Protein AF-0000000079753209 (afdb_homodimer)

Radius of gyration: 41.3 Å; Cα contacts (8 Å, |Δi|>4): 1216; chains: 2; bounding box: 70×155×103 Å

Sequence (934 aa):
MNFDNYVENHHVKKYIKCCGSDFFFQILVVIILMLFAGLMNGLTLGYMSMNLVDLEVLVKSGASKSRLYARRILSLVKRRHLLLCTLLISKAFAVEALPIFLHHLIPETATILISSALILIFSEIIPHSVCSKHGLVAGAAMAPAVHLLVWICFPAAYPISKLLDFLLGRGRIALYRRAELKTLVDLHGNQAGKGGDLSHHEVSIIKGALELTEKTAKDAMTPASEIFSVDINAKLDRDLLNLILVKGHSRVPVYHDHPSHIIGLILVKNLLTMNPAEEVPVKNITIRSIPRVPETMLLVELLNQFQRGLSHMAVVTRPRTGKFEKPAFRPPDNEREIRLEVLGQSLLGGRSFKRSLRMLKTLPGNDNVSRRRNSRSRRWSGESHPEILNISDNPLLTVPEEEEVVGIITMEDVIEELLKEDIYDEMDHLGSSRSSFRGSSQRILNDQEARYGSTEFSDRSTIKLLPMNFDNYVENHHVKKYIKCCGSDFFFQILVVIILMLFAGLMNGLTLGYMSMNLVDLEVLVKSGASKSRLYARRILSLVKRRHLLLCTLLISKAFAVEALPIFLHHLIPETATILISSALILIFSEIIPHSVCSKHGLVAGAAMAPAVHLLVWICFPAAYPISKLLDFLLGRGRIALYRRAELKTLVDLHGNQAGKGGDLSHHEVSIIKGALELTEKTAKDAMTPASEIFSVDINAKLDRDLLNLILVKGHSRVPVYHDHPSHIIGLILVKNLLTMNPAEEVPVKNITIRSIPRVPETMLLVELLNQFQRGLSHMAVVTRPRTGKFEKPAFRPPDNEREIRLEVLGQSLLGGRSFKRSLRMLKTLPGNDNVSRRRNSRSRRWSGESHPEILNISDNPLLTVPEEEEVVGIITMEDVIEELLKEDIYDEMDHLGSSRSSFRGSSQRILNDQEARYGSTEFSDRSTIKLLP

Secondary structure (DSSP, 8-state):
-----------------TTSHHHHHHHHHHHHHHHHHHHHHHHHHHHHTS-HHHHHHHHHHS-HHHHHHHHHHHHHHTTHHHHHHHHHHHHHHHHHHHHHHHTTTS-HHHHHHHHHHHIIIIIIIHHHHHHHHSHHHHHHHTHHHHHHHHHHHHHHHHHHHHHHHHHH-S----PPPHHHHHHHHHHHBGGGTSS--B-HHHHHHHHHHHHTTT-BHHHHPEEGGG---EETT-B--HHHHHHHHHHT-SEEEEEESEEEEEEEEEEGGGGGG--GGG--BGGGS-EEP--EEETT-BHHHHHHHHHTTS-SEEEEEEE-SS----------S----------------------------------------------------TTEE-TTTS------TTEEEEEEEEHHHHHHHHHTS----TTTTTTT--STHHHHHHHHHHHHHTTS---------------/-----------------TTSHHHHHHHHHHHHHHHHHHHHHHHHHHHHTS-HHHHHHHHHHS-HHHHHHHHHHHHHHTTHHHHHHHHHHHHHHHHHHHHHHHTTTS-HHHHHHHHHHHIIIIIIIHHHHHHHHSHHHHHHHTHHHHHHHHHHHHHHHHHHHHHHHHHH-S----PPPHHHHHHHHHHHBGGGTSS--B-HHHHHHHHHHHHTTT-BHHHHPEEGGG---EETT-EE-HHHHHHHHHHT-SEEEEEESEEEEEEEEEEGGGGGG--GGG-EEGGGS-EEP--EEETT-BHHHHHHHHHTTS-SEEEEEEE-SS----------S----------------------------------------------------TTEE-TTTS------TTEEEEEEEEHHHHHHHHHTS----TTTTTTT--STHHHHHHHHHHHHHTTS---------------

pLDDT: mean 72.1, std 27.47, range [17.7, 98.06]

Solvent-accessible surface area (backbone atoms only — not comparable to full-atom values): 52942 Å² total; per-residue (Å²): 135,84,83,68,82,75,66,76,76,67,77,63,78,68,48,51,57,86,84,38,74,66,39,55,50,39,51,50,52,45,49,52,32,39,49,50,20,5,48,28,43,8,43,46,48,17,55,66,36,55,52,69,63,58,38,52,26,24,47,75,40,36,56,72,68,54,16,54,30,28,54,55,35,49,69,50,55,74,42,46,51,42,46,50,38,29,32,52,51,55,20,48,53,27,58,63,49,40,59,70,52,44,58,38,64,40,64,68,73,62,34,52,58,50,51,50,52,50,40,46,46,59,21,38,50,50,26,36,55,52,18,61,73,39,15,62,61,54,42,30,73,42,33,68,61,50,54,50,46,42,64,70,38,34,82,67,21,45,61,56,20,48,51,44,37,71,73,72,45,72,88,75,77,83,75,75,51,71,60,28,45,49,47,48,44,49,50,32,14,48,86,58,72,64,79,24,84,35,47,71,65,45,42,36,31,40,45,15,44,63,44,26,70,74,37,27,38,62,79,57,37,46,46,47,54,73,55,73,66,44,53,40,82,37,53,41,26,62,66,52,51,48,49,49,53,69,72,56,56,65,63,36,40,26,17,54,103,40,84,66,40,64,68,26,28,33,53,47,58,72,45,39,84,43,56,41,87,69,39,48,43,44,66,78,46,81,30,28,54,52,53,77,40,54,36,77,39,35,37,50,58,50,51,55,52,26,30,70,12,73,39,57,42,31,37,25,27,42,76,49,79,70,87,80,62,81,78,72,84,66,64,82,73,82,63,70,73,77,66,72,68,66,71,70,75,73,64,84,70,78,81,76,78,77,76,79,78,75,78,86,76,79,80,86,76,92,73,80,78,81,90,72,73,81,75,80,76,80,83,60,82,77,70,84,65,81,49,54,55,65,64,86,80,50,80,77,76,73,68,63,85,59,50,41,58,53,23,37,38,38,50,67,46,52,49,23,52,29,49,69,40,74,71,41,48,62,57,69,73,48,70,60,57,62,72,63,58,56,54,60,56,39,49,60,46,48,64,55,48,68,75,61,78,85,76,83,84,70,86,77,81,79,82,74,70,50,121,136,84,82,69,84,76,68,75,75,66,78,63,78,68,49,51,55,88,86,38,72,67,39,53,50,39,52,51,52,46,50,54,33,40,49,50,18,6,48,28,44,8,44,46,48,17,56,67,36,54,52,68,64,60,37,51,26,25,48,75,40,37,58,74,68,53,16,54,30,28,53,54,36,48,70,50,57,73,42,46,53,42,45,51,39,30,32,51,50,55,20,50,54,28,58,64,49,38,57,70,52,44,59,37,66,39,63,68,74,61,35,53,57,52,49,50,52,49,41,45,45,58,21,37,50,48,26,34,55,53,18,62,74,38,16,62,62,54,43,30,72,42,33,67,60,50,53,50,44,43,63,69,38,35,82,68,20,45,61,55,22,50,51,45,38,72,72,74,45,71,88,75,79,84,75,74,49,69,61,26,46,46,45,47,45,50,48,33,14,47,85,58,71,65,78,25,84,35,47,71,65,44,41,38,30,40,45,17,44,64,43,28,71,73,37,27,38,62,77,56,37,46,47,49,52,73,55,74,65,43,55,41,83,38,53,40,26,62,65,51,51,48,50,49,54,70,72,57,56,64,63,36,40,25,16,54,104,39,84,65,40,62,68,23,28,32,54,48,60,71,44,37,84,45,55,41,89,67,39,50,43,43,64,78,46,81,29,27,53,53,53,76,40,54,35,78,40,35,39,50,59,49,51,56,53,26,32,70,12,72,39,58,44,32,38,25,28,42,76,49,78,69,88,79,64,78,75,70,84,65,62,79,72,83,62,69,72,76,66,72,68,68,72,73,74,71,65,84,67,78,82,75,80,78,76,79,81,74,79,84,82,80,75,88,73,91,70,80,77,81,88,74,70,81,75,79,77,77,83,59,82,76,71,86,65,82,50,53,55,66,62,87,80,48,77,76,77,73,68,62,87,58,51,40,58,53,23,37,41,38,50,66,46,52,49,23,50,29,48,67,41,73,70,42,47,61,58,71,74,50,70,62,54,62,73,62,58,56,53,61,55,38,48,60,46,48,66,54,47,68,74,59,78,87,75,82,85,71,86,77,79,79,83,76,69,51,120

InterPro domains:
  IPR000644 CBS domain [PS51371] (221-282)
  IPR002550 CNNM, transmembrane domain [PF01595] (29-196)
  IPR002550 CNNM, transmembrane domain [PS51846] (19-202)
  IPR044751 Ion transporter-like, CBS domain [cd04590] (216-316)
  IPR045095 Ancient conserved domain protein family [PTHR12064] (14-434)
  IPR046342 CBS domain superfamily [G3DSA:3.10.580.10] (201-330)
  IPR046342 CBS domain superfamily [G3DSA:3.10.580.10] (381-426)
  IPR046342 CBS domain superfamily [SSF54631] (206-420)

Nearest PDB structures (foldseek):
  4iy2-assembly1_A  TM=8.884E-01  e=1.777E-11  Homo sapiens
  6wus-assembly1_A-2  TM=8.967E-01  e=9.571E-11  Mus musculus
  4iy4-assembly1_C  TM=8.753E-01  e=6.283E-11  Homo sapiens
  8f6d-assembly1_A  TM=8.210E-01  e=2.707E-11  Homo sapiens
  8ct8-assembly2_B  TM=8.515E-01  e=1.312E-10  Drosophila melanogaster

Structure (mmCIF, N/CA/C/O backbone):
data_AF-0000000079753209-model_v1
#
loop_
_entity.id
_entity.type
_entity.pdbx_description
1 polymer 'CNNM transmembrane domain-containing protein'
#
loop_
_atom_site.group_PDB
_atom_site.id
_atom_site.type_symbol
_atom_site.label_atom_id
_atom_site.label_alt_id
_atom_site.label_comp_id
_atom_site.label_asym_id
_atom_site.label_entity_id
_atom_site.label_seq_id
_atom_site.pdbx_PDB_ins_code
_atom_site.Cartn_x
_atom_site.Cartn_y
_atom_site.Cartn_z
_atom_site.occupancy
_atom_site.B_iso_or_equiv
_atom_site.auth_seq_id
_atom_site.auth_comp_id
_atom_site.auth_asym_id
_atom_site.auth_atom_id
_atom_site.pdbx_PDB_model_num
ATOM 1 N N . MET A 1 1 ? -7.535 88.625 35.812 1 24.77 1 MET A N 1
ATOM 2 C CA . MET A 1 1 ? -6.758 87.5 35.375 1 24.77 1 MET A CA 1
ATOM 3 C C . MET A 1 1 ? -7.66 86.25 35.125 1 24.77 1 MET A C 1
ATOM 5 O O . MET A 1 1 ? -8.32 85.812 36.062 1 24.77 1 MET A O 1
ATOM 9 N N . ASN A 1 2 ? -8.305 86.188 33.938 1 24.39 2 ASN A N 1
ATOM 10 C CA . ASN A 1 2 ? -9.312 85.312 33.375 1 24.39 2 ASN A CA 1
ATOM 11 C C . ASN A 1 2 ? -8.844 83.875 33.344 1 24.39 2 ASN A C 1
ATOM 13 O O . ASN A 1 2 ? -7.852 83.562 32.688 1 24.39 2 ASN A O 1
ATOM 17 N N . PHE A 1 3 ? -8.859 83.125 34.5 1 29 3 PHE A N 1
ATOM 18 C CA . PHE A 1 3 ? -8.664 81.75 34.812 1 29 3 PHE A CA 1
ATOM 19 C C . PHE A 1 3 ? -9.438 80.875 33.812 1 29 3 PHE A C 1
ATOM 21 O O . PHE A 1 3 ? -10.453 80.25 34.188 1 29 3 PHE A O 1
ATOM 28 N N . ASP A 1 4 ? -9.766 81.375 32.562 1 26.88 4 ASP A N 1
ATOM 29 C CA . ASP A 1 4 ? -10.617 80.625 31.656 1 26.88 4 ASP A CA 1
ATOM 30 C C . ASP A 1 4 ? -10.188 79.125 31.578 1 26.88 4 ASP A C 1
ATOM 32 O O . ASP A 1 4 ? -9.078 78.812 31.984 1 26.88 4 ASP A O 1
ATOM 36 N N . ASN A 1 5 ? -10.852 78.375 30.656 1 27.02 5 ASN A N 1
ATOM 37 C CA . ASN A 1 5 ? -11.375 77.062 30.312 1 27.02 5 ASN A CA 1
ATOM 38 C C . ASN A 1 5 ? -10.266 76.062 29.859 1 27.02 5 ASN A C 1
ATOM 40 O O . ASN A 1 5 ? -9.969 76 28.672 1 27.02 5 ASN A O 1
ATOM 44 N N . TYR A 1 6 ? -9.07 76.188 30.344 1 28.91 6 TYR A N 1
ATOM 45 C CA . TYR A 1 6 ? -8.141 75.125 29.938 1 28.91 6 TYR A CA 1
ATOM 46 C C . TYR A 1 6 ? -8.719 73.75 30.188 1 28.91 6 TYR A C 1
ATOM 48 O O . TYR A 1 6 ? -8.609 73.25 31.297 1 28.91 6 TYR A O 1
ATOM 56 N N . VAL A 1 7 ? -10.062 73.562 29.906 1 30.97 7 VAL A N 1
ATOM 57 C CA . VAL A 1 7 ? -10.648 72.25 29.891 1 30.97 7 VAL A CA 1
ATOM 58 C C . VAL A 1 7 ? -9.664 71.25 29.297 1 30.97 7 VAL A C 1
ATOM 60 O O . VAL A 1 7 ? -9.094 71.5 28.234 1 30.97 7 VAL A O 1
ATOM 63 N N . GLU A 1 8 ? -8.883 70.625 30.109 1 31.72 8 GLU A N 1
ATOM 64 C CA . GLU A 1 8 ? -8.109 69.438 29.875 1 31.72 8 GLU A CA 1
ATOM 65 C C . GLU A 1 8 ? -8.773 68.562 28.812 1 31.72 8 GLU A C 1
ATOM 67 O O . GLU A 1 8 ? -9.922 68.125 28.969 1 31.72 8 GLU A O 1
ATOM 72 N N . ASN A 1 9 ? -8.68 68.875 27.531 1 30.39 9 ASN A N 1
ATOM 73 C CA . ASN A 1 9 ? -9.016 68 26.391 1 30.39 9 ASN A CA 1
ATOM 74 C C . ASN A 1 9 ? -8.664 66.562 26.672 1 30.39 9 ASN A C 1
ATOM 76 O O . ASN A 1 9 ? -7.488 66.188 26.719 1 30.39 9 ASN A O 1
ATOM 80 N N . HIS A 1 10 ? -9.156 65.938 27.812 1 32.81 10 HIS A N 1
ATOM 81 C CA . HIS A 1 10 ? -9.234 64.5 27.906 1 32.81 10 HIS A CA 1
ATOM 82 C C . HIS A 1 10 ? -9.398 63.875 26.531 1 32.81 10 HIS A C 1
ATOM 84 O O . HIS A 1 10 ? -10.359 64.188 25.812 1 32.81 10 HIS A O 1
ATOM 90 N N . HIS A 1 11 ? -8.422 63.875 25.703 1 34.25 11 HIS A N 1
ATOM 91 C CA . HIS A 1 11 ? -8.5 63.031 24.516 1 34.25 11 HIS A CA 1
ATOM 92 C C . HIS A 1 11 ? -9.391 61.812 24.781 1 34.25 11 HIS A C 1
ATOM 94 O O . HIS A 1 11 ? -8.953 60.844 25.359 1 34.25 11 HIS A O 1
ATOM 100 N N . VAL A 1 12 ? -10.477 61.875 25.391 1 37.78 12 VAL A N 1
ATOM 101 C CA . VAL A 1 12 ? -11.562 60.906 25.359 1 37.78 12 VAL A CA 1
ATOM 102 C C . VAL A 1 12 ? -11.562 60.188 24.031 1 37.78 12 VAL A C 1
ATOM 104 O O . VAL A 1 12 ? -11.727 60.781 22.969 1 37.78 12 VAL A O 1
ATOM 107 N N . LYS A 1 13 ? -10.562 59.281 23.797 1 47.72 13 LYS A N 1
ATOM 108 C CA . LYS A 1 13 ? -10.688 58.375 22.641 1 47.72 13 LYS A CA 1
ATOM 109 C C . LYS A 1 13 ? -12.156 58.188 22.281 1 47.72 13 LYS A C 1
ATOM 111 O O . LYS A 1 13 ? -12.945 57.688 23.094 1 47.72 13 LYS A O 1
ATOM 116 N N . LYS A 1 14 ? -12.727 59.031 21.641 1 48.56 14 LYS A N 1
ATOM 117 C CA . LYS A 1 14 ? -14.086 59.062 21.125 1 48.56 14 LYS A CA 1
ATOM 118 C C . LYS A 1 14 ? -14.461 57.719 20.5 1 48.56 14 LYS A C 1
ATOM 120 O O . LYS A 1 14 ? -13.82 57.25 19.547 1 48.56 14 LYS A O 1
ATOM 125 N N . TYR A 1 15 ? -14.906 56.75 21.406 1 54.69 15 TYR A N 1
ATOM 126 C CA . TYR A 1 15 ? -15.562 55.562 20.859 1 54.69 15 TYR A CA 1
ATOM 127 C C . TYR A 1 15 ? -16.641 55.969 19.859 1 54.69 15 TYR A C 1
ATOM 129 O O . TYR A 1 15 ? -17.281 57 20 1 54.69 15 TYR A O 1
ATOM 137 N N . ILE A 1 16 ? -16.328 55.656 18.625 1 55.03 16 ILE A N 1
ATOM 138 C CA . ILE A 1 16 ? -17.328 55.906 17.609 1 55.03 16 ILE A CA 1
ATOM 139 C C . ILE A 1 16 ? -18.719 55.594 18.172 1 55.03 16 ILE A C 1
ATOM 141 O O . ILE A 1 16 ? -18.922 54.594 18.844 1 55.03 16 ILE A O 1
ATOM 145 N N . LYS A 1 17 ? -19.438 56.688 18.281 1 57.41 17 LYS A N 1
ATOM 146 C CA . LYS A 1 17 ? -20.828 56.562 18.719 1 57.41 17 LYS A CA 1
ATOM 147 C C . LYS A 1 17 ? -21.5 55.344 18.109 1 57.41 17 LYS A C 1
ATOM 149 O O . LYS A 1 17 ? -21.266 55 16.953 1 57.41 17 LYS A O 1
ATOM 154 N N . CYS A 1 18 ? -22.141 54.5 19.031 1 63.84 18 CYS A N 1
ATOM 155 C CA . CYS A 1 18 ? -22.969 53.375 18.656 1 63.84 18 CYS A CA 1
ATOM 156 C C . CYS A 1 18 ? -24.016 53.75 17.625 1 63.84 18 CYS A C 1
ATOM 158 O O . CYS A 1 18 ? -24.547 54.875 17.672 1 63.84 18 CYS A O 1
ATOM 160 N N . CYS A 1 19 ? -23.984 53.156 16.469 1 64.75 19 CYS A N 1
ATOM 161 C CA . CYS A 1 19 ? -25.109 53.125 15.539 1 64.75 19 CYS A CA 1
ATOM 162 C C . CYS A 1 19 ? -24.906 54.094 14.398 1 64.75 19 CYS A C 1
ATOM 164 O O . CYS A 1 19 ? -25.844 54.469 13.695 1 64.75 19 CYS A O 1
ATOM 166 N N . GLY A 1 20 ? -23.766 54.75 14.398 1 70.06 20 GLY A N 1
ATOM 167 C CA . GLY A 1 20 ? -23.516 55.562 13.211 1 70.06 20 GLY A CA 1
ATOM 168 C C . GLY A 1 20 ? -22.922 54.781 12.062 1 70.06 20 GLY A C 1
ATOM 169 O O . GLY A 1 20 ? -22.656 53.594 12.195 1 70.06 20 GLY A O 1
ATOM 170 N N . SER A 1 21 ? -22.938 55.375 10.891 1 78.81 21 SER A N 1
ATOM 171 C CA . SER A 1 21 ? -22.391 54.781 9.68 1 78.81 21 SER A CA 1
ATOM 172 C C . SER A 1 21 ? -20.938 54.344 9.883 1 78.81 21 SER A C 1
ATOM 174 O O . SER A 1 21 ? -20.531 53.281 9.406 1 78.81 21 SER A O 1
ATOM 176 N N . ASP A 1 22 ? -20.234 55.094 10.648 1 79.5 22 ASP A N 1
ATOM 177 C CA . ASP A 1 22 ? -18.828 54.781 10.875 1 79.5 22 ASP A CA 1
ATOM 178 C C . ASP A 1 22 ? -18.688 53.562 11.758 1 79.5 22 ASP A C 1
ATOM 180 O O . ASP A 1 22 ? -17.766 52.75 11.586 1 79.5 22 ASP A O 1
ATOM 184 N N . PHE A 1 23 ? -19.594 53.406 12.641 1 80.06 23 PHE A N 1
ATOM 185 C CA . PHE A 1 23 ? -19.609 52.25 13.531 1 80.06 23 PHE A CA 1
ATOM 186 C C . PHE A 1 23 ? -19.828 50.969 12.758 1 80.06 23 PHE A C 1
ATOM 188 O O . PHE A 1 23 ? -19.094 50 12.914 1 80.06 23 PHE A O 1
ATOM 195 N N . PHE A 1 24 ? -20.75 51.031 11.859 1 83.62 24 PHE A N 1
ATOM 196 C CA . PHE A 1 24 ? -21.078 49.844 11.078 1 83.62 24 PHE A CA 1
ATOM 197 C C . PHE A 1 24 ? -19.969 49.531 10.078 1 83.62 24 PHE A C 1
ATOM 199 O O . PHE A 1 24 ? -19.703 48.375 9.781 1 83.62 24 PHE A O 1
ATOM 206 N N . PHE A 1 25 ? -19.375 50.562 9.602 1 85.94 25 PHE A N 1
ATOM 207 C CA . PHE A 1 25 ? -18.25 50.344 8.703 1 85.94 25 PHE A CA 1
ATOM 208 C C . PHE A 1 25 ? -17.078 49.688 9.438 1 85.94 25 PHE A C 1
ATOM 210 O O . PHE A 1 25 ? -16.438 48.781 8.891 1 85.94 25 PHE A O 1
ATOM 217 N N . GLN A 1 26 ? -16.844 50.062 10.602 1 85.31 26 GLN A N 1
ATOM 218 C CA . GLN A 1 26 ? -15.758 49.469 11.375 1 85.31 26 GLN A CA 1
ATOM 219 C C . GLN A 1 26 ? -16.047 48 11.727 1 85.31 26 GLN A C 1
ATOM 221 O O . GLN A 1 26 ? -15.164 47.156 11.664 1 85.31 26 GLN A O 1
ATOM 226 N N . ILE A 1 27 ? -17.266 47.75 11.984 1 85.69 27 ILE A N 1
ATOM 227 C CA . ILE A 1 27 ? -17.672 46.375 12.312 1 85.69 27 ILE A CA 1
ATOM 228 C C . ILE A 1 27 ? -17.516 45.469 11.086 1 85.69 27 ILE A C 1
ATOM 230 O O . ILE A 1 27 ? -17.047 44.344 11.195 1 85.69 27 ILE A O 1
ATOM 234 N N . LEU A 1 28 ? -17.859 46.031 10 1 90.56 28 LEU A N 1
ATOM 235 C CA . LEU A 1 28 ? -17.75 45.281 8.758 1 90.56 28 LEU A CA 1
ATOM 236 C C . LEU A 1 28 ? -16.297 44.938 8.445 1 90.56 28 LEU A C 1
ATOM 238 O O . LEU A 1 28 ? -15.977 43.844 8.031 1 90.56 28 LEU A O 1
ATOM 242 N N . VAL A 1 29 ? -15.445 45.906 8.648 1 90.12 29 VAL A N 1
ATOM 243 C CA . VAL A 1 29 ? -14.023 45.688 8.375 1 90.12 29 VAL A CA 1
ATOM 244 C C . VAL A 1 29 ? -13.461 44.625 9.328 1 90.12 29 VAL A C 1
ATOM 246 O O . VAL A 1 29 ? -12.672 43.781 8.922 1 90.12 29 VAL A O 1
ATOM 249 N N . VAL A 1 30 ? -13.93 44.688 10.547 1 87.75 30 VAL A N 1
ATOM 250 C CA . VAL A 1 30 ? -13.469 43.719 11.547 1 87.75 30 VAL A CA 1
ATOM 251 C C . VAL A 1 30 ? -13.898 42.312 11.148 1 87.75 30 VAL A C 1
ATOM 253 O O . VAL A 1 30 ? -13.102 41.375 11.219 1 87.75 30 VAL A O 1
ATOM 256 N N . ILE A 1 31 ? -15.039 42.188 10.648 1 92.19 31 ILE A N 1
ATOM 257 C CA . ILE A 1 31 ? -15.57 40.906 10.266 1 92.19 31 ILE A CA 1
ATOM 258 C C . ILE A 1 31 ? -14.812 40.375 9.055 1 92.19 31 ILE A C 1
ATOM 260 O O . ILE A 1 31 ? -14.43 39.188 9.016 1 92.19 31 ILE A O 1
ATOM 264 N N . ILE A 1 32 ? -14.57 41.188 8.125 1 94.5 32 ILE A N 1
ATOM 265 C CA . ILE A 1 32 ? -13.875 40.781 6.91 1 94.5 32 ILE A CA 1
ATOM 266 C C . ILE A 1 32 ? -12.445 40.375 7.25 1 94.5 32 ILE A C 1
ATOM 268 O O . ILE A 1 32 ? -11.953 39.375 6.754 1 94.5 32 ILE A O 1
ATOM 272 N N . LEU A 1 33 ? -11.797 41.125 8.133 1 93.31 33 LEU A N 1
ATOM 273 C CA . LEU A 1 33 ? -10.43 40.812 8.523 1 93.31 33 LEU A CA 1
ATOM 274 C C . LEU A 1 33 ? -10.375 39.5 9.312 1 93.31 33 LEU A C 1
ATOM 276 O O . LEU A 1 33 ? -9.453 38.719 9.148 1 93.31 33 LEU A O 1
ATOM 280 N N . MET A 1 34 ? -11.375 39.281 10.102 1 93.56 34 MET A N 1
ATOM 281 C CA . MET A 1 34 ? -11.445 38.062 10.898 1 93.56 34 MET A CA 1
ATOM 282 C C . MET A 1 34 ? -11.648 36.844 10 1 93.56 34 MET A C 1
ATOM 284 O O . MET A 1 34 ? -10.992 35.812 10.188 1 93.56 34 MET A O 1
ATOM 288 N N . LEU A 1 35 ? -12.5 37 9.039 1 95.06 35 LEU A N 1
ATOM 289 C CA . LEU A 1 35 ? -12.75 35.906 8.109 1 95.06 35 LEU A CA 1
ATOM 290 C C . LEU A 1 35 ? -11.531 35.625 7.238 1 95.06 35 LEU A C 1
ATOM 292 O O . LEU A 1 35 ? -11.227 34.469 6.934 1 95.06 35 LEU A O 1
ATOM 296 N N . PHE A 1 36 ? -10.914 36.656 6.855 1 96.38 36 PHE A N 1
ATOM 297 C CA . PHE A 1 36 ? -9.703 36.531 6.059 1 96.38 36 PHE A CA 1
ATOM 298 C C . PHE A 1 36 ? -8.602 35.844 6.863 1 96.38 36 PHE A C 1
ATOM 300 O O . PHE A 1 36 ? -7.957 34.906 6.375 1 96.38 36 PHE A O 1
ATOM 307 N N . ALA A 1 37 ? -8.422 36.312 8.102 1 95.69 37 ALA A N 1
ATOM 308 C CA . ALA A 1 37 ? -7.43 35.688 8.977 1 95.69 37 ALA A CA 1
ATOM 309 C C . ALA A 1 37 ? -7.754 34.219 9.211 1 95.69 37 ALA A C 1
ATOM 311 O O . ALA A 1 37 ? -6.859 33.375 9.211 1 95.69 37 ALA A O 1
ATOM 312 N N . GLY A 1 38 ? -9.039 33.969 9.375 1 96.88 38 GLY A N 1
ATOM 313 C CA . GLY A 1 38 ? -9.477 32.594 9.562 1 96.88 38 GLY A CA 1
ATOM 314 C C . GLY A 1 38 ? -9.242 31.703 8.344 1 96.88 38 GLY A C 1
ATOM 315 O O . GLY A 1 38 ? -8.828 30.562 8.469 1 96.88 38 GLY A O 1
ATOM 316 N N . LEU A 1 39 ? -9.5 32.25 7.258 1 97.19 39 LEU A N 1
ATOM 317 C CA . LEU A 1 39 ? -9.289 31.5 6.02 1 97.19 39 LEU A CA 1
ATOM 318 C C . LEU A 1 39 ? -7.809 31.172 5.828 1 97.19 39 LEU A C 1
ATOM 320 O O . LEU A 1 39 ? -7.465 30.031 5.473 1 97.19 39 LEU A O 1
ATOM 324 N N . MET A 1 40 ? -6.941 32.125 6.059 1 97.25 40 MET A N 1
ATOM 325 C CA . MET A 1 40 ? -5.508 31.891 5.93 1 97.25 40 MET A CA 1
ATOM 326 C C . MET A 1 40 ? -5.035 30.844 6.938 1 97.25 40 MET A C 1
ATOM 328 O O . MET A 1 40 ? -4.234 29.969 6.605 1 97.25 40 MET A O 1
ATOM 332 N N . ASN A 1 41 ? -5.559 30.891 8.055 1 95.69 41 ASN A N 1
ATOM 333 C CA . ASN A 1 41 ? -5.184 29.953 9.102 1 95.69 41 ASN A CA 1
ATOM 334 C C . ASN A 1 41 ? -5.672 28.547 8.797 1 95.69 41 ASN A C 1
ATOM 336 O O . ASN A 1 41 ? -4.922 27.578 8.945 1 95.69 41 ASN A O 1
ATOM 340 N N . GLY A 1 42 ? -6.887 28.484 8.461 1 96.62 42 GLY A N 1
ATOM 341 C CA . GLY A 1 42 ? -7.434 27.188 8.078 1 96.62 42 GLY A CA 1
ATOM 342 C C . GLY A 1 42 ? -6.715 26.562 6.898 1 96.62 42 GLY A C 1
ATOM 343 O O . GLY A 1 42 ? -6.41 25.359 6.914 1 96.62 42 GLY A O 1
ATOM 344 N N . LEU A 1 43 ? -6.438 27.328 5.949 1 97.31 43 LEU A N 1
ATOM 345 C CA . LEU A 1 43 ? -5.762 26.828 4.758 1 97.31 43 LEU A CA 1
ATOM 346 C C . LEU A 1 43 ? -4.34 26.391 5.09 1 97.31 43 LEU A C 1
ATOM 348 O O . LEU A 1 43 ? -3.814 25.453 4.477 1 97.31 43 LEU A O 1
ATOM 352 N N . THR A 1 44 ? -3.723 27.016 6.012 1 96.25 44 THR A N 1
ATOM 353 C CA . THR A 1 44 ? -2.387 26.609 6.434 1 96.25 44 THR A CA 1
ATOM 354 C C . THR A 1 44 ? -2.389 25.156 6.906 1 96.25 44 THR A C 1
ATOM 356 O O . THR A 1 44 ? -1.598 24.344 6.43 1 96.25 44 THR A O 1
ATOM 359 N N . LEU A 1 45 ? -3.301 24.859 7.766 1 94.06 45 LEU A N 1
ATOM 360 C CA . LEU A 1 45 ? -3.393 23.484 8.242 1 94.06 45 LEU A CA 1
ATOM 361 C C . LEU A 1 45 ? -3.844 22.562 7.121 1 94.06 45 LEU A C 1
ATOM 363 O O . LEU A 1 45 ? -3.35 21.438 7.004 1 94.06 45 LEU A O 1
ATOM 367 N N . GLY A 1 46 ? -4.781 23.047 6.371 1 94 46 GLY A N 1
ATOM 368 C CA . GLY A 1 46 ? -5.293 22.234 5.277 1 94 46 GLY A CA 1
ATOM 369 C C . GLY A 1 46 ? -4.219 21.844 4.281 1 94 46 GLY A C 1
ATOM 370 O O . GLY A 1 46 ? -4.117 20.672 3.904 1 94 46 GLY A O 1
ATOM 371 N N . TYR A 1 47 ? -3.395 22.75 3.895 1 95.25 47 TYR A N 1
ATOM 372 C CA . TYR A 1 47 ? -2.355 22.484 2.904 1 95.25 47 TYR A CA 1
ATOM 373 C C . TYR A 1 47 ? -1.208 21.703 3.514 1 95.25 47 TYR A C 1
ATOM 375 O O . TYR A 1 47 ? -0.713 20.75 2.908 1 95.25 47 TYR A O 1
ATOM 383 N N . MET A 1 48 ? -0.84 22.016 4.676 1 92.81 48 MET A N 1
ATOM 384 C CA . MET A 1 48 ? 0.36 21.422 5.266 1 92.81 48 MET A CA 1
ATOM 385 C C . MET A 1 48 ? 0.081 20.016 5.781 1 92.81 48 MET A C 1
ATOM 387 O O . MET A 1 48 ? 1.01 19.25 6.023 1 92.81 48 MET A O 1
ATOM 391 N N . SER A 1 49 ? -1.179 19.703 5.965 1 90.25 49 SER A N 1
ATOM 392 C CA . SER A 1 49 ? -1.528 18.375 6.449 1 90.25 49 SER A CA 1
ATOM 393 C C . SER A 1 49 ? -1.533 17.359 5.316 1 90.25 49 SER A C 1
ATOM 395 O O . SER A 1 49 ? -1.604 16.156 5.559 1 90.25 49 SER A O 1
ATOM 397 N N . MET A 1 50 ? -1.397 17.859 4.133 1 89.81 50 MET A N 1
ATOM 398 C CA . MET A 1 50 ? -1.441 16.953 2.994 1 89.81 50 MET A CA 1
ATOM 399 C C . MET A 1 50 ? -0.038 16.5 2.602 1 89.81 50 MET A C 1
ATOM 401 O O . MET A 1 50 ? 0.88 17.312 2.518 1 89.81 50 MET A O 1
ATOM 405 N N . ASN A 1 51 ? 0.081 15.18 2.445 1 87.62 51 ASN A N 1
ATOM 406 C CA . ASN A 1 51 ? 1.349 14.609 1.997 1 87.62 51 ASN A CA 1
ATOM 407 C C . ASN A 1 51 ? 1.452 14.594 0.475 1 87.62 51 ASN A C 1
ATOM 409 O O . ASN A 1 51 ? 0.451 14.406 -0.218 1 87.62 51 ASN A O 1
ATOM 413 N N . LEU A 1 52 ? 2.656 14.773 0.002 1 89.88 52 LEU A N 1
ATOM 414 C CA . LEU A 1 52 ? 2.898 14.836 -1.436 1 89.88 52 LEU A CA 1
ATOM 415 C C . LEU A 1 52 ? 2.586 13.492 -2.098 1 89.88 52 LEU A C 1
ATOM 417 O O . LEU A 1 52 ? 2.062 13.461 -3.213 1 89.88 52 LEU A O 1
ATOM 421 N N . VAL A 1 53 ? 2.873 12.43 -1.438 1 89.94 53 VAL A N 1
ATOM 422 C CA . VAL A 1 53 ? 2.627 11.102 -1.991 1 89.94 53 VAL A CA 1
ATOM 423 C C . VAL A 1 53 ? 1.126 10.891 -2.17 1 89.94 53 VAL A C 1
ATOM 425 O O . VAL A 1 53 ? 0.679 10.43 -3.225 1 89.94 53 VAL A O 1
ATOM 428 N N . ASP A 1 54 ? 0.396 11.289 -1.216 1 90.62 54 ASP A N 1
ATOM 429 C CA . ASP A 1 54 ? -1.055 11.156 -1.286 1 90.62 54 ASP A CA 1
ATOM 430 C C . ASP A 1 54 ? -1.63 11.984 -2.43 1 90.62 54 ASP A C 1
ATOM 432 O O . ASP A 1 54 ? -2.537 11.539 -3.135 1 90.62 54 ASP A O 1
ATOM 436 N N . LEU A 1 55 ? -1.105 13.133 -2.529 1 92.62 55 LEU A N 1
ATOM 437 C CA . LEU A 1 55 ? -1.591 14.016 -3.584 1 92.62 55 LEU A CA 1
ATOM 438 C C . LEU A 1 55 ? -1.256 13.453 -4.961 1 92.62 55 LEU A C 1
ATOM 440 O O . LEU A 1 55 ? -2.086 13.492 -5.871 1 92.62 55 LEU A O 1
ATOM 444 N N . GLU A 1 56 ? -0.105 12.93 -5.117 1 92.25 56 GLU A N 1
ATOM 445 C CA . GLU A 1 56 ? 0.287 12.336 -6.391 1 92.25 56 GLU A CA 1
ATOM 446 C C . GLU A 1 56 ? -0.577 11.125 -6.723 1 92.25 56 GLU A C 1
ATOM 448 O O . GLU A 1 56 ? -0.942 10.914 -7.883 1 92.25 56 GLU A O 1
ATOM 453 N N . VAL A 1 57 ? -0.823 10.352 -5.711 1 93.06 57 VAL A N 1
ATOM 454 C CA . VAL A 1 57 ? -1.688 9.188 -5.891 1 93.06 57 VAL A CA 1
ATOM 455 C C . VAL A 1 57 ? -3.068 9.641 -6.359 1 93.06 57 VAL A C 1
ATOM 457 O O . VAL A 1 57 ? -3.639 9.055 -7.281 1 93.06 57 VAL A O 1
ATOM 460 N N . LEU A 1 58 ? -3.623 10.695 -5.789 1 94.12 58 LEU A N 1
ATOM 461 C CA . LEU A 1 58 ? -4.945 11.195 -6.148 1 94.12 58 LEU A CA 1
ATOM 462 C C . LEU A 1 58 ? -4.945 11.758 -7.562 1 94.12 58 LEU A C 1
ATOM 464 O O . LEU A 1 58 ? -5.918 11.594 -8.305 1 94.12 58 LEU A O 1
ATOM 468 N N . VAL A 1 59 ? -3.889 12.398 -7.957 1 95 59 VAL A N 1
ATOM 469 C CA . VAL A 1 59 ? -3.795 12.977 -9.289 1 95 59 VAL A CA 1
ATOM 470 C C . VAL A 1 59 ? -3.801 11.875 -10.344 1 95 59 VAL A C 1
ATOM 472 O O . VAL A 1 59 ? -4.418 12.016 -11.398 1 95 59 VAL A O 1
ATOM 475 N N . LYS A 1 60 ? -3.188 10.82 -10.031 1 92.06 60 LYS A N 1
ATOM 476 C CA . LYS A 1 60 ? -3.02 9.758 -11.016 1 92.06 60 LYS A CA 1
ATOM 477 C C . LYS A 1 60 ? -4.227 8.82 -11.023 1 92.06 60 LYS A C 1
ATOM 479 O O . LYS A 1 60 ? -4.645 8.352 -12.086 1 92.06 60 LYS A O 1
ATOM 484 N N . SER A 1 61 ? -4.797 8.562 -9.852 1 91.25 61 SER A N 1
ATOM 485 C CA . SER A 1 61 ? -5.805 7.504 -9.812 1 91.25 61 SER A CA 1
ATOM 486 C C . SER A 1 61 ? -6.992 7.906 -8.945 1 91.25 61 SER A C 1
ATOM 488 O O . SER A 1 61 ? -7.797 7.059 -8.555 1 91.25 61 SER A O 1
ATOM 490 N N . GLY A 1 62 ? -7.07 9.039 -8.617 1 87.5 62 GLY A N 1
ATOM 491 C CA . GLY A 1 62 ? -8.203 9.469 -7.816 1 87.5 62 GLY A CA 1
ATOM 492 C C . GLY A 1 62 ? -9.492 9.57 -8.617 1 87.5 62 GLY A C 1
ATOM 493 O O . GLY A 1 62 ? -9.477 9.469 -9.844 1 87.5 62 GLY A O 1
ATOM 494 N N . ALA A 1 63 ? -10.594 9.602 -7.859 1 88.38 63 ALA A N 1
ATOM 495 C CA . ALA A 1 63 ? -11.867 9.859 -8.523 1 88.38 63 ALA A CA 1
ATOM 496 C C . ALA A 1 63 ? -11.828 11.18 -9.281 1 88.38 63 ALA A C 1
ATOM 498 O O . ALA A 1 63 ? -10.969 12.023 -9.031 1 88.38 63 ALA A O 1
ATOM 499 N N . SER A 1 64 ? -12.703 11.43 -10.156 1 88.06 64 SER A N 1
ATOM 500 C CA . SER A 1 64 ? -12.648 12.555 -11.078 1 88.06 64 SER A CA 1
ATOM 501 C C . SER A 1 64 ? -12.578 13.883 -10.328 1 88.06 64 SER A C 1
ATOM 503 O O . SER A 1 64 ? -11.672 14.688 -10.555 1 88.06 64 SER A O 1
ATOM 505 N N . LYS A 1 65 ? -13.414 14.117 -9.383 1 92.19 65 LYS A N 1
ATOM 506 C CA . LYS A 1 65 ? -13.414 15.375 -8.648 1 92.19 65 LYS A CA 1
ATOM 507 C C . LYS A 1 65 ? -12.164 15.508 -7.785 1 92.19 65 LYS A C 1
ATOM 509 O O . LYS A 1 65 ? -11.523 16.562 -7.777 1 92.19 65 LYS A O 1
ATOM 514 N N . SER A 1 66 ? -11.844 14.453 -7.145 1 92.44 66 SER A N 1
ATOM 515 C CA . SER A 1 66 ? -10.672 14.469 -6.277 1 92.44 66 SER A CA 1
ATOM 516 C C . SER A 1 66 ? -9.391 14.664 -7.082 1 92.44 66 SER A C 1
ATOM 518 O O . SER A 1 66 ? -8.445 15.297 -6.609 1 92.44 66 SER A O 1
ATOM 520 N N . ARG A 1 67 ? -9.422 14.125 -8.234 1 94.12 67 ARG A N 1
ATOM 521 C CA . ARG A 1 67 ? -8.258 14.25 -9.102 1 94.12 67 ARG A CA 1
ATOM 522 C C . ARG A 1 67 ? -8.016 15.703 -9.492 1 94.12 67 ARG A C 1
ATOM 524 O O . ARG A 1 67 ? -6.879 16.188 -9.453 1 94.12 67 ARG A O 1
ATOM 531 N N . LEU A 1 68 ? -9.055 16.359 -9.805 1 94.81 68 LEU A N 1
ATOM 532 C CA . LEU A 1 68 ? -8.961 17.766 -10.195 1 94.81 68 LEU A CA 1
ATOM 533 C C . LEU A 1 68 ? -8.516 18.625 -9.023 1 94.81 68 LEU A C 1
ATOM 535 O O . LEU A 1 68 ? -7.668 19.5 -9.18 1 94.81 68 LEU A O 1
ATOM 539 N N . TYR A 1 69 ? -9.125 18.391 -7.898 1 95.94 69 TYR A N 1
ATOM 540 C CA . TYR A 1 69 ? -8.75 19.125 -6.699 1 95.94 69 TYR A CA 1
ATOM 541 C C . TYR A 1 69 ? -7.273 18.922 -6.371 1 95.94 69 TYR A C 1
ATOM 543 O O . TYR A 1 69 ? -6.562 19.891 -6.078 1 95.94 69 TYR A O 1
ATOM 551 N N . ALA A 1 70 ? -6.828 17.688 -6.465 1 96.25 70 ALA A N 1
ATOM 552 C CA . ALA A 1 70 ? -5.445 17.359 -6.129 1 96.25 70 ALA A CA 1
ATOM 553 C C . ALA A 1 70 ? -4.473 18.031 -7.09 1 96.25 70 ALA A C 1
ATOM 555 O O . ALA A 1 70 ? -3.41 18.5 -6.676 1 96.25 70 ALA A O 1
ATOM 556 N N . ARG A 1 71 ? -4.809 18.141 -8.312 1 95.31 71 ARG A N 1
ATOM 557 C CA . ARG A 1 71 ? -3.941 18.766 -9.312 1 95.31 71 ARG A CA 1
ATOM 558 C C . ARG A 1 71 ? -3.742 20.25 -9.016 1 95.31 71 ARG A C 1
ATOM 560 O O . ARG A 1 71 ? -2.633 20.766 -9.141 1 95.31 71 ARG A O 1
ATOM 567 N N . ARG A 1 72 ? -4.75 20.875 -8.586 1 95.5 72 ARG A N 1
ATOM 568 C CA . ARG A 1 72 ? -4.703 22.312 -8.281 1 95.5 72 ARG A CA 1
ATOM 569 C C . ARG A 1 72 ? -3.834 22.578 -7.059 1 95.5 72 ARG A C 1
ATOM 571 O O . ARG A 1 72 ? -3.135 23.578 -6.996 1 95.5 72 ARG A O 1
ATOM 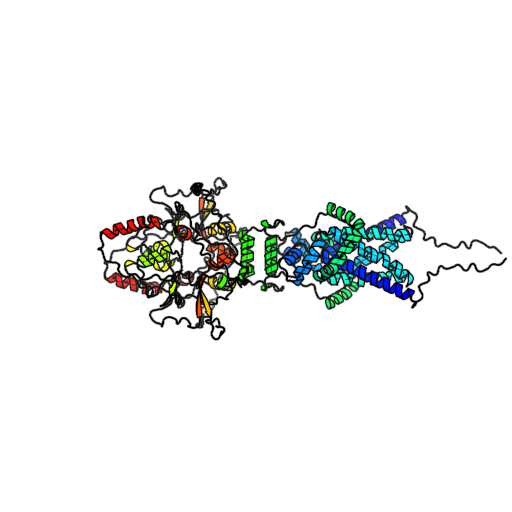578 N N . ILE A 1 73 ? -3.881 21.688 -6.172 1 96.31 73 ILE A N 1
ATOM 579 C CA . ILE A 1 73 ? -3.201 21.859 -4.895 1 96.31 73 ILE A CA 1
ATOM 580 C C . ILE A 1 73 ? -1.726 21.484 -5.039 1 96.31 73 ILE A C 1
ATOM 582 O O . ILE A 1 73 ? -0.864 22.078 -4.383 1 96.31 73 ILE A O 1
ATOM 586 N N . LEU A 1 74 ? -1.444 20.5 -5.926 1 94.88 74 LEU A N 1
ATOM 587 C CA . LEU A 1 74 ? -0.105 19.938 -6.055 1 94.88 74 LEU A CA 1
ATOM 588 C C . LEU A 1 74 ? 0.909 21.031 -6.398 1 94.88 74 LEU A C 1
ATOM 590 O O . LEU A 1 74 ? 2.012 21.047 -5.848 1 94.88 74 LEU A O 1
ATOM 594 N N . SER A 1 75 ? 0.551 21.984 -7.211 1 92 75 SER A N 1
ATOM 595 C CA . SER A 1 75 ? 1.469 23.047 -7.621 1 92 75 SER A CA 1
ATOM 596 C C . SER A 1 75 ? 1.815 23.953 -6.453 1 92 75 SER A C 1
ATOM 598 O O . SER A 1 75 ? 2.92 24.5 -6.387 1 92 75 SER A O 1
ATOM 600 N N . LEU A 1 76 ? 0.939 24.156 -5.52 1 95.19 76 LEU A N 1
ATOM 601 C CA . LEU A 1 76 ? 1.136 25.031 -4.359 1 95.19 76 LEU A CA 1
ATOM 602 C C . LEU A 1 76 ? 1.948 24.312 -3.285 1 95.19 76 LEU A C 1
ATOM 604 O O . LEU A 1 76 ? 2.873 24.891 -2.713 1 95.19 76 LEU A O 1
ATOM 608 N N . VAL A 1 77 ? 1.629 23.062 -3.111 1 93.38 77 VAL A N 1
ATOM 609 C CA . VAL A 1 77 ? 2.207 22.312 -1.999 1 93.38 77 VAL A CA 1
ATOM 610 C C . VAL A 1 77 ? 3.648 21.922 -2.326 1 93.38 77 VAL A C 1
ATOM 612 O O . VAL A 1 77 ? 4.453 21.688 -1.424 1 93.38 77 VAL A O 1
ATOM 615 N N . LYS A 1 78 ? 4.023 21.906 -3.611 1 91.62 78 LYS A N 1
ATOM 616 C CA . LYS A 1 78 ? 5.395 21.609 -4.012 1 91.62 78 LYS A CA 1
ATOM 617 C C . LYS A 1 78 ? 6.367 22.641 -3.447 1 91.62 78 LYS A C 1
ATOM 619 O O . LYS A 1 78 ? 7.52 22.312 -3.146 1 91.62 78 LYS A O 1
ATOM 624 N N . ARG A 1 79 ? 5.895 23.859 -3.348 1 92.75 79 ARG A N 1
ATOM 625 C CA . ARG A 1 79 ? 6.672 24.906 -2.691 1 92.75 79 ARG A CA 1
ATOM 626 C C . ARG A 1 79 ? 6.172 25.156 -1.272 1 92.75 79 ARG A C 1
ATOM 628 O O . ARG A 1 79 ? 5.695 26.25 -0.958 1 92.75 79 ARG A O 1
ATOM 635 N N . ARG A 1 80 ? 6.441 24.203 -0.468 1 93 80 ARG A N 1
ATOM 636 C CA . ARG A 1 80 ? 5.812 24.094 0.845 1 93 80 ARG A CA 1
ATOM 637 C C . ARG A 1 80 ? 6.176 25.281 1.726 1 93 80 ARG A C 1
ATOM 639 O O . ARG A 1 80 ? 5.305 25.875 2.369 1 93 80 ARG A O 1
ATOM 646 N N . HIS A 1 81 ? 7.531 25.688 1.786 1 95.31 81 HIS A N 1
ATOM 647 C CA . HIS A 1 81 ? 7.953 26.781 2.654 1 95.31 81 HIS A CA 1
ATOM 648 C C . HIS A 1 81 ? 7.414 28.125 2.16 1 95.31 81 HIS A C 1
ATOM 650 O O . HIS A 1 81 ? 7.023 28.969 2.963 1 95.31 81 HIS A O 1
ATOM 656 N N . LEU A 1 82 ? 7.406 28.312 0.875 1 96.69 82 LEU A N 1
ATOM 657 C CA . LEU A 1 82 ? 6.863 29.547 0.308 1 96.69 82 LEU A CA 1
ATOM 658 C C . LEU A 1 82 ? 5.375 29.672 0.609 1 96.69 82 LEU A C 1
ATOM 660 O O . LEU A 1 82 ? 4.898 30.75 0.96 1 96.69 82 LEU A O 1
ATOM 664 N N . LEU A 1 83 ? 4.691 28.578 0.419 1 96.69 83 LEU A N 1
ATOM 665 C CA . LEU A 1 83 ? 3.26 28.547 0.702 1 96.69 83 LEU A CA 1
ATOM 666 C C . LEU A 1 83 ? 2.992 28.844 2.176 1 96.69 83 LEU A C 1
ATOM 668 O O . LEU A 1 83 ? 2.129 29.656 2.506 1 96.69 83 LEU A O 1
ATOM 672 N N . LEU A 1 84 ? 3.723 28.156 3.053 1 96.19 84 LEU A N 1
ATOM 673 C CA . LEU A 1 84 ? 3.582 28.328 4.492 1 96.19 84 LEU A CA 1
ATOM 674 C C . LEU A 1 84 ? 3.811 29.797 4.883 1 96.19 84 LEU A C 1
ATOM 676 O O . LEU A 1 84 ? 2.98 30.391 5.57 1 96.19 84 LEU A O 1
ATOM 680 N N . CYS A 1 85 ? 4.887 30.375 4.418 1 97.12 85 CYS A N 1
ATOM 681 C CA . CYS A 1 85 ? 5.223 31.75 4.734 1 97.12 85 CYS A CA 1
ATOM 682 C C . CYS A 1 85 ? 4.152 32.719 4.211 1 97.12 85 CYS A C 1
ATOM 684 O O . CYS A 1 85 ? 3.777 33.656 4.895 1 97.12 85 CYS A O 1
ATOM 686 N N . THR A 1 86 ? 3.699 32.469 3.035 1 97.88 86 THR A N 1
ATOM 687 C CA . THR A 1 86 ? 2.688 33.312 2.424 1 97.88 86 THR A CA 1
ATOM 688 C C . THR A 1 86 ? 1.414 33.312 3.264 1 97.88 86 THR A C 1
ATOM 690 O O . THR A 1 86 ? 0.868 34.406 3.553 1 97.88 86 THR A O 1
ATOM 693 N N . LEU A 1 87 ? 0.978 32.188 3.645 1 97.75 87 LEU A N 1
ATOM 694 C CA . LEU A 1 87 ? -0.269 32.094 4.395 1 97.75 87 LEU A CA 1
ATOM 695 C C . LEU A 1 87 ? -0.112 32.688 5.793 1 97.75 87 LEU A C 1
ATOM 697 O O . LEU A 1 87 ? -1.001 33.375 6.273 1 97.75 87 LEU A O 1
ATOM 701 N N . LEU A 1 88 ? 1.018 32.469 6.414 1 96.31 88 LEU A N 1
ATOM 702 C CA . LEU A 1 88 ? 1.253 32.969 7.758 1 96.31 88 LEU A CA 1
ATOM 703 C C . LEU A 1 88 ? 1.41 34.5 7.746 1 96.31 88 LEU A C 1
ATOM 705 O O . LEU A 1 88 ? 0.917 35.188 8.641 1 96.31 88 LEU A O 1
ATOM 709 N N . ILE A 1 89 ? 2.104 35.031 6.746 1 96.38 89 ILE A N 1
ATOM 710 C CA . ILE A 1 89 ? 2.273 36.469 6.617 1 96.38 89 ILE A CA 1
ATOM 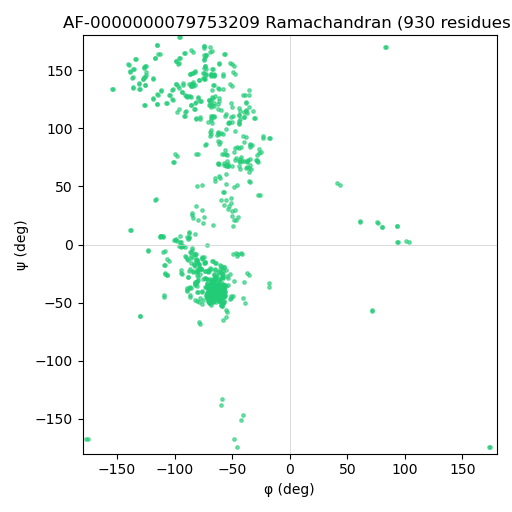711 C C . ILE A 1 89 ? 0.918 37.125 6.375 1 96.38 89 ILE A C 1
ATOM 713 O O . ILE A 1 89 ? 0.598 38.156 6.988 1 96.38 89 ILE A O 1
ATOM 717 N N . SER A 1 90 ? 0.162 36.562 5.477 1 96.38 90 SER A N 1
ATOM 718 C CA . SER A 1 90 ? -1.168 37.094 5.188 1 96.38 90 SER A CA 1
ATOM 719 C C . SER A 1 90 ? -2.057 37.062 6.426 1 96.38 90 SER A C 1
ATOM 721 O O . SER A 1 90 ? -2.791 38.031 6.688 1 96.38 90 SER A O 1
ATOM 723 N N . LYS A 1 91 ? -2.041 36.031 7.176 1 94.94 91 LYS A N 1
ATOM 724 C CA . LYS A 1 91 ? -2.801 35.938 8.422 1 94.94 91 LYS A CA 1
ATOM 725 C C . LYS A 1 91 ? -2.355 37 9.422 1 94.94 91 LYS A C 1
ATOM 727 O O . LYS A 1 91 ? -3.188 37.656 10.055 1 94.94 91 LYS A O 1
ATOM 732 N N . ALA A 1 92 ? -1.032 37.125 9.57 1 91.81 92 ALA A N 1
ATOM 733 C CA . ALA A 1 92 ? -0.477 38.094 10.508 1 91.81 92 ALA A CA 1
ATOM 734 C C . ALA A 1 92 ? -0.918 39.5 10.164 1 91.81 92 ALA A C 1
ATOM 736 O O . ALA A 1 92 ? -1.201 40.312 11.047 1 91.81 92 ALA A O 1
ATOM 737 N N . PHE A 1 93 ? -0.954 39.781 8.914 1 90.69 93 PHE A N 1
ATOM 738 C CA . PHE A 1 93 ? -1.388 41.094 8.469 1 90.69 93 PHE A CA 1
ATOM 739 C C . PHE A 1 93 ? -2.818 41.375 8.914 1 90.69 93 PHE A C 1
ATOM 741 O O . PHE A 1 93 ? -3.119 42.469 9.414 1 90.69 93 PHE A O 1
ATOM 748 N N . ALA A 1 94 ? -3.658 40.406 8.75 1 91.12 94 ALA A N 1
ATOM 749 C CA . ALA A 1 94 ? -5.062 40.594 9.109 1 91.12 94 ALA A CA 1
ATOM 750 C C . ALA A 1 94 ? -5.23 40.656 10.625 1 91.12 94 ALA A C 1
ATOM 752 O O . ALA A 1 94 ? -5.98 41.5 11.125 1 91.12 94 ALA A O 1
ATOM 753 N N . VAL A 1 95 ? -4.535 39.844 11.352 1 87.06 95 VAL A N 1
ATOM 754 C CA . VAL A 1 95 ? -4.672 39.75 12.797 1 87.06 95 VAL A CA 1
ATOM 755 C C . VAL A 1 95 ? -4.137 41.031 13.438 1 87.06 95 VAL A C 1
ATOM 757 O O . VAL A 1 95 ? -4.68 41.531 14.438 1 87.06 95 VAL A O 1
ATOM 760 N N . GLU A 1 96 ? -3.088 41.656 12.93 1 82.06 96 GLU A N 1
ATOM 761 C CA . GLU A 1 96 ? -2.518 42.906 13.453 1 82.06 96 GLU A CA 1
ATOM 762 C C . GLU A 1 96 ? -3.402 44.094 13.125 1 82.06 96 GLU A C 1
ATOM 764 O O . GLU A 1 96 ? -3.43 45.094 13.875 1 82.06 96 GLU A O 1
ATOM 769 N N . ALA A 1 97 ? -4.113 44 12.047 1 82.81 97 ALA A N 1
ATOM 770 C CA . ALA A 1 97 ? -4.977 45.094 11.633 1 82.81 97 ALA A CA 1
ATOM 771 C C . ALA A 1 97 ? -6.262 45.125 12.453 1 82.81 97 ALA A C 1
ATOM 773 O O . ALA A 1 97 ? -6.867 46.188 12.641 1 82.81 97 ALA A O 1
ATOM 774 N N . LEU A 1 98 ? -6.617 44.062 13.062 1 82.69 98 LEU A N 1
ATOM 775 C CA . LEU A 1 98 ? -7.914 43.906 13.711 1 82.69 98 LEU A CA 1
ATOM 776 C C . LEU A 1 98 ? -8.023 44.844 14.93 1 82.69 98 LEU A C 1
ATOM 778 O O . LEU A 1 98 ? -8.992 45.562 15.062 1 82.69 98 LEU A O 1
ATOM 782 N N . PRO A 1 99 ? -6.984 44.844 15.859 1 74.06 99 PRO A N 1
ATOM 783 C CA . PRO A 1 99 ? -7.105 45.688 17.031 1 74.06 99 PRO A CA 1
ATOM 784 C C . PRO A 1 99 ? -7.188 47.188 16.672 1 74.06 99 PRO A C 1
ATOM 786 O O . PRO A 1 99 ? -7.797 47.969 17.391 1 74.06 99 PRO A O 1
ATOM 789 N N . ILE A 1 100 ? -6.547 47.562 15.578 1 72.5 100 ILE A N 1
ATOM 790 C CA . ILE A 1 100 ? -6.555 48.969 15.133 1 72.5 100 ILE A CA 1
ATOM 791 C C . ILE A 1 100 ? -7.984 49.406 14.836 1 72.5 100 ILE A C 1
ATOM 793 O O . ILE A 1 100 ? -8.383 50.531 15.172 1 72.5 100 ILE A O 1
ATOM 797 N N . PHE A 1 101 ? -8.789 48.531 14.336 1 77.88 101 PHE A N 1
ATOM 798 C CA . PHE A 1 101 ? -10.164 48.875 13.969 1 77.88 101 PHE A CA 1
ATOM 799 C C . PHE A 1 101 ? -11.102 48.688 15.156 1 77.88 101 PHE A C 1
ATOM 801 O O . PHE A 1 101 ? -12.109 49.375 15.281 1 77.88 101 PHE A O 1
ATOM 808 N N . LEU A 1 102 ? -10.836 47.781 16.141 1 76.56 102 LEU A N 1
ATOM 809 C CA . LEU A 1 102 ? -11.695 47.469 17.281 1 76.56 102 LEU A CA 1
ATOM 810 C C . LEU A 1 102 ? -11.523 48.531 18.375 1 76.56 102 LEU A C 1
ATOM 812 O O . LEU A 1 102 ? -12.453 48.781 19.141 1 76.56 102 LEU A O 1
ATOM 816 N N . HIS A 1 103 ? -10.281 49.125 18.484 1 73.25 103 HIS A N 1
ATOM 817 C CA . HIS A 1 103 ? -9.992 50.156 19.484 1 73.25 103 HIS A CA 1
ATOM 818 C C . HIS A 1 103 ? -10.945 51.344 19.359 1 73.25 103 HIS A C 1
ATOM 820 O O . HIS A 1 103 ? -11.172 52.062 20.328 1 73.25 103 HIS A O 1
ATOM 826 N N . HIS A 1 104 ? -11.523 51.438 18.266 1 72.62 104 HIS A N 1
ATOM 827 C CA . HIS A 1 104 ? -12.453 52.531 18.047 1 72.62 104 HIS A CA 1
ATOM 828 C C . HIS A 1 104 ? -13.852 52.188 18.547 1 72.62 104 HIS A C 1
ATOM 830 O O . HIS A 1 104 ? -14.695 53.094 18.703 1 72.62 104 HIS A O 1
ATOM 836 N N . LEU A 1 105 ? -14.133 50.906 18.922 1 70.19 105 LEU A N 1
ATOM 837 C CA . LEU A 1 105 ? -15.492 50.469 19.219 1 70.19 105 LEU A CA 1
ATOM 838 C C . LEU A 1 105 ? -15.672 50.219 20.703 1 70.19 105 LEU A C 1
ATOM 840 O O . LEU A 1 105 ? -16.766 50.375 21.234 1 70.19 105 LEU A O 1
ATOM 844 N N . ILE A 1 106 ? -14.781 49.562 21.406 1 68.5 106 ILE A N 1
ATOM 845 C CA . ILE A 1 106 ? -14.914 49.094 22.781 1 68.5 106 ILE A CA 1
ATOM 846 C C . ILE A 1 106 ? -13.758 49.625 23.625 1 68.5 106 ILE A C 1
ATOM 848 O O . ILE A 1 106 ? -12.695 49.969 23.094 1 68.5 106 ILE A O 1
ATOM 852 N N . PRO A 1 107 ? -14.156 49.844 24.969 1 69.19 107 PRO A N 1
ATOM 853 C CA . PRO A 1 107 ? -13.055 50.281 25.844 1 69.19 107 PRO A CA 1
ATOM 854 C C . PRO A 1 107 ? -11.836 49.344 25.734 1 69.19 107 PRO A C 1
ATOM 856 O O . PRO A 1 107 ? -11.961 48.188 25.375 1 69.19 107 PRO A O 1
ATOM 859 N N . GLU A 1 108 ? -10.703 49.844 26.047 1 65.25 108 GLU A N 1
ATOM 860 C CA . GLU A 1 108 ? -9.398 49.281 25.734 1 65.25 108 GLU A CA 1
ATOM 861 C C . GLU A 1 108 ? -9.242 47.906 26.344 1 65.25 108 GLU A C 1
ATOM 863 O O . GLU A 1 108 ? -8.82 46.938 25.656 1 65.25 108 GLU A O 1
ATOM 868 N N . THR A 1 109 ? -9.508 47.781 27.688 1 68.25 109 THR A N 1
ATOM 869 C CA . THR A 1 109 ? -9.227 46.531 28.344 1 68.25 109 THR A CA 1
ATOM 870 C C . THR A 1 109 ? -10.195 45.438 27.875 1 68.25 109 THR A C 1
ATOM 872 O O . THR A 1 109 ? -9.789 44.281 27.672 1 68.25 109 THR A O 1
ATOM 875 N N . ALA A 1 110 ? -11.375 45.781 27.734 1 74.31 110 ALA A N 1
ATOM 876 C CA . ALA A 1 110 ? -12.375 44.812 27.281 1 74.31 110 ALA A CA 1
ATOM 877 C C . ALA A 1 110 ? -12.148 44.438 25.812 1 74.31 110 ALA A C 1
ATOM 879 O O . ALA A 1 110 ? -12.484 43.344 25.391 1 74.31 110 ALA A O 1
ATOM 880 N N . THR A 1 111 ? -11.508 45.312 25.172 1 72.38 111 THR A N 1
ATOM 881 C CA . THR A 1 111 ? -11.289 45.094 23.75 1 72.38 111 THR A CA 1
ATOM 882 C C . THR A 1 111 ? -10.289 43.969 23.516 1 72.38 111 THR A C 1
ATOM 884 O O . THR A 1 111 ? -10.492 43.094 22.672 1 72.38 111 THR A O 1
ATOM 887 N N . ILE A 1 112 ? -9.289 43.875 24.391 1 72.25 112 ILE A N 1
ATOM 888 C CA . ILE A 1 112 ? -8.227 42.906 24.203 1 72.25 112 ILE A CA 1
ATOM 889 C C . ILE A 1 112 ? -8.773 41.5 24.469 1 72.25 112 ILE A C 1
ATOM 891 O O . ILE A 1 112 ? -8.562 40.594 23.672 1 72.25 112 ILE A O 1
ATOM 895 N N . LEU A 1 113 ? -9.516 41.375 25.562 1 76.31 113 LEU A N 1
ATOM 896 C CA . LEU A 1 113 ? -10.008 40.062 25.953 1 76.31 113 LEU A CA 1
ATOM 897 C C . LEU A 1 113 ? -11.07 39.562 24.969 1 76.31 113 LEU A C 1
ATOM 899 O O . LEU A 1 113 ? -11.047 38.406 24.562 1 76.31 113 LEU A O 1
ATOM 903 N N . ILE A 1 114 ? -11.914 40.406 24.594 1 78.44 114 ILE A N 1
ATOM 904 C CA . ILE A 1 114 ? -13.016 40 23.719 1 78.44 114 ILE A CA 1
ATOM 905 C C . ILE A 1 114 ? -12.477 39.75 22.312 1 78.44 114 ILE A C 1
ATOM 907 O O . ILE A 1 114 ? -12.844 38.75 21.672 1 78.44 114 ILE A O 1
ATOM 911 N N . SER A 1 115 ? -11.602 40.656 21.859 1 79.88 115 SER A N 1
ATOM 912 C CA . SER A 1 115 ? -11.039 40.438 20.531 1 79.88 115 SER A CA 1
ATOM 913 C C . SER A 1 115 ? -10.219 39.156 20.453 1 79.88 115 SER A C 1
ATOM 915 O O . SER A 1 115 ? -10.289 38.438 19.469 1 79.88 115 SER A O 1
ATOM 917 N N . SER A 1 116 ? -9.492 38.875 21.547 1 84.06 116 SER A N 1
ATOM 918 C CA . SER A 1 116 ? -8.695 37.656 21.578 1 84.06 116 SER A CA 1
ATOM 919 C C . SER A 1 116 ? -9.57 36.406 21.547 1 84.06 116 SER A C 1
ATOM 921 O O . SER A 1 116 ? -9.25 35.406 20.875 1 84.06 116 SER A O 1
ATOM 923 N N . ALA A 1 117 ? -10.664 36.469 22.25 1 86.94 117 ALA A N 1
ATOM 924 C CA . ALA A 1 117 ? -11.586 35.344 22.281 1 86.94 117 ALA A CA 1
ATOM 925 C C . ALA A 1 117 ? -12.25 35.125 20.922 1 86.94 117 ALA A C 1
ATOM 927 O O . ALA A 1 117 ? -12.391 34 20.453 1 86.94 117 ALA A O 1
ATOM 928 N N . LEU A 1 118 ? -12.609 36.219 20.328 1 86.62 118 LEU A N 1
ATOM 929 C CA . LEU A 1 118 ? -13.242 36.156 19.016 1 86.62 118 LEU A CA 1
ATOM 930 C C . LEU A 1 118 ? -12.273 35.625 17.969 1 86.62 118 LEU A C 1
ATOM 932 O O . LEU A 1 118 ? -12.633 34.781 17.141 1 86.62 118 LEU A O 1
ATOM 936 N N . ILE A 1 119 ? -11.047 36.031 18.016 1 88.62 119 ILE A N 1
ATOM 937 C CA . ILE A 1 119 ? -10.031 35.594 17.062 1 88.62 119 ILE A CA 1
ATOM 938 C C . ILE A 1 119 ? -9.75 34.125 17.266 1 88.62 119 ILE A C 1
ATOM 940 O O . ILE A 1 119 ? -9.68 33.344 16.297 1 88.62 119 ILE A O 1
ATOM 944 N N . LEU A 1 120 ? -9.625 33.75 18.5 1 92.69 120 LEU A N 1
ATOM 945 C CA . LEU A 1 120 ? -9.32 32.375 18.828 1 92.69 120 LEU A CA 1
ATOM 946 C C . LEU A 1 120 ? -10.398 31.438 18.281 1 92.69 120 LEU A C 1
ATOM 948 O O . LEU A 1 120 ? -10.086 30.438 17.641 1 92.69 120 LEU A O 1
ATOM 952 N N . ILE A 1 121 ? -11.578 31.75 18.438 1 92.94 121 ILE A N 1
ATOM 953 C CA . ILE A 1 121 ? -12.672 30.859 18.062 1 92.94 121 ILE A CA 1
ATOM 954 C C . ILE A 1 121 ? -12.93 30.953 16.562 1 92.94 121 ILE A C 1
ATOM 956 O O . ILE A 1 121 ? -12.891 29.938 15.867 1 92.94 121 ILE A O 1
ATOM 960 N N . PHE A 1 122 ? -13.039 32.156 15.992 1 92.75 122 PHE A N 1
ATOM 961 C CA . PHE A 1 122 ? -13.547 32.344 14.641 1 92.75 122 PHE A CA 1
ATOM 962 C C . PHE A 1 122 ? -12.406 32.375 13.633 1 92.75 122 PHE A C 1
ATOM 964 O O . PHE A 1 122 ? -12.594 32.094 12.453 1 92.75 122 PHE A O 1
ATOM 971 N N . SER A 1 123 ? -11.219 32.75 14.109 1 93.62 123 SER A N 1
ATOM 972 C CA . SER A 1 123 ? -10.117 32.875 13.156 1 93.62 123 SER A CA 1
ATOM 973 C C . SER A 1 123 ? -9.094 31.75 13.344 1 93.62 123 SER A C 1
ATOM 975 O O . SER A 1 123 ? -8.141 31.641 12.57 1 93.62 123 SER A O 1
ATOM 977 N N . GLU A 1 124 ? -9.289 30.938 14.383 1 94.88 124 GLU A N 1
ATOM 978 C CA . GLU A 1 124 ? -8.281 29.906 14.602 1 94.88 124 GLU A CA 1
ATOM 979 C C . GLU A 1 124 ? -8.93 28.531 14.773 1 94.88 124 GLU A C 1
ATOM 981 O O . GLU A 1 124 ? -8.93 27.719 13.844 1 94.88 124 GLU A O 1
ATOM 986 N N . ILE A 1 125 ? -9.727 28.375 15.742 1 95.56 125 ILE A N 1
ATOM 987 C CA . ILE A 1 125 ? -10.211 27.047 16.109 1 95.56 125 ILE A CA 1
ATOM 988 C C . ILE A 1 125 ? -11.156 26.531 15.031 1 95.56 125 ILE A C 1
ATOM 990 O O . ILE A 1 125 ? -10.961 25.422 14.5 1 95.56 125 ILE A O 1
ATOM 994 N N . ILE A 1 126 ? -12.094 27.312 14.648 1 95.5 126 ILE A N 1
ATOM 995 C CA . ILE A 1 126 ? -13.117 26.859 13.711 1 95.5 126 ILE A CA 1
ATOM 996 C C . ILE A 1 126 ? -12.5 26.641 12.336 1 95.5 126 ILE A C 1
ATOM 998 O O . ILE A 1 126 ? -12.617 25.562 11.758 1 95.5 126 ILE A O 1
ATOM 1002 N N . PRO A 1 127 ? -11.781 27.609 11.852 1 96.12 127 PRO A N 1
ATOM 1003 C CA . PRO A 1 127 ? -11.195 27.391 10.523 1 96.12 127 PRO A CA 1
ATOM 1004 C C . PRO A 1 127 ? -10.211 26.219 10.5 1 96.12 127 PRO A C 1
ATOM 1006 O O . PRO A 1 127 ? -10.195 25.438 9.547 1 96.12 127 PRO A O 1
ATOM 1009 N N . HIS A 1 128 ? -9.422 26.031 11.516 1 95.06 128 HIS A N 1
ATOM 1010 C CA . HIS A 1 128 ? -8.492 24.906 11.602 1 95.06 128 HIS A CA 1
ATOM 1011 C C . HIS A 1 128 ? -9.234 23.578 11.57 1 95.06 128 HIS A C 1
ATOM 1013 O O . HIS A 1 128 ? -8.836 22.656 10.844 1 95.06 128 HIS A O 1
ATOM 1019 N N . SER A 1 129 ? -10.289 23.531 12.281 1 93.88 129 SER A N 1
ATOM 1020 C CA . SER A 1 129 ? -11.055 22.281 12.367 1 93.88 129 SER A CA 1
ATOM 1021 C C . SER A 1 129 ? -11.742 21.953 11.047 1 93.88 129 SER A C 1
ATOM 1023 O O . SER A 1 129 ? -11.711 20.812 10.594 1 93.88 129 SER A O 1
ATOM 1025 N N . VAL A 1 130 ? -12.242 22.938 10.414 1 93.38 130 VAL A N 1
ATOM 1026 C CA . VAL A 1 130 ? -12.984 22.734 9.172 1 93.38 130 VAL A CA 1
ATOM 1027 C C . VAL A 1 130 ? -12.016 22.344 8.055 1 93.38 130 VAL A C 1
ATOM 1029 O O . VAL A 1 130 ? -12.281 21.406 7.301 1 93.38 130 VAL A O 1
ATOM 1032 N N . CYS A 1 131 ? -10.906 22.984 7.996 1 92.56 131 CYS A N 1
ATOM 1033 C CA . CYS A 1 131 ? -9.977 22.734 6.902 1 92.56 131 CYS A CA 1
ATOM 1034 C C . CYS A 1 131 ? -9.172 21.469 7.156 1 92.56 131 CYS A C 1
ATOM 1036 O O . CYS A 1 131 ? -8.609 20.891 6.223 1 92.56 131 CYS A O 1
ATOM 1038 N N . SER A 1 132 ? -9.07 21.078 8.383 1 88.12 132 SER A N 1
ATOM 1039 C CA . SER A 1 132 ? -8.438 19.812 8.664 1 88.12 132 SER A CA 1
ATOM 1040 C C . SER A 1 132 ? -9.258 18.641 8.125 1 88.12 132 SER A C 1
ATOM 1042 O O . SER A 1 132 ? -8.703 17.641 7.668 1 88.12 132 SER A O 1
ATOM 1044 N N . LYS A 1 133 ? -10.516 18.828 8.094 1 88.19 133 LYS A N 1
ATOM 1045 C CA . LYS A 1 133 ? -11.422 17.781 7.617 1 88.19 133 LYS A CA 1
ATOM 1046 C C . LYS A 1 133 ? -11.633 17.891 6.109 1 88.19 133 LYS A C 1
ATOM 1048 O O . LYS A 1 133 ? -11.664 16.875 5.406 1 88.19 133 LYS A O 1
ATOM 1053 N N . HIS A 1 134 ? -11.742 19.078 5.645 1 91.81 134 HIS A N 1
ATOM 1054 C CA . HIS A 1 134 ? -12.055 19.312 4.238 1 91.81 134 HIS A CA 1
ATOM 1055 C C . HIS A 1 134 ? -10.914 20.031 3.535 1 91.81 134 HIS A C 1
ATOM 1057 O O . HIS A 1 134 ? -11.156 20.922 2.713 1 91.81 134 HIS A O 1
ATOM 1063 N N . GLY A 1 135 ? -9.789 19.625 3.898 1 92.31 135 GLY A N 1
ATOM 1064 C CA . GLY A 1 135 ? -8.617 20.312 3.383 1 92.31 135 GLY A CA 1
ATOM 1065 C C . GLY A 1 135 ? -8.508 20.266 1.87 1 92.31 135 GLY A C 1
ATOM 1066 O O . GLY A 1 135 ? -8.164 21.266 1.232 1 92.31 135 GLY A O 1
ATOM 1067 N N . LEU A 1 136 ? -8.828 19.125 1.284 1 93.19 136 LEU A N 1
ATOM 1068 C CA . LEU A 1 136 ? -8.703 18.953 -0.158 1 93.19 136 LEU A CA 1
ATOM 1069 C C . LEU A 1 136 ? -9.664 19.875 -0.903 1 93.19 136 LEU A C 1
ATOM 1071 O O . LEU A 1 136 ? -9.266 20.578 -1.833 1 93.19 136 LEU A O 1
ATOM 1075 N N . VAL A 1 137 ? -10.891 19.922 -0.466 1 94.69 137 VAL A N 1
ATOM 1076 C CA . VAL A 1 137 ? -11.922 20.703 -1.128 1 94.69 137 VAL A CA 1
ATOM 1077 C C . VAL A 1 137 ? -11.656 22.188 -0.912 1 94.69 137 VAL A C 1
ATOM 1079 O O . VAL A 1 137 ? -11.672 22.984 -1.863 1 94.69 137 VAL A O 1
ATOM 1082 N N . ALA A 1 138 ? -11.414 22.578 0.317 1 96 138 ALA A N 1
ATOM 1083 C CA . ALA A 1 138 ? -11.164 23.984 0.647 1 96 138 ALA A CA 1
ATOM 1084 C C . ALA A 1 138 ? -9.898 24.5 -0.04 1 96 138 ALA A C 1
ATOM 1086 O O . ALA A 1 138 ? -9.891 25.594 -0.586 1 96 138 ALA A O 1
ATOM 1087 N N . GLY A 1 139 ? -8.844 23.703 0.016 1 96.38 139 GLY A N 1
ATOM 1088 C CA . GLY A 1 139 ? -7.598 24.094 -0.625 1 96.38 139 GLY A CA 1
ATOM 1089 C C . GLY A 1 139 ? -7.73 24.281 -2.125 1 96.38 139 GLY A C 1
ATOM 1090 O O . GLY A 1 139 ? -7.18 25.219 -2.689 1 96.38 139 GLY A O 1
ATOM 1091 N N . ALA A 1 140 ? -8.453 23.344 -2.713 1 96.88 140 ALA A N 1
ATOM 1092 C CA . ALA A 1 140 ? -8.633 23.438 -4.16 1 96.88 140 ALA A CA 1
ATOM 1093 C C . ALA A 1 140 ? -9.477 24.641 -4.539 1 96.88 140 ALA A C 1
ATOM 1095 O O . ALA A 1 140 ? -9.18 25.344 -5.512 1 96.88 140 ALA A O 1
ATOM 1096 N N . ALA A 1 141 ? -10.516 24.891 -3.834 1 96.5 141 ALA A N 1
ATOM 1097 C CA . ALA A 1 141 ? -11.414 26 -4.105 1 96.5 141 ALA A CA 1
ATOM 1098 C C . ALA A 1 141 ? -10.68 27.344 -3.992 1 96.5 141 ALA A C 1
ATOM 1100 O O . ALA A 1 141 ? -10.945 28.266 -4.754 1 96.5 141 ALA A O 1
ATOM 1101 N N . MET A 1 142 ? -9.742 27.438 -3.088 1 97.31 142 MET A N 1
ATOM 1102 C CA . MET A 1 142 ? -9.078 28.719 -2.803 1 97.31 142 MET A CA 1
ATOM 1103 C C . MET A 1 142 ? -7.742 28.797 -3.533 1 97.31 142 MET A C 1
ATOM 1105 O O . MET A 1 142 ? -7.02 29.797 -3.393 1 97.31 142 MET A O 1
ATOM 1109 N N . ALA A 1 143 ? -7.402 27.812 -4.359 1 97.38 143 ALA A N 1
ATOM 1110 C CA . ALA A 1 143 ? -6.086 27.719 -4.988 1 97.38 143 ALA A CA 1
ATOM 1111 C C . ALA A 1 143 ? -5.781 28.969 -5.809 1 97.38 143 ALA A C 1
ATOM 1113 O O . ALA A 1 143 ? -4.703 29.547 -5.68 1 97.38 143 ALA A O 1
ATOM 1114 N N . PRO A 1 144 ? -6.73 29.484 -6.59 1 96.81 144 PRO A N 1
ATOM 1115 C CA . PRO A 1 144 ? -6.41 30.688 -7.375 1 96.81 144 PRO A CA 1
ATOM 1116 C C . PRO A 1 144 ? -6.141 31.906 -6.5 1 96.81 144 PRO A C 1
ATOM 1118 O O . PRO A 1 144 ? -5.25 32.719 -6.805 1 96.81 144 PRO A O 1
ATOM 1121 N N . ALA A 1 145 ? -6.895 32.031 -5.473 1 97.69 145 ALA A N 1
ATOM 1122 C CA . ALA A 1 145 ? -6.688 33.156 -4.551 1 97.69 145 ALA A CA 1
ATOM 1123 C C . ALA A 1 145 ? -5.324 33.062 -3.867 1 97.69 145 ALA A C 1
ATOM 1125 O O . ALA A 1 145 ? -4.645 34.062 -3.67 1 97.69 145 ALA A O 1
ATOM 1126 N N . VAL A 1 146 ? -4.969 31.812 -3.52 1 97.88 146 VAL A N 1
ATOM 1127 C CA . VAL A 1 146 ? -3.688 31.594 -2.852 1 97.88 146 VAL A CA 1
ATOM 1128 C C . VAL A 1 146 ? -2.545 31.891 -3.82 1 97.88 146 VAL A C 1
ATOM 1130 O O . VAL A 1 146 ? -1.523 32.469 -3.428 1 97.88 146 VAL A O 1
ATOM 1133 N N . HIS A 1 147 ? -2.701 31.594 -5.109 1 97.44 147 HIS A N 1
ATOM 1134 C CA . HIS A 1 147 ? -1.691 31.938 -6.102 1 97.44 147 HIS A CA 1
ATOM 1135 C C . HIS A 1 147 ? -1.491 33.438 -6.172 1 97.44 147 HIS A C 1
ATOM 1137 O O . HIS A 1 147 ? -0.36 33.938 -6.289 1 97.44 147 HIS A O 1
ATOM 1143 N N . LEU A 1 148 ? -2.549 34.094 -6.098 1 97.94 148 LEU A N 1
ATOM 1144 C CA . LEU A 1 148 ? -2.48 35.562 -6.105 1 97.94 148 LEU A CA 1
ATOM 1145 C C . LEU A 1 148 ? -1.751 36.062 -4.871 1 97.94 148 LEU A C 1
ATOM 1147 O O . LEU A 1 148 ? -0.939 37 -4.965 1 97.94 148 LEU A O 1
ATOM 1151 N N . LEU A 1 149 ? -2.074 35.531 -3.773 1 98 149 LEU A N 1
ATOM 1152 C CA . LEU A 1 149 ? -1.432 35.938 -2.527 1 98 149 LEU A CA 1
ATOM 1153 C C . LEU A 1 149 ? 0.068 35.688 -2.576 1 98 149 LEU A C 1
ATOM 1155 O O . LEU A 1 149 ? 0.862 36.438 -2.041 1 98 149 LEU A O 1
ATOM 1159 N N . VAL A 1 150 ? 0.435 34.5 -3.166 1 97.75 150 VAL A N 1
ATOM 1160 C CA . VAL A 1 150 ? 1.848 34.188 -3.311 1 97.75 150 VAL A CA 1
ATOM 1161 C C . VAL A 1 150 ? 2.551 35.25 -4.145 1 97.75 150 VAL A C 1
ATOM 1163 O O . VAL A 1 150 ? 3.664 35.656 -3.822 1 97.75 150 VAL A O 1
ATOM 1166 N N . TRP A 1 151 ? 1.878 35.688 -5.105 1 97.25 151 TRP A N 1
ATOM 1167 C CA . TRP A 1 151 ? 2.443 36.719 -5.961 1 97.25 151 TRP A CA 1
ATOM 1168 C C . TRP A 1 151 ? 2.596 38.031 -5.195 1 97.25 151 TRP A C 1
ATOM 1170 O O . TRP A 1 151 ? 3.613 38.719 -5.324 1 97.25 151 TRP A O 1
ATOM 1180 N N . ILE A 1 152 ? 1.671 38.375 -4.367 1 97.5 152 ILE A N 1
ATOM 1181 C CA . ILE A 1 152 ? 1.666 39.625 -3.621 1 97.5 152 ILE A CA 1
ATOM 1182 C C . ILE A 1 152 ? 2.73 39.594 -2.525 1 97.5 152 ILE A C 1
ATOM 1184 O O . ILE A 1 152 ? 3.475 40.562 -2.336 1 97.5 152 ILE A O 1
ATOM 1188 N N . CYS A 1 153 ? 2.809 38.531 -1.827 1 97.25 153 CYS A N 1
ATOM 1189 C CA . CYS A 1 153 ? 3.684 38.406 -0.668 1 97.25 153 CYS A CA 1
ATOM 1190 C C . CYS A 1 153 ? 5.074 37.906 -1.081 1 97.25 153 CYS A C 1
ATOM 1192 O O . CYS A 1 153 ? 5.949 37.75 -0.233 1 97.25 153 CYS A O 1
ATOM 1194 N N . PHE A 1 154 ? 5.371 37.781 -2.344 1 97 154 PHE A N 1
ATOM 1195 C CA . PHE A 1 154 ? 6.574 37.156 -2.861 1 97 154 PHE A CA 1
ATOM 1196 C C . PHE A 1 154 ? 7.828 37.844 -2.354 1 97 154 PHE A C 1
ATOM 1198 O O . PHE A 1 154 ? 8.766 37.188 -1.895 1 97 154 PHE A O 1
ATOM 1205 N N . PRO A 1 155 ? 7.852 39.156 -2.336 1 96.56 155 PRO A N 1
ATOM 1206 C CA . PRO A 1 155 ? 9.078 39.844 -1.898 1 96.56 155 PRO A CA 1
ATOM 1207 C C . PRO A 1 155 ? 9.422 39.531 -0.438 1 96.56 155 PRO A C 1
ATOM 1209 O O . PRO A 1 155 ? 10.594 39.438 -0.086 1 96.56 155 PRO A O 1
ATOM 1212 N N . ALA A 1 156 ? 8.453 39.406 0.419 1 95 156 ALA A N 1
ATOM 1213 C CA . ALA A 1 156 ? 8.703 39.156 1.836 1 95 156 ALA A CA 1
ATOM 1214 C C . ALA A 1 156 ? 8.828 37.656 2.109 1 95 156 ALA A C 1
ATOM 1216 O O . ALA A 1 156 ? 9.688 37.219 2.879 1 95 156 ALA A O 1
ATOM 1217 N N . ALA A 1 157 ? 8.062 36.875 1.456 1 96.88 157 ALA A N 1
ATOM 1218 C CA . ALA A 1 157 ? 7.961 35.469 1.75 1 96.88 157 ALA A CA 1
ATOM 1219 C C . ALA A 1 157 ? 9.102 34.688 1.096 1 96.88 157 ALA A C 1
ATOM 1221 O O . ALA A 1 157 ? 9.578 33.688 1.646 1 96.88 157 ALA A O 1
ATOM 1222 N N . TYR A 1 158 ? 9.617 35.031 -0.04 1 96.69 158 TYR A N 1
ATOM 1223 C CA . TYR A 1 158 ? 10.594 34.281 -0.808 1 96.69 158 TYR A CA 1
ATOM 1224 C C . TYR A 1 158 ? 11.922 34.156 -0.067 1 96.69 158 TYR A C 1
ATOM 1226 O O . TYR A 1 158 ? 12.469 33.094 0.091 1 96.69 158 TYR A O 1
ATOM 1234 N N . PRO A 1 159 ? 12.414 35.375 0.439 1 96.5 159 PRO A N 1
ATOM 1235 C CA . PRO A 1 159 ? 13.68 35.25 1.16 1 96.5 159 PRO A CA 1
ATOM 1236 C C . PRO A 1 159 ? 13.578 34.406 2.41 1 96.5 159 PRO A C 1
ATOM 1238 O O . PRO A 1 159 ? 14.5 33.625 2.705 1 96.5 159 PRO A O 1
ATOM 1241 N N . ILE A 1 160 ? 12.5 34.5 3.137 1 95.75 160 ILE A N 1
ATOM 1242 C CA . ILE A 1 160 ? 12.32 33.688 4.34 1 95.75 160 ILE A CA 1
ATOM 1243 C C . ILE A 1 160 ? 12.219 32.219 3.961 1 95.75 160 ILE A C 1
ATOM 1245 O O . ILE A 1 160 ? 12.836 31.359 4.602 1 95.75 160 ILE A O 1
ATOM 1249 N N . SER A 1 161 ? 11.469 31.938 2.91 1 95.62 161 SER A N 1
ATOM 1250 C CA . SER A 1 161 ? 11.273 30.562 2.461 1 95.62 161 SER A CA 1
ATOM 1251 C C . SER A 1 161 ? 12.586 29.938 1.984 1 95.62 161 SER A C 1
ATOM 1253 O O . SER A 1 161 ? 12.844 28.766 2.219 1 95.62 161 SER A O 1
ATOM 1255 N N . LYS A 1 162 ? 13.398 30.719 1.329 1 95.94 162 LYS A N 1
ATOM 1256 C CA . LYS A 1 162 ? 14.688 30.219 0.857 1 95.94 162 LYS A CA 1
ATOM 1257 C C . LYS A 1 162 ? 15.617 29.891 2.027 1 95.94 162 LYS A C 1
ATOM 1259 O O . LYS A 1 162 ? 16.375 28.938 1.975 1 95.94 162 LYS A O 1
ATOM 1264 N N . LEU A 1 163 ? 15.539 30.75 2.951 1 95.44 163 LEU A N 1
ATOM 1265 C CA . LEU A 1 163 ? 16.328 30.5 4.152 1 95.44 163 LEU A CA 1
ATOM 1266 C C . LEU A 1 163 ? 15.891 29.203 4.824 1 95.44 163 LEU A C 1
ATOM 1268 O O . LEU A 1 163 ? 16.734 28.406 5.266 1 95.44 163 LEU A O 1
ATOM 1272 N N . LEU A 1 164 ? 14.633 28.969 4.883 1 94.75 164 LEU A N 1
ATOM 1273 C CA . LEU A 1 164 ? 14.102 27.75 5.48 1 94.75 164 LEU A CA 1
ATOM 1274 C C . LEU A 1 164 ? 14.477 26.531 4.645 1 94.75 164 LEU A C 1
ATOM 1276 O O . LEU A 1 164 ? 14.812 25.484 5.191 1 94.75 164 LEU A O 1
ATOM 1280 N N . ASP A 1 165 ? 14.383 26.719 3.354 1 93.75 165 ASP A N 1
ATOM 1281 C CA . ASP A 1 165 ? 14.797 25.641 2.463 1 93.75 165 ASP A CA 1
ATOM 1282 C C . ASP A 1 165 ? 16.25 25.266 2.701 1 93.75 165 ASP A C 1
ATOM 1284 O O . ASP A 1 165 ? 16.609 24.094 2.627 1 93.75 165 ASP A O 1
ATOM 1288 N N . PHE A 1 166 ? 17.125 26.188 2.945 1 93.31 166 PHE A N 1
ATOM 1289 C CA . PHE A 1 166 ? 18.547 25.984 3.168 1 93.31 166 PHE A CA 1
ATOM 1290 C C . PHE A 1 166 ? 18.797 25.297 4.512 1 93.31 166 PHE A C 1
ATOM 1292 O O . PHE A 1 166 ? 19.625 24.406 4.617 1 93.31 166 PHE A O 1
ATOM 1299 N N . LEU A 1 167 ? 18 25.641 5.469 1 92.56 167 LEU A N 1
ATOM 1300 C CA . LEU A 1 167 ? 18.219 25.172 6.828 1 92.56 167 LEU A CA 1
ATOM 1301 C C . LEU A 1 167 ? 17.562 23.812 7.047 1 92.56 167 LEU A C 1
ATOM 1303 O O . LEU A 1 167 ? 18.125 22.938 7.711 1 92.56 167 LEU A O 1
ATOM 1307 N N . LEU A 1 168 ? 16.328 23.625 6.594 1 91.44 168 LEU A N 1
ATOM 1308 C CA . LEU A 1 168 ? 15.539 22.438 6.898 1 91.44 168 LEU A CA 1
ATOM 1309 C C . LEU A 1 168 ? 15.461 21.5 5.695 1 91.44 168 LEU A C 1
ATOM 1311 O O . LEU A 1 168 ? 15.109 20.328 5.832 1 91.44 168 LEU A O 1
ATOM 1315 N N . GLY A 1 169 ? 15.828 21.984 4.57 1 87.12 169 GLY A N 1
ATOM 1316 C CA . GLY A 1 169 ? 15.719 21.188 3.361 1 87.12 169 GLY A CA 1
ATOM 1317 C C . GLY A 1 169 ? 14.336 21.234 2.736 1 87.12 169 GLY A C 1
ATOM 1318 O O . GLY A 1 169 ? 13.383 21.703 3.357 1 87.12 169 GLY A O 1
ATOM 1319 N N . ARG A 1 170 ? 14.383 20.641 1.491 1 75.62 170 ARG A N 1
ATOM 1320 C CA . ARG A 1 170 ? 13.117 20.609 0.771 1 75.62 170 ARG A CA 1
ATOM 1321 C C . ARG A 1 170 ? 12.273 19.406 1.204 1 75.62 170 ARG A C 1
ATOM 1323 O O . ARG A 1 170 ? 12.805 18.438 1.764 1 75.62 170 ARG A O 1
ATOM 1330 N N . GLY A 1 171 ? 10.992 19.562 1.353 1 68.25 171 GLY A N 1
ATOM 1331 C CA . GLY A 1 171 ? 10.047 18.547 1.762 1 68.25 171 GLY A CA 1
ATOM 1332 C C . GLY A 1 171 ? 10.336 17.188 1.15 1 68.25 171 GLY A C 1
ATOM 1333 O O . GLY A 1 171 ? 10.758 17.094 -0.004 1 68.25 171 GLY A O 1
ATOM 1334 N N . ARG A 1 172 ? 10.727 16.141 2.066 1 65.12 172 ARG A N 1
ATOM 1335 C CA . ARG A 1 172 ? 11.023 14.805 1.553 1 65.12 172 ARG A CA 1
ATOM 1336 C C . ARG A 1 172 ? 9.75 13.969 1.403 1 65.12 172 ARG A C 1
ATOM 1338 O O . ARG A 1 172 ? 8.773 14.188 2.127 1 65.12 172 ARG A O 1
ATOM 1345 N N . ILE A 1 173 ? 9.758 13.305 0.295 1 70.44 173 ILE A N 1
ATOM 1346 C CA . ILE A 1 173 ? 8.75 12.281 0.065 1 70.44 173 ILE A CA 1
ATOM 1347 C C . ILE A 1 173 ? 8.969 11.109 1.019 1 70.44 173 ILE A C 1
ATOM 1349 O O . ILE A 1 173 ? 10.062 10.523 1.052 1 70.44 173 ILE A O 1
ATOM 1353 N N . ALA A 1 174 ? 8.031 10.945 1.982 1 77.81 174 ALA A N 1
ATOM 1354 C CA . ALA A 1 174 ? 8.148 9.812 2.902 1 77.81 174 ALA A CA 1
ATOM 1355 C C . ALA A 1 174 ? 7.398 8.594 2.373 1 77.81 174 ALA A C 1
ATOM 1357 O O . ALA A 1 174 ? 6.18 8.641 2.193 1 77.81 174 ALA A O 1
ATOM 1358 N N . LEU A 1 175 ? 8.227 7.625 1.995 1 86.69 175 LEU A N 1
ATOM 1359 C CA . LEU A 1 175 ? 7.652 6.371 1.525 1 86.69 175 LEU A CA 1
ATOM 1360 C C . LEU A 1 175 ? 7.66 5.324 2.633 1 86.69 175 LEU A C 1
ATOM 1362 O O . LEU A 1 175 ? 8.375 5.465 3.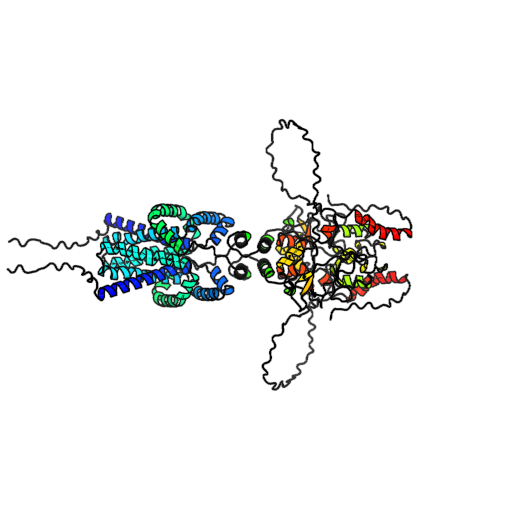627 1 86.69 175 LEU A O 1
ATOM 1366 N N . TYR A 1 176 ? 6.785 4.352 2.486 1 89.38 176 TYR A N 1
ATOM 1367 C CA . TYR A 1 176 ? 6.688 3.264 3.453 1 89.38 176 TYR A CA 1
ATOM 1368 C C . TYR A 1 176 ? 7.789 2.232 3.229 1 89.38 176 TYR A C 1
ATOM 1370 O O . TYR A 1 176 ? 8.148 1.94 2.086 1 89.38 176 TYR A O 1
ATOM 1378 N N . ARG A 1 177 ? 8.25 1.782 4.352 1 88.19 177 ARG A N 1
ATOM 1379 C CA . ARG A 1 177 ? 9.102 0.598 4.258 1 88.19 177 ARG A CA 1
ATOM 1380 C C . ARG A 1 177 ? 8.266 -0.65 3.98 1 88.19 177 ARG A C 1
ATOM 1382 O O . ARG A 1 177 ? 7.039 -0.622 4.094 1 88.19 177 ARG A O 1
ATOM 1389 N N . ARG A 1 178 ? 8.984 -1.726 3.693 1 88.62 178 ARG A N 1
ATOM 1390 C CA . ARG A 1 178 ? 8.32 -2.979 3.342 1 88.62 178 ARG A CA 1
ATOM 1391 C C . ARG A 1 178 ? 7.398 -3.443 4.461 1 88.62 178 ARG A C 1
ATOM 1393 O O . ARG A 1 178 ? 6.23 -3.762 4.219 1 88.62 178 ARG A O 1
ATOM 1400 N N . ALA A 1 179 ? 7.918 -3.525 5.617 1 89.5 179 ALA A N 1
ATOM 1401 C CA . ALA A 1 179 ? 7.125 -3.973 6.758 1 89.5 179 ALA A CA 1
ATOM 1402 C C . ALA A 1 179 ? 5.918 -3.062 6.98 1 89.5 179 ALA A C 1
ATOM 1404 O O . ALA A 1 179 ? 4.832 -3.533 7.32 1 89.5 179 ALA A O 1
ATOM 1405 N N . GLU A 1 180 ? 6.168 -1.796 6.773 1 92.12 180 GLU A N 1
ATOM 1406 C CA . GLU A 1 180 ? 5.094 -0.821 6.93 1 92.12 180 GLU A CA 1
ATOM 1407 C C . GLU A 1 180 ? 4.031 -0.995 5.852 1 92.12 180 GLU A C 1
ATOM 1409 O O . GLU A 1 180 ? 2.834 -0.873 6.125 1 92.12 180 GLU A O 1
ATOM 1414 N N . LEU A 1 181 ? 4.488 -1.257 4.652 1 92.62 181 LEU A N 1
ATOM 1415 C CA . LEU A 1 181 ? 3.551 -1.472 3.557 1 92.62 181 LEU A CA 1
ATOM 1416 C C . LEU A 1 181 ? 2.689 -2.703 3.812 1 92.62 181 LEU A C 1
ATOM 1418 O O . LEU A 1 181 ? 1.492 -2.701 3.514 1 92.62 181 LEU A O 1
ATOM 1422 N N . LYS A 1 182 ? 3.271 -3.736 4.312 1 92.56 182 LYS A N 1
ATOM 1423 C CA . LYS A 1 182 ? 2.539 -4.949 4.664 1 92.56 182 LYS A CA 1
ATOM 1424 C C . LYS A 1 182 ? 1.426 -4.648 5.664 1 92.56 182 LYS A C 1
ATOM 1426 O O . LYS A 1 182 ? 0.294 -5.105 5.496 1 92.56 182 LYS A O 1
ATOM 1431 N N . THR A 1 183 ? 1.742 -3.881 6.633 1 92.56 183 THR A N 1
ATOM 1432 C CA . THR A 1 183 ? 0.769 -3.496 7.648 1 92.56 183 THR A CA 1
ATOM 1433 C C . THR A 1 183 ? -0.32 -2.611 7.047 1 92.56 183 THR A C 1
ATOM 1435 O O . THR A 1 183 ? -1.495 -2.742 7.395 1 92.56 183 THR A O 1
ATOM 1438 N N . LEU A 1 184 ? 0.118 -1.691 6.211 1 93.31 184 LEU A N 1
ATOM 1439 C CA . LEU A 1 184 ? -0.841 -0.818 5.543 1 93.31 184 LEU A CA 1
ATOM 1440 C C . LEU A 1 184 ? -1.875 -1.635 4.777 1 93.31 184 LEU A C 1
ATOM 1442 O O . LEU A 1 184 ? -3.074 -1.355 4.852 1 93.31 184 LEU A O 1
ATOM 1446 N N . VAL A 1 185 ? -1.411 -2.623 4.086 1 93.12 185 VAL A N 1
ATOM 1447 C CA . VAL A 1 185 ? -2.297 -3.482 3.307 1 93.12 185 VAL A CA 1
ATOM 1448 C C . VAL A 1 185 ? -3.238 -4.238 4.242 1 93.12 185 VAL A C 1
ATOM 1450 O O . VAL A 1 185 ? -4.422 -4.398 3.943 1 93.12 185 VAL A O 1
ATOM 1453 N N . ASP A 1 186 ? -2.779 -4.695 5.328 1 92.44 186 ASP A N 1
ATOM 1454 C CA . ASP A 1 186 ? -3.604 -5.367 6.328 1 92.44 186 ASP A CA 1
ATOM 1455 C C . ASP A 1 186 ? -4.758 -4.473 6.777 1 92.44 186 ASP A C 1
ATOM 1457 O O . ASP A 1 186 ? -5.883 -4.945 6.957 1 92.44 186 ASP A O 1
ATOM 1461 N N . LEU A 1 187 ? -4.414 -3.287 6.918 1 92.12 187 LEU A N 1
ATOM 1462 C CA . LEU A 1 187 ? -5.41 -2.34 7.406 1 92.12 187 LEU A CA 1
ATOM 1463 C C . LEU A 1 187 ? -6.469 -2.072 6.34 1 92.12 187 LEU A C 1
ATOM 1465 O O . LEU A 1 187 ? -7.574 -1.629 6.66 1 92.12 187 LEU A O 1
ATOM 1469 N N . HIS A 1 188 ? -6.145 -2.311 5.094 1 92.88 188 HIS A N 1
ATOM 1470 C CA . HIS A 1 188 ? -7.07 -2.08 3.99 1 92.88 188 HIS A CA 1
ATOM 1471 C C . HIS A 1 188 ? -7.961 -3.295 3.76 1 92.88 188 HIS A C 1
ATOM 1473 O O . HIS A 1 188 ? -8.875 -3.248 2.936 1 92.88 188 HIS A O 1
ATOM 1479 N N . GLY A 1 189 ? -7.664 -4.359 4.473 1 92.06 189 GLY A N 1
ATOM 1480 C CA . GLY A 1 189 ? -8.5 -5.547 4.375 1 92.06 189 GLY A CA 1
ATOM 1481 C C . GLY A 1 189 ? -9.883 -5.355 4.965 1 92.06 189 GLY A C 1
ATOM 1482 O O . GLY A 1 189 ? -10.039 -4.676 5.98 1 92.06 189 GLY A O 1
ATOM 1483 N N . ASN A 1 190 ? -10.859 -5.984 4.398 1 88.62 190 ASN A N 1
ATOM 1484 C CA . ASN A 1 190 ? -12.234 -5.898 4.883 1 88.62 190 ASN A CA 1
ATOM 1485 C C . ASN A 1 190 ? -12.359 -6.469 6.293 1 88.62 190 ASN A C 1
ATOM 1487 O O . ASN A 1 190 ? -13.211 -6.027 7.07 1 88.62 190 ASN A O 1
ATOM 1491 N N . GLN A 1 191 ? -11.539 -7.348 6.645 1 85.38 191 GLN A N 1
ATOM 1492 C CA . GLN A 1 191 ? -11.602 -7.996 7.949 1 85.38 191 GLN A CA 1
ATOM 1493 C C . GLN A 1 191 ? -10.984 -7.113 9.031 1 85.38 191 GLN A C 1
ATOM 1495 O O . GLN A 1 191 ? -11.18 -7.367 10.227 1 85.38 191 GLN A O 1
ATOM 1500 N N . ALA A 1 192 ? -10.266 -6.125 8.68 1 85.56 192 ALA A N 1
ATOM 1501 C CA . ALA A 1 192 ? -9.617 -5.258 9.656 1 85.56 192 ALA A CA 1
ATOM 1502 C C . ALA A 1 192 ? -10.625 -4.324 10.32 1 85.56 192 ALA A C 1
ATOM 1504 O O . ALA A 1 192 ? -10.344 -3.734 11.359 1 85.56 192 ALA A O 1
ATOM 1505 N N . GLY A 1 193 ? -11.789 -4.148 9.797 1 79.06 193 GLY A N 1
ATOM 1506 C CA . GLY A 1 193 ? -12.836 -3.344 10.406 1 79.06 193 GLY A CA 1
ATOM 1507 C C . GLY A 1 193 ? -12.609 -1.853 10.258 1 79.06 193 GLY A C 1
ATOM 1508 O O . GLY A 1 193 ? -13.133 -1.058 11.047 1 79.06 193 GLY A O 1
ATOM 1509 N N . LYS A 1 194 ? -11.812 -1.377 9.383 1 84 194 LYS A N 1
ATOM 1510 C CA . LYS A 1 194 ? -11.5 0.041 9.234 1 84 194 LYS A CA 1
ATOM 1511 C C . LYS A 1 194 ? -12.062 0.603 7.938 1 84 194 LYS A C 1
ATOM 1513 O O . LYS A 1 194 ? -11.664 1.684 7.496 1 84 194 LYS A O 1
ATOM 1518 N N . GLY A 1 195 ? -12.867 -0.25 7.258 1 81.94 195 GLY A N 1
ATOM 1519 C CA . GLY A 1 195 ? -13.539 0.229 6.059 1 81.94 195 GLY A CA 1
ATOM 1520 C C . GLY A 1 195 ? -12.766 -0.062 4.789 1 81.94 195 GLY A C 1
ATOM 1521 O O . GLY A 1 195 ? -13.023 0.548 3.748 1 81.94 195 GLY A O 1
ATOM 1522 N N . GLY A 1 196 ? -11.844 -0.919 4.902 1 85.38 196 GLY A N 1
ATOM 1523 C CA . GLY A 1 196 ? -11.094 -1.303 3.717 1 85.38 196 GLY A CA 1
ATOM 1524 C C . GLY A 1 196 ? -11.883 -2.188 2.771 1 85.38 196 GLY A C 1
ATOM 1525 O O . GLY A 1 196 ? -12.812 -2.883 3.191 1 85.38 196 GLY A O 1
ATOM 1526 N N . ASP A 1 197 ? -11.539 -2.15 1.488 1 85.56 197 ASP A N 1
ATOM 1527 C CA . ASP A 1 197 ? -12.32 -2.852 0.473 1 85.56 197 ASP A CA 1
ATOM 1528 C C . ASP A 1 197 ? -11.547 -4.043 -0.089 1 85.56 197 ASP A C 1
ATOM 1530 O O . ASP A 1 197 ? -12.031 -4.734 -0.986 1 85.56 197 ASP A O 1
ATOM 1534 N N . LEU A 1 198 ? -10.414 -4.383 0.464 1 89.81 198 LEU A N 1
ATOM 1535 C CA . LEU A 1 198 ? -9.648 -5.504 -0.064 1 89.81 198 LEU A CA 1
ATOM 1536 C C . LEU A 1 198 ? -10.125 -6.82 0.542 1 89.81 198 LEU A C 1
ATOM 1538 O O . LEU A 1 198 ? -10.406 -6.891 1.74 1 89.81 198 LEU A O 1
ATOM 1542 N N . SER A 1 199 ? -10.266 -7.82 -0.273 1 88.06 199 SER A N 1
ATOM 1543 C CA . SER A 1 199 ? -10.641 -9.148 0.208 1 88.06 199 SER A CA 1
ATOM 1544 C C . SER A 1 199 ? -9.477 -9.812 0.937 1 88.06 199 SER A C 1
ATOM 1546 O O . SER A 1 199 ? -8.32 -9.398 0.792 1 88.06 199 SER A O 1
ATOM 1548 N N . HIS A 1 200 ? -9.867 -10.805 1.65 1 88.12 200 HIS A N 1
ATOM 1549 C CA . HIS A 1 200 ? -8.852 -11.562 2.377 1 88.12 200 HIS A CA 1
ATOM 1550 C C . HIS A 1 200 ? -7.816 -12.156 1.425 1 88.12 200 HIS A C 1
ATOM 1552 O O . HIS A 1 200 ? -6.621 -12.164 1.727 1 88.12 200 HIS A O 1
ATOM 1558 N N . HIS A 1 201 ? -8.211 -12.617 0.317 1 83.94 201 HIS A N 1
ATOM 1559 C CA . HIS A 1 201 ? -7.309 -13.25 -0.643 1 83.94 201 HIS A CA 1
ATOM 1560 C C . HIS A 1 201 ? -6.355 -12.227 -1.251 1 83.94 201 HIS A C 1
ATOM 1562 O O . HIS A 1 201 ? -5.164 -12.5 -1.416 1 83.94 201 HIS A O 1
ATOM 1568 N N . GLU A 1 202 ? -6.91 -11.094 -1.509 1 87.75 202 GLU A N 1
ATOM 1569 C CA . GLU A 1 202 ? -6.059 -10.031 -2.043 1 87.75 202 GLU A CA 1
ATOM 1570 C C . GLU A 1 202 ? -4.973 -9.641 -1.047 1 87.75 202 GLU A C 1
ATOM 1572 O O . GLU A 1 202 ? -3.799 -9.539 -1.411 1 87.75 202 GLU A O 1
ATOM 1577 N N . VAL A 1 203 ? -5.43 -9.477 0.137 1 92.25 203 VAL A N 1
ATOM 1578 C CA . VAL A 1 203 ? -4.496 -9.086 1.188 1 92.25 203 VAL A CA 1
ATOM 1579 C C . VAL A 1 203 ? -3.424 -10.156 1.36 1 92.25 203 VAL A C 1
ATOM 1581 O O . VAL A 1 203 ? -2.236 -9.844 1.47 1 92.25 203 VAL A O 1
ATOM 1584 N N . SER A 1 204 ? -3.799 -11.383 1.302 1 91.56 204 SER A N 1
ATOM 1585 C CA . SER A 1 204 ? -2.883 -12.5 1.49 1 91.56 204 SER A CA 1
ATOM 1586 C C . SER A 1 204 ? -1.85 -12.562 0.371 1 91.56 204 SER A C 1
ATOM 1588 O O . SER A 1 204 ? -0.66 -12.766 0.626 1 91.56 204 SER A O 1
ATOM 1590 N N . ILE A 1 205 ? -2.254 -12.438 -0.809 1 91.5 205 ILE A N 1
ATOM 1591 C CA . ILE A 1 205 ? -1.364 -12.508 -1.962 1 91.5 205 ILE A CA 1
ATOM 1592 C C . ILE A 1 205 ? -0.351 -11.367 -1.904 1 91.5 205 ILE A C 1
ATOM 1594 O O . ILE A 1 205 ? 0.84 -11.578 -2.146 1 91.5 205 ILE A O 1
ATOM 1598 N N . ILE A 1 206 ? -0.874 -10.188 -1.61 1 93.12 206 ILE A N 1
ATOM 1599 C CA . ILE A 1 206 ? 0.011 -9.031 -1.549 1 93.12 206 ILE A CA 1
ATOM 1600 C C . ILE A 1 206 ? 1.06 -9.242 -0.458 1 93.12 206 ILE A C 1
ATOM 1602 O O . ILE A 1 206 ? 2.25 -9.008 -0.68 1 93.12 206 ILE A O 1
ATOM 1606 N N . LYS A 1 207 ? 0.553 -9.648 0.686 1 93.5 207 LYS A N 1
ATOM 1607 C CA . LYS A 1 207 ? 1.485 -9.945 1.771 1 93.5 207 LYS A CA 1
ATOM 1608 C C . LYS A 1 207 ? 2.488 -11.016 1.357 1 93.5 207 LYS A C 1
ATOM 1610 O O . LYS A 1 207 ? 3.676 -10.922 1.677 1 93.5 207 LYS A O 1
ATOM 1615 N N . GLY A 1 208 ? 2.033 -12.031 0.671 1 93.38 208 GLY A N 1
ATOM 1616 C CA . GLY A 1 208 ? 2.91 -13.078 0.169 1 93.38 208 GLY A CA 1
ATOM 1617 C C . GLY A 1 208 ? 3.984 -12.555 -0.767 1 93.38 208 GLY A C 1
ATOM 1618 O O . GLY A 1 208 ? 5.145 -12.969 -0.678 1 93.38 208 GLY A O 1
ATOM 1619 N N . ALA A 1 209 ? 3.6 -11.703 -1.623 1 91.75 209 ALA A N 1
ATOM 1620 C CA . ALA A 1 209 ? 4.547 -11.109 -2.562 1 91.75 209 ALA A CA 1
ATOM 1621 C C . ALA A 1 209 ? 5.652 -10.352 -1.827 1 91.75 209 ALA A C 1
ATOM 1623 O O . ALA A 1 209 ? 6.824 -10.438 -2.197 1 91.75 209 ALA A O 1
ATOM 1624 N N . LEU A 1 210 ? 5.254 -9.664 -0.824 1 92.25 210 LEU A N 1
ATOM 1625 C CA . LEU A 1 210 ? 6.219 -8.875 -0.057 1 92.25 210 LEU A CA 1
ATOM 1626 C C . LEU A 1 210 ? 7.117 -9.789 0.777 1 92.25 210 LEU A C 1
ATOM 1628 O O . LEU A 1 210 ? 8.281 -9.469 1.012 1 92.25 210 LEU A O 1
ATOM 1632 N N . GLU A 1 211 ? 6.629 -10.883 1.167 1 92.62 211 GLU A N 1
ATOM 1633 C CA . GLU A 1 211 ? 7.387 -11.82 1.989 1 92.62 211 GLU A CA 1
ATOM 1634 C C . GLU A 1 211 ? 8.336 -12.664 1.139 1 92.62 211 GLU A C 1
ATOM 1636 O O . GLU A 1 211 ? 9.312 -13.219 1.649 1 92.62 211 GLU A O 1
ATOM 1641 N N . LEU A 1 212 ? 8.031 -12.805 -0.142 1 91.75 212 LEU A N 1
ATOM 1642 C CA . LEU A 1 212 ? 8.852 -13.609 -1.037 1 91.75 212 LEU A CA 1
ATOM 1643 C C . LEU A 1 212 ? 10.281 -13.078 -1.096 1 91.75 212 LEU A C 1
ATOM 1645 O O . LEU A 1 212 ? 11.219 -13.82 -1.39 1 91.75 212 LEU A O 1
ATOM 1649 N N . THR A 1 213 ? 10.461 -11.82 -0.814 1 88 213 THR A N 1
ATOM 1650 C CA . THR A 1 213 ? 11.781 -11.203 -0.874 1 88 213 THR A CA 1
ATOM 1651 C C . THR A 1 213 ? 12.578 -11.508 0.392 1 88 213 THR A C 1
ATOM 1653 O O . THR A 1 213 ? 13.789 -11.289 0.436 1 88 213 THR A O 1
ATOM 1656 N N . GLU A 1 214 ? 11.938 -11.984 1.346 1 89.81 214 GLU A N 1
ATOM 1657 C CA . GLU A 1 214 ? 12.609 -12.281 2.607 1 89.81 214 GLU A CA 1
ATOM 1658 C C . GLU A 1 214 ? 12.781 -13.789 2.799 1 89.81 214 GLU A C 1
ATOM 1660 O O . GLU A 1 214 ? 13.734 -14.234 3.439 1 89.81 214 GLU A O 1
ATOM 1665 N N . LYS A 1 215 ? 11.93 -14.539 2.207 1 94.31 215 LYS A N 1
ATOM 1666 C CA . LYS A 1 215 ? 11.984 -15.992 2.336 1 94.31 215 LYS A CA 1
ATOM 1667 C C . LYS A 1 215 ? 13.008 -16.594 1.379 1 94.31 215 LYS A C 1
ATOM 1669 O O . LYS A 1 215 ? 13.219 -16.078 0.281 1 94.31 215 LYS A O 1
ATOM 1674 N N . THR A 1 216 ? 13.609 -17.688 1.778 1 96.62 216 THR A N 1
ATOM 1675 C CA . THR A 1 216 ? 14.633 -18.344 0.984 1 96.62 216 THR A CA 1
ATOM 1676 C C . THR A 1 216 ? 14.156 -19.734 0.536 1 96.62 216 THR A C 1
ATOM 1678 O O . THR A 1 216 ? 13.094 -20.188 0.955 1 96.62 216 THR A O 1
ATOM 1681 N N . ALA A 1 217 ? 14.945 -20.359 -0.35 1 96.44 217 ALA A N 1
ATOM 1682 C CA . ALA A 1 217 ? 14.648 -21.703 -0.83 1 96.44 217 ALA A CA 1
ATOM 1683 C C . ALA A 1 217 ? 14.531 -22.688 0.331 1 96.44 217 ALA A C 1
ATOM 1685 O O . ALA A 1 217 ? 13.68 -23.578 0.315 1 96.44 217 ALA A O 1
ATOM 1686 N N . LYS A 1 218 ? 15.305 -22.484 1.307 1 95.81 218 LYS A N 1
ATOM 1687 C CA . LYS A 1 218 ? 15.297 -23.359 2.479 1 95.81 218 LYS A CA 1
ATOM 1688 C C . LYS A 1 218 ? 13.945 -23.312 3.188 1 95.81 218 LYS A C 1
ATOM 1690 O O . LYS A 1 218 ? 13.477 -24.328 3.705 1 95.81 218 LYS A O 1
ATOM 1695 N N . ASP A 1 219 ? 13.289 -22.172 3.184 1 95.06 219 ASP A N 1
ATOM 1696 C CA . ASP A 1 219 ? 12.039 -21.969 3.908 1 95.06 219 ASP A CA 1
ATOM 1697 C C . ASP A 1 219 ? 10.883 -22.688 3.219 1 95.06 219 ASP A C 1
ATOM 1699 O O . ASP A 1 219 ? 9.875 -23.016 3.855 1 95.06 219 ASP A O 1
ATOM 1703 N N . ALA A 1 220 ? 11.055 -22.953 1.904 1 95.31 220 ALA A N 1
ATOM 1704 C CA . ALA A 1 220 ? 9.898 -23.438 1.157 1 95.31 220 ALA A CA 1
ATOM 1705 C C . ALA A 1 220 ? 10.195 -24.781 0.503 1 95.31 220 ALA A C 1
ATOM 1707 O O . ALA A 1 220 ? 9.297 -25.422 -0.048 1 95.31 220 ALA A O 1
ATOM 1708 N N . MET A 1 221 ? 11.367 -25.266 0.58 1 95.5 221 MET A N 1
ATOM 1709 C CA . MET A 1 221 ? 11.797 -26.453 -0.144 1 95.5 221 MET A CA 1
ATOM 1710 C C . MET A 1 221 ? 11.211 -27.719 0.491 1 95.5 221 MET A C 1
ATOM 1712 O O . MET A 1 221 ? 10.727 -27.672 1.622 1 95.5 221 MET A O 1
ATOM 1716 N N . THR A 1 222 ? 11.156 -28.781 -0.268 1 94.25 222 THR A N 1
ATOM 1717 C CA . THR A 1 222 ? 10.953 -30.125 0.25 1 94.25 222 THR A CA 1
ATOM 1718 C C . THR A 1 222 ? 12.273 -30.766 0.666 1 94.25 222 THR A C 1
ATOM 1720 O O . THR A 1 222 ? 13.18 -30.906 -0.156 1 94.25 222 THR A O 1
ATOM 1723 N N . PRO A 1 223 ? 12.375 -31.109 1.859 1 94.25 223 PRO A N 1
ATOM 1724 C CA . PRO A 1 223 ? 13.641 -31.656 2.34 1 94.25 223 PRO A CA 1
ATOM 1725 C C . PRO A 1 223 ? 14.031 -32.938 1.621 1 94.25 223 PRO A C 1
ATOM 1727 O O . PRO A 1 223 ? 13.164 -33.688 1.147 1 94.25 223 PRO A O 1
ATOM 1730 N N . ALA A 1 224 ? 15.297 -33.219 1.606 1 91.12 224 ALA A N 1
ATOM 1731 C CA . ALA A 1 224 ? 15.859 -34.375 0.889 1 91.12 224 ALA A CA 1
ATOM 1732 C C . ALA A 1 224 ? 15.242 -35.688 1.37 1 91.12 224 ALA A C 1
ATOM 1734 O O . ALA A 1 224 ? 15.039 -36.594 0.581 1 91.12 224 ALA A O 1
ATOM 1735 N N . SER A 1 225 ? 14.828 -35.719 2.578 1 89.19 225 SER A N 1
ATOM 1736 C CA . SER A 1 225 ? 14.297 -36.938 3.172 1 89.19 225 SER A CA 1
ATOM 1737 C C . SER A 1 225 ? 12.906 -37.25 2.633 1 89.19 225 SER A C 1
ATOM 1739 O O . SER A 1 225 ? 12.453 -38.406 2.703 1 89.19 225 SER A O 1
ATOM 1741 N N . GLU A 1 226 ? 12.266 -36.344 2.01 1 90.88 226 GLU A N 1
ATOM 1742 C CA . GLU A 1 226 ? 10.883 -36.531 1.581 1 90.88 226 GLU A CA 1
ATOM 1743 C C . GLU A 1 226 ? 10.781 -36.594 0.059 1 90.88 226 GLU A C 1
ATOM 1745 O O . GLU A 1 226 ? 9.68 -36.688 -0.49 1 90.88 226 GLU A O 1
ATOM 1750 N N . ILE A 1 227 ? 11.875 -36.625 -0.599 1 91.81 227 ILE A N 1
ATOM 1751 C CA . ILE A 1 227 ? 11.859 -36.562 -2.057 1 91.81 227 ILE A CA 1
ATOM 1752 C C . ILE A 1 227 ? 11.695 -37.969 -2.635 1 91.81 227 ILE A C 1
ATOM 1754 O O . ILE A 1 227 ? 12.383 -38.906 -2.215 1 91.81 227 ILE A O 1
ATOM 1758 N N . PHE A 1 228 ? 10.75 -38.156 -3.502 1 91.12 228 PHE A N 1
ATOM 1759 C CA . PHE A 1 228 ? 10.672 -39.344 -4.332 1 91.12 228 PHE A CA 1
ATOM 1760 C C . PHE A 1 228 ? 11.57 -39.219 -5.559 1 91.12 228 PHE A C 1
ATOM 1762 O O . PHE A 1 228 ? 11.414 -38.281 -6.344 1 91.12 228 PHE A O 1
ATOM 1769 N N . SER A 1 229 ? 12.562 -40.062 -5.664 1 93.94 229 SER A N 1
ATOM 1770 C CA . SER A 1 229 ? 13.5 -40.062 -6.785 1 93.94 229 SER A CA 1
ATOM 1771 C C . SER A 1 229 ? 13.734 -41.469 -7.32 1 93.94 229 SER A C 1
ATOM 1773 O O . SER A 1 229 ? 13.422 -42.469 -6.656 1 93.94 229 SER A O 1
ATOM 1775 N N . VAL A 1 230 ? 14.195 -41.562 -8.531 1 93.56 230 VAL A N 1
ATOM 1776 C CA . VAL A 1 230 ? 14.414 -42.844 -9.172 1 93.56 230 VAL A CA 1
ATOM 1777 C C . VAL A 1 230 ? 15.891 -43.031 -9.531 1 93.56 230 VAL A C 1
ATOM 1779 O O . VAL A 1 230 ? 16.547 -42.062 -9.945 1 93.56 230 VAL A O 1
ATOM 1782 N N . ASP A 1 231 ? 16.375 -44.188 -9.414 1 93 231 ASP A N 1
ATOM 1783 C CA . ASP A 1 231 ? 17.766 -44.531 -9.75 1 93 231 ASP A CA 1
ATOM 1784 C C . ASP A 1 231 ? 17.969 -44.562 -11.258 1 93 231 ASP A C 1
ATOM 1786 O O . ASP A 1 231 ? 17.125 -45.125 -11.984 1 93 231 ASP A O 1
ATOM 1790 N N . ILE A 1 232 ? 19.062 -44.125 -11.688 1 90.31 232 ILE A N 1
ATOM 1791 C CA . ILE A 1 232 ? 19.375 -44.094 -13.109 1 90.31 232 ILE A CA 1
ATOM 1792 C C . ILE A 1 232 ? 19.469 -45.5 -13.664 1 90.31 232 ILE A C 1
ATOM 1794 O O . ILE A 1 232 ? 19.219 -45.719 -14.852 1 90.31 232 ILE A O 1
ATOM 1798 N N . ASN A 1 233 ? 19.781 -46.438 -12.836 1 89.56 233 ASN A N 1
ATOM 1799 C CA . ASN A 1 233 ? 19.969 -47.812 -13.273 1 89.56 233 ASN A CA 1
ATOM 1800 C C . ASN A 1 233 ? 18.703 -48.656 -13.117 1 89.56 233 ASN A C 1
ATOM 1802 O O . ASN A 1 233 ? 18.672 -49.812 -13.484 1 89.56 233 ASN A O 1
ATOM 1806 N N . ALA A 1 234 ? 17.719 -48 -12.68 1 90.69 234 ALA A N 1
ATOM 1807 C CA . ALA A 1 234 ? 16.453 -48.719 -12.539 1 90.69 234 ALA A CA 1
ATOM 1808 C C . ALA A 1 234 ? 15.812 -49 -13.898 1 90.69 234 ALA A C 1
ATOM 1810 O O . ALA A 1 234 ? 16.109 -48.312 -14.875 1 90.69 234 ALA A O 1
ATOM 1811 N N . LYS A 1 235 ? 15.07 -50.031 -14 1 90.06 235 LYS A N 1
ATOM 1812 C CA . LYS A 1 235 ? 14.32 -50.375 -15.211 1 90.06 235 LYS A CA 1
ATOM 1813 C C . LYS A 1 235 ? 12.875 -49.875 -15.109 1 90.06 235 LYS A C 1
ATOM 1815 O O . LYS A 1 235 ? 12.242 -50.031 -14.055 1 90.06 235 LYS A O 1
ATOM 1820 N N . LEU A 1 236 ? 12.43 -49.281 -16.188 1 87.62 236 LEU A N 1
ATOM 1821 C CA . LEU A 1 236 ? 11.055 -48.812 -16.234 1 87.62 236 LEU A CA 1
ATOM 1822 C C . LEU A 1 236 ? 10.086 -49.938 -16.531 1 87.62 236 LEU A C 1
ATOM 1824 O O . LEU A 1 236 ? 9.578 -50.062 -17.656 1 87.62 236 LEU A O 1
ATOM 1828 N N . ASP A 1 237 ? 9.836 -50.688 -15.531 1 86.81 237 ASP A N 1
ATOM 1829 C CA . ASP A 1 237 ? 8.852 -51.75 -15.664 1 86.81 237 ASP A CA 1
ATOM 1830 C C . ASP A 1 237 ? 7.48 -51.281 -15.172 1 86.81 237 ASP A C 1
ATOM 1832 O O . ASP A 1 237 ? 7.293 -50.094 -14.844 1 86.81 237 ASP A O 1
ATOM 1836 N N . ARG A 1 238 ? 6.555 -52.125 -15.266 1 82.5 238 ARG A N 1
ATOM 1837 C CA . ARG A 1 238 ? 5.188 -51.812 -14.891 1 82.5 238 ARG A CA 1
ATOM 1838 C C . ARG A 1 238 ? 5.109 -51.375 -13.43 1 82.5 238 ARG A C 1
ATOM 1840 O O . ARG A 1 238 ? 4.355 -50.469 -13.078 1 82.5 238 ARG A O 1
ATOM 1847 N N . ASP A 1 239 ? 5.926 -51.969 -12.602 1 85.44 239 ASP A N 1
ATOM 1848 C CA . ASP A 1 239 ? 5.91 -51.656 -11.18 1 85.44 239 ASP A CA 1
ATOM 1849 C C . ASP A 1 239 ? 6.43 -50.219 -10.922 1 85.44 239 ASP A C 1
ATOM 1851 O O . ASP A 1 239 ? 5.816 -49.469 -10.172 1 85.44 239 ASP A O 1
ATOM 1855 N N . LEU A 1 240 ? 7.527 -49.938 -11.539 1 88.44 240 LEU A N 1
ATOM 1856 C CA . LEU A 1 240 ? 8.094 -48.594 -11.359 1 88.44 240 LEU A CA 1
ATOM 1857 C C . LEU A 1 240 ? 7.172 -47.531 -11.945 1 88.44 240 LEU A C 1
ATOM 1859 O O . LEU A 1 240 ? 7 -46.469 -11.359 1 88.44 240 LEU A O 1
ATOM 1863 N N . LEU A 1 241 ? 6.652 -47.812 -13.055 1 86.06 241 LEU A N 1
ATOM 1864 C CA . LEU A 1 241 ? 5.73 -46.875 -13.672 1 86.06 241 LEU A CA 1
ATOM 1865 C C . LEU A 1 241 ? 4.504 -46.656 -12.797 1 86.06 241 LEU A C 1
ATOM 1867 O O . LEU A 1 241 ? 4.023 -45.531 -12.664 1 86.06 241 LEU A O 1
ATOM 1871 N N . ASN A 1 242 ? 4.004 -47.719 -12.211 1 83.94 242 ASN A N 1
ATOM 1872 C CA . ASN A 1 242 ? 2.877 -47.594 -11.297 1 83.94 242 ASN A CA 1
ATOM 1873 C C . ASN A 1 242 ? 3.244 -46.781 -10.062 1 83.94 242 ASN A C 1
ATOM 1875 O O . ASN A 1 242 ? 2.432 -45.969 -9.57 1 83.94 242 ASN A O 1
ATOM 1879 N N . LEU A 1 243 ? 4.387 -47 -9.609 1 86.44 243 LEU A N 1
ATOM 1880 C CA . LEU A 1 243 ? 4.848 -46.219 -8.461 1 86.44 243 LEU A CA 1
ATOM 1881 C C . LEU A 1 243 ? 4.91 -44.75 -8.789 1 86.44 243 LEU A C 1
ATOM 1883 O O . LEU A 1 243 ? 4.492 -43.906 -7.984 1 86.44 243 LEU A O 1
ATOM 1887 N N . ILE A 1 244 ? 5.449 -44.438 -9.938 1 87.19 244 ILE A N 1
ATOM 1888 C CA . ILE A 1 244 ? 5.531 -43.062 -10.398 1 87.19 244 ILE A CA 1
ATOM 1889 C C . ILE A 1 244 ? 4.129 -42.469 -10.492 1 87.19 244 ILE A C 1
ATOM 1891 O O . ILE A 1 244 ? 3.906 -41.312 -10.086 1 87.19 244 ILE A O 1
ATOM 1895 N N . LEU A 1 245 ? 3.207 -43.219 -10.953 1 82.94 245 LEU A N 1
ATOM 1896 C CA . LEU A 1 245 ? 1.827 -42.781 -11.102 1 82.94 245 LEU A CA 1
ATOM 1897 C C . LEU A 1 245 ? 1.179 -42.531 -9.742 1 82.94 245 LEU A C 1
ATOM 1899 O O . LEU A 1 245 ? 0.479 -41.531 -9.555 1 82.94 245 LEU A O 1
ATOM 1903 N N . VAL A 1 246 ? 1.437 -43.406 -8.805 1 83.06 246 VAL A N 1
ATOM 1904 C CA . VAL A 1 246 ? 0.842 -43.312 -7.473 1 83.06 246 VAL A CA 1
ATOM 1905 C C . VAL A 1 246 ? 1.383 -42.094 -6.742 1 83.06 246 VAL A C 1
ATOM 1907 O O . VAL A 1 246 ? 0.638 -41.406 -6.043 1 83.06 246 VAL A O 1
ATOM 1910 N N . LYS A 1 247 ? 2.625 -41.812 -6.891 1 85.56 247 LYS A N 1
ATOM 1911 C CA . LYS A 1 247 ? 3.213 -40.656 -6.25 1 85.56 247 LYS A CA 1
ATOM 1912 C C . LYS A 1 247 ? 2.666 -39.344 -6.855 1 85.56 247 LYS A C 1
ATOM 1914 O O . LYS A 1 247 ? 2.627 -38.312 -6.188 1 85.56 247 LYS A O 1
ATOM 1919 N N . GLY A 1 248 ? 2.326 -39.406 -8.125 1 83.44 248 GLY A N 1
ATOM 1920 C CA . GLY A 1 248 ? 1.522 -38.344 -8.742 1 83.44 248 GLY A CA 1
ATOM 1921 C C . GLY A 1 248 ? 2.332 -37.125 -9.133 1 83.44 248 GLY A C 1
ATOM 1922 O O . GLY A 1 248 ? 1.771 -36.062 -9.359 1 83.44 248 GLY A O 1
ATOM 1923 N N . HIS A 1 249 ? 3.631 -37.188 -9.188 1 87.25 249 HIS A N 1
ATOM 1924 C CA . HIS A 1 249 ? 4.461 -36.031 -9.547 1 87.25 249 HIS A CA 1
ATOM 1925 C C . HIS A 1 249 ? 4.59 -35.906 -11.062 1 87.25 249 HIS A C 1
ATOM 1927 O O . HIS A 1 249 ? 4.559 -36.906 -11.781 1 87.25 249 HIS A O 1
ATOM 1933 N N . SER A 1 250 ? 4.691 -34.656 -11.477 1 87.5 250 SER A N 1
ATOM 1934 C CA . SER A 1 250 ? 4.91 -34.406 -12.898 1 87.5 250 SER A CA 1
ATOM 1935 C C . SER A 1 250 ? 6.391 -34.5 -13.25 1 87.5 250 SER A C 1
ATOM 1937 O O . SER A 1 250 ? 6.746 -34.75 -14.406 1 87.5 250 SER A O 1
ATOM 1939 N N . ARG A 1 251 ? 7.152 -34.312 -12.266 1 90.25 251 ARG A N 1
ATOM 1940 C CA . ARG A 1 251 ? 8.602 -34.344 -12.422 1 90.25 251 ARG A CA 1
ATOM 1941 C C . ARG A 1 251 ? 9.234 -35.25 -11.359 1 90.25 251 ARG A C 1
ATOM 1943 O O . ARG A 1 251 ? 8.891 -35.156 -10.18 1 90.25 251 ARG A O 1
ATOM 1950 N N . VAL A 1 252 ? 10.133 -36.094 -11.812 1 93.19 252 VAL A N 1
ATOM 1951 C CA . VAL A 1 252 ? 10.781 -37.031 -10.891 1 93.19 252 VAL A CA 1
ATOM 1952 C C . VAL A 1 252 ? 12.297 -36.906 -11.008 1 93.19 252 VAL A C 1
ATOM 1954 O O . VAL A 1 252 ? 12.867 -37.125 -12.078 1 93.19 252 VAL A O 1
ATOM 1957 N N . PRO A 1 253 ? 12.922 -36.562 -9.93 1 94.31 253 PRO A N 1
ATOM 1958 C CA . PRO A 1 253 ? 14.383 -36.5 -9.945 1 94.31 253 PRO A CA 1
ATOM 1959 C C . PRO A 1 253 ? 15.039 -37.875 -10.141 1 94.31 253 PRO A C 1
ATOM 1961 O O . PRO A 1 253 ? 14.484 -38.875 -9.711 1 94.31 253 PRO A O 1
ATOM 1964 N N . VAL A 1 254 ? 16.172 -37.812 -10.828 1 94.06 254 VAL A N 1
ATOM 1965 C CA . VAL A 1 254 ? 16.953 -39.031 -11.07 1 94.06 254 VAL A CA 1
ATOM 1966 C C . VAL A 1 254 ? 18.297 -38.906 -10.352 1 94.06 254 VAL A C 1
ATOM 1968 O O . VAL A 1 254 ? 18.969 -37.875 -10.43 1 94.06 254 VAL A O 1
ATOM 1971 N N . TYR A 1 255 ? 18.609 -39.938 -9.594 1 91.38 255 TYR A N 1
ATOM 1972 C CA . TYR A 1 255 ? 19.875 -39.906 -8.859 1 91.38 255 TYR A CA 1
ATOM 1973 C C . TYR A 1 255 ? 20.797 -41.031 -9.32 1 91.38 255 TYR A C 1
ATOM 1975 O O . TYR A 1 255 ? 20.359 -41.969 -9.992 1 91.38 255 TYR A O 1
ATOM 1983 N N . HIS A 1 256 ? 22.094 -40.875 -9.039 1 89.5 256 HIS A N 1
ATOM 1984 C CA . HIS A 1 256 ? 23.094 -41.906 -9.32 1 89.5 256 HIS A CA 1
ATOM 1985 C C . HIS A 1 256 ? 23.766 -42.375 -8.039 1 89.5 256 HIS A C 1
ATOM 1987 O O . HIS A 1 256 ? 24.266 -41.562 -7.25 1 89.5 256 HIS A O 1
ATOM 1993 N N . ASP A 1 257 ? 23.781 -43.656 -7.758 1 85.5 257 ASP A N 1
ATOM 1994 C CA . ASP A 1 257 ? 24.469 -44.344 -6.66 1 85.5 257 ASP A CA 1
ATOM 1995 C C . ASP A 1 257 ? 23.797 -44.031 -5.32 1 85.5 257 ASP A C 1
ATOM 1997 O O . ASP A 1 257 ? 23.344 -44.938 -4.617 1 85.5 257 ASP A O 1
ATOM 2001 N N . HIS A 1 258 ? 23.75 -42.656 -5.098 1 86.56 258 HIS A N 1
ATOM 2002 C CA . HIS A 1 258 ? 23.141 -42.219 -3.852 1 86.56 258 HIS A CA 1
ATOM 2003 C C . HIS A 1 258 ? 22.031 -41.188 -4.109 1 86.56 258 HIS A C 1
ATOM 2005 O O . HIS A 1 258 ? 22.172 -40.344 -4.984 1 86.56 258 HIS A O 1
ATOM 2011 N N . PRO A 1 259 ? 21.016 -41.281 -3.309 1 86.19 259 PRO A N 1
ATOM 2012 C CA . PRO A 1 259 ? 19.891 -40.375 -3.512 1 86.19 259 PRO A CA 1
ATOM 2013 C C . PRO A 1 259 ? 20.266 -38.906 -3.377 1 86.19 259 PRO A C 1
ATOM 2015 O O . PRO A 1 259 ? 19.531 -38 -3.844 1 86.19 259 PRO A O 1
ATOM 2018 N N . SER A 1 260 ? 21.344 -38.656 -2.791 1 82.38 260 SER A N 1
ATOM 2019 C CA . SER A 1 260 ? 21.781 -37.281 -2.646 1 82.38 260 SER A CA 1
ATOM 2020 C C . SER A 1 260 ? 22.453 -36.781 -3.92 1 82.38 260 SER A C 1
ATOM 2022 O O . SER A 1 260 ? 22.672 -35.562 -4.086 1 82.38 260 SER A O 1
ATOM 2024 N N . HIS A 1 261 ? 22.75 -37.688 -4.75 1 87.12 261 HIS A N 1
ATOM 2025 C CA . HIS A 1 261 ? 23.406 -37.312 -6.004 1 87.12 261 HIS A CA 1
ATOM 2026 C C . HIS A 1 261 ? 22.406 -37.25 -7.148 1 87.12 261 HIS A C 1
ATOM 2028 O O . HIS A 1 261 ? 22.422 -38.094 -8.055 1 87.12 261 HIS A O 1
ATOM 2034 N N . ILE A 1 262 ? 21.688 -36.156 -7.133 1 91 262 ILE A N 1
ATOM 2035 C CA . ILE A 1 262 ? 20.672 -35.938 -8.164 1 91 262 ILE A CA 1
ATOM 2036 C C . ILE A 1 262 ? 21.328 -35.438 -9.445 1 91 262 ILE A C 1
ATOM 2038 O O . ILE A 1 262 ? 22.031 -34.438 -9.438 1 91 262 ILE A O 1
ATOM 2042 N N . ILE A 1 263 ? 21.109 -36.062 -10.555 1 87.06 263 ILE A N 1
ATOM 2043 C CA . ILE A 1 263 ? 21.812 -35.75 -11.797 1 87.06 263 ILE A CA 1
ATOM 2044 C C . ILE A 1 263 ? 20.844 -35.062 -12.766 1 87.06 263 ILE A C 1
ATOM 2046 O O . ILE A 1 263 ? 21.266 -34.344 -13.672 1 87.06 263 ILE A O 1
ATOM 2050 N N . GLY A 1 264 ? 19.578 -35.344 -12.586 1 91.38 264 GLY A N 1
ATOM 2051 C CA . GLY A 1 264 ? 18.609 -34.781 -13.492 1 91.38 264 GLY A CA 1
ATOM 2052 C C . GLY A 1 264 ? 17.172 -35.094 -13.102 1 91.38 264 GLY A C 1
ATOM 2053 O O . GLY A 1 264 ? 16.891 -35.375 -11.938 1 91.38 264 GLY A O 1
ATOM 2054 N N . LEU A 1 265 ? 16.312 -34.812 -14.07 1 92.06 265 LEU A N 1
ATOM 2055 C CA . LEU A 1 265 ? 14.914 -35.125 -13.805 1 92.06 265 LEU A CA 1
ATOM 2056 C C . LEU A 1 265 ? 14.25 -35.688 -15.047 1 92.06 265 LEU A C 1
ATOM 2058 O O . LEU A 1 265 ? 14.727 -35.5 -16.172 1 92.06 265 LEU A O 1
ATOM 2062 N N . ILE A 1 266 ? 13.195 -36.469 -14.828 1 90.62 266 ILE A N 1
ATOM 2063 C CA . ILE A 1 266 ? 12.367 -37.031 -15.898 1 90.62 266 ILE A CA 1
ATOM 2064 C C . ILE A 1 266 ? 10.984 -36.406 -15.867 1 90.62 266 ILE A C 1
ATOM 2066 O O . ILE A 1 266 ? 10.398 -36.188 -14.797 1 90.62 266 ILE A O 1
ATOM 2070 N N . LEU A 1 267 ? 10.57 -36 -17.047 1 88.69 267 LEU A N 1
ATOM 2071 C CA . LEU A 1 267 ? 9.172 -35.594 -17.172 1 88.69 267 LEU A CA 1
ATOM 2072 C C . LEU A 1 267 ? 8.273 -36.812 -17.344 1 88.69 267 LEU A C 1
ATOM 2074 O O . LEU A 1 267 ? 8.414 -37.562 -18.297 1 88.69 267 LEU A O 1
ATOM 2078 N N . VAL A 1 268 ? 7.363 -36.938 -16.484 1 88.69 268 VAL A N 1
ATOM 2079 C CA . VAL A 1 268 ? 6.523 -38.156 -16.469 1 88.69 268 VAL A CA 1
ATOM 2080 C C . VAL A 1 268 ? 5.75 -38.25 -17.781 1 88.69 268 VAL A C 1
ATOM 2082 O O . VAL A 1 268 ? 5.555 -39.344 -18.297 1 88.69 268 VAL A O 1
ATOM 2085 N N . LYS A 1 269 ? 5.336 -37.156 -18.281 1 84.25 269 LYS A N 1
ATOM 2086 C CA . LYS A 1 269 ? 4.562 -37.188 -19.531 1 84.25 269 LYS A CA 1
ATOM 2087 C C . LYS A 1 269 ? 5.383 -37.75 -20.672 1 84.25 269 LYS A C 1
ATOM 2089 O O . LYS A 1 269 ? 4.828 -38.344 -21.625 1 84.25 269 LYS A O 1
ATOM 2094 N N . ASN A 1 270 ? 6.703 -37.688 -20.609 1 82.31 270 ASN A N 1
ATOM 2095 C CA . ASN A 1 270 ? 7.566 -38.25 -21.672 1 82.31 270 ASN A CA 1
ATOM 2096 C C . ASN A 1 270 ? 7.625 -39.75 -21.625 1 82.31 270 ASN A C 1
ATOM 2098 O O . ASN A 1 270 ? 8.086 -40.406 -22.578 1 82.31 270 ASN A O 1
ATOM 2102 N N . LEU A 1 271 ? 7.125 -40.312 -20.594 1 83.5 271 LEU A N 1
ATOM 2103 C CA . LEU A 1 271 ? 7.148 -41.781 -20.453 1 83.5 271 LEU A CA 1
ATOM 2104 C C . LEU A 1 271 ? 5.957 -42.406 -21.156 1 83.5 271 LEU A C 1
ATOM 2106 O O . LEU A 1 271 ? 5.855 -43.625 -21.219 1 83.5 271 LEU A O 1
ATOM 2110 N N . LEU A 1 272 ? 5.105 -41.594 -21.703 1 78.75 272 LEU A N 1
ATOM 2111 C CA . LEU A 1 272 ? 3.854 -42.062 -22.281 1 78.75 272 LEU A CA 1
ATOM 2112 C C . LEU A 1 272 ? 4.117 -43 -23.453 1 78.75 272 LEU A C 1
ATOM 2114 O O . LEU A 1 272 ? 3.355 -43.938 -23.688 1 78.75 272 LEU A O 1
ATOM 2118 N N . THR A 1 273 ? 5.137 -42.75 -24.219 1 73.31 273 THR A N 1
ATOM 2119 C CA . THR A 1 273 ? 5.355 -43.531 -25.438 1 73.31 273 THR A CA 1
ATOM 2120 C C . THR A 1 273 ? 6.164 -44.781 -25.156 1 73.31 273 THR A C 1
ATOM 2122 O O . THR A 1 273 ? 6.418 -45.594 -26.062 1 73.31 273 THR A O 1
ATOM 2125 N N . MET A 1 274 ? 6.402 -45 -23.906 1 75.25 274 MET A N 1
ATOM 2126 C CA . MET A 1 274 ? 7.234 -46.156 -23.562 1 75.25 274 MET A CA 1
ATOM 2127 C C . MET A 1 274 ? 6.379 -47.375 -23.281 1 75.25 274 MET A C 1
ATOM 2129 O O . MET A 1 274 ? 5.281 -47.25 -22.734 1 75.25 274 MET A O 1
ATOM 2133 N N . ASN A 1 275 ? 6.848 -48.438 -23.812 1 73 275 ASN A N 1
ATOM 2134 C CA . ASN A 1 275 ? 6.211 -49.719 -23.5 1 73 275 ASN A CA 1
ATOM 2135 C C . ASN A 1 275 ? 6.848 -50.375 -22.281 1 73 275 ASN A C 1
ATOM 2137 O O . ASN A 1 275 ? 8.008 -50.781 -22.328 1 73 275 ASN A O 1
ATOM 2141 N N . PRO A 1 276 ? 6.109 -50.5 -21.25 1 77.44 276 PRO A N 1
ATOM 2142 C CA . PRO A 1 276 ? 6.668 -51.094 -20.016 1 77.44 276 PRO A CA 1
ATOM 2143 C C . PRO A 1 276 ? 7.219 -52.5 -20.234 1 77.44 276 PRO A C 1
ATOM 2145 O O . PRO A 1 276 ? 8.094 -52.938 -19.484 1 77.44 276 PRO A O 1
ATOM 2148 N N . ALA A 1 277 ? 6.684 -53.156 -21.156 1 75.69 277 ALA A N 1
ATOM 2149 C CA . ALA A 1 277 ? 7.117 -54.531 -21.422 1 75.69 277 ALA A CA 1
ATOM 2150 C C . ALA A 1 277 ? 8.57 -54.562 -21.891 1 75.69 277 ALA A C 1
ATOM 2152 O O . ALA A 1 277 ? 9.25 -55.562 -21.734 1 75.69 277 ALA A O 1
ATOM 2153 N N . GLU A 1 278 ? 9.008 -53.438 -22.391 1 79.31 278 GLU A N 1
ATOM 2154 C CA . GLU A 1 278 ? 10.375 -53.406 -22.891 1 79.31 278 GLU A CA 1
ATOM 2155 C C . GLU A 1 278 ? 11.375 -53.156 -21.766 1 79.31 278 GLU A C 1
ATOM 2157 O O . GLU A 1 278 ? 12.57 -53.406 -21.922 1 79.31 278 GLU A O 1
ATOM 2162 N N . GLU A 1 279 ? 10.906 -52.844 -20.562 1 81.75 279 GLU A N 1
ATOM 2163 C CA . GLU A 1 279 ? 11.734 -52.594 -19.375 1 81.75 279 GLU A CA 1
ATOM 2164 C C . GLU A 1 279 ? 12.961 -51.781 -19.719 1 81.75 279 GLU A C 1
ATOM 2166 O O . GLU A 1 279 ? 14.086 -52.156 -19.375 1 81.75 279 GLU A O 1
ATOM 2171 N N . VAL A 1 280 ? 12.773 -50.688 -20.344 1 83.94 280 VAL A N 1
ATOM 2172 C CA . VAL A 1 280 ? 13.859 -49.781 -20.75 1 83.94 280 VAL A CA 1
ATOM 2173 C C . VAL A 1 280 ? 14.508 -49.188 -19.5 1 83.94 280 VAL A C 1
ATOM 2175 O O . VAL A 1 280 ? 13.812 -48.719 -18.594 1 83.94 280 VAL A O 1
ATOM 2178 N N . PRO A 1 281 ? 15.82 -49.344 -19.422 1 87.19 281 PRO A N 1
ATOM 2179 C CA . PRO A 1 281 ? 16.5 -48.688 -18.297 1 87.19 281 PRO A CA 1
ATOM 2180 C C . PRO A 1 281 ? 16.266 -47.156 -18.297 1 87.19 281 PRO A C 1
ATOM 2182 O O . PRO A 1 281 ? 16.188 -46.562 -19.359 1 87.19 281 PRO A O 1
ATOM 2185 N N . VAL A 1 282 ? 16.203 -46.594 -17.188 1 88.12 282 VAL A N 1
ATOM 2186 C CA . VAL A 1 282 ? 15.969 -45.156 -17.016 1 88.12 282 VAL A CA 1
ATOM 2187 C C . VAL A 1 282 ? 17.078 -44.375 -17.719 1 88.12 282 VAL A C 1
ATOM 2189 O O . VAL A 1 282 ? 16.828 -43.281 -18.25 1 88.12 282 VAL A O 1
ATOM 2192 N N . LYS A 1 283 ? 18.25 -44.844 -17.781 1 85.44 283 LYS A N 1
ATOM 2193 C CA . LYS A 1 283 ? 19.391 -44.188 -18.406 1 85.44 283 LYS A CA 1
ATOM 2194 C C . LYS A 1 283 ? 19.141 -43.938 -19.891 1 85.44 283 LYS A C 1
ATOM 2196 O O . LYS A 1 283 ? 19.781 -43.062 -20.5 1 85.44 283 LYS A O 1
ATOM 2201 N N . ASN A 1 284 ? 18.172 -44.719 -20.453 1 83.06 284 ASN A N 1
ATOM 2202 C CA . ASN A 1 284 ? 17.906 -44.625 -21.875 1 83.06 284 ASN A CA 1
ATOM 2203 C C . ASN A 1 284 ? 16.781 -43.656 -22.172 1 83.06 284 ASN A C 1
ATOM 2205 O O . ASN A 1 284 ? 16.438 -43.406 -23.344 1 83.06 284 ASN A O 1
ATOM 2209 N N . ILE A 1 285 ? 16.25 -43.125 -21.156 1 83.06 285 ILE A N 1
ATOM 2210 C CA . ILE A 1 285 ? 15.18 -42.156 -21.328 1 83.06 285 ILE A CA 1
ATOM 2211 C C . ILE A 1 285 ? 15.758 -40.75 -21.312 1 83.06 285 ILE A C 1
ATOM 2213 O O . ILE A 1 285 ? 16.891 -40.531 -20.875 1 83.06 285 ILE A O 1
ATOM 2217 N N . THR A 1 286 ? 14.969 -39.812 -21.859 1 83.25 286 THR A N 1
ATOM 2218 C CA . THR A 1 286 ? 15.391 -38.438 -21.875 1 83.25 286 THR A CA 1
ATOM 2219 C C . THR A 1 286 ? 15.469 -37.875 -20.453 1 83.25 286 THR A C 1
ATOM 2221 O O . THR A 1 286 ? 14.445 -37.75 -19.781 1 83.25 286 THR A O 1
ATOM 2224 N N . ILE A 1 287 ? 16.625 -37.625 -20 1 87.12 287 ILE A N 1
ATOM 2225 C CA . ILE A 1 287 ? 16.859 -37 -18.719 1 87.12 287 ILE A CA 1
ATOM 2226 C C . ILE A 1 287 ? 17.219 -35.531 -18.906 1 87.12 287 ILE A C 1
ATOM 2228 O O . ILE A 1 287 ? 18.125 -35.219 -19.688 1 87.12 287 ILE A O 1
ATOM 2232 N N . ARG A 1 288 ? 16.484 -34.688 -18.25 1 87.19 288 ARG A N 1
ATOM 2233 C CA . ARG A 1 288 ? 16.703 -33.25 -18.359 1 87.19 288 ARG A CA 1
ATOM 2234 C C . ARG A 1 288 ? 17.578 -32.75 -17.219 1 87.19 288 ARG A C 1
ATOM 2236 O O . ARG A 1 288 ? 17.594 -33.312 -16.141 1 87.19 288 ARG A O 1
ATOM 2243 N N . SER A 1 289 ? 18.203 -31.641 -17.531 1 87.5 289 SER A N 1
ATOM 2244 C CA . SER A 1 289 ? 19.047 -31.031 -16.5 1 87.5 289 SER A CA 1
ATOM 2245 C C . SER A 1 289 ? 18.203 -30.328 -15.445 1 87.5 289 SER A C 1
ATOM 2247 O O . SER A 1 289 ? 17.141 -29.781 -15.758 1 87.5 289 SER A O 1
ATOM 2249 N N . ILE A 1 290 ? 18.641 -30.422 -14.281 1 90 290 ILE A N 1
ATOM 2250 C CA . ILE A 1 290 ? 17.984 -29.781 -13.156 1 90 290 ILE A CA 1
ATOM 2251 C C . ILE A 1 290 ? 18.891 -28.703 -12.562 1 90 290 ILE A C 1
ATOM 2253 O O . ILE A 1 290 ? 20.031 -29 -12.18 1 90 290 ILE A O 1
ATOM 2257 N N . PRO A 1 291 ? 18.438 -27.469 -12.531 1 91.5 291 PRO A N 1
ATOM 2258 C CA . PRO A 1 291 ? 19.281 -26.406 -11.977 1 91.5 291 PRO A CA 1
ATOM 2259 C C . PRO A 1 291 ? 19.531 -26.578 -10.477 1 91.5 291 PRO A C 1
ATOM 2261 O O . PRO A 1 291 ? 18.672 -27.109 -9.766 1 91.5 291 PRO A O 1
ATOM 2264 N N . ARG A 1 292 ? 20.719 -26.188 -10.07 1 93 292 ARG A N 1
ATOM 2265 C CA . ARG A 1 292 ? 21.094 -26.188 -8.664 1 93 292 ARG A CA 1
ATOM 2266 C C . ARG A 1 292 ? 21.094 -24.781 -8.094 1 93 292 ARG A C 1
ATOM 2268 O O . ARG A 1 292 ? 21.641 -23.859 -8.695 1 93 292 ARG A O 1
ATOM 2275 N N . VAL A 1 293 ? 20.391 -24.641 -6.977 1 94.56 293 VAL A N 1
ATOM 2276 C CA . VAL A 1 293 ? 20.297 -23.312 -6.363 1 94.56 293 VAL A CA 1
ATOM 2277 C C . VAL A 1 293 ? 20.703 -23.391 -4.895 1 94.56 293 VAL A C 1
ATOM 2279 O O . VAL A 1 293 ? 20.422 -24.391 -4.215 1 94.56 293 VAL A O 1
ATOM 2282 N N . PRO A 1 294 ? 21.391 -22.375 -4.395 1 95.12 294 PRO A N 1
ATOM 2283 C CA . PRO A 1 294 ? 21.75 -22.375 -2.973 1 95.12 294 PRO A CA 1
ATOM 2284 C C . PRO A 1 294 ? 20.531 -22.234 -2.062 1 95.12 294 PRO A C 1
ATOM 2286 O O . PRO A 1 294 ? 19.516 -21.641 -2.453 1 95.12 294 PRO A O 1
ATOM 2289 N N . GLU A 1 295 ? 20.609 -22.766 -0.908 1 95.38 295 GLU A N 1
ATOM 2290 C CA . GLU A 1 295 ? 19.5 -22.75 0.036 1 95.38 295 GLU A CA 1
ATOM 2291 C C . GLU A 1 295 ? 19.172 -21.312 0.465 1 95.38 295 GLU A C 1
ATOM 2293 O O . GLU A 1 295 ? 18.062 -21.031 0.904 1 95.38 295 GLU A O 1
ATOM 2298 N N . THR A 1 296 ? 20.062 -20.344 0.231 1 94.69 296 THR A N 1
ATOM 2299 C CA . THR A 1 296 ? 19.906 -18.969 0.676 1 94.69 296 THR A CA 1
ATOM 2300 C C . THR A 1 296 ? 19.281 -18.109 -0.422 1 94.69 296 THR A C 1
ATOM 2302 O O . THR A 1 296 ? 18.969 -16.938 -0.206 1 94.69 296 THR A O 1
ATOM 2305 N N . MET A 1 297 ? 19.047 -18.766 -1.557 1 94.25 297 MET A N 1
ATOM 2306 C CA . MET A 1 297 ? 18.469 -17.984 -2.645 1 94.25 297 MET A CA 1
ATOM 2307 C C . MET A 1 297 ? 17.047 -17.531 -2.287 1 94.25 297 MET A C 1
ATOM 2309 O O . MET A 1 297 ? 16.266 -18.312 -1.741 1 94.25 297 MET A O 1
ATOM 2313 N N . LEU A 1 298 ? 16.766 -16.266 -2.615 1 93.56 298 LEU A N 1
ATOM 2314 C CA . LEU A 1 298 ? 15.445 -15.711 -2.316 1 93.56 298 LEU A CA 1
ATOM 2315 C C . LEU A 1 298 ? 14.383 -16.281 -3.258 1 93.56 298 LEU A C 1
ATOM 2317 O O . LEU A 1 298 ? 14.656 -16.5 -4.441 1 93.56 298 LEU A O 1
ATOM 2321 N N . LEU A 1 299 ? 13.172 -16.438 -2.75 1 94.81 299 LEU A N 1
ATOM 2322 C CA . LEU A 1 299 ? 12.086 -17.047 -3.518 1 94.81 299 LEU A CA 1
ATOM 2323 C C . LEU A 1 299 ? 11.711 -16.172 -4.711 1 94.81 299 LEU A C 1
ATOM 2325 O O . LEU A 1 299 ? 11.32 -16.688 -5.762 1 94.81 299 LEU A O 1
ATOM 2329 N N . VAL A 1 300 ? 11.859 -14.906 -4.539 1 89.88 300 VAL A N 1
ATOM 2330 C CA . VAL A 1 300 ? 11.539 -14 -5.641 1 89.88 300 VAL A CA 1
ATOM 2331 C C . VAL A 1 300 ? 12.469 -14.273 -6.82 1 89.88 300 VAL A C 1
ATOM 2333 O O . VAL A 1 300 ? 12.047 -14.234 -7.977 1 89.88 300 VAL A O 1
ATOM 2336 N N . GLU A 1 301 ? 13.68 -14.539 -6.559 1 89.81 301 GLU A N 1
ATOM 2337 C CA . GLU A 1 301 ? 14.656 -14.875 -7.598 1 89.81 301 GLU A CA 1
ATOM 2338 C C . GLU A 1 301 ? 14.344 -16.234 -8.227 1 89.81 301 GLU A C 1
ATOM 2340 O O . GLU A 1 301 ? 14.469 -16.391 -9.445 1 89.81 301 GLU A O 1
ATOM 2345 N N . LEU A 1 302 ? 13.977 -17.141 -7.375 1 92.62 302 LEU A N 1
ATOM 2346 C CA . LEU A 1 302 ? 13.602 -18.469 -7.855 1 92.62 302 LEU A CA 1
ATOM 2347 C C . LEU A 1 302 ? 12.406 -18.391 -8.789 1 92.62 302 LEU A C 1
ATOM 2349 O O . LEU A 1 302 ? 12.367 -19.062 -9.82 1 92.62 302 LEU A O 1
ATOM 2353 N N . LEU A 1 303 ? 11.469 -17.578 -8.375 1 90.94 303 LEU A N 1
ATOM 2354 C CA . LEU A 1 303 ? 10.273 -17.406 -9.195 1 90.94 303 LEU A CA 1
ATOM 2355 C C . LEU A 1 303 ? 10.641 -16.875 -10.578 1 90.94 303 LEU A C 1
ATOM 2357 O O . LEU A 1 303 ? 10.133 -17.359 -11.586 1 90.94 303 LEU A O 1
ATOM 2361 N N . ASN A 1 304 ? 11.508 -15.969 -10.609 1 87.06 304 ASN A N 1
ATOM 2362 C CA . ASN A 1 304 ? 11.969 -15.414 -11.875 1 87.06 304 ASN A CA 1
ATOM 2363 C C . ASN A 1 304 ? 12.664 -16.469 -12.727 1 87.06 304 ASN A C 1
ATOM 2365 O O . ASN A 1 304 ? 12.5 -16.5 -13.945 1 87.06 304 ASN A O 1
ATOM 2369 N N . GLN A 1 305 ? 13.406 -17.281 -12.117 1 87.88 305 GLN A N 1
ATOM 2370 C CA . GLN A 1 305 ? 14.109 -18.344 -12.82 1 87.88 305 GLN A CA 1
ATOM 2371 C C . GLN A 1 305 ? 13.133 -19.375 -13.375 1 87.88 305 GLN A C 1
ATOM 2373 O O . GLN A 1 305 ? 13.289 -19.844 -14.508 1 87.88 305 GLN A O 1
ATOM 2378 N N . PHE A 1 306 ? 12.18 -19.688 -12.578 1 89.19 306 PHE A N 1
ATOM 2379 C CA . PHE A 1 306 ? 11.211 -20.688 -13 1 89.19 306 PHE A CA 1
ATOM 2380 C C . PHE A 1 306 ? 10.383 -20.172 -14.172 1 89.19 306 PHE A C 1
ATOM 2382 O O . PHE A 1 306 ? 9.977 -20.953 -15.039 1 89.19 306 PHE A O 1
ATOM 2389 N N . GLN A 1 307 ? 10.141 -18.938 -14.164 1 85.69 307 GLN A N 1
ATOM 2390 C CA . GLN A 1 307 ? 9.305 -18.344 -15.211 1 85.69 307 GLN A CA 1
ATOM 2391 C C . GLN A 1 307 ? 10.016 -18.375 -16.562 1 85.69 307 GLN A C 1
ATOM 2393 O O . GLN A 1 307 ? 9.367 -18.344 -17.609 1 85.69 307 GLN A O 1
ATOM 2398 N N . ARG A 1 308 ? 11.234 -18.484 -16.594 1 81.06 308 ARG A N 1
ATOM 2399 C CA . ARG A 1 308 ? 12 -18.484 -17.828 1 81.06 308 ARG A CA 1
ATOM 2400 C C . ARG A 1 308 ? 11.875 -19.828 -18.562 1 81.06 308 ARG A C 1
ATOM 2402 O O . ARG A 1 308 ? 12.195 -19.922 -19.734 1 81.06 308 ARG A O 1
ATOM 2409 N N . GLY A 1 309 ? 11.352 -20.875 -17.938 1 73.62 309 GLY A N 1
ATOM 2410 C CA . GLY A 1 309 ? 10.898 -22.062 -18.625 1 73.62 309 GLY A CA 1
ATOM 2411 C C . GLY A 1 309 ? 11.953 -23.156 -18.688 1 73.62 309 GLY A C 1
ATOM 2412 O O . GLY A 1 309 ? 11.734 -24.203 -19.312 1 73.62 309 GLY A O 1
ATOM 2413 N N . LEU A 1 310 ? 13.109 -23.016 -18.141 1 72.38 310 LEU A N 1
ATOM 2414 C CA . LEU A 1 310 ? 14.117 -24.078 -18.203 1 72.38 310 LEU A CA 1
ATOM 2415 C C . LEU A 1 310 ? 13.695 -25.281 -17.375 1 72.38 310 LEU A C 1
ATOM 2417 O O . LEU A 1 310 ? 13.727 -26.422 -17.859 1 72.38 310 LEU A O 1
ATOM 2421 N N . SER A 1 311 ? 13.367 -25.031 -16.172 1 85.12 311 SER A N 1
ATOM 2422 C CA . SER A 1 311 ? 12.883 -26.078 -15.273 1 85.12 311 SER A CA 1
ATOM 2423 C C . SER A 1 311 ? 11.984 -25.5 -14.188 1 85.12 311 SER A C 1
ATOM 2425 O O . SER A 1 311 ? 12.312 -24.469 -13.594 1 85.12 311 SER A O 1
ATOM 2427 N N . HIS A 1 312 ? 10.875 -26.172 -13.992 1 89.5 312 HIS A N 1
ATOM 2428 C CA . HIS A 1 312 ? 9.984 -25.75 -12.922 1 89.5 312 HIS A CA 1
ATOM 2429 C C . HIS A 1 312 ? 10.359 -26.406 -11.594 1 89.5 312 HIS A C 1
ATOM 2431 O O . HIS A 1 312 ? 9.57 -26.391 -10.648 1 89.5 312 HIS A O 1
ATOM 2437 N N . MET A 1 313 ? 11.531 -27.047 -11.594 1 93.19 313 MET A N 1
ATOM 2438 C CA . MET A 1 313 ? 12.078 -27.688 -10.398 1 93.19 313 MET A CA 1
ATOM 2439 C C . MET A 1 313 ? 13.57 -27.391 -10.273 1 93.19 313 MET A C 1
ATOM 2441 O O . MET A 1 313 ? 14.273 -27.281 -11.273 1 93.19 313 MET A O 1
ATOM 2445 N N . ALA A 1 314 ? 14.07 -27.203 -9.055 1 94.75 314 ALA A N 1
ATOM 2446 C CA . ALA A 1 314 ? 15.492 -26.984 -8.789 1 94.75 314 ALA A CA 1
ATOM 2447 C C . ALA A 1 314 ? 15.945 -27.75 -7.555 1 94.75 314 ALA A C 1
ATOM 2449 O O . ALA A 1 314 ? 15.148 -28.031 -6.656 1 94.75 314 ALA A O 1
ATOM 2450 N N . VAL A 1 315 ? 17.203 -28.141 -7.621 1 95.25 315 VAL A N 1
ATOM 2451 C CA . VAL A 1 315 ? 17.812 -28.797 -6.473 1 95.25 315 VAL A CA 1
ATOM 2452 C C . VAL A 1 315 ? 18.422 -27.75 -5.547 1 95.25 315 VAL A C 1
ATOM 2454 O O . VAL A 1 315 ? 19.125 -26.844 -6 1 95.25 315 VAL A O 1
ATOM 2457 N N . VAL A 1 316 ? 18.047 -27.844 -4.273 1 96.31 316 VAL A N 1
ATOM 2458 C CA . VAL A 1 316 ? 18.578 -26.906 -3.279 1 96.31 316 VAL A CA 1
ATOM 2459 C C . VAL A 1 316 ? 19.844 -27.484 -2.648 1 96.31 316 VAL A C 1
ATOM 2461 O O . VAL A 1 316 ? 19.828 -28.625 -2.17 1 96.31 316 VAL A O 1
ATOM 2464 N N . THR A 1 317 ? 20.938 -26.719 -2.617 1 94.94 317 THR A N 1
ATOM 2465 C CA . THR A 1 317 ? 22.219 -27.219 -2.135 1 94.94 317 THR A CA 1
ATOM 2466 C C . THR A 1 317 ? 22.766 -26.312 -1.026 1 94.94 317 THR A C 1
ATOM 2468 O O . THR A 1 317 ? 22.297 -25.188 -0.856 1 94.94 317 THR A O 1
ATOM 2471 N N . ARG A 1 318 ? 23.562 -26.844 -0.163 1 92.25 318 ARG A N 1
ATOM 2472 C CA . ARG A 1 318 ? 24.328 -26.141 0.865 1 92.25 318 ARG A CA 1
ATOM 2473 C C . ARG A 1 318 ? 25.797 -26.484 0.781 1 92.25 318 ARG A C 1
ATOM 2475 O O . ARG A 1 318 ? 26.172 -27.625 0.495 1 92.25 318 ARG A O 1
ATOM 2482 N N . PRO A 1 319 ? 26.625 -25.406 0.927 1 85.44 319 PRO A N 1
ATOM 2483 C CA . PRO A 1 319 ? 28.062 -25.719 0.914 1 85.44 319 PRO A CA 1
ATOM 2484 C C . PRO A 1 319 ? 28.484 -26.625 2.062 1 8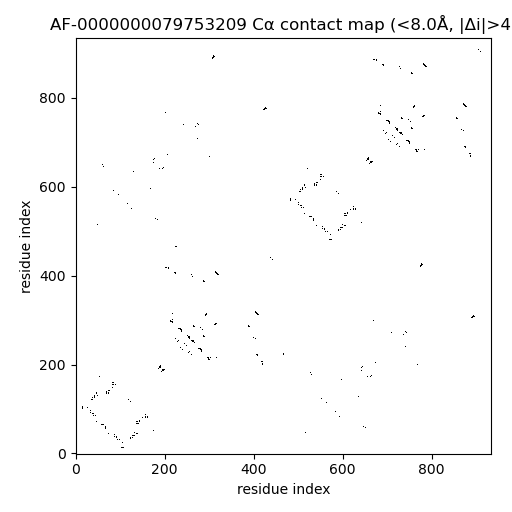5.44 319 PRO A C 1
ATOM 2486 O O . PRO A 1 319 ? 27.953 -26.516 3.172 1 85.44 319 PRO A O 1
ATOM 2489 N N . ARG A 1 320 ? 29.266 -27.594 1.701 1 76.19 320 ARG A N 1
ATOM 2490 C CA . ARG A 1 320 ? 29.812 -28.438 2.756 1 76.19 320 ARG A CA 1
ATOM 2491 C C . ARG A 1 320 ? 30.828 -27.672 3.598 1 76.19 320 ARG A C 1
ATOM 2493 O O . ARG A 1 320 ? 31.484 -26.734 3.107 1 76.19 320 ARG A O 1
ATOM 2500 N N . THR A 1 321 ? 30.828 -27.438 4.727 1 61.81 321 THR A N 1
ATOM 2501 C CA . THR A 1 321 ? 31.688 -26.703 5.668 1 61.81 321 THR A CA 1
ATOM 2502 C C . THR A 1 321 ? 33.062 -26.484 5.074 1 61.81 321 THR A C 1
ATOM 2504 O O . THR A 1 321 ? 33.938 -25.891 5.711 1 61.81 321 THR A O 1
ATOM 2507 N N . GLY A 1 322 ? 33.875 -27.078 4.293 1 46.75 322 GLY A N 1
ATOM 2508 C CA . GLY A 1 322 ? 35.125 -26.344 4.312 1 46.75 322 GLY A CA 1
ATOM 2509 C C . GLY A 1 322 ? 34.969 -24.906 3.869 1 46.75 322 GLY A C 1
ATOM 2510 O O . GLY A 1 322 ? 33.844 -24.391 3.764 1 46.75 322 GLY A O 1
ATOM 2511 N N . LYS A 1 323 ? 35.969 -24.266 2.816 1 42.16 323 LYS A N 1
ATOM 2512 C CA . LYS A 1 323 ? 36.125 -22.859 2.447 1 42.16 323 LYS A CA 1
ATOM 2513 C C . LYS A 1 323 ? 34.938 -22.375 1.642 1 42.16 323 LYS A C 1
ATOM 2515 O O . LYS A 1 323 ? 34.562 -22.984 0.63 1 42.16 323 LYS A O 1
ATOM 2520 N N . PHE A 1 324 ? 34.094 -21.609 2.232 1 38.56 324 PHE A N 1
ATOM 2521 C CA . PHE A 1 324 ? 32.906 -20.906 1.708 1 38.56 324 PHE A CA 1
ATOM 2522 C C . PHE A 1 324 ? 33.25 -20.172 0.424 1 38.56 324 PHE A C 1
ATOM 2524 O O . PHE A 1 324 ? 33.844 -19.078 0.467 1 38.56 324 PHE A O 1
ATOM 2531 N N . GLU A 1 325 ? 33.844 -20.688 -0.53 1 35.59 325 GLU A N 1
ATOM 2532 C CA . GLU A 1 325 ? 33.969 -19.703 -1.601 1 35.59 325 GLU A CA 1
ATOM 2533 C C . GLU A 1 325 ? 32.625 -19.406 -2.25 1 35.59 325 GLU A C 1
ATOM 2535 O O . GLU A 1 325 ? 31.797 -20.297 -2.381 1 35.59 325 GLU A O 1
ATOM 2540 N N . LYS A 1 326 ? 32.281 -18.266 -2.27 1 39.38 326 LYS A N 1
ATOM 2541 C CA . LYS A 1 326 ? 31.109 -17.688 -2.916 1 39.38 326 LYS A CA 1
ATOM 2542 C C . LYS A 1 326 ? 30.844 -18.328 -4.277 1 39.38 326 LYS A C 1
ATOM 2544 O O . LYS A 1 326 ? 31.703 -18.266 -5.164 1 39.38 326 LYS A O 1
ATOM 2549 N N . PRO A 1 327 ? 30.141 -19.344 -4.352 1 35.53 327 PRO A N 1
ATOM 2550 C CA . PRO A 1 327 ? 29.969 -19.922 -5.688 1 35.53 327 PRO A CA 1
ATOM 2551 C C . PRO A 1 327 ? 29.391 -18.906 -6.684 1 35.53 327 PRO A C 1
ATOM 2553 O O . PRO A 1 327 ? 28.438 -18.188 -6.363 1 35.53 327 PRO A O 1
ATOM 2556 N N . ALA A 1 328 ? 30.047 -18.406 -7.656 1 30.55 328 ALA A N 1
ATOM 2557 C CA . ALA A 1 328 ? 29.656 -17.562 -8.789 1 30.55 328 ALA A CA 1
ATOM 2558 C C . ALA A 1 328 ? 28.531 -18.219 -9.586 1 30.55 328 ALA A C 1
ATOM 2560 O O . ALA A 1 328 ? 28.594 -19.406 -9.906 1 30.55 328 ALA A O 1
ATOM 2561 N N . PHE A 1 329 ? 27.375 -17.875 -9.43 1 32.91 329 PHE A N 1
ATOM 2562 C CA . PHE A 1 329 ? 26.375 -18.203 -10.438 1 32.91 329 PHE A CA 1
ATOM 2563 C C . PHE A 1 329 ? 26.984 -18.125 -11.836 1 32.91 329 PHE A C 1
ATOM 2565 O O . PHE A 1 329 ? 27.359 -17.047 -12.305 1 32.91 329 PHE A O 1
ATOM 2572 N N . ARG A 1 330 ? 27.812 -18.984 -12.297 1 30.52 330 ARG A N 1
ATOM 2573 C CA . ARG A 1 330 ? 28.234 -18.938 -13.695 1 30.52 330 ARG A CA 1
ATOM 2574 C C . ARG A 1 330 ? 27.078 -19.312 -14.625 1 30.52 330 ARG A C 1
ATOM 2576 O O . ARG A 1 330 ? 26.516 -20.391 -14.523 1 30.52 330 ARG A O 1
ATOM 2583 N N . PRO A 1 331 ? 26.422 -18.406 -15.133 1 32.28 331 PRO A N 1
ATOM 2584 C CA . PRO A 1 331 ? 25.578 -18.797 -16.266 1 32.28 331 PRO A CA 1
ATOM 2585 C C . PRO A 1 331 ? 26.234 -19.828 -17.172 1 32.28 331 PRO A C 1
ATOM 2587 O O . PRO A 1 331 ? 27.469 -19.906 -17.219 1 32.28 331 PRO A O 1
ATOM 2590 N N . PRO A 1 332 ? 25.75 -20.953 -17.438 1 32.09 332 PRO A N 1
ATOM 2591 C CA . PRO A 1 332 ? 26.531 -21.75 -18.391 1 32.09 332 PRO A CA 1
ATOM 2592 C C . PRO A 1 332 ? 27.281 -20.891 -19.406 1 32.09 332 PRO A C 1
ATOM 2594 O O . PRO A 1 332 ? 26.781 -19.828 -19.812 1 32.09 332 PRO A O 1
ATOM 2597 N N . ASP A 1 333 ? 28.578 -20.766 -19.375 1 30.52 333 ASP A N 1
ATOM 2598 C CA . ASP A 1 333 ? 29.5 -20.031 -20.234 1 30.52 333 ASP A CA 1
ATOM 2599 C C . ASP A 1 333 ? 29.094 -20.156 -21.703 1 30.52 333 ASP A C 1
ATOM 2601 O O . ASP A 1 333 ? 29.547 -19.391 -22.547 1 30.52 333 ASP A O 1
ATOM 2605 N N . ASN A 1 334 ? 28.766 -21.406 -22.141 1 28.17 334 ASN A N 1
ATOM 2606 C CA . ASN A 1 334 ? 28.75 -21.438 -23.594 1 28.17 334 ASN A CA 1
ATOM 2607 C C . ASN A 1 334 ? 27.641 -20.547 -24.172 1 28.17 334 ASN A C 1
ATOM 2609 O O . ASN A 1 334 ? 26.5 -20.969 -24.281 1 28.17 334 ASN A O 1
ATOM 2613 N N . GLU A 1 335 ? 27.656 -19.344 -23.844 1 27 335 GLU A N 1
ATOM 2614 C CA . GLU A 1 335 ? 26.969 -18.344 -24.641 1 27 335 GLU A CA 1
ATOM 2615 C C . GLU A 1 335 ? 27.484 -18.328 -26.078 1 27 335 GLU A C 1
ATOM 2617 O O . GLU A 1 335 ? 28.438 -17.625 -26.406 1 27 335 GLU A O 1
ATOM 2622 N N . ARG A 1 336 ? 27.656 -19.562 -26.719 1 26.66 336 ARG A N 1
ATOM 2623 C CA . ARG A 1 336 ? 27.922 -19.266 -28.125 1 26.66 336 ARG A CA 1
ATOM 2624 C C . ARG A 1 336 ? 26.969 -18.188 -28.641 1 26.66 336 ARG A C 1
ATOM 2626 O O . ARG A 1 336 ? 25.781 -18.188 -28.297 1 26.66 336 ARG A O 1
ATOM 2633 N N . GLU A 1 337 ? 27.547 -17.062 -28.906 1 25.55 337 GLU A N 1
ATOM 2634 C CA . GLU A 1 337 ? 27.047 -15.961 -29.719 1 25.55 337 GLU A CA 1
ATOM 2635 C C . GLU A 1 337 ? 26.234 -16.469 -30.906 1 25.55 337 GLU A C 1
ATOM 2637 O O . GLU A 1 337 ? 26.781 -17.094 -31.812 1 25.55 337 GLU A O 1
ATOM 2642 N N . ILE A 1 338 ? 25.094 -17.094 -30.641 1 23.88 338 ILE A N 1
ATOM 2643 C CA . ILE A 1 338 ? 24.312 -17.25 -31.859 1 23.88 338 ILE A CA 1
ATOM 2644 C C . ILE A 1 338 ? 24.328 -15.961 -32.656 1 23.88 338 ILE A C 1
ATOM 2646 O O . ILE A 1 338 ? 23.766 -14.945 -32.219 1 23.88 338 ILE A O 1
ATOM 2650 N N . ARG A 1 339 ? 25.547 -15.656 -33.156 1 22.45 339 ARG A N 1
ATOM 2651 C CA . ARG A 1 339 ? 25.641 -14.703 -34.25 1 22.45 339 ARG A CA 1
ATOM 2652 C C . ARG A 1 339 ? 24.578 -14.977 -35.312 1 22.45 339 ARG A C 1
ATOM 2654 O O . ARG A 1 339 ? 24.594 -16.016 -35.969 1 22.45 339 ARG A O 1
ATOM 2661 N N . LEU A 1 340 ? 23.297 -14.664 -34.938 1 22.12 340 LEU A N 1
ATOM 2662 C CA . LEU A 1 340 ? 22.391 -14.477 -36.094 1 22.12 340 LEU A CA 1
ATOM 2663 C C . LEU A 1 340 ? 23.109 -13.773 -37.219 1 22.12 340 LEU A C 1
ATOM 2665 O O . LEU A 1 340 ? 23.5 -12.609 -37.094 1 22.12 340 LEU A O 1
ATOM 2669 N N . GLU A 1 341 ? 24.062 -14.5 -37.719 1 22.34 341 GLU A N 1
ATOM 2670 C CA . GLU A 1 341 ? 24.484 -13.992 -39.031 1 22.34 341 GLU A CA 1
ATOM 2671 C C . GLU A 1 341 ? 23.266 -13.609 -39.875 1 22.34 341 GLU A C 1
ATOM 2673 O O . GLU A 1 341 ? 22.469 -14.461 -40.25 1 22.34 341 GLU A O 1
ATOM 2678 N N . VAL A 1 342 ? 22.672 -12.453 -39.438 1 22.67 342 VAL A N 1
ATOM 2679 C CA . VAL A 1 342 ? 21.859 -11.711 -40.406 1 22.67 342 VAL A CA 1
ATOM 2680 C C . VAL A 1 342 ? 22.5 -11.789 -41.781 1 22.67 342 VAL A C 1
ATOM 2682 O O . VAL A 1 342 ? 23.609 -11.312 -41.969 1 22.67 342 VAL A O 1
ATOM 2685 N N . LEU A 1 343 ? 22.375 -13.008 -42.312 1 21.66 343 LEU A N 1
ATOM 2686 C CA . LEU A 1 343 ? 22.641 -12.984 -43.75 1 21.66 343 LEU A CA 1
ATOM 2687 C C . LEU A 1 343 ? 22.156 -11.68 -44.375 1 21.66 343 LEU A C 1
ATOM 2689 O O . LEU A 1 343 ? 20.969 -11.352 -44.281 1 21.66 343 LEU A O 1
ATOM 2693 N N . GLY A 1 344 ? 23.016 -10.656 -44.281 1 23.03 344 GLY A N 1
ATOM 2694 C CA . GLY A 1 344 ? 22.969 -9.438 -45.062 1 23.03 344 GLY A CA 1
ATOM 2695 C C . GLY A 1 344 ? 22.469 -9.672 -46.5 1 23.03 344 GLY A C 1
ATOM 2696 O O . GLY A 1 344 ? 23.125 -10.367 -47.281 1 23.03 344 GLY A O 1
ATOM 2697 N N . GLN A 1 345 ? 21.047 -10.039 -46.562 1 22 345 GLN A N 1
ATOM 2698 C CA . GLN A 1 345 ? 20.531 -9.828 -47.906 1 22 345 GLN A CA 1
ATOM 2699 C C . GLN A 1 345 ? 21.094 -8.547 -48.531 1 22 345 GLN A C 1
ATOM 2701 O O . GLN A 1 345 ? 20.844 -7.453 -48 1 22 345 GLN A O 1
ATOM 2706 N N . SER A 1 346 ? 22.344 -8.492 -48.906 1 23.41 346 SER A N 1
ATOM 2707 C CA . SER A 1 346 ? 22.812 -7.512 -49.906 1 23.41 346 SER A CA 1
ATOM 2708 C C . SER A 1 346 ? 21.766 -7.262 -50.969 1 23.41 346 SER A C 1
ATOM 2710 O O . SER A 1 346 ? 21.922 -6.359 -51.812 1 23.41 346 SER A O 1
ATOM 2712 N N . LEU A 1 347 ? 20.859 -8.211 -51.25 1 20.09 347 LEU A N 1
ATOM 2713 C CA . LEU A 1 347 ? 20.5 -8.055 -52.656 1 20.09 347 LEU A CA 1
ATOM 2714 C C . LEU A 1 347 ? 19.625 -6.824 -52.844 1 20.09 347 LEU A C 1
ATOM 2716 O O . LEU A 1 347 ? 19.266 -6.484 -53.969 1 20.09 347 LEU A O 1
ATOM 2720 N N . LEU A 1 348 ? 18.672 -6.516 -51.812 1 20.73 348 LEU A N 1
ATOM 2721 C CA . LEU A 1 348 ? 17.656 -5.723 -52.469 1 20.73 348 LEU A CA 1
ATOM 2722 C C . LEU A 1 348 ? 18.25 -4.418 -53 1 20.73 348 LEU A C 1
ATOM 2724 O O . LEU A 1 348 ? 18.859 -3.656 -52.25 1 20.73 348 LEU A O 1
ATOM 2728 N N . GLY A 1 349 ? 18.641 -4.34 -54.25 1 20.45 349 GLY A N 1
ATOM 2729 C CA . GLY A 1 349 ? 18.75 -3.27 -55.219 1 20.45 349 GLY A CA 1
ATOM 2730 C C . GLY A 1 349 ? 17.641 -2.232 -55.094 1 20.45 349 GLY A C 1
ATOM 2731 O O . GLY A 1 349 ? 16.594 -2.508 -54.531 1 20.45 349 GLY A O 1
ATOM 2732 N N . GLY A 1 350 ? 17.938 -0.899 -55.094 1 20.89 350 GLY A N 1
ATOM 2733 C CA . GLY A 1 350 ? 17.328 0.416 -54.969 1 20.89 350 GLY A CA 1
ATOM 2734 C C . GLY A 1 350 ? 16.109 0.579 -55.875 1 20.89 350 GLY A C 1
ATOM 2735 O O . GLY A 1 350 ? 15.672 1.701 -56.125 1 20.89 350 GLY A O 1
ATOM 2736 N N . ARG A 1 351 ? 15.453 -0.457 -56.469 1 20.39 351 ARG A N 1
ATOM 2737 C CA . ARG A 1 351 ? 14.594 0.117 -57.5 1 20.39 351 ARG A CA 1
ATOM 2738 C C . ARG A 1 351 ? 13.516 0.993 -56.875 1 20.39 351 ARG A C 1
ATOM 2740 O O . ARG A 1 351 ? 13 0.689 -55.781 1 20.39 351 ARG A O 1
ATOM 2747 N N . SER A 1 352 ? 13.359 2.316 -57.344 1 20.86 352 SER A N 1
ATOM 2748 C CA . SER A 1 352 ? 12.656 3.59 -57.219 1 20.86 352 SER A CA 1
ATOM 2749 C C . SER A 1 352 ? 11.148 3.395 -57.281 1 20.86 352 SER A C 1
ATOM 2751 O O . SER A 1 352 ? 10.555 3.436 -58.375 1 20.86 352 SER A O 1
ATOM 2753 N N . PHE A 1 353 ? 10.453 2.273 -56.844 1 17.7 353 PHE A N 1
ATOM 2754 C CA . PHE A 1 353 ? 9.109 2.396 -57.375 1 17.7 353 PHE A CA 1
ATOM 2755 C C . PHE A 1 353 ? 8.359 3.553 -56.719 1 17.7 353 PHE A C 1
ATOM 2757 O O . PHE A 1 353 ? 8.195 3.582 -55.5 1 17.7 353 PHE A O 1
ATOM 2764 N N . LYS A 1 354 ? 8.344 4.773 -57.344 1 22.23 354 LYS A N 1
ATOM 2765 C CA . LYS A 1 354 ? 7.531 5.977 -57.219 1 22.23 354 LYS A CA 1
ATOM 2766 C C . LYS A 1 354 ? 6.043 5.641 -57.188 1 22.23 354 LYS A C 1
ATOM 2768 O O . LYS A 1 354 ? 5.348 5.801 -58.188 1 22.23 354 LYS A O 1
ATOM 2773 N N . ARG A 1 355 ? 5.488 4.457 -56.688 1 17.98 355 ARG A N 1
ATOM 2774 C CA . ARG A 1 355 ? 4.086 4.375 -57.062 1 17.98 355 ARG A CA 1
ATOM 2775 C C . ARG A 1 355 ? 3.285 5.527 -56.469 1 17.98 355 ARG A C 1
ATOM 2777 O O . ARG A 1 355 ? 3.479 5.895 -55.312 1 17.98 355 ARG A O 1
ATOM 2784 N N . SER A 1 356 ? 2.605 6.301 -57.344 1 19.97 356 SER A N 1
ATOM 2785 C CA . SER A 1 356 ? 1.676 7.422 -57.406 1 19.97 356 SER A CA 1
ATOM 2786 C C . SER A 1 356 ? 0.424 7.164 -56.594 1 19.97 356 SER A C 1
ATOM 2788 O O . SER A 1 356 ? -0.438 6.375 -56.969 1 19.97 356 SER A O 1
ATOM 2790 N N . LEU A 1 357 ? 0.568 6.77 -55.281 1 19.09 357 LEU A N 1
ATOM 2791 C CA . LEU A 1 357 ? -0.7 6.633 -54.562 1 19.09 357 LEU A CA 1
ATOM 2792 C C . LEU A 1 357 ? -1.497 7.93 -54.625 1 19.09 357 LEU A C 1
ATOM 2794 O O . LEU A 1 357 ? -1.07 8.945 -54.062 1 19.09 357 LEU A O 1
ATOM 2798 N N . ARG A 1 358 ? -2.184 8.148 -55.719 1 19.72 358 ARG A N 1
ATOM 2799 C CA . ARG A 1 358 ? -3.223 9.148 -55.938 1 19.72 358 ARG A CA 1
ATOM 2800 C C . ARG A 1 358 ? -4.164 9.234 -54.719 1 19.72 358 ARG A C 1
ATOM 2802 O O . ARG A 1 358 ? -4.18 8.336 -53.875 1 19.72 358 ARG A O 1
ATOM 2809 N N . MET A 1 359 ? -5.531 9.633 -54.969 1 20.22 359 MET A N 1
ATOM 2810 C CA . MET A 1 359 ? -6.562 10.586 -54.594 1 20.22 359 MET A CA 1
ATOM 2811 C C . MET A 1 359 ? -7.492 9.977 -53.531 1 20.22 359 MET A C 1
ATOM 2813 O O . MET A 1 359 ? -8.539 10.547 -53.219 1 20.22 359 MET A O 1
ATOM 2817 N N . LEU A 1 360 ? -7.336 8.641 -53.031 1 18.36 360 LEU A N 1
ATOM 2818 C CA . LEU A 1 360 ? -8.656 8.234 -52.562 1 18.36 360 LEU A CA 1
ATOM 2819 C C . LEU A 1 360 ? -9.094 9.078 -51.375 1 18.36 360 LEU A C 1
ATOM 2821 O O . LEU A 1 360 ? -8.32 9.297 -50.438 1 18.36 360 LEU A O 1
ATOM 2825 N N . LYS A 1 361 ? -10.234 9.758 -51.5 1 23.09 361 LYS A N 1
ATOM 2826 C CA . LYS A 1 361 ? -11.18 10.578 -50.75 1 23.09 361 LYS A CA 1
ATOM 2827 C C . LYS A 1 361 ? -11.555 9.922 -49.438 1 23.09 361 LYS A C 1
ATOM 2829 O O . LYS A 1 361 ? -11.547 8.695 -49.312 1 23.09 361 LYS A O 1
ATOM 2834 N N . THR A 1 362 ? -11.969 10.625 -48.344 1 20.81 362 THR A N 1
ATOM 2835 C CA . THR A 1 362 ? -12.078 10.898 -46.906 1 20.81 362 THR A CA 1
ATOM 2836 C C . THR A 1 362 ? -13.148 10.016 -46.25 1 20.81 362 THR A C 1
ATOM 2838 O O . THR A 1 362 ? -13.555 10.258 -45.125 1 20.81 362 THR A O 1
ATOM 2841 N N . LEU A 1 363 ? -13.578 8.82 -46.844 1 20.48 363 LEU A N 1
ATOM 2842 C CA . LEU A 1 363 ? -14.867 8.57 -46.219 1 20.48 363 LEU A CA 1
ATOM 2843 C C . LEU A 1 363 ? -14.703 8.227 -44.75 1 20.48 363 LEU A C 1
ATOM 2845 O O . LEU A 1 363 ? -13.68 7.668 -44.344 1 20.48 363 LEU A O 1
ATOM 2849 N N . PRO A 1 364 ? -15.617 8.594 -43.719 1 24.56 364 PRO A N 1
ATOM 2850 C CA . PRO A 1 364 ? -15.797 8.805 -42.281 1 24.56 364 PRO A CA 1
ATOM 2851 C C . PRO A 1 364 ? -15.805 7.5 -41.5 1 24.56 364 PRO A C 1
ATOM 2853 O O . PRO A 1 364 ? -15.977 7.52 -40.281 1 24.56 364 PRO A O 1
ATOM 2856 N N . GLY A 1 365 ? -15.656 6.223 -42.094 1 20.95 365 GLY A N 1
ATOM 2857 C CA . GLY A 1 365 ? -16.391 5.148 -41.438 1 20.95 365 GLY A CA 1
ATOM 2858 C C . GLY A 1 365 ? -15.75 4.707 -40.125 1 20.95 365 GLY A C 1
ATOM 2859 O O . GLY A 1 365 ? -14.586 5.023 -39.875 1 20.95 365 GLY A O 1
ATOM 2860 N N . ASN A 1 366 ? -16.5 3.777 -39.188 1 23.28 366 ASN A N 1
ATOM 2861 C CA . ASN A 1 366 ? -16.719 3.285 -37.844 1 23.28 366 ASN A CA 1
ATOM 2862 C C . ASN A 1 366 ? -15.68 2.25 -37.438 1 23.28 366 ASN A C 1
ATOM 2864 O O . ASN A 1 366 ? -15.859 1.054 -37.656 1 23.28 366 ASN A O 1
ATOM 2868 N N . ASP A 1 367 ? -14.297 2.363 -37.531 1 20.95 367 ASP A N 1
ATOM 2869 C CA . ASP A 1 367 ? -13.266 1.339 -37.656 1 20.95 367 ASP A CA 1
ATOM 2870 C C . ASP A 1 367 ? -12.852 0.776 -36.312 1 20.95 367 ASP A C 1
ATOM 2872 O O . ASP A 1 367 ? -11.766 0.211 -36.188 1 20.95 367 ASP A O 1
ATOM 2876 N N . ASN A 1 368 ? -13.648 0.782 -35.25 1 22.52 368 ASN A N 1
ATOM 2877 C CA . ASN A 1 368 ? -12.977 0.589 -33.969 1 22.52 368 ASN A CA 1
ATOM 2878 C C . ASN A 1 368 ? -12.562 -0.865 -33.75 1 22.52 368 ASN A C 1
ATOM 2880 O O . ASN A 1 368 ? -12.344 -1.302 -32.625 1 22.52 368 ASN A O 1
ATOM 2884 N N . VAL A 1 369 ? -12.438 -1.799 -34.719 1 23.62 369 VAL A N 1
ATOM 2885 C CA . VAL A 1 369 ? -12.398 -3.193 -34.312 1 23.62 369 VAL A CA 1
ATOM 2886 C C . VAL A 1 369 ? -11.094 -3.469 -33.562 1 23.62 369 VAL A C 1
ATOM 2888 O O . VAL A 1 369 ? -10.062 -2.869 -33.844 1 23.62 369 VAL A O 1
ATOM 2891 N N . SER A 1 370 ? -11.156 -4.414 -32.5 1 23.72 370 SER A N 1
ATOM 2892 C CA . SER A 1 370 ? -10.453 -4.996 -31.344 1 23.72 370 SER A CA 1
ATOM 2893 C C . SER A 1 370 ? -9.25 -5.816 -31.797 1 23.72 370 SER A C 1
ATOM 2895 O O . SER A 1 370 ? -9.383 -6.715 -32.625 1 23.72 370 SER A O 1
ATOM 2897 N N . ARG A 1 371 ? -7.988 -5.324 -31.781 1 23.69 371 ARG A N 1
ATOM 2898 C CA . ARG A 1 371 ? -6.656 -5.809 -32.125 1 23.69 371 ARG A CA 1
ATOM 2899 C C . ARG A 1 371 ? -6.285 -7.035 -31.312 1 23.69 371 ARG A C 1
ATOM 2901 O O . ARG A 1 371 ? -5.664 -6.918 -30.25 1 23.69 371 ARG A O 1
ATOM 2908 N N . ARG A 1 372 ? -7.242 -8.07 -30.984 1 23.03 372 ARG A N 1
ATOM 2909 C CA . ARG A 1 372 ? -7.008 -9.133 -30.016 1 23.03 372 ARG A CA 1
ATOM 2910 C C . ARG A 1 372 ? -5.84 -10.016 -30.453 1 23.03 372 ARG A C 1
ATOM 2912 O O . ARG A 1 372 ? -5.18 -10.641 -29.625 1 23.03 372 ARG A O 1
ATOM 2919 N N . ARG A 1 373 ? -5.641 -10.516 -31.75 1 22.52 373 ARG A N 1
ATOM 2920 C CA . ARG A 1 373 ? -5.496 -11.938 -32.031 1 22.52 373 ARG A CA 1
ATOM 2921 C C . ARG A 1 373 ? -4.027 -12.344 -32.094 1 22.52 373 ARG A C 1
ATOM 2923 O O . ARG A 1 373 ? -3.67 -13.328 -32.75 1 22.52 373 ARG A O 1
ATOM 2930 N N . ASN A 1 374 ? -2.984 -11.539 -31.781 1 25.59 374 ASN A N 1
ATOM 2931 C CA . ASN A 1 374 ? -1.74 -12.086 -32.312 1 25.59 374 ASN A CA 1
ATOM 2932 C C . ASN A 1 374 ? -1.419 -13.445 -31.703 1 25.59 374 ASN A C 1
ATOM 2934 O O . ASN A 1 374 ? -1.408 -13.586 -30.469 1 25.59 374 ASN A O 1
ATOM 2938 N N . SER A 1 375 ? -1.736 -14.508 -32.312 1 26.83 375 SER A N 1
ATOM 2939 C CA . SER A 1 375 ? -1.282 -15.883 -32.125 1 26.83 375 SER A CA 1
ATOM 2940 C C . SER A 1 375 ? 0.237 -15.945 -32 1 26.83 375 SER A C 1
ATOM 2942 O O . SER A 1 375 ? 0.95 -15.68 -32.969 1 26.83 375 SER A O 1
ATOM 2944 N N . ARG A 1 376 ? 0.949 -15.594 -31 1 31.41 376 ARG A N 1
ATOM 2945 C CA . ARG A 1 376 ? 2.395 -15.523 -30.812 1 31.41 376 ARG A CA 1
ATOM 2946 C C . ARG A 1 376 ? 3.055 -16.859 -31.156 1 31.41 376 ARG A C 1
ATOM 2948 O O . ARG A 1 376 ? 2.971 -17.812 -30.375 1 31.41 376 ARG A O 1
ATOM 2955 N N . SER A 1 377 ? 3.039 -17.25 -32.469 1 25.61 377 SER A N 1
ATOM 2956 C CA . SER A 1 377 ? 3.979 -18.266 -32.938 1 25.61 377 SER A CA 1
ATOM 2957 C C . SER A 1 377 ? 5.418 -17.875 -32.594 1 25.61 377 SER A C 1
ATOM 2959 O O . SER A 1 377 ? 5.977 -16.969 -33.219 1 25.61 377 SER A O 1
ATOM 2961 N N . ARG A 1 378 ? 5.867 -17.859 -31.422 1 32.06 378 ARG A N 1
ATOM 2962 C CA . ARG A 1 378 ? 7.254 -17.562 -31.078 1 32.06 378 ARG A CA 1
ATOM 2963 C C . ARG A 1 378 ? 8.203 -18.562 -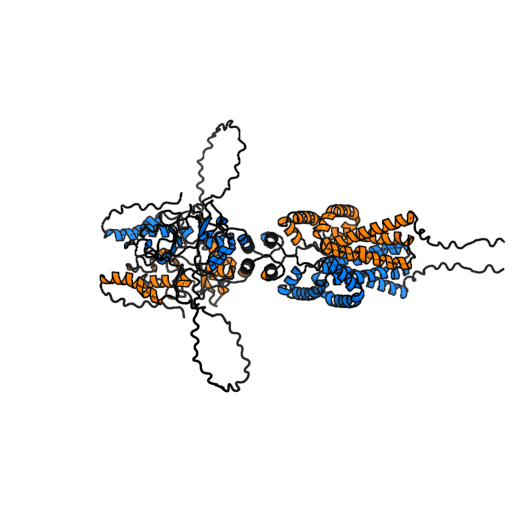31.75 1 32.06 378 ARG A C 1
ATOM 2965 O O . ARG A 1 378 ? 8.133 -19.75 -31.484 1 32.06 378 ARG A O 1
ATOM 2972 N N . ARG A 1 379 ? 8.773 -18.156 -32.969 1 28.11 379 ARG A N 1
ATOM 2973 C CA . ARG A 1 379 ? 9.797 -18.766 -33.812 1 28.11 379 ARG A CA 1
ATOM 2974 C C . ARG A 1 379 ? 11.086 -19.016 -33.031 1 28.11 379 ARG A C 1
ATOM 2976 O O . ARG A 1 379 ? 11.875 -18.094 -32.812 1 28.11 379 ARG A O 1
ATOM 2983 N N . TRP A 1 380 ? 11.188 -19.828 -32.125 1 32.38 380 TRP A N 1
ATOM 2984 C CA . TRP A 1 380 ? 12.43 -20.125 -31.406 1 32.38 380 TRP A CA 1
ATOM 2985 C C . TRP A 1 380 ? 13.406 -20.859 -32.312 1 32.38 380 TRP A C 1
ATOM 2987 O O . TRP A 1 380 ? 13.008 -21.734 -33.094 1 32.38 380 TRP A O 1
ATOM 2997 N N . SER A 1 381 ? 14.625 -20.328 -32.594 1 28.17 381 SER A N 1
ATOM 2998 C CA . SER A 1 381 ? 15.781 -20.75 -33.375 1 28.17 381 SER A CA 1
ATOM 2999 C C . SER A 1 381 ? 16.219 -22.156 -32.969 1 28.17 381 SER A C 1
ATOM 3001 O O . SER A 1 381 ? 16 -22.594 -31.844 1 28.17 381 SER A O 1
ATOM 3003 N N . GLY A 1 382 ? 16.625 -23.203 -33.781 1 30.45 382 GLY A N 1
ATOM 3004 C CA . GLY A 1 382 ? 17.031 -24.594 -33.969 1 30.45 382 GLY A CA 1
ATOM 3005 C C . GLY A 1 382 ? 18.109 -25.031 -33 1 30.45 382 GLY A C 1
ATOM 3006 O O . GLY A 1 382 ? 18.766 -26.047 -33.188 1 30.45 382 GLY A O 1
ATOM 3007 N N . GLU A 1 383 ? 18.781 -24.281 -32.156 1 35.22 383 GLU A N 1
ATOM 3008 C CA . GLU A 1 383 ? 20.047 -24.75 -31.578 1 35.22 383 GLU A CA 1
ATOM 3009 C C . GLU A 1 383 ? 19.828 -25.906 -30.609 1 35.22 383 GLU A C 1
ATOM 3011 O O . GLU A 1 383 ? 18.703 -26.141 -30.172 1 35.22 383 GLU A O 1
ATOM 3016 N N . SER A 1 384 ? 20.922 -26.719 -30.156 1 36.53 384 SER A N 1
ATOM 3017 C CA . SER A 1 384 ? 21.219 -27.812 -29.25 1 36.53 384 SER A CA 1
ATOM 3018 C C . SER A 1 384 ? 20.531 -27.625 -27.891 1 36.53 384 SER A C 1
ATOM 3020 O O . SER A 1 384 ? 20.516 -26.516 -27.359 1 36.53 384 SER A O 1
ATOM 3022 N N . HIS A 1 385 ? 19.578 -28.266 -27.609 1 44.09 385 HIS A N 1
ATOM 3023 C CA . HIS A 1 385 ? 18.781 -28.203 -26.391 1 44.09 385 HIS A CA 1
ATOM 3024 C C . HIS A 1 385 ? 19.609 -28.547 -25.156 1 44.09 385 HIS A C 1
ATOM 3026 O O . HIS A 1 385 ? 19.75 -29.734 -24.828 1 44.09 385 HIS A O 1
ATOM 3032 N N . PRO A 1 386 ? 20.469 -27.812 -24.766 1 44.97 386 PRO A N 1
ATOM 3033 C CA . PRO A 1 386 ? 21.359 -28.047 -23.625 1 44.97 386 PRO A CA 1
ATOM 3034 C C . PRO A 1 386 ? 20.641 -28.641 -22.422 1 44.97 386 PRO A C 1
ATOM 3036 O O . PRO A 1 386 ? 21.281 -29.141 -21.5 1 44.97 386 PRO A O 1
ATOM 3039 N N . GLU A 1 387 ? 19.344 -28.719 -22.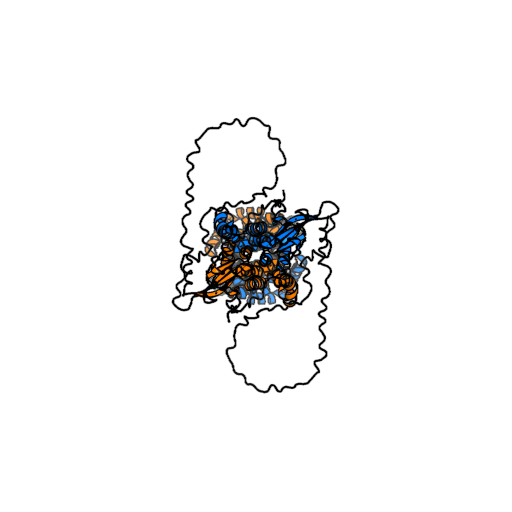484 1 59.09 387 GLU A N 1
ATOM 3040 C CA . GLU A 1 387 ? 18.656 -29.109 -21.25 1 59.09 387 GLU A CA 1
ATOM 3041 C C . GLU A 1 387 ? 18.484 -30.625 -21.172 1 59.09 387 GLU A C 1
ATOM 3043 O O . GLU A 1 387 ? 18.172 -31.156 -20.109 1 59.09 387 GLU A O 1
ATOM 3048 N N . ILE A 1 388 ? 18.766 -31.391 -22.25 1 56.53 388 ILE A N 1
ATOM 3049 C CA . ILE A 1 388 ? 18.656 -32.844 -22.234 1 56.53 388 ILE A CA 1
ATOM 3050 C C . ILE A 1 388 ? 20.031 -33.469 -21.984 1 56.53 388 ILE A C 1
ATOM 3052 O O . ILE A 1 388 ? 21 -33.156 -22.688 1 56.53 388 ILE A O 1
ATOM 3056 N N . LEU A 1 389 ? 20.203 -34.125 -20.875 1 57.97 389 LEU A N 1
ATOM 3057 C CA . LEU A 1 389 ? 21.469 -34.75 -20.484 1 57.97 389 LEU A CA 1
ATOM 3058 C C . LEU A 1 389 ? 21.797 -35.938 -21.406 1 57.97 389 LEU A C 1
ATOM 3060 O O . LEU A 1 389 ? 20.953 -36.781 -21.672 1 57.97 389 LEU A O 1
ATOM 3064 N N . ASN A 1 390 ? 22.828 -35.781 -22.297 1 50.81 390 ASN A N 1
ATOM 3065 C CA . ASN A 1 390 ? 23.312 -36.906 -23.062 1 50.81 390 ASN A CA 1
ATOM 3066 C C . ASN A 1 390 ? 24.125 -37.875 -22.188 1 50.81 390 ASN A C 1
ATOM 3068 O O . ASN A 1 390 ? 25.281 -37.594 -21.859 1 50.81 390 ASN A O 1
ATOM 3072 N N . ILE A 1 391 ? 23.547 -38.812 -21.5 1 51.53 391 ILE A N 1
ATOM 3073 C CA . ILE A 1 391 ? 24.203 -39.719 -20.562 1 51.53 391 ILE A CA 1
ATOM 3074 C C . ILE A 1 391 ? 25.156 -40.625 -21.328 1 51.53 391 ILE A C 1
ATOM 3076 O O . ILE A 1 391 ? 26.141 -41.125 -20.766 1 51.53 391 ILE A O 1
ATOM 3080 N N . SER A 1 392 ? 24.844 -41.188 -22.594 1 46.22 392 SER A N 1
ATOM 3081 C CA . SER A 1 392 ? 25.719 -42.188 -23.219 1 46.22 392 SER A CA 1
ATOM 3082 C C . SER A 1 392 ? 27.141 -41.656 -23.328 1 46.22 392 SER A C 1
ATOM 3084 O O . SER A 1 392 ? 28.094 -42.438 -23.359 1 46.22 392 SER A O 1
ATOM 3086 N N . ASP A 1 393 ? 27.375 -40.562 -23.969 1 40.62 393 ASP A N 1
ATOM 3087 C CA . ASP A 1 393 ? 28.75 -40.25 -24.328 1 40.62 393 ASP A CA 1
ATOM 3088 C C . ASP A 1 393 ? 29.531 -39.719 -23.125 1 40.62 393 ASP A C 1
ATOM 3090 O O . ASP A 1 393 ? 30.766 -39.781 -23.109 1 40.62 393 ASP A O 1
ATOM 3094 N N . ASN A 1 394 ? 29.25 -38.5 -22.562 1 41.69 394 ASN A N 1
ATOM 3095 C CA . ASN A 1 394 ? 30.125 -37.781 -21.641 1 41.69 394 ASN A CA 1
ATOM 3096 C C . ASN A 1 394 ? 29.922 -38.25 -20.203 1 41.69 394 ASN A C 1
ATOM 3098 O O . ASN A 1 394 ? 28.828 -38.688 -19.844 1 41.69 394 ASN A O 1
ATOM 3102 N N . PRO A 1 395 ? 31.078 -38.438 -19.391 1 41.47 395 PRO A N 1
ATOM 3103 C CA . PRO A 1 395 ? 31.156 -38.719 -17.953 1 41.47 395 PRO A CA 1
ATOM 3104 C C . PRO A 1 395 ? 30.016 -38.094 -17.156 1 41.47 395 PRO A C 1
ATOM 3106 O O . PRO A 1 395 ? 29.531 -37 -17.516 1 41.47 395 PRO A O 1
ATOM 3109 N N . LEU A 1 396 ? 29.094 -38.844 -16.516 1 45.91 396 LEU A N 1
ATOM 3110 C CA . LEU A 1 396 ? 28.094 -38.5 -15.508 1 45.91 396 LEU A CA 1
ATOM 3111 C C . LEU A 1 396 ? 28.422 -37.156 -14.875 1 45.91 396 LEU A C 1
ATOM 3113 O O . LEU A 1 396 ? 29.562 -36.906 -14.484 1 45.91 396 LEU A O 1
ATOM 3117 N N . LEU A 1 397 ? 28 -36.062 -15.281 1 48.16 397 LEU A N 1
ATOM 3118 C CA . LEU A 1 397 ? 28.156 -34.719 -14.719 1 48.16 397 LEU A CA 1
ATOM 3119 C C . LEU A 1 397 ? 28.453 -34.781 -13.227 1 48.16 397 LEU A C 1
ATOM 3121 O O . LEU A 1 397 ? 27.719 -35.438 -12.477 1 48.16 397 LEU A O 1
ATOM 3125 N N . THR A 1 398 ? 29.719 -34.812 -12.844 1 47.34 398 THR A N 1
ATOM 3126 C CA . THR A 1 398 ? 30.344 -34.688 -11.523 1 47.34 398 THR A CA 1
ATOM 3127 C C . THR A 1 398 ? 29.547 -33.75 -10.625 1 47.34 398 THR A C 1
ATOM 3129 O O . THR A 1 398 ? 29.344 -32.594 -10.977 1 47.34 398 THR A O 1
ATOM 3132 N N . VAL A 1 399 ? 28.578 -34.281 -9.977 1 55.47 399 VAL A N 1
ATOM 3133 C CA . VAL A 1 399 ? 28.062 -33.5 -8.859 1 55.47 399 VAL A CA 1
ATOM 3134 C C . VAL A 1 399 ? 29.219 -32.844 -8.109 1 55.47 399 VAL A C 1
ATOM 3136 O O . VAL A 1 399 ? 30.188 -33.531 -7.738 1 55.47 399 VAL A O 1
ATOM 3139 N N . PRO A 1 400 ? 29.312 -31.531 -8.242 1 58.41 400 PRO A N 1
ATOM 3140 C CA . PRO A 1 400 ? 30.406 -30.922 -7.469 1 58.41 400 PRO A CA 1
ATOM 3141 C C . PRO A 1 400 ? 30.5 -31.484 -6.051 1 58.41 400 PRO A C 1
ATOM 3143 O O . PRO A 1 400 ? 29.5 -31.531 -5.332 1 58.41 400 PRO A O 1
ATOM 3146 N N . GLU A 1 401 ? 31.484 -32.281 -5.719 1 61.75 401 GLU A N 1
ATOM 3147 C CA . GLU A 1 401 ? 31.766 -32.875 -4.414 1 61.75 401 GLU A CA 1
ATOM 3148 C C . GLU A 1 401 ? 31.672 -31.828 -3.303 1 61.75 401 GLU A C 1
ATOM 3150 O O . GLU A 1 401 ? 31.453 -32.156 -2.139 1 61.75 401 GLU A O 1
ATOM 3155 N N . GLU A 1 402 ? 31.516 -30.547 -3.67 1 72 402 GLU A N 1
ATOM 3156 C CA . GLU A 1 402 ? 31.594 -29.531 -2.635 1 72 402 GLU A CA 1
ATOM 3157 C C . GLU A 1 402 ? 30.219 -29.078 -2.186 1 72 402 GLU A C 1
ATOM 3159 O O . GLU A 1 402 ? 30.078 -28.297 -1.247 1 72 402 GLU A O 1
ATOM 3164 N N . GLU A 1 403 ? 29.203 -29.703 -2.719 1 84.5 403 GLU A N 1
ATOM 3165 C CA . GLU A 1 403 ? 27.875 -29.266 -2.312 1 84.5 403 GLU A CA 1
ATOM 3166 C C . GLU A 1 403 ? 27 -30.453 -1.9 1 84.5 403 GLU A C 1
ATOM 3168 O O . GLU A 1 403 ? 27.125 -31.547 -2.471 1 84.5 403 GLU A O 1
ATOM 3173 N N . GLU A 1 404 ? 26.297 -30.234 -0.84 1 88.12 404 GLU A N 1
ATOM 3174 C CA . GLU A 1 404 ? 25.344 -31.234 -0.38 1 88.12 404 GLU A CA 1
ATOM 3175 C C . GLU A 1 404 ? 23.906 -30.859 -0.766 1 88.12 404 GLU A C 1
ATOM 3177 O O . GLU A 1 404 ? 23.516 -29.688 -0.664 1 88.12 404 GLU A O 1
ATOM 3182 N N . VAL A 1 405 ? 23.219 -31.859 -1.293 1 91.81 405 VAL A N 1
ATOM 3183 C CA . VAL A 1 405 ? 21.812 -31.641 -1.649 1 91.81 405 VAL A CA 1
ATOM 3184 C C . VAL A 1 405 ? 20.953 -31.672 -0.392 1 91.81 405 VAL A C 1
ATOM 3186 O O . VAL A 1 405 ? 20.953 -32.656 0.344 1 91.81 405 VAL A O 1
ATOM 3189 N N . VAL A 1 406 ? 20.188 -30.578 -0.15 1 93.44 406 VAL A N 1
ATOM 3190 C CA . VAL A 1 406 ? 19.406 -30.5 1.074 1 93.44 406 VAL A CA 1
ATOM 3191 C C . VAL A 1 406 ? 17.922 -30.641 0.742 1 93.44 406 VAL A C 1
ATOM 3193 O O . VAL A 1 406 ? 17.094 -30.922 1.624 1 93.44 406 VAL A O 1
ATOM 3196 N N . GLY A 1 407 ? 17.547 -30.453 -0.488 1 95.06 407 GLY A N 1
ATOM 3197 C CA . GLY A 1 407 ? 16.141 -30.578 -0.87 1 95.06 407 GLY A CA 1
ATOM 3198 C C . GLY A 1 407 ? 15.883 -30.188 -2.316 1 95.06 407 GLY A C 1
ATOM 3199 O O . GLY A 1 407 ? 16.828 -30.062 -3.105 1 95.06 407 GLY A O 1
ATOM 3200 N N . ILE A 1 408 ? 14.57 -30.172 -2.705 1 95.88 408 ILE A N 1
ATOM 3201 C CA . ILE A 1 408 ? 14.141 -29.719 -4.02 1 95.88 408 ILE A CA 1
ATOM 3202 C C . ILE A 1 408 ? 13.055 -28.641 -3.859 1 95.88 408 ILE A C 1
ATOM 3204 O O . ILE A 1 408 ? 12.367 -28.609 -2.84 1 95.88 408 ILE A O 1
ATOM 3208 N N . ILE A 1 409 ? 12.961 -27.781 -4.793 1 95.75 409 ILE A N 1
ATOM 3209 C CA . ILE A 1 409 ? 11.938 -26.75 -4.785 1 95.75 409 ILE A CA 1
ATOM 3210 C C . ILE A 1 409 ? 11.312 -26.625 -6.172 1 95.75 409 ILE A C 1
ATOM 3212 O O . ILE A 1 409 ? 12.023 -26.672 -7.184 1 95.75 409 ILE A O 1
ATOM 3216 N N . THR A 1 410 ? 9.984 -26.547 -6.18 1 93.5 410 THR A N 1
ATOM 3217 C CA . THR A 1 410 ? 9.266 -26.422 -7.441 1 93.5 410 THR A CA 1
ATOM 3218 C C . THR A 1 410 ? 8.594 -25.062 -7.562 1 93.5 410 THR A C 1
ATOM 3220 O O . THR A 1 410 ? 8.516 -24.312 -6.586 1 93.5 410 THR A O 1
ATOM 3223 N N . MET A 1 411 ? 8.211 -24.734 -8.727 1 91.31 411 MET A N 1
ATOM 3224 C CA . MET A 1 411 ? 7.457 -23.5 -8.953 1 91.31 411 MET A CA 1
ATOM 3225 C C . MET A 1 411 ? 6.184 -23.484 -8.117 1 91.31 411 MET A C 1
ATOM 3227 O O . MET A 1 411 ? 5.805 -22.438 -7.586 1 91.31 411 MET A O 1
ATOM 3231 N N . GLU A 1 412 ? 5.504 -24.625 -7.945 1 89.56 412 GLU A N 1
ATOM 3232 C CA . GLU A 1 412 ? 4.297 -24.734 -7.137 1 89.56 412 GLU A CA 1
ATOM 3233 C C . GLU A 1 412 ? 4.566 -24.344 -5.684 1 89.56 412 GLU A C 1
ATOM 3235 O O . GLU A 1 412 ? 3.74 -23.688 -5.051 1 89.56 412 GLU A O 1
ATOM 3240 N N . ASP A 1 413 ? 5.707 -24.781 -5.18 1 93.12 413 ASP A N 1
ATOM 3241 C CA . ASP A 1 413 ? 6.09 -24.422 -3.818 1 93.12 413 ASP A CA 1
ATOM 3242 C C . ASP A 1 413 ? 6.168 -22.906 -3.656 1 93.12 413 ASP A C 1
ATOM 3244 O O . ASP A 1 413 ? 5.695 -22.344 -2.658 1 93.12 413 ASP A O 1
ATOM 3248 N N . VAL A 1 414 ? 6.781 -22.312 -4.621 1 93.75 414 VAL A N 1
ATOM 3249 C CA . VAL A 1 414 ? 6.984 -20.875 -4.57 1 93.75 414 VAL A CA 1
ATOM 3250 C C . VAL A 1 414 ? 5.637 -20.156 -4.695 1 93.75 414 VAL A C 1
ATOM 3252 O O . VAL A 1 414 ? 5.383 -19.172 -3.986 1 93.75 414 VAL A O 1
ATOM 3255 N N . ILE A 1 415 ? 4.766 -20.641 -5.559 1 91.31 415 ILE A N 1
ATOM 3256 C CA . ILE A 1 415 ? 3.451 -20.031 -5.758 1 91.31 415 ILE A CA 1
ATOM 3257 C C . ILE A 1 415 ? 2.609 -20.203 -4.496 1 91.31 415 ILE A C 1
ATOM 3259 O O . ILE A 1 415 ? 1.832 -19.312 -4.137 1 91.31 415 ILE A O 1
ATOM 3263 N N . GLU A 1 416 ? 2.762 -21.297 -3.828 1 93.19 416 GLU A N 1
ATOM 3264 C CA . GLU A 1 416 ? 2.066 -21.516 -2.561 1 93.19 416 GLU A CA 1
ATOM 3265 C C . GLU A 1 416 ? 2.463 -20.453 -1.532 1 93.19 416 GLU A C 1
ATOM 3267 O O . GLU A 1 416 ? 1.613 -19.953 -0.792 1 93.19 416 GLU A O 1
ATOM 3272 N N . GLU A 1 417 ? 3.734 -20.219 -1.501 1 93.25 417 GLU A N 1
ATOM 3273 C CA . GLU A 1 417 ? 4.203 -19.172 -0.601 1 93.25 417 GLU A CA 1
ATOM 3274 C C . GLU A 1 417 ? 3.643 -17.797 -1.002 1 93.25 417 GLU A C 1
ATOM 3276 O O . GLU A 1 417 ? 3.309 -16.984 -0.142 1 93.25 417 GLU A O 1
ATOM 3281 N N . LEU A 1 418 ? 3.586 -17.578 -2.271 1 91.75 418 LEU A N 1
ATOM 3282 C CA . LEU A 1 418 ? 3.047 -16.328 -2.801 1 91.75 418 LEU A CA 1
ATOM 3283 C C . LEU A 1 418 ? 1.578 -16.172 -2.424 1 91.75 418 LEU A C 1
ATOM 3285 O O . LEU A 1 418 ? 1.154 -15.086 -2.006 1 91.75 418 LEU A O 1
ATOM 3289 N N . LEU A 1 419 ? 0.803 -17.25 -2.557 1 90.25 419 LEU A N 1
ATOM 3290 C CA . LEU A 1 419 ? -0.632 -17.203 -2.301 1 90.25 419 LEU A CA 1
ATOM 3291 C C . LEU A 1 419 ? -0.924 -17.359 -0.812 1 90.25 419 LEU A C 1
ATOM 3293 O O . LEU A 1 419 ? -2.031 -17.047 -0.36 1 90.25 419 LEU A O 1
ATOM 3297 N N . LYS A 1 420 ? 0.052 -17.844 -0.072 1 88.38 420 LYS A N 1
ATOM 3298 C CA . LYS A 1 420 ? -0.062 -18.125 1.355 1 88.38 420 LYS A CA 1
ATOM 3299 C C . LYS A 1 420 ? -1.138 -19.172 1.621 1 88.38 420 LYS A C 1
ATOM 3301 O O . LYS A 1 420 ? -1.825 -19.125 2.643 1 88.38 420 LYS A O 1
ATOM 3306 N N . GLU A 1 421 ? -1.39 -19.844 0.607 1 83.06 421 GLU A N 1
ATOM 3307 C CA . GLU A 1 421 ? -2.328 -20.953 0.661 1 83.06 421 GLU A CA 1
ATOM 3308 C C . GLU A 1 421 ? -1.791 -22.172 -0.099 1 83.06 421 GLU A C 1
ATOM 3310 O O . GLU A 1 421 ? -1.024 -22.016 -1.053 1 83.06 421 GLU A O 1
ATOM 3315 N N . ASP A 1 422 ? -2.225 -23.281 0.365 1 79.94 422 ASP A N 1
ATOM 3316 C CA . ASP A 1 422 ? -1.797 -24.5 -0.304 1 79.94 422 ASP A CA 1
ATOM 3317 C C . ASP A 1 422 ? -2.525 -24.688 -1.633 1 79.94 422 ASP A C 1
ATOM 3319 O O . ASP A 1 422 ? -3.639 -24.188 -1.811 1 79.94 422 ASP A O 1
ATOM 3323 N N . ILE A 1 423 ? -1.783 -25.312 -2.574 1 78 423 ILE A N 1
ATOM 3324 C CA . ILE A 1 423 ? -2.385 -25.719 -3.838 1 78 423 ILE A CA 1
ATOM 3325 C C . ILE A 1 423 ? -2.541 -27.234 -3.869 1 78 423 ILE A C 1
ATOM 3327 O O . ILE A 1 423 ? -1.554 -27.969 -3.795 1 78 423 ILE A O 1
ATOM 3331 N N . TYR A 1 424 ? -3.713 -27.672 -4.027 1 76.06 424 TYR A N 1
ATOM 3332 C CA . TYR A 1 424 ? -3.977 -29.109 -4.074 1 76.06 424 TYR A CA 1
ATOM 3333 C C . TYR A 1 424 ? -4.094 -29.594 -5.516 1 76.06 424 TYR A C 1
ATOM 3335 O O . TYR A 1 424 ? -4.574 -28.859 -6.387 1 76.06 424 TYR A O 1
ATOM 3343 N N . ASP A 1 425 ? -3.471 -30.75 -5.672 1 75.31 425 ASP A N 1
ATOM 3344 C CA . ASP A 1 425 ? -3.535 -31.359 -6.996 1 75.31 425 ASP A CA 1
ATOM 3345 C C . ASP A 1 425 ? -4.73 -32.312 -7.109 1 75.31 425 ASP A C 1
ATOM 3347 O O . ASP A 1 425 ? -5.277 -32.75 -6.098 1 75.31 425 ASP A O 1
ATOM 3351 N N . GLU A 1 426 ? -5.012 -32.625 -8.32 1 73.25 426 GLU A N 1
ATOM 3352 C CA . GLU A 1 426 ? -6.137 -33.5 -8.617 1 73.25 426 GLU A CA 1
ATOM 3353 C C . GLU A 1 426 ? -5.891 -34.906 -8.062 1 73.25 426 GLU A C 1
ATOM 3355 O O . GLU A 1 426 ? -6.84 -35.625 -7.762 1 73.25 426 GLU A O 1
ATOM 3360 N N . MET A 1 427 ? -4.594 -35.281 -7.969 1 66.69 427 MET A N 1
ATOM 3361 C CA . MET A 1 427 ? -4.258 -36.625 -7.512 1 66.69 427 MET A CA 1
ATOM 3362 C C . MET A 1 427 ? -4.172 -36.656 -5.992 1 66.69 427 MET A C 1
ATOM 3364 O O . MET A 1 427 ? -4.125 -37.75 -5.406 1 66.69 427 MET A O 1
ATOM 3368 N N . ASP A 1 428 ? -3.975 -35.562 -5.406 1 62.22 428 ASP A N 1
ATOM 3369 C CA . ASP A 1 428 ? -3.867 -35.531 -3.953 1 62.22 428 ASP A CA 1
ATOM 3370 C C . ASP A 1 428 ? -5.125 -36.094 -3.295 1 62.22 428 ASP A C 1
ATOM 3372 O O . ASP A 1 428 ? -5.07 -36.594 -2.178 1 62.22 428 ASP A O 1
ATOM 3376 N N . HIS A 1 429 ? -6.105 -36 -4.004 1 53.22 429 HIS A N 1
ATOM 3377 C CA . HIS A 1 429 ? -7.359 -36.5 -3.445 1 53.22 429 HIS A CA 1
ATOM 3378 C C . HIS A 1 429 ? -7.48 -38 -3.623 1 53.22 429 HIS A C 1
ATOM 3380 O O . HIS A 1 429 ? -8.297 -38.656 -2.961 1 53.22 429 HIS A O 1
ATOM 3386 N N . LEU A 1 430 ? -6.656 -38.656 -4.582 1 47.75 430 LEU A N 1
ATOM 3387 C CA . LEU A 1 430 ? -6.75 -40.094 -4.887 1 47.75 430 LEU A CA 1
ATOM 3388 C C . LEU A 1 430 ? -6.008 -40.906 -3.848 1 47.75 430 LEU A C 1
ATOM 3390 O O . LEU A 1 430 ? -6.27 -42.125 -3.697 1 47.75 430 LEU A O 1
ATOM 3394 N N . GLY A 1 431 ? -4.918 -40.656 -3.195 1 39.69 431 GLY A N 1
ATOM 3395 C CA . GLY A 1 431 ? -4.121 -41.531 -2.367 1 39.69 431 GLY A CA 1
ATOM 3396 C C . GLY A 1 431 ? -4.934 -42.25 -1.291 1 39.69 431 GLY A C 1
ATOM 3397 O O . GLY A 1 431 ? -4.453 -43.188 -0.659 1 39.69 431 GLY A O 1
ATOM 3398 N N . SER A 1 432 ? -5.977 -41.844 -0.827 1 34.53 432 SER A N 1
ATOM 3399 C CA . SER A 1 432 ? -6.609 -42.688 0.188 1 34.53 432 SER A CA 1
ATOM 3400 C C . SER A 1 432 ? -7.301 -43.875 -0.442 1 34.53 432 SER A C 1
ATOM 3402 O O . SER A 1 432 ? -7.871 -44.719 0.264 1 34.53 432 SER A O 1
ATOM 3404 N N . SER A 1 433 ? -7.676 -43.906 -1.731 1 32.94 433 SER A N 1
ATOM 3405 C CA . SER A 1 433 ? -8.352 -45.062 -2.301 1 32.94 433 SER A CA 1
ATOM 3406 C C . SER A 1 433 ? -7.355 -46.125 -2.77 1 32.94 433 SER A C 1
ATOM 3408 O O . SER A 1 433 ? -7.152 -46.312 -3.973 1 32.94 433 SER A O 1
ATOM 3410 N N . ARG A 1 434 ? -6.219 -46.344 -2.338 1 34.59 434 ARG A N 1
ATOM 3411 C CA . ARG A 1 434 ? -5.312 -47.469 -2.617 1 34.59 434 ARG A CA 1
ATOM 3412 C C . ARG A 1 434 ? -6.031 -48.812 -2.482 1 34.59 434 ARG A C 1
ATOM 3414 O O . ARG A 1 434 ? -5.492 -49.844 -2.859 1 34.59 434 ARG A O 1
ATOM 3421 N N . SER A 1 435 ? -7 -48.969 -1.635 1 29.8 435 SER A N 1
ATOM 3422 C CA . SER A 1 435 ? -7.379 -50.375 -1.546 1 29.8 435 SER A CA 1
ATOM 3423 C C . SER A 1 435 ? -8.016 -50.844 -2.844 1 29.8 435 SER A C 1
ATOM 3425 O O . SER A 1 435 ? -7.82 -52 -3.248 1 29.8 435 SER A O 1
ATOM 3427 N N . SER A 1 436 ? -8.93 -50.094 -3.457 1 29.45 436 SER A N 1
ATOM 3428 C CA . SER A 1 436 ? -9.75 -50.75 -4.477 1 29.45 436 SER A CA 1
ATOM 3429 C C . SER A 1 436 ? -9.086 -50.656 -5.848 1 29.45 436 SER A C 1
ATOM 3431 O O . SER A 1 436 ? -9.633 -51.156 -6.836 1 29.45 436 SER A O 1
ATOM 3433 N N . PHE A 1 437 ? -8.078 -49.875 -6.09 1 29.86 437 PHE A N 1
ATOM 3434 C CA . PHE A 1 437 ? -7.441 -49.969 -7.398 1 29.86 437 PHE A CA 1
ATOM 3435 C C . PHE A 1 437 ? -6.746 -51.312 -7.586 1 29.86 437 PHE A C 1
ATOM 3437 O O . PHE A 1 437 ? -6.152 -51.562 -8.641 1 29.86 437 PHE A O 1
ATOM 3444 N N . ARG A 1 438 ? -6.555 -52.031 -6.543 1 28.5 438 ARG A N 1
ATOM 3445 C CA . ARG A 1 438 ? -6.152 -53.438 -6.723 1 28.5 438 ARG A CA 1
ATOM 3446 C C . ARG A 1 438 ? -7.09 -54.156 -7.691 1 28.5 438 ARG A C 1
ATOM 3448 O O . ARG A 1 438 ? -6.656 -55.031 -8.445 1 28.5 438 ARG A O 1
ATOM 3455 N N . GLY A 1 439 ? -8.461 -53.938 -7.543 1 27.34 439 GLY A N 1
ATOM 3456 C CA . GLY A 1 439 ? -9.375 -54.844 -8.227 1 27.34 439 GLY A CA 1
ATOM 3457 C C . GLY A 1 439 ? -9.516 -54.531 -9.703 1 27.34 439 GLY A C 1
ATOM 3458 O O . GLY A 1 439 ? -9.586 -55.469 -10.523 1 27.34 439 GLY A O 1
ATOM 3459 N N . SER A 1 440 ? -9.766 -53.219 -10.062 1 28.33 440 SER A N 1
ATOM 3460 C CA . SER A 1 440 ? -10.117 -53.094 -11.469 1 28.33 440 SER A CA 1
ATOM 3461 C C . SER A 1 440 ? -8.875 -53.094 -12.352 1 28.33 440 SER A C 1
ATOM 3463 O O . SER A 1 440 ? -8.938 -53.438 -13.531 1 28.33 440 SER A O 1
ATOM 3465 N N . SER A 1 441 ? -7.773 -52.594 -11.945 1 28.95 441 SER A N 1
ATOM 3466 C CA . SER A 1 441 ? -6.57 -52.812 -12.742 1 28.95 441 SER A CA 1
ATOM 3467 C C . SER A 1 441 ? -6.137 -54.281 -12.703 1 28.95 441 SER A C 1
ATOM 3469 O O . SER A 1 441 ? -5.402 -54.719 -13.578 1 28.95 441 SER A O 1
ATOM 3471 N N . GLN A 1 442 ? -6.355 -54.938 -11.562 1 28.06 442 GLN A N 1
ATOM 3472 C CA . GLN A 1 442 ? -6.203 -56.406 -11.602 1 28.06 442 GLN A CA 1
ATOM 3473 C C . GLN A 1 442 ? -7.168 -57.031 -12.602 1 28.06 442 GLN A C 1
ATOM 3475 O O . GLN A 1 442 ? -6.906 -58.094 -13.125 1 28.06 442 GLN A O 1
ATOM 3480 N N . ARG A 1 443 ? -8.391 -56.438 -12.719 1 30.22 443 ARG A N 1
ATOM 3481 C CA . ARG A 1 443 ? -9.258 -57.094 -13.695 1 30.22 443 ARG A CA 1
ATOM 3482 C C . ARG A 1 443 ? -8.742 -56.875 -15.117 1 30.22 443 ARG A C 1
ATOM 3484 O O . ARG A 1 443 ? -8.875 -57.75 -15.969 1 30.22 443 ARG A O 1
ATOM 3491 N N . ILE A 1 444 ? -8.195 -55.719 -15.391 1 30.77 444 ILE A N 1
ATOM 3492 C CA . ILE A 1 444 ? -7.629 -55.625 -16.734 1 30.77 444 ILE A CA 1
ATOM 3493 C C . ILE A 1 444 ? -6.352 -56.438 -16.812 1 30.77 444 ILE A C 1
ATOM 3495 O O . ILE A 1 444 ? -6.109 -57.125 -17.812 1 30.77 444 ILE A O 1
ATOM 3499 N N . LEU A 1 445 ? -5.547 -56.438 -15.703 1 28.56 445 LEU A N 1
ATOM 3500 C CA . LEU A 1 445 ? -4.379 -57.312 -15.75 1 28.56 445 LEU A CA 1
ATOM 3501 C C . LEU A 1 445 ? -4.793 -58.781 -15.672 1 28.56 445 LEU A C 1
ATOM 3503 O O . LEU A 1 445 ? -4.176 -59.625 -16.312 1 28.56 445 LEU A O 1
ATOM 3507 N N . ASN A 1 446 ? -5.766 -59.125 -14.797 1 28.8 446 ASN A N 1
ATOM 3508 C CA . ASN A 1 446 ? -6.086 -60.531 -14.719 1 28.8 446 ASN A CA 1
ATOM 3509 C C . ASN A 1 446 ? -6.562 -61.094 -16.062 1 28.8 446 ASN A C 1
ATOM 3511 O O . ASN A 1 446 ? -6.367 -62.25 -16.375 1 28.8 446 ASN A O 1
ATOM 3515 N N . ASP A 1 447 ? -7.363 -60.281 -16.766 1 29.53 447 ASP A N 1
ATOM 3516 C CA . ASP A 1 447 ? -7.785 -61 -17.969 1 29.53 447 ASP A CA 1
ATOM 3517 C C . ASP A 1 447 ? -6.598 -61.281 -18.891 1 29.53 447 ASP A C 1
ATOM 3519 O O . ASP A 1 447 ? -6.664 -62.156 -19.734 1 29.53 447 ASP A O 1
ATOM 3523 N N . GLN A 1 448 ? -5.602 -60.344 -18.828 1 27.69 448 GLN A N 1
ATOM 3524 C CA . GLN A 1 448 ? -4.527 -60.719 -19.75 1 27.69 448 GLN A CA 1
ATOM 3525 C C . GLN A 1 448 ? -3.625 -61.781 -19.125 1 27.69 448 GLN A C 1
ATOM 3527 O O . GLN A 1 448 ? -2.713 -62.281 -19.781 1 27.69 448 GLN A O 1
ATOM 3532 N N . GLU A 1 449 ? -3.531 -61.844 -17.797 1 29.47 449 GLU A N 1
ATOM 3533 C CA . GLU A 1 449 ? -2.699 -62.906 -17.297 1 29.47 449 GLU A CA 1
ATOM 3534 C C . GLU A 1 449 ? -3.146 -64.25 -17.844 1 29.47 449 GLU A C 1
ATOM 3536 O O . GLU A 1 449 ? -2.48 -65.25 -17.641 1 29.47 449 GLU A O 1
ATOM 3541 N N . ALA A 1 450 ? -4.445 -64.375 -18.188 1 29.94 450 ALA A N 1
ATOM 3542 C CA . ALA A 1 450 ? -4.668 -65.75 -18.516 1 29.94 450 ALA A CA 1
ATOM 3543 C C . ALA A 1 450 ? -3.639 -66.25 -19.531 1 29.94 450 ALA A C 1
ATOM 3545 O O . ALA A 1 450 ? -3.346 -67.438 -19.609 1 29.94 450 ALA A O 1
ATOM 3546 N N . ARG A 1 451 ? -3.396 -65.438 -20.609 1 27.64 451 ARG A N 1
ATOM 3547 C CA . ARG A 1 451 ? -2.602 -66.25 -21.562 1 27.64 451 ARG A CA 1
ATOM 3548 C C . ARG A 1 451 ? -1.146 -66.312 -21.109 1 27.64 451 ARG A C 1
ATOM 3550 O O . ARG A 1 451 ? -0.435 -67.25 -21.469 1 27.64 451 ARG A O 1
ATOM 3557 N N . TYR A 1 452 ? -0.5 -65.125 -20.703 1 25.36 452 TYR A N 1
ATOM 3558 C CA . TYR A 1 452 ? 0.949 -65.312 -20.703 1 25.36 452 TYR A CA 1
ATOM 3559 C C . TYR A 1 452 ? 1.429 -66 -19.422 1 25.36 452 TYR A C 1
ATOM 3561 O O . TYR A 1 452 ? 0.761 -65.938 -18.391 1 25.36 452 TYR A O 1
ATOM 3569 N N . GLY A 1 453 ? 2.375 -67 -19.453 1 22.47 453 GLY A N 1
ATOM 3570 C CA . GLY A 1 453 ? 3.037 -67.875 -18.547 1 22.47 453 GLY A CA 1
ATOM 3571 C C . GLY A 1 453 ? 3.605 -67.25 -17.312 1 22.47 453 GLY A C 1
ATOM 3572 O O . GLY A 1 453 ? 3.748 -66 -17.281 1 22.47 453 GLY A O 1
ATOM 3573 N N . SER A 1 454 ? 3.713 -67.812 -16.062 1 24.14 454 SER A N 1
ATOM 3574 C CA . SER A 1 454 ? 4.082 -67.625 -14.656 1 24.14 454 SER A CA 1
ATOM 3575 C C . SER A 1 454 ? 5.473 -67.062 -14.508 1 24.14 454 SER A C 1
ATOM 3577 O O . SER A 1 454 ? 6.434 -67.75 -14.211 1 24.14 454 SER A O 1
ATOM 3579 N N . THR A 1 455 ? 6.098 -66.188 -15.359 1 24.69 455 THR A N 1
ATOM 3580 C CA . THR A 1 455 ? 7.508 -66 -15.023 1 24.69 455 THR A CA 1
ATOM 3581 C C . THR A 1 455 ? 7.664 -65.312 -13.688 1 24.69 455 THR A C 1
ATOM 3583 O O . THR A 1 455 ? 6.926 -64.375 -13.383 1 24.69 455 THR A O 1
ATOM 3586 N N . GLU A 1 456 ? 8.305 -65.875 -12.609 1 24.12 456 GLU A N 1
ATOM 3587 C CA . GLU A 1 456 ? 8.734 -65.625 -11.242 1 24.12 456 GLU A CA 1
ATOM 3588 C C . GLU A 1 456 ? 9.469 -64.25 -11.156 1 24.12 456 GLU A C 1
ATOM 3590 O O . GLU A 1 456 ? 10.477 -64.062 -11.836 1 24.12 456 GLU A O 1
ATOM 3595 N N . PHE A 1 457 ? 8.82 -63.156 -11.102 1 24.36 457 PHE A N 1
ATOM 3596 C CA . PHE A 1 457 ? 9.328 -61.812 -10.93 1 24.36 457 PHE A CA 1
ATOM 3597 C C . PHE A 1 457 ? 10.148 -61.688 -9.656 1 24.36 457 PHE A C 1
ATOM 3599 O O . PHE A 1 457 ? 9.602 -61.75 -8.555 1 24.36 457 PHE A O 1
ATOM 3606 N N . SER A 1 458 ? 11.391 -62.312 -9.57 1 21.73 458 SER A N 1
ATOM 3607 C CA . SER A 1 458 ? 12.273 -62.281 -8.406 1 21.73 458 SER A CA 1
ATOM 3608 C C . SER A 1 458 ? 12.602 -60.875 -7.973 1 21.73 458 SER A C 1
ATOM 3610 O O . SER A 1 458 ? 12.672 -60.562 -6.777 1 21.73 458 SER A O 1
ATOM 3612 N N . ASP A 1 459 ? 13.305 -60.031 -8.852 1 24 459 ASP A N 1
ATOM 3613 C CA . ASP A 1 459 ? 14.359 -59.188 -8.305 1 24 459 ASP A CA 1
ATOM 3614 C C . ASP A 1 459 ? 13.789 -57.906 -7.664 1 24 459 ASP A C 1
ATOM 3616 O O . ASP A 1 459 ? 12.992 -57.219 -8.281 1 24 459 ASP A O 1
ATOM 3620 N N . ARG A 1 460 ? 13.75 -57.688 -6.332 1 26.33 460 ARG A N 1
ATOM 3621 C CA . ARG A 1 460 ? 13.32 -56.719 -5.336 1 26.33 460 ARG A CA 1
ATOM 3622 C C . ARG A 1 460 ? 14.039 -55.375 -5.523 1 26.33 460 ARG A C 1
ATOM 3624 O O . ARG A 1 460 ? 15.211 -55.25 -5.148 1 26.33 460 ARG A O 1
ATOM 3631 N N . SER A 1 461 ? 14 -54.688 -6.621 1 27.14 461 SER A N 1
ATOM 3632 C CA . SER A 1 461 ? 14.625 -53.375 -6.695 1 27.14 461 SER A CA 1
ATOM 3633 C C . SER A 1 461 ? 14.125 -52.469 -5.582 1 27.14 461 SER A C 1
ATOM 3635 O O . SER A 1 461 ? 12.922 -52.312 -5.379 1 27.14 461 SER A O 1
ATOM 3637 N N . THR A 1 462 ? 14.883 -52.188 -4.508 1 25.08 462 THR A N 1
ATOM 3638 C CA . THR A 1 462 ? 14.766 -51.5 -3.24 1 25.08 462 THR A CA 1
ATOM 3639 C C . THR A 1 462 ? 14.469 -50 -3.477 1 25.08 462 THR A C 1
ATOM 3641 O O . THR A 1 462 ? 15.219 -49.312 -4.188 1 25.08 462 THR A O 1
ATOM 3644 N N . ILE A 1 463 ? 13.352 -49.531 -3.59 1 30.45 463 ILE A N 1
ATOM 3645 C CA . ILE A 1 463 ? 12.883 -48.125 -3.494 1 30.45 463 ILE A CA 1
ATOM 3646 C C . ILE A 1 463 ? 13.336 -47.531 -2.166 1 30.45 463 ILE A C 1
ATOM 3648 O O . ILE A 1 463 ? 12.93 -48 -1.098 1 30.45 463 ILE A O 1
ATOM 3652 N N . LYS A 1 464 ? 14.617 -47.125 -1.986 1 29.31 464 LYS A N 1
ATOM 3653 C CA . LYS A 1 464 ? 15.039 -46.625 -0.675 1 29.31 464 LYS A CA 1
ATOM 3654 C C . LYS A 1 464 ? 14.578 -45.188 -0.453 1 29.31 464 LYS A C 1
ATOM 3656 O O . LYS A 1 464 ? 14.742 -44.344 -1.326 1 29.31 464 LYS A O 1
ATOM 3661 N N . LEU A 1 465 ? 13.68 -45 0.391 1 28.38 465 LEU A N 1
ATOM 3662 C CA . LEU A 1 465 ? 13.32 -43.688 0.922 1 28.38 465 LEU A CA 1
ATOM 3663 C C . LEU A 1 465 ? 14.492 -43.062 1.661 1 28.38 465 LEU A C 1
ATOM 3665 O O . LEU A 1 465 ? 15.297 -43.75 2.275 1 28.38 465 LEU A O 1
ATOM 3669 N N . LEU A 1 466 ? 15.016 -42.031 1.299 1 24.75 466 LEU A N 1
ATOM 3670 C CA . LEU A 1 466 ? 16.094 -41.344 2.021 1 24.75 466 LEU A CA 1
ATOM 3671 C C . LEU A 1 466 ? 15.805 -41.312 3.52 1 24.75 466 LEU A C 1
ATOM 3673 O O . LEU A 1 466 ? 14.664 -41.062 3.93 1 24.75 466 LEU A O 1
ATOM 3677 N N . PRO A 1 467 ? 16.734 -42.062 4.43 1 26.52 467 PRO A N 1
ATOM 3678 C CA . PRO A 1 467 ? 16.516 -41.938 5.871 1 26.52 467 PRO A CA 1
ATOM 3679 C C . PRO A 1 467 ? 16.422 -40.469 6.32 1 26.52 467 PRO A C 1
ATOM 3681 O O . PRO A 1 467 ? 16.984 -39.594 5.68 1 26.52 467 PRO A O 1
ATOM 3684 N N . MET B 1 1 ? -2.373 84.188 45.75 1 25.06 1 MET B N 1
ATOM 3685 C CA . MET B 1 1 ? -3.031 83.062 45.062 1 25.06 1 MET B CA 1
ATOM 3686 C C . MET B 1 1 ? -2.023 82.25 44.281 1 25.06 1 MET B C 1
ATOM 3688 O O . MET B 1 1 ? -1.417 82.75 43.312 1 25.06 1 MET B O 1
ATOM 3692 N N . ASN B 1 2 ? -1.274 81.375 44.938 1 24.77 2 ASN B N 1
ATOM 3693 C CA . ASN B 1 2 ? -0.134 80.5 44.625 1 24.77 2 ASN B CA 1
ATOM 3694 C C . ASN B 1 2 ? -0.456 79.562 43.5 1 24.77 2 ASN B C 1
ATOM 3696 O O . ASN B 1 2 ? -1.354 78.75 43.625 1 24.77 2 ASN B O 1
ATOM 3700 N N . PHE B 1 3 ? -0.441 80 42.219 1 29.22 3 PHE B N 1
ATOM 3701 C CA . PHE B 1 3 ? -0.54 79.312 40.906 1 29.22 3 PHE B CA 1
ATOM 3702 C C . PHE B 1 3 ? 0.34 78.125 40.844 1 29.22 3 PHE B C 1
ATOM 3704 O O . PHE B 1 3 ? 1.347 78.062 40.125 1 29.22 3 PHE B O 1
ATOM 3711 N N . ASP B 1 4 ? 0.786 77.5 42 1 27.11 4 ASP B N 1
ATOM 3712 C CA . ASP B 1 4 ? 1.789 76.438 41.969 1 27.11 4 ASP B CA 1
ATOM 3713 C C . ASP B 1 4 ? 1.435 75.375 40.906 1 27.11 4 ASP B C 1
ATOM 3715 O O . ASP B 1 4 ? 0.296 75.312 40.438 1 27.11 4 ASP B O 1
ATOM 3719 N N . ASN B 1 5 ? 2.146 74.188 40.969 1 27.16 5 ASN B N 1
ATOM 3720 C CA . ASN B 1 5 ? 2.785 73.125 40.188 1 27.16 5 ASN B CA 1
ATOM 3721 C C . ASN B 1 5 ? 1.769 72.125 39.719 1 27.16 5 ASN B C 1
ATOM 3723 O O . ASN B 1 5 ? 1.534 71.062 40.375 1 27.16 5 ASN B O 1
ATOM 3727 N N . TYR B 1 6 ? 0.561 72.375 39.406 1 28.91 6 TYR B N 1
ATOM 3728 C CA . TYR B 1 6 ? -0.299 71.375 38.875 1 28.91 6 TYR B CA 1
ATOM 3729 C C . TYR B 1 6 ? 0.341 70.75 37.625 1 28.91 6 TYR B C 1
ATOM 3731 O O . TYR B 1 6 ? 0.177 71.188 36.5 1 28.91 6 TYR B O 1
ATOM 3739 N N . VAL B 1 7 ? 1.715 70.562 37.688 1 31.66 7 VAL B N 1
ATOM 3740 C CA . VAL B 1 7 ? 2.373 69.75 36.625 1 31.66 7 VAL B CA 1
ATOM 3741 C C . VAL B 1 7 ? 1.52 68.562 36.281 1 31.66 7 VAL B C 1
ATOM 3743 O O . VAL B 1 7 ? 1.064 67.812 37.156 1 31.66 7 VAL B O 1
ATOM 3746 N N . GLU B 1 8 ? 0.704 68.688 35.312 1 32.12 8 GLU B N 1
ATOM 3747 C CA . GLU B 1 8 ? 0.029 67.625 34.531 1 32.12 8 GLU B CA 1
ATOM 3748 C C . GLU B 1 8 ? 0.837 66.375 34.531 1 32.12 8 GLU B C 1
ATOM 3750 O O . GLU B 1 8 ? 1.997 66.312 34.125 1 32.12 8 GLU B O 1
ATOM 3755 N N . ASN B 1 9 ? 0.825 65.562 35.594 1 30.44 9 ASN B N 1
ATOM 3756 C CA . ASN B 1 9 ? 1.309 64.188 35.656 1 30.44 9 ASN B CA 1
ATOM 3757 C C . ASN B 1 9 ? 1.075 63.438 34.344 1 30.44 9 ASN B C 1
ATOM 3759 O O . ASN B 1 9 ? -0.06 63.094 34.031 1 30.44 9 ASN B O 1
ATOM 3763 N N . HIS B 1 10 ? 1.542 64 33.188 1 32.88 10 HIS B N 1
ATOM 3764 C CA . HIS B 1 10 ? 1.725 63.156 32.031 1 32.88 10 HIS B CA 1
ATOM 3765 C C . HIS B 1 10 ? 2.049 61.719 32.438 1 32.88 10 HIS B C 1
ATOM 3767 O O . HIS B 1 10 ? 3.027 61.469 33.156 1 32.88 10 HIS B O 1
ATOM 3773 N N . HIS B 1 11 ? 1.129 60.969 32.938 1 34.47 11 HIS B N 1
ATOM 3774 C CA . HIS B 1 11 ? 1.375 59.531 33.031 1 34.47 11 HIS B CA 1
ATOM 3775 C C . HIS B 1 11 ? 2.375 59.062 31.984 1 34.47 11 HIS B C 1
ATOM 3777 O O . HIS B 1 11 ? 2.008 58.844 30.828 1 34.47 11 HIS B O 1
ATOM 3783 N N . VAL B 1 12 ? 3.41 59.688 31.703 1 38.06 12 VAL B N 1
ATOM 3784 C CA . VAL B 1 12 ? 4.594 59.156 31.031 1 38.06 12 VAL B CA 1
ATOM 3785 C C . VAL B 1 12 ? 4.738 57.688 31.312 1 38.06 12 VAL B C 1
ATOM 3787 O O . VAL B 1 12 ? 4.895 57.281 32.469 1 38.06 12 VAL B O 1
ATOM 3790 N N . LYS B 1 13 ? 3.857 56.812 30.688 1 48.53 13 LYS B N 1
ATOM 3791 C CA . LYS B 1 13 ? 4.125 55.375 30.75 1 48.53 13 LYS B CA 1
ATOM 3792 C C . LYS B 1 13 ? 5.617 55.125 30.906 1 48.53 13 LYS B C 1
ATOM 3794 O O . LYS B 1 13 ? 6.418 55.5 30.062 1 48.53 13 LYS B O 1
ATOM 3799 N N . LYS B 1 14 ? 6.121 55.188 32 1 48.41 14 LYS B N 1
ATOM 3800 C CA . LYS B 1 14 ? 7.488 54.938 32.438 1 48.41 14 LYS B CA 1
ATOM 3801 C C . LYS B 1 14 ? 8.031 53.656 31.828 1 48.41 14 LYS B C 1
ATOM 3803 O O . LYS B 1 14 ? 7.484 52.562 32.031 1 48.41 14 LYS B O 1
ATOM 3808 N N . TYR B 1 15 ? 8.547 53.812 30.547 1 54.72 15 TYR B N 1
ATOM 3809 C CA . TYR B 1 15 ? 9.344 52.719 30 1 54.72 15 TYR B CA 1
ATOM 3810 C C . TYR B 1 15 ? 10.445 52.312 30.984 1 54.72 15 TYR B C 1
ATOM 3812 O O . TYR B 1 15 ? 10.977 53.156 31.719 1 54.72 15 TYR B O 1
ATOM 3820 N N . ILE B 1 16 ? 10.219 51.125 31.531 1 55.09 16 ILE B N 1
ATOM 3821 C CA . ILE B 1 16 ? 11.258 50.625 32.438 1 55.09 16 ILE B CA 1
ATOM 3822 C C . ILE B 1 16 ? 12.633 51 31.891 1 55.09 16 ILE B C 1
ATOM 3824 O O . ILE B 1 16 ? 12.891 50.875 30.688 1 55.09 16 ILE B O 1
ATOM 3828 N N . LYS B 1 17 ? 13.258 51.812 32.656 1 57.47 17 LYS B N 1
ATOM 3829 C CA . LYS B 1 17 ? 14.625 52.219 32.344 1 57.47 17 LYS B CA 1
ATOM 3830 C C . LYS B 1 17 ? 15.43 51.031 31.828 1 57.47 17 LYS B C 1
ATOM 3832 O O . LYS B 1 17 ? 15.281 49.906 32.312 1 57.47 17 LYS B O 1
ATOM 3837 N N . CYS B 1 18 ? 16.094 51.281 30.625 1 63.94 18 CYS B N 1
ATOM 3838 C CA . CYS B 1 18 ? 17.047 50.344 30.016 1 63.94 18 CYS B CA 1
ATOM 3839 C C . CYS B 1 18 ? 18.094 49.906 31.031 1 63.94 18 CYS B C 1
ATOM 3841 O O . CYS B 1 18 ? 18.516 50.688 31.875 1 63.94 18 CYS B O 1
ATOM 3843 N N . CYS B 1 19 ? 18.203 48.594 31.281 1 64.94 19 CYS B N 1
ATOM 3844 C CA . CYS B 1 19 ? 19.359 48 31.906 1 64.94 19 CYS B CA 1
ATOM 3845 C C . CYS B 1 19 ? 19.125 47.719 33.375 1 64.94 19 CYS B C 1
ATOM 3847 O O . CYS B 1 19 ? 20.062 47.5 34.156 1 64.94 19 CYS B O 1
ATOM 3849 N N . GLY B 1 20 ? 17.906 48 33.844 1 69.38 20 GLY B N 1
ATOM 3850 C CA . GLY B 1 20 ? 17.656 47.594 35.219 1 69.38 20 GLY B CA 1
ATOM 3851 C C . GLY B 1 20 ? 17.188 46.156 35.312 1 69.38 20 GLY B C 1
ATOM 3852 O O . GLY B 1 20 ? 17.031 45.469 34.312 1 69.38 20 GLY B O 1
ATOM 3853 N N . SER B 1 21 ? 17.188 45.625 36.531 1 78.75 21 SER B N 1
ATOM 3854 C CA . SER B 1 21 ? 16.766 44.25 36.812 1 78.75 21 SER B CA 1
ATOM 3855 C C . SER B 1 21 ? 15.359 44 36.281 1 78.75 21 SER B C 1
ATOM 3857 O O . SER B 1 21 ? 15.07 42.938 35.75 1 78.75 21 SER B O 1
ATOM 3859 N N . ASP B 1 22 ? 14.555 45 36.375 1 79.5 22 ASP B N 1
ATOM 3860 C CA . ASP B 1 22 ? 13.18 44.844 35.906 1 79.5 22 ASP B CA 1
ATOM 3861 C C . ASP B 1 22 ? 13.109 44.719 34.375 1 79.5 22 ASP B C 1
ATOM 3863 O O . ASP B 1 22 ? 12.266 44 33.844 1 79.5 22 ASP B O 1
ATOM 3867 N N . PHE B 1 23 ? 13.992 45.406 33.781 1 80 23 PHE B N 1
ATOM 3868 C CA . PHE B 1 23 ? 14.07 45.375 32.312 1 80 23 PHE B CA 1
ATOM 3869 C C . PHE B 1 23 ? 14.453 43.969 31.828 1 80 23 PHE B C 1
ATOM 3871 O O . PHE B 1 23 ? 13.797 43.406 30.953 1 80 23 PHE B O 1
ATOM 3878 N N . PHE B 1 24 ? 15.398 43.406 32.469 1 83.69 24 PHE B N 1
ATOM 3879 C CA . PHE B 1 24 ? 15.867 42.094 32.094 1 83.69 24 PHE B CA 1
ATOM 3880 C C . PHE B 1 24 ? 14.844 41.031 32.438 1 83.69 24 PHE B C 1
ATOM 3882 O O . PHE B 1 24 ? 14.695 40.031 31.719 1 83.69 24 PHE B O 1
ATOM 3889 N N . PHE B 1 25 ? 14.172 41.25 33.5 1 86.06 25 PHE B N 1
ATOM 3890 C CA . PHE B 1 25 ? 13.109 40.312 33.875 1 86.06 25 PHE B CA 1
ATOM 3891 C C . PHE B 1 25 ? 11.984 40.344 32.812 1 86.06 25 PHE B C 1
ATOM 3893 O O . PHE B 1 25 ? 11.461 39.312 32.438 1 86.06 25 PHE B O 1
ATOM 3900 N N . GLN B 1 26 ? 11.664 41.438 32.344 1 85.19 26 GLN B N 1
ATOM 3901 C CA . GLN B 1 26 ? 10.602 41.562 31.359 1 85.19 26 GLN B CA 1
ATOM 3902 C C . GLN B 1 26 ? 11.023 40.938 30.031 1 85.19 26 GLN B C 1
ATOM 3904 O O . GLN B 1 26 ? 10.227 40.281 29.375 1 85.19 26 GLN B O 1
ATOM 3909 N N . ILE B 1 27 ? 12.25 41.094 29.719 1 85.88 27 ILE B N 1
ATOM 3910 C CA . ILE B 1 27 ? 12.758 40.5 28.469 1 85.88 27 ILE B CA 1
ATOM 3911 C C . ILE B 1 27 ? 12.742 39 28.562 1 85.88 27 ILE B C 1
ATOM 3913 O O . ILE B 1 27 ? 12.383 38.312 27.594 1 85.88 27 ILE B O 1
ATOM 3917 N N . LEU B 1 28 ? 13.086 38.531 29.703 1 90.75 28 LEU B N 1
ATOM 3918 C CA . LEU B 1 28 ? 13.102 37.094 29.906 1 90.75 28 LEU B CA 1
ATOM 3919 C C . LEU B 1 28 ? 11.695 36.5 29.797 1 90.75 28 LEU B C 1
ATOM 3921 O O . LEU B 1 28 ? 11.5 35.438 29.188 1 90.75 28 LEU B O 1
ATOM 3925 N N . VAL B 1 29 ? 10.758 37.156 30.344 1 90.19 29 VAL B N 1
ATOM 3926 C CA . VAL B 1 29 ? 9.375 36.719 30.297 1 90.19 29 VAL B CA 1
ATOM 3927 C C . VAL B 1 29 ? 8.875 36.719 28.859 1 90.19 29 VAL B C 1
ATOM 3929 O O . VAL B 1 29 ? 8.188 35.781 28.422 1 90.19 29 VAL B O 1
ATOM 3932 N N . VAL B 1 30 ? 9.273 37.75 28.141 1 87.88 30 VAL B N 1
ATOM 3933 C CA . VAL B 1 30 ? 8.859 37.844 26.734 1 87.88 30 VAL B CA 1
ATOM 3934 C C . VAL B 1 30 ? 9.438 36.688 25.922 1 87.88 30 VAL B C 1
ATOM 3936 O O . VAL B 1 30 ? 8.734 36.094 25.125 1 87.88 30 VAL B O 1
ATOM 3939 N N . ILE B 1 31 ? 10.609 36.344 26.203 1 92.12 31 ILE B N 1
ATOM 3940 C CA . ILE B 1 31 ? 11.273 35.281 25.469 1 92.12 31 ILE B CA 1
ATOM 3941 C C . ILE B 1 31 ? 10.625 33.938 25.797 1 92.12 31 ILE B C 1
ATOM 3943 O O . ILE B 1 31 ? 10.359 33.125 24.906 1 92.12 31 ILE B O 1
ATOM 3947 N N . ILE B 1 32 ? 10.344 33.719 27.016 1 94.5 32 ILE B N 1
ATOM 3948 C CA . ILE B 1 32 ? 9.742 32.469 27.453 1 94.5 32 ILE B CA 1
ATOM 3949 C C . ILE B 1 32 ? 8.344 32.312 26.859 1 94.5 32 ILE B C 1
ATOM 3951 O O . ILE B 1 32 ? 7.977 31.266 26.359 1 94.5 32 ILE B O 1
ATOM 3955 N N . LEU B 1 33 ? 7.602 33.406 26.828 1 93.31 33 LEU B N 1
ATOM 3956 C CA . LEU B 1 33 ? 6.25 33.375 26.281 1 93.31 33 LEU B CA 1
ATOM 3957 C C . LEU B 1 33 ? 6.289 33.188 24.766 1 93.31 33 LEU B C 1
ATOM 3959 O O . LEU B 1 33 ? 5.449 32.469 24.219 1 93.31 33 LEU B O 1
ATOM 3963 N N . MET B 1 34 ? 7.262 33.75 24.141 1 93.56 34 MET B N 1
ATOM 3964 C CA . MET B 1 34 ? 7.41 33.594 22.688 1 93.56 34 MET B CA 1
ATOM 3965 C C . MET B 1 34 ? 7.766 32.156 22.328 1 93.56 34 MET B C 1
ATOM 3967 O O . MET B 1 34 ? 7.207 31.578 21.391 1 93.56 34 MET B O 1
ATOM 3971 N N . LEU B 1 35 ? 8.641 31.578 23.094 1 95 35 LEU B N 1
ATOM 3972 C CA . LEU B 1 35 ? 9.039 30.188 22.844 1 95 35 LEU B CA 1
ATOM 3973 C C . LEU B 1 35 ? 7.891 29.234 23.141 1 95 35 LEU B C 1
ATOM 3975 O O . LEU B 1 35 ? 7.707 28.25 22.438 1 95 35 LEU B O 1
ATOM 3979 N N . PHE B 1 36 ? 7.191 29.547 24.172 1 96.38 36 PHE B N 1
ATOM 3980 C CA . PHE B 1 36 ? 6.035 28.719 24.5 1 96.38 36 PHE B CA 1
ATOM 3981 C C . PHE B 1 36 ? 4.973 28.797 23.422 1 96.38 36 PHE B C 1
ATOM 3983 O O . PHE B 1 36 ? 4.438 27.781 22.984 1 96.38 36 PHE B O 1
ATOM 3990 N N . ALA B 1 37 ? 4.688 30.031 22.984 1 95.69 37 ALA B N 1
ATOM 3991 C CA . ALA B 1 37 ? 3.727 30.219 21.891 1 95.69 37 ALA B CA 1
ATOM 3992 C C . ALA B 1 37 ? 4.18 29.5 20.625 1 95.69 37 ALA B C 1
ATOM 3994 O O . ALA B 1 37 ? 3.367 28.875 19.938 1 95.69 37 ALA B O 1
ATOM 3995 N N . GLY B 1 38 ? 5.48 29.594 20.391 1 96.88 38 GLY B N 1
ATOM 3996 C CA . GLY B 1 38 ? 6.035 28.906 19.234 1 96.88 38 GLY B CA 1
ATOM 3997 C C . GLY B 1 38 ? 5.938 27.406 19.328 1 96.88 38 GLY B C 1
ATOM 3998 O O . GLY B 1 38 ? 5.629 26.734 18.328 1 96.88 38 GLY B O 1
ATOM 3999 N N . LEU B 1 39 ? 6.184 26.922 20.438 1 97.19 39 LEU B N 1
ATOM 4000 C CA . LEU B 1 39 ? 6.098 25.484 20.641 1 97.19 39 LEU B CA 1
ATOM 4001 C C . LEU B 1 39 ? 4.668 24.984 20.438 1 97.19 39 LEU B C 1
ATOM 4003 O O . LEU B 1 39 ? 4.445 23.969 19.781 1 97.19 39 LEU B O 1
ATOM 4007 N N . MET B 1 40 ? 3.709 25.688 20.984 1 97.25 40 MET B N 1
ATOM 4008 C CA . MET B 1 40 ? 2.309 25.297 20.828 1 97.25 40 MET B CA 1
ATOM 4009 C C . MET B 1 40 ? 1.891 25.375 19.359 1 97.25 40 MET B C 1
ATOM 4011 O O . MET B 1 40 ? 1.19 24.5 18.859 1 97.25 40 MET B O 1
ATOM 4015 N N . ASN B 1 41 ? 2.357 26.312 18.703 1 95.69 41 ASN B N 1
ATOM 4016 C CA . ASN B 1 41 ? 2.029 26.5 17.297 1 95.69 41 ASN B CA 1
ATOM 4017 C C . ASN B 1 41 ? 2.662 25.406 16.422 1 95.69 41 ASN B C 1
ATOM 4019 O O . ASN B 1 41 ? 2 24.844 15.562 1 95.69 41 ASN B O 1
ATOM 4023 N N . GLY B 1 42 ? 3.891 25.234 16.656 1 96.62 42 GLY B N 1
ATOM 4024 C CA . GLY B 1 42 ? 4.574 24.172 15.922 1 96.62 42 GLY B CA 1
ATOM 4025 C C . GLY B 1 42 ? 3.971 22.797 16.156 1 96.62 42 GLY B C 1
ATOM 4026 O O . GLY B 1 42 ? 3.785 22.031 15.219 1 96.62 42 GLY B O 1
ATOM 4027 N N . LEU B 1 43 ? 3.664 22.531 17.344 1 97.31 43 LEU B N 1
ATOM 4028 C CA . LEU B 1 43 ? 3.092 21.234 17.688 1 97.31 43 LEU B CA 1
ATOM 4029 C C . LEU B 1 43 ? 1.703 21.078 17.078 1 97.31 43 LEU B C 1
ATOM 4031 O O . LEU B 1 43 ? 1.298 19.969 16.734 1 97.31 43 LEU B O 1
ATOM 4035 N N . THR B 1 44 ? 0.996 22.125 16.938 1 96.31 44 THR B N 1
ATOM 4036 C CA . THR B 1 44 ? -0.313 22.062 16.297 1 96.31 44 THR B CA 1
ATOM 4037 C C . THR B 1 44 ? -0.194 21.516 14.875 1 96.31 44 THR B C 1
ATOM 4039 O O . THR B 1 44 ? -0.877 20.547 14.523 1 96.31 44 THR B O 1
ATOM 4042 N N . LEU B 1 45 ? 0.697 22.078 14.148 1 94.06 45 LEU B N 1
ATOM 4043 C CA . LEU B 1 45 ? 0.896 21.594 12.789 1 94.06 45 LEU B CA 1
ATOM 4044 C C . LEU B 1 45 ? 1.488 20.188 12.805 1 94.06 45 LEU B C 1
ATOM 4046 O O . LEU B 1 45 ? 1.112 19.344 11.992 1 94.06 45 LEU B O 1
ATOM 4050 N N . GLY B 1 46 ? 2.414 20.016 13.703 1 94 46 GLY B N 1
ATOM 4051 C CA . GLY B 1 46 ? 3.049 18.703 13.797 1 94 46 GLY B CA 1
ATOM 4052 C C . GLY B 1 46 ? 2.066 17.578 14.078 1 94 46 GLY B C 1
ATOM 4053 O O . GLY B 1 46 ? 2.098 16.547 13.414 1 94 46 GLY B O 1
ATOM 4054 N N . TYR B 1 47 ? 1.179 17.781 14.977 1 95.31 47 TYR B N 1
ATOM 4055 C CA . TYR B 1 47 ? 0.216 16.75 15.352 1 95.31 47 TYR B CA 1
ATOM 4056 C C . TYR B 1 47 ? -0.877 16.609 14.305 1 95.31 47 TYR B C 1
ATOM 4058 O O . TYR B 1 47 ? -1.247 15.492 13.93 1 95.31 47 TYR B O 1
ATOM 4066 N N . MET B 1 48 ? -1.33 17.672 13.797 1 92.94 48 MET B N 1
ATOM 4067 C CA . MET B 1 48 ? -2.494 17.641 12.914 1 92.94 48 MET B CA 1
ATOM 4068 C C . MET B 1 48 ? -2.104 17.188 11.516 1 92.94 48 MET B C 1
ATOM 4070 O O . MET B 1 48 ? -2.965 16.797 10.727 1 92.94 48 MET B O 1
ATOM 4074 N N . SER B 1 49 ? -0.832 17.234 11.227 1 90.31 49 SER B N 1
ATOM 4075 C CA . SER B 1 49 ? -0.375 16.812 9.906 1 90.31 49 SER B CA 1
ATOM 4076 C C . SER B 1 49 ? -0.222 15.297 9.844 1 90.31 49 SER B C 1
ATOM 4078 O O . SER B 1 49 ? -0.048 14.727 8.766 1 90.31 49 SER B O 1
ATOM 4080 N N . MET B 1 50 ? -0.351 14.688 10.977 1 89.75 50 MET B N 1
ATOM 4081 C CA . MET B 1 50 ? -0.17 13.234 11 1 89.75 50 MET B CA 1
ATOM 4082 C C . MET B 1 50 ? -1.505 12.516 10.836 1 89.75 50 MET B C 1
ATOM 4084 O O . MET B 1 50 ? -2.492 12.883 11.477 1 89.75 50 MET B O 1
ATOM 4088 N N . ASN B 1 51 ? -1.489 11.547 9.914 1 87.69 51 ASN B N 1
ATOM 4089 C CA . ASN B 1 51 ? -2.674 10.727 9.695 1 87.69 51 ASN B CA 1
ATOM 4090 C C . ASN B 1 51 ? -2.711 9.539 10.656 1 87.69 51 ASN B C 1
ATOM 4092 O O . ASN B 1 51 ? -1.668 8.977 11 1 87.69 51 ASN B O 1
ATOM 4096 N N . LEU B 1 52 ? -3.9 9.172 11.039 1 90 52 LEU B N 1
ATOM 4097 C CA . LEU B 1 52 ? -4.082 8.078 11.992 1 90 52 LEU B CA 1
ATOM 4098 C C . LEU B 1 52 ? -3.613 6.754 11.398 1 90 52 LEU B C 1
ATOM 4100 O O . LEU B 1 52 ? -3.039 5.922 12.102 1 90 52 LEU B O 1
ATOM 4104 N N . VAL B 1 53 ? -3.832 6.57 10.148 1 90 53 VAL B N 1
ATOM 4105 C CA . VAL B 1 53 ? -3.436 5.332 9.484 1 90 53 VAL B CA 1
ATOM 4106 C C . VAL B 1 53 ? -1.913 5.203 9.5 1 90 53 VAL B C 1
ATOM 4108 O O . VAL B 1 53 ? -1.377 4.145 9.844 1 90 53 VAL B O 1
ATOM 4111 N N . ASP B 1 54 ? -1.269 6.258 9.234 1 90.69 54 ASP B N 1
ATOM 4112 C CA . ASP B 1 54 ? 0.191 6.258 9.242 1 90.69 54 ASP B CA 1
ATOM 4113 C C . ASP B 1 54 ? 0.734 5.953 10.633 1 90.69 54 ASP B C 1
ATOM 4115 O O . ASP B 1 54 ? 1.712 5.215 10.781 1 90.69 54 ASP B O 1
ATOM 4119 N N . LEU B 1 55 ? 0.099 6.539 11.562 1 92.62 55 LEU B N 1
ATOM 4120 C CA . LEU B 1 55 ? 0.544 6.324 12.93 1 92.62 55 LEU B CA 1
ATOM 4121 C C . LEU B 1 55 ? 0.326 4.879 13.352 1 92.62 55 LEU B C 1
ATOM 4123 O O . LEU B 1 55 ? 1.188 4.277 14 1 92.62 55 LEU B O 1
ATOM 4127 N N . GLU B 1 56 ? -0.752 4.328 12.992 1 92.31 56 GLU B N 1
ATOM 4128 C CA . GLU B 1 56 ? -1.027 2.934 13.328 1 92.31 56 GLU B CA 1
ATOM 4129 C C . GLU B 1 56 ? -0.037 1.996 12.648 1 92.31 56 GLU B C 1
ATOM 4131 O O . GLU B 1 56 ? 0.396 1.004 13.234 1 92.31 56 GLU B O 1
ATOM 4136 N N . VAL B 1 57 ? 0.232 2.305 11.414 1 93.12 57 VAL B N 1
ATOM 4137 C CA . VAL B 1 57 ? 1.212 1.518 10.672 1 93.12 57 VAL B CA 1
ATOM 4138 C C . VAL B 1 57 ? 2.562 1.571 11.383 1 93.12 57 VAL B C 1
ATOM 4140 O O . VAL B 1 57 ? 3.227 0.545 11.547 1 93.12 57 VAL B O 1
ATOM 4143 N N . LEU B 1 58 ? 2.992 2.74 11.852 1 94.12 58 LEU B N 1
ATOM 4144 C CA . LEU B 1 58 ? 4.273 2.904 12.531 1 94.12 58 LEU B CA 1
ATOM 4145 C C . LEU B 1 58 ? 4.285 2.17 13.867 1 94.12 58 LEU B C 1
ATOM 4147 O O . LEU B 1 58 ? 5.301 1.588 14.25 1 94.12 58 LEU B O 1
ATOM 4151 N N . VAL B 1 59 ? 3.188 2.162 14.555 1 95.12 59 VAL B N 1
ATOM 4152 C CA . VAL B 1 59 ? 3.098 1.495 15.852 1 95.12 59 VAL B CA 1
ATOM 4153 C C . VAL B 1 59 ? 3.258 -0.012 15.664 1 95.12 59 VAL B C 1
ATOM 4155 O O . VAL B 1 59 ? 3.902 -0.678 16.484 1 95.12 59 VAL B O 1
ATOM 4158 N N . LYS B 1 60 ? 2.734 -0.496 14.625 1 92.12 60 LYS B N 1
ATOM 4159 C CA . LYS B 1 60 ? 2.715 -1.941 14.422 1 92.12 60 LYS B CA 1
ATOM 4160 C C . LYS B 1 60 ? 4.008 -2.422 13.766 1 92.12 60 LYS B C 1
ATOM 4162 O O . LYS B 1 60 ? 4.516 -3.496 14.094 1 92.12 60 LYS B O 1
ATOM 4167 N N . SER B 1 61 ? 4.543 -1.623 12.844 1 91.5 61 SER B N 1
ATOM 4168 C CA . SER B 1 61 ? 5.645 -2.16 12.055 1 91.5 61 SER B CA 1
ATOM 4169 C C . SER B 1 61 ? 6.75 -1.127 11.867 1 91.5 61 SER B C 1
ATOM 4171 O O . SER B 1 61 ? 7.617 -1.282 11.008 1 91.5 61 SER B O 1
ATOM 4173 N N . GLY B 1 62 ? 6.695 -0.149 12.539 1 87.69 62 GLY B N 1
ATOM 4174 C CA . GLY B 1 62 ? 7.75 0.846 12.422 1 87.69 62 GLY B CA 1
ATOM 4175 C C . GLY B 1 62 ? 9.055 0.415 13.07 1 87.69 62 GLY B C 1
ATOM 4176 O O . GLY B 1 62 ? 9.102 -0.596 13.773 1 87.69 62 GLY B O 1
ATOM 4177 N N . ALA B 1 63 ? 10.117 1.119 12.648 1 88.5 63 ALA B N 1
ATOM 4178 C CA . ALA B 1 63 ? 11.391 0.894 13.328 1 88.5 63 ALA B CA 1
ATOM 4179 C C . ALA B 1 63 ? 11.266 1.143 14.828 1 88.5 63 ALA B C 1
ATOM 4181 O O . ALA B 1 63 ? 10.312 1.783 15.281 1 88.5 63 ALA B O 1
ATOM 4182 N N . SER B 1 64 ? 12.148 0.711 15.609 1 88.12 64 SER B N 1
ATOM 4183 C CA . SER B 1 64 ? 12.031 0.711 17.062 1 88.12 64 SER B CA 1
ATOM 4184 C C . SER B 1 64 ? 11.797 2.119 17.609 1 88.12 64 SER B C 1
ATOM 4186 O O . SER B 1 64 ? 10.82 2.359 18.328 1 88.12 64 SER B O 1
ATOM 4188 N N . LYS B 1 65 ? 12.562 3.072 17.234 1 92.38 65 LYS B N 1
ATOM 4189 C CA . LYS B 1 65 ? 12.406 4.438 17.734 1 92.38 65 LYS B CA 1
ATOM 4190 C C . LYS B 1 65 ? 11.109 5.062 17.219 1 92.38 65 LYS B C 1
ATOM 4192 O O . LYS B 1 65 ? 10.367 5.672 18 1 92.38 65 LYS B O 1
ATOM 4197 N N . SER B 1 66 ? 10.867 4.852 15.984 1 92.56 66 SER B N 1
ATOM 4198 C CA . SER B 1 66 ? 9.656 5.418 15.391 1 92.56 66 SER B CA 1
ATOM 4199 C C . SER B 1 66 ? 8.406 4.797 16 1 92.56 66 SER B C 1
ATOM 4201 O O . SER B 1 66 ? 7.379 5.473 16.141 1 92.56 66 SER B O 1
ATOM 4203 N N . ARG B 1 67 ? 8.539 3.588 16.312 1 94.25 67 ARG B N 1
ATOM 4204 C CA . ARG B 1 67 ? 7.406 2.885 16.906 1 94.25 67 ARG B CA 1
ATOM 4205 C C . ARG B 1 67 ? 7.047 3.475 18.266 1 94.25 67 ARG B C 1
ATOM 4207 O O . ARG B 1 67 ? 5.871 3.699 18.562 1 94.25 67 ARG B O 1
ATOM 4214 N N . LEU B 1 68 ? 8.031 3.738 19.016 1 94.88 68 LEU B N 1
ATOM 4215 C CA . LEU B 1 68 ? 7.82 4.309 20.344 1 94.88 68 LEU B CA 1
ATOM 4216 C C . LEU B 1 68 ? 7.242 5.715 20.25 1 94.88 68 LEU B C 1
ATOM 4218 O O . LEU B 1 68 ? 6.324 6.066 20.984 1 94.88 68 LEU B O 1
ATOM 4222 N N . TYR B 1 69 ? 7.812 6.484 19.375 1 95.94 69 TYR B N 1
ATOM 4223 C CA . TYR B 1 69 ? 7.316 7.84 19.172 1 95.94 69 TYR B CA 1
ATOM 4224 C C . TYR B 1 69 ? 5.855 7.824 18.734 1 95.94 69 TYR B C 1
ATOM 4226 O O . TYR B 1 69 ? 5.039 8.586 19.266 1 95.94 69 TYR B O 1
ATOM 4234 N N . ALA B 1 70 ? 5.539 6.934 17.812 1 96.31 70 ALA B N 1
ATOM 4235 C CA . ALA B 1 70 ? 4.18 6.848 17.297 1 96.31 70 ALA B CA 1
ATOM 4236 C C . ALA B 1 70 ? 3.189 6.441 18.375 1 96.31 70 ALA B C 1
ATOM 4238 O O . ALA B 1 70 ? 2.072 6.957 18.438 1 96.31 70 ALA B O 1
ATOM 4239 N N . ARG B 1 71 ? 3.578 5.598 19.266 1 95.38 71 ARG B N 1
ATOM 4240 C CA . ARG B 1 71 ? 2.701 5.137 20.328 1 95.38 71 ARG B CA 1
ATOM 4241 C C . ARG B 1 71 ? 2.35 6.277 21.281 1 95.38 71 ARG B C 1
ATOM 4243 O O . ARG B 1 71 ? 1.202 6.406 21.719 1 95.38 71 ARG B O 1
ATOM 4250 N N . ARG B 1 72 ? 3.268 7.105 21.547 1 95.56 72 ARG B N 1
ATOM 4251 C CA . ARG B 1 72 ? 3.07 8.234 22.438 1 95.56 72 ARG B CA 1
ATOM 4252 C C . ARG B 1 72 ? 2.123 9.266 21.828 1 95.56 72 ARG B C 1
ATOM 4254 O O . ARG B 1 72 ? 1.332 9.883 22.547 1 95.56 72 ARG B O 1
ATOM 4261 N N . ILE B 1 73 ? 2.203 9.391 20.594 1 96.31 73 ILE B N 1
ATOM 4262 C CA . ILE B 1 73 ? 1.452 10.422 19.875 1 96.31 73 ILE B CA 1
ATOM 4263 C C . ILE B 1 73 ? 0.027 9.938 19.625 1 96.31 73 ILE B C 1
ATOM 4265 O O . ILE B 1 73 ? -0.916 10.734 19.609 1 96.31 73 ILE B O 1
ATOM 4269 N N . LEU B 1 74 ? -0.107 8.609 19.406 1 94.81 74 LEU B N 1
ATOM 4270 C CA . LEU B 1 74 ? -1.38 8.031 19 1 94.81 74 LEU B CA 1
ATOM 4271 C C . LEU B 1 74 ? -2.479 8.359 20 1 94.81 74 LEU B C 1
ATOM 4273 O O . LEU B 1 74 ? -3.6 8.695 19.625 1 94.81 74 LEU B O 1
ATOM 4277 N N . SER B 1 75 ? -2.184 8.367 21.281 1 92 75 SER B N 1
ATOM 4278 C CA . SER B 1 75 ? -3.182 8.625 22.312 1 92 75 SER B CA 1
ATOM 4279 C C . SER B 1 75 ? -3.664 10.07 22.25 1 92 75 SER B C 1
ATOM 4281 O O . SER B 1 75 ? -4.816 10.359 22.578 1 92 75 SER B O 1
ATOM 4283 N N . LEU B 1 76 ? -2.855 11 21.859 1 95.19 76 LEU B N 1
ATOM 4284 C CA . LEU B 1 76 ? -3.184 12.422 21.781 1 95.19 76 LEU B CA 1
ATOM 4285 C C . LEU B 1 76 ? -3.973 12.727 20.516 1 95.19 76 LEU B C 1
ATOM 4287 O O . LEU B 1 76 ? -4.977 13.445 20.562 1 95.19 76 LEU B O 1
ATOM 4291 N N . VAL B 1 77 ? -3.541 12.102 19.453 1 93.38 77 VAL B N 1
ATOM 4292 C CA . VAL B 1 77 ? -4.098 12.43 18.141 1 93.38 77 VAL B CA 1
ATOM 4293 C C . VAL B 1 77 ? -5.48 11.797 17.984 1 93.38 77 VAL B C 1
ATOM 4295 O O . VAL B 1 77 ? -6.301 12.266 17.203 1 93.38 77 VAL B O 1
ATOM 4298 N N . LYS B 1 78 ? -5.789 10.758 18.766 1 91.69 78 LYS B N 1
ATOM 4299 C CA . LYS B 1 78 ? -7.102 10.125 18.734 1 91.69 78 LYS B CA 1
ATOM 4300 C C . LYS B 1 78 ? -8.195 11.117 19.125 1 91.69 78 LYS B C 1
ATOM 4302 O O . LYS B 1 78 ? -9.328 11.031 18.641 1 91.69 78 LYS B O 1
ATOM 4307 N N . ARG B 1 79 ? -7.84 12 20.031 1 92.88 79 ARG B N 1
ATOM 4308 C CA . ARG B 1 79 ? -8.742 13.094 20.391 1 92.88 79 ARG B CA 1
ATOM 4309 C C . ARG B 1 79 ? -8.328 14.391 19.703 1 92.88 79 ARG B C 1
ATOM 4311 O O . ARG B 1 79 ? -7.973 15.367 20.359 1 92.88 79 ARG B O 1
ATOM 4318 N N . ARG B 1 80 ? -8.547 14.391 18.438 1 93 80 ARG B N 1
ATOM 4319 C CA . ARG B 1 80 ? -7.977 15.398 17.547 1 93 80 ARG B CA 1
ATOM 4320 C C . ARG B 1 80 ? -8.484 16.797 17.891 1 93 80 ARG B C 1
A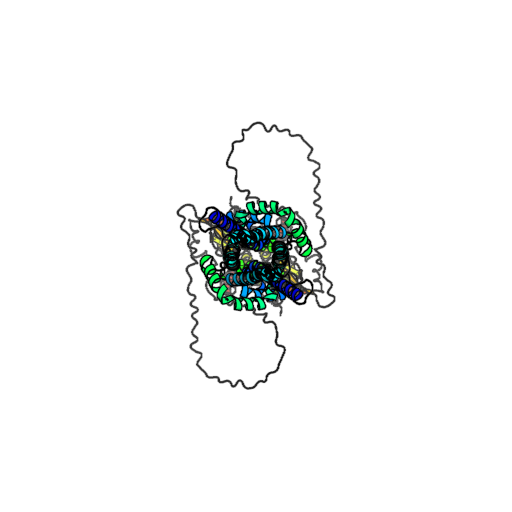TOM 4322 O O . ARG B 1 80 ? -7.707 17.734 17.969 1 93 80 ARG B O 1
ATOM 4329 N N . HIS B 1 81 ? -9.875 16.969 18.094 1 95.38 81 HIS B N 1
ATOM 4330 C CA . HIS B 1 81 ? -10.445 18.281 18.375 1 95.38 81 HIS B CA 1
ATOM 4331 C C . HIS B 1 81 ? -10.008 18.797 19.734 1 95.38 81 HIS B C 1
ATOM 4333 O O . HIS B 1 81 ? -9.742 19.984 19.906 1 95.38 81 HIS B O 1
ATOM 4339 N N . LEU B 1 82 ? -9.961 17.922 20.703 1 96.75 82 LEU B N 1
ATOM 4340 C CA . LEU B 1 82 ? -9.516 18.312 22.047 1 96.75 82 LEU B CA 1
ATOM 4341 C C . LEU B 1 82 ? -8.062 18.766 22.016 1 96.75 82 LEU B C 1
ATOM 4343 O O . LEU B 1 82 ? -7.707 19.766 22.641 1 96.75 82 LEU B O 1
ATOM 4347 N N . LEU B 1 83 ? -7.273 18 21.328 1 96.75 83 LEU B N 1
ATOM 4348 C CA . LEU B 1 83 ? -5.859 18.328 21.188 1 96.75 83 LEU B CA 1
ATOM 4349 C C . LEU B 1 83 ? -5.684 19.672 20.484 1 96.75 83 LEU B C 1
ATOM 4351 O O . LEU B 1 83 ? -4.918 20.531 20.938 1 96.75 83 LEU B O 1
ATOM 4355 N N . LEU B 1 84 ? -6.383 19.859 19.359 1 96.25 84 LEU B N 1
ATOM 4356 C CA . LEU B 1 84 ? -6.324 21.094 18.594 1 96.25 84 LEU B CA 1
ATOM 4357 C C . LEU B 1 84 ? -6.707 22.297 19.453 1 96.25 84 LEU B C 1
ATOM 4359 O O . LEU B 1 84 ? -5.969 23.281 19.516 1 96.25 84 LEU B O 1
ATOM 4363 N N . CYS B 1 85 ? -7.812 22.188 20.156 1 97.19 85 CYS B N 1
ATOM 4364 C CA . CYS B 1 85 ? -8.289 23.281 21 1 97.19 85 CYS B CA 1
ATOM 4365 C C . CYS B 1 85 ? -7.293 23.578 22.109 1 97.19 85 CYS B C 1
ATOM 4367 O O . CYS B 1 85 ? -7.039 24.734 22.438 1 97.19 85 CYS B O 1
ATOM 4369 N N . THR B 1 86 ? -6.77 22.562 22.688 1 97.94 86 THR B N 1
ATOM 4370 C CA . THR B 1 86 ? -5.816 22.719 23.781 1 97.94 86 THR B CA 1
ATOM 4371 C C . THR B 1 86 ? -4.586 23.5 23.312 1 97.94 86 THR B C 1
ATOM 4373 O O . THR B 1 86 ? -4.156 24.453 23.984 1 97.94 86 THR B O 1
ATOM 4376 N N . LEU B 1 87 ? -4.066 23.125 22.219 1 97.75 87 LEU B N 1
ATOM 4377 C CA . LEU B 1 87 ? -2.85 23.75 21.719 1 97.75 87 LEU B CA 1
ATOM 4378 C C . LEU B 1 87 ? -3.125 25.188 21.281 1 97.75 87 LEU B C 1
ATOM 4380 O O . LEU B 1 87 ? -2.328 26.094 21.562 1 97.75 87 LEU B O 1
ATOM 4384 N N . LEU B 1 88 ? -4.25 25.422 20.672 1 96.31 88 LEU B N 1
ATOM 4385 C CA . LEU B 1 88 ? -4.594 26.766 20.203 1 96.31 88 LEU B CA 1
ATOM 4386 C C . LEU B 1 88 ? -4.891 27.703 21.375 1 96.31 88 LEU B C 1
ATOM 4388 O O . LEU B 1 88 ? -4.508 28.875 21.359 1 96.31 88 LEU B O 1
ATOM 4392 N N . ILE B 1 89 ? -5.59 27.188 22.391 1 96.31 89 ILE B N 1
ATOM 4393 C CA . ILE B 1 89 ? -5.891 27.984 23.578 1 96.31 89 ILE B CA 1
ATOM 4394 C C . ILE B 1 89 ? -4.594 28.344 24.312 1 96.31 89 ILE B C 1
ATOM 4396 O O . ILE B 1 89 ? -4.398 29.484 24.719 1 96.31 89 ILE B O 1
ATOM 4400 N N . SER B 1 90 ? -3.75 27.359 24.469 1 96.44 90 SER B N 1
ATOM 4401 C CA . SER B 1 90 ? -2.465 27.594 25.125 1 96.44 90 SER B CA 1
ATOM 4402 C C . SER B 1 90 ? -1.634 28.625 24.359 1 96.44 90 SER B C 1
ATOM 4404 O O . SER B 1 90 ? -1.002 29.5 24.953 1 96.44 90 SER B O 1
ATOM 4406 N N . LYS B 1 91 ? -1.584 28.547 23.062 1 94.81 91 LYS B N 1
ATOM 4407 C CA . LYS B 1 91 ? -0.876 29.516 22.234 1 94.81 91 LYS B CA 1
ATOM 4408 C C . LYS B 1 91 ? -1.466 30.922 22.406 1 94.81 91 LYS B C 1
ATOM 4410 O O . LYS B 1 91 ? -0.729 31.891 22.547 1 94.81 91 LYS B O 1
ATOM 4415 N N . ALA B 1 92 ? -2.801 30.969 22.328 1 91.75 92 ALA B N 1
ATOM 4416 C CA . ALA B 1 92 ? -3.488 32.25 22.453 1 91.75 92 ALA B CA 1
ATOM 4417 C C . ALA B 1 92 ? -3.168 32.938 23.781 1 91.75 92 ALA B C 1
ATOM 4419 O O . ALA B 1 92 ? -3.002 34.156 23.859 1 91.75 92 ALA B O 1
ATOM 4420 N N . PHE B 1 93 ? -3.111 32.156 24.797 1 90.75 93 PHE B N 1
ATOM 4421 C CA . PHE B 1 93 ? -2.785 32.688 26.125 1 90.75 93 PHE B CA 1
ATOM 4422 C C . PHE B 1 93 ? -1.405 33.312 26.125 1 90.75 93 PHE B C 1
ATOM 4424 O O . PHE B 1 93 ? -1.23 34.438 26.656 1 90.75 93 PHE B O 1
ATOM 4431 N N . ALA B 1 94 ? -0.467 32.688 25.531 1 91.06 94 ALA B N 1
ATOM 4432 C CA . ALA B 1 94 ? 0.9 33.188 25.5 1 91.06 94 ALA B CA 1
ATOM 4433 C C . ALA B 1 94 ? 0.997 34.438 24.594 1 91.06 94 ALA B C 1
ATOM 4435 O O . ALA B 1 94 ? 1.636 35.438 24.969 1 91.06 94 ALA B O 1
ATOM 4436 N N . VAL B 1 95 ? 0.352 34.406 23.453 1 86.94 95 VAL B N 1
ATOM 4437 C CA . VAL B 1 95 ? 0.433 35.469 22.484 1 86.94 95 VAL B CA 1
ATOM 4438 C C . VAL B 1 95 ? -0.252 36.719 23.031 1 86.94 95 VAL B C 1
ATOM 4440 O O . VAL B 1 95 ? 0.198 37.844 22.797 1 86.94 95 VAL B O 1
ATOM 4443 N N . GLU B 1 96 ? -1.328 36.625 23.797 1 81.88 96 GLU B N 1
ATOM 4444 C CA . GLU B 1 96 ? -2.039 37.75 24.391 1 81.88 96 GLU B CA 1
ATOM 4445 C C . GLU B 1 96 ? -1.256 38.344 25.562 1 81.88 96 GLU B C 1
ATOM 4447 O O . GLU B 1 96 ? -1.356 39.562 25.844 1 81.88 96 GLU B O 1
ATOM 4452 N N . ALA B 1 97 ? -0.494 37.531 26.203 1 82.88 97 ALA B N 1
ATOM 4453 C CA . ALA B 1 97 ? 0.28 38 27.359 1 82.88 97 ALA B CA 1
ATOM 4454 C C . ALA B 1 97 ? 1.52 38.75 26.906 1 82.88 97 ALA B C 1
ATOM 4456 O O . ALA B 1 97 ? 2.014 39.625 27.641 1 82.88 97 ALA B O 1
ATOM 4457 N N . LEU B 1 98 ? 1.95 38.562 25.719 1 82.75 98 LEU B N 1
ATOM 4458 C CA . LEU B 1 98 ? 3.227 39.094 25.25 1 82.75 98 LEU B CA 1
ATOM 4459 C C . LEU B 1 98 ? 3.195 40.625 25.188 1 82.75 98 LEU B C 1
ATOM 4461 O O . LEU B 1 98 ? 4.082 41.281 25.719 1 82.75 98 LEU B O 1
ATOM 4465 N N . PRO B 1 99 ? 2.117 41.25 24.531 1 74.12 99 PRO B N 1
ATOM 4466 C CA . PRO B 1 99 ? 2.104 42.719 24.453 1 74.12 99 PRO B CA 1
ATOM 4467 C C . PRO B 1 99 ? 2.064 43.375 25.828 1 74.12 99 PRO B C 1
ATOM 4469 O O . PRO B 1 99 ? 2.566 44.5 26 1 74.12 99 PRO B O 1
ATOM 4472 N N . ILE B 1 100 ? 1.446 42.719 26.797 1 72.56 100 ILE B N 1
ATOM 4473 C CA . ILE B 1 100 ? 1.343 43.25 28.156 1 72.56 100 ILE B CA 1
ATOM 4474 C C . ILE B 1 100 ? 2.74 43.438 28.75 1 72.56 100 ILE B C 1
ATOM 4476 O O . ILE B 1 100 ? 3.016 44.438 29.406 1 72.56 100 ILE B O 1
ATOM 4480 N N . PHE B 1 101 ? 3.635 42.594 28.438 1 77.94 101 PHE B N 1
ATOM 4481 C CA . PHE B 1 101 ? 4.984 42.656 28.984 1 77.94 101 PHE B CA 1
ATOM 4482 C C . PHE B 1 101 ? 5.883 43.531 28.125 1 77.94 101 PHE B C 1
ATOM 4484 O O . PHE B 1 101 ? 6.82 44.156 28.609 1 77.94 101 PHE B O 1
ATOM 4491 N N . LEU B 1 102 ? 5.66 43.688 26.797 1 76.69 102 LEU B N 1
ATOM 4492 C CA . LEU B 1 102 ? 6.492 44.469 25.875 1 76.69 102 LEU B CA 1
ATOM 4493 C C . LEU B 1 102 ? 6.176 45.938 25.984 1 76.69 102 LEU B C 1
ATOM 4495 O O . LEU B 1 102 ? 7.043 46.781 25.719 1 76.69 102 LEU B O 1
ATOM 4499 N N . HIS B 1 103 ? 4.879 46.312 26.328 1 73.19 103 HIS B N 1
ATOM 4500 C CA . HIS B 1 103 ? 4.453 47.688 26.469 1 73.19 103 HIS B CA 1
ATOM 4501 C C . HIS B 1 103 ? 5.289 48.438 27.5 1 73.19 103 HIS B C 1
ATOM 4503 O O . HIS B 1 103 ? 5.402 49.656 27.469 1 73.19 103 HIS B O 1
ATOM 4509 N N . HIS B 1 104 ? 5.906 47.719 28.297 1 72.75 104 HIS B N 1
ATOM 4510 C CA . HIS B 1 104 ? 6.73 48.312 29.344 1 72.75 104 HIS B CA 1
ATOM 4511 C C . HIS B 1 104 ? 8.133 48.625 28.812 1 72.75 104 HIS B C 1
ATOM 4513 O O . HIS B 1 104 ? 8.883 49.375 29.438 1 72.75 104 HIS B O 1
ATOM 4519 N N . LEU B 1 105 ? 8.523 48.125 27.594 1 69.88 105 LEU B N 1
ATOM 4520 C CA . LEU B 1 105 ? 9.906 48.219 27.125 1 69.88 105 LEU B CA 1
ATOM 4521 C C . LEU B 1 105 ? 10.047 49.219 25.984 1 69.88 105 LEU B C 1
ATOM 4523 O O . LEU B 1 105 ? 11.094 49.844 25.828 1 69.88 105 LEU B O 1
ATOM 4527 N N . ILE B 1 106 ? 9.18 49.25 25.016 1 68.31 106 ILE B N 1
ATOM 4528 C CA . ILE B 1 106 ? 9.297 50 23.781 1 68.31 106 ILE B CA 1
ATOM 4529 C C . ILE B 1 106 ? 8.062 50.906 23.594 1 68.31 106 ILE B C 1
ATOM 4531 O O . ILE B 1 106 ? 6.996 50.594 24.141 1 68.31 106 ILE B O 1
ATOM 4535 N N . PRO B 1 107 ? 8.359 52.125 22.953 1 68.62 107 PRO B N 1
ATOM 4536 C CA . PRO B 1 107 ? 7.191 52.938 22.672 1 68.62 107 PRO B CA 1
ATOM 4537 C C . PRO B 1 107 ? 6.07 52.188 21.969 1 68.62 107 PRO B C 1
ATOM 4539 O O . PRO B 1 107 ? 6.324 51.188 21.297 1 68.62 107 PRO B O 1
ATOM 4542 N N . GLU B 1 108 ? 4.879 52.625 22.109 1 65.06 108 GLU B N 1
ATOM 4543 C CA . GLU B 1 108 ? 3.65 51.906 21.812 1 65.06 108 GLU B CA 1
ATOM 4544 C C . GLU B 1 108 ? 3.604 51.5 20.344 1 65.06 108 GLU B C 1
ATOM 4546 O O . GLU B 1 108 ? 3.303 50.344 20.031 1 65.06 108 GLU B O 1
ATOM 4551 N N . THR B 1 109 ? 3.82 52.469 19.422 1 68.12 109 THR B N 1
ATOM 4552 C CA . THR B 1 109 ? 3.631 52.188 18 1 68.12 109 THR B CA 1
ATOM 4553 C C . THR B 1 109 ? 4.707 51.219 17.516 1 68.12 109 THR B C 1
ATOM 4555 O O . THR B 1 109 ? 4.426 50.312 16.734 1 68.12 109 THR B O 1
ATOM 4558 N N . ALA B 1 110 ? 5.863 51.406 17.922 1 74.19 110 ALA B N 1
ATOM 4559 C CA . ALA B 1 110 ? 6.965 50.562 17.516 1 74.19 110 ALA B CA 1
ATOM 4560 C C . ALA B 1 110 ? 6.84 49.156 18.156 1 74.19 110 ALA B C 1
ATOM 4562 O O . ALA B 1 110 ? 7.297 48.188 17.594 1 74.19 110 ALA B O 1
ATOM 4563 N N . THR B 1 111 ? 6.145 49.156 19.203 1 72.62 111 THR B N 1
ATOM 4564 C CA . THR B 1 111 ? 6.008 47.875 19.922 1 72.62 111 THR B CA 1
ATOM 4565 C C . THR B 1 111 ? 5.129 46.906 19.156 1 72.62 111 THR B C 1
ATOM 4567 O O . THR B 1 111 ? 5.457 45.719 19.047 1 72.62 111 THR B O 1
ATOM 4570 N N . ILE B 1 112 ? 4.113 47.438 18.5 1 72.25 112 ILE B N 1
ATOM 4571 C CA . ILE B 1 112 ? 3.16 46.594 17.812 1 72.25 112 ILE B CA 1
ATOM 4572 C C . ILE B 1 112 ? 3.822 45.969 16.594 1 72.25 112 ILE B C 1
ATOM 4574 O O . ILE B 1 112 ? 3.74 44.75 16.391 1 72.25 112 ILE B O 1
ATOM 4578 N N . LEU B 1 113 ? 4.523 46.781 15.836 1 76.31 113 LEU B N 1
ATOM 4579 C CA . LEU B 1 113 ? 5.121 46.312 14.594 1 76.31 113 LEU B CA 1
ATOM 4580 C C . LEU B 1 113 ? 6.27 45.344 14.883 1 76.31 113 LEU B C 1
ATOM 4582 O O . LEU B 1 113 ? 6.375 44.281 14.258 1 76.31 113 LEU B O 1
ATOM 4586 N N . ILE B 1 114 ? 7.043 45.656 15.812 1 78.5 114 ILE B N 1
ATOM 4587 C CA . ILE B 1 114 ? 8.211 44.844 16.125 1 78.5 114 ILE B CA 1
ATOM 4588 C C . ILE B 1 114 ? 7.766 43.531 16.781 1 78.5 114 ILE B C 1
ATOM 4590 O O . ILE B 1 114 ? 8.258 42.469 16.438 1 78.5 114 ILE B O 1
ATOM 4594 N N . SER B 1 115 ? 6.828 43.688 17.734 1 79.88 115 SER B N 1
ATOM 4595 C CA . SER B 1 115 ? 6.348 42.469 18.391 1 79.88 115 SER B CA 1
ATOM 4596 C C . SER B 1 115 ? 5.664 41.531 17.406 1 79.88 115 SER B C 1
ATOM 4598 O O . SER B 1 115 ? 5.848 40.312 17.469 1 79.88 115 SER B O 1
ATOM 4600 N N . SER B 1 116 ? 4.918 42.125 16.453 1 84.06 116 SER B N 1
ATOM 4601 C CA . SER B 1 116 ? 4.234 41.281 15.461 1 84.06 116 SER B CA 1
ATOM 4602 C C . SER B 1 116 ? 5.23 40.562 14.562 1 84.06 116 SER B C 1
ATOM 4604 O O . SER B 1 116 ? 5.035 39.406 14.219 1 84.06 116 SER B O 1
ATOM 4606 N N . ALA B 1 117 ? 6.281 41.25 14.203 1 87.06 117 ALA B N 1
ATOM 4607 C CA . ALA B 1 117 ? 7.309 40.656 13.359 1 87.06 117 ALA B CA 1
ATOM 4608 C C . ALA B 1 117 ? 8.047 39.531 14.102 1 87.06 117 ALA B C 1
ATOM 4610 O O . ALA B 1 117 ? 8.32 38.469 13.531 1 87.06 117 ALA B O 1
ATOM 4611 N N . LEU B 1 118 ? 8.32 39.781 15.336 1 86.75 118 LEU B N 1
ATOM 4612 C CA . LEU B 1 118 ? 9.016 38.812 16.141 1 86.75 118 LEU B CA 1
ATOM 4613 C C . LEU B 1 118 ? 8.148 37.562 16.375 1 86.75 118 LEU B C 1
ATOM 4615 O O . LEU B 1 118 ? 8.625 36.438 16.25 1 86.75 118 LEU B O 1
ATOM 4619 N N . ILE B 1 119 ? 6.891 37.75 16.609 1 88.62 119 ILE B N 1
ATOM 4620 C CA . ILE B 1 119 ? 5.961 36.656 16.812 1 88.62 119 ILE B CA 1
ATOM 4621 C C . ILE B 1 119 ? 5.812 35.844 15.531 1 88.62 119 ILE B C 1
ATOM 4623 O O . ILE B 1 119 ? 5.855 34.625 15.555 1 88.62 119 ILE B O 1
ATOM 4627 N N . LEU B 1 120 ? 5.664 36.562 14.477 1 92.75 120 LEU B N 1
ATOM 4628 C CA . LEU B 1 120 ? 5.477 35.906 13.188 1 92.75 120 LEU B CA 1
ATOM 4629 C C . LEU B 1 120 ? 6.66 35 12.852 1 92.75 120 LEU B C 1
ATOM 4631 O O . LEU B 1 120 ? 6.469 33.844 12.477 1 92.75 120 LEU B O 1
ATOM 4635 N N . ILE B 1 121 ? 7.805 35.438 13.062 1 92.94 121 ILE B N 1
ATOM 4636 C CA . ILE B 1 121 ? 8.992 34.688 12.648 1 92.94 121 ILE B CA 1
ATOM 4637 C C . ILE B 1 121 ? 9.312 33.625 13.68 1 92.94 121 ILE B C 1
ATOM 4639 O O . ILE B 1 121 ? 9.391 32.438 13.344 1 92.94 121 ILE B O 1
ATOM 4643 N N . PHE B 1 122 ? 9.336 33.969 14.984 1 92.81 122 PHE B N 1
ATOM 4644 C CA . PHE B 1 122 ? 9.883 33.062 16 1 92.81 122 PHE B CA 1
ATOM 4645 C C . PHE B 1 122 ? 8.781 32.219 16.625 1 92.81 122 PHE B C 1
ATOM 4647 O O . PHE B 1 122 ? 9.055 31.141 17.141 1 92.81 122 PHE B O 1
ATOM 4654 N N . SER B 1 123 ? 7.547 32.688 16.547 1 93.62 123 SER B N 1
ATOM 4655 C CA . SER B 1 123 ? 6.48 31.938 17.203 1 93.62 123 SER B CA 1
ATOM 4656 C C . SER B 1 123 ? 5.562 31.281 16.172 1 93.62 123 SER B C 1
ATOM 4658 O O . SER B 1 123 ? 4.66 30.531 16.531 1 93.62 123 SER B O 1
ATOM 4660 N N . GLU B 1 124 ? 5.785 31.594 14.898 1 94.94 124 GLU B N 1
ATOM 4661 C CA . GLU B 1 124 ? 4.875 31.016 13.914 1 94.94 124 GLU B CA 1
ATOM 4662 C C . GLU B 1 124 ? 5.637 30.344 12.773 1 94.94 124 GLU B C 1
ATOM 4664 O O . GLU B 1 124 ? 5.762 29.109 12.742 1 94.94 124 GLU B O 1
ATOM 4669 N N . ILE B 1 125 ? 6.402 31.062 12.062 1 95.62 125 ILE B N 1
ATOM 4670 C CA . ILE B 1 125 ? 7 30.547 10.828 1 95.62 125 ILE B CA 1
ATOM 4671 C C . ILE B 1 125 ? 8.039 29.484 11.164 1 95.62 125 ILE B C 1
ATOM 4673 O O . ILE B 1 125 ? 7.969 28.359 10.648 1 95.62 125 ILE B O 1
ATOM 4677 N N . ILE B 1 126 ? 8.906 29.766 12.047 1 95.56 126 ILE B N 1
ATOM 4678 C CA . ILE B 1 126 ? 10.008 28.859 12.344 1 95.56 126 ILE B CA 1
ATOM 4679 C C . ILE B 1 126 ? 9.477 27.609 13.023 1 95.56 126 ILE B C 1
ATOM 4681 O O . ILE B 1 126 ? 9.719 26.484 12.555 1 95.56 126 ILE B O 1
ATOM 4685 N N . PRO B 1 127 ? 8.688 27.766 14.039 1 96.19 127 PRO B N 1
ATOM 4686 C CA . PRO B 1 127 ? 8.188 26.547 14.688 1 96.19 127 PRO B CA 1
ATOM 4687 C C . PRO B 1 127 ? 7.324 25.703 13.758 1 96.19 127 PRO B C 1
ATOM 4689 O O . PRO B 1 127 ? 7.43 24.469 13.758 1 96.19 127 PRO B O 1
ATOM 4692 N N . HIS B 1 128 ? 6.5 26.297 12.938 1 95.12 128 HIS B N 1
ATOM 4693 C CA . HIS B 1 128 ? 5.68 25.578 11.977 1 95.12 128 HIS B CA 1
ATOM 4694 C C . HIS B 1 128 ? 6.543 24.781 11 1 95.12 128 HIS B C 1
ATOM 4696 O O . HIS B 1 128 ? 6.262 23.609 10.734 1 95.12 128 HIS B O 1
ATOM 4702 N N . SER B 1 129 ? 7.578 25.391 10.555 1 93.88 129 SER B N 1
ATOM 4703 C CA . SER B 1 129 ? 8.453 24.75 9.57 1 93.88 129 SER B CA 1
ATOM 4704 C C . SER B 1 129 ? 9.227 23.594 10.188 1 93.88 129 SER B C 1
ATOM 4706 O O . SER B 1 129 ? 9.32 22.516 9.594 1 93.88 129 SER B O 1
ATOM 4708 N N . VAL B 1 130 ? 9.664 23.766 11.375 1 93.38 130 VAL B N 1
ATOM 4709 C CA . VAL B 1 130 ? 10.469 22.766 12.039 1 93.38 130 VAL B CA 1
ATOM 4710 C C . VAL B 1 130 ? 9.594 21.562 12.414 1 93.38 130 VAL B C 1
ATOM 4712 O O . VAL B 1 130 ? 9.977 20.406 12.18 1 93.38 130 VAL B O 1
ATOM 4715 N N . CYS B 1 131 ? 8.43 21.812 12.891 1 92.56 131 CYS B N 1
ATOM 4716 C CA . CYS B 1 131 ? 7.578 20.719 13.359 1 92.56 131 CYS B CA 1
ATOM 4717 C C . CYS B 1 131 ? 6.883 20.047 12.188 1 92.56 131 CYS B C 1
ATOM 4719 O O . CYS B 1 131 ? 6.418 18.906 12.312 1 92.56 131 CYS B O 1
ATOM 4721 N N . SER B 1 132 ? 6.77 20.734 11.102 1 88.06 132 SER B N 1
ATOM 4722 C CA . SER B 1 132 ? 6.246 20.094 9.906 1 88.06 132 SER B CA 1
ATOM 4723 C C . SER B 1 132 ? 7.199 19.016 9.391 1 88.06 132 SER B C 1
ATOM 4725 O O . SER B 1 132 ? 6.766 17.984 8.883 1 88.06 132 SER B O 1
ATOM 4727 N N . LYS B 1 133 ? 8.445 19.219 9.602 1 88.19 133 LYS B N 1
ATOM 4728 C CA . LYS B 1 133 ? 9.461 18.281 9.141 1 88.19 133 LYS B CA 1
ATOM 4729 C C . LYS B 1 133 ? 9.734 17.203 10.195 1 88.19 133 LYS B C 1
ATOM 4731 O O . LYS B 1 133 ? 9.898 16.031 9.867 1 88.19 133 LYS B O 1
ATOM 4736 N N . HIS B 1 134 ? 9.742 17.609 11.414 1 91.75 134 HIS B N 1
ATOM 4737 C CA . HIS B 1 134 ? 10.094 16.703 12.5 1 91.75 134 HIS B CA 1
ATOM 4738 C C . HIS B 1 134 ? 8.922 16.5 13.461 1 91.75 134 HIS B C 1
ATOM 4740 O O . HIS B 1 134 ? 9.117 16.453 14.68 1 91.75 134 HIS B O 1
ATOM 4746 N N . GLY B 1 135 ? 7.828 16.438 12.867 1 92.31 135 GLY B N 1
ATOM 4747 C CA . GLY B 1 135 ? 6.617 16.359 13.664 1 92.31 135 GLY B CA 1
ATOM 4748 C C . GLY B 1 135 ? 6.586 15.141 14.578 1 92.31 135 GLY B C 1
ATOM 4749 O O . GLY B 1 135 ? 6.172 15.25 15.742 1 92.31 135 GLY B O 1
ATOM 4750 N N . LEU B 1 136 ? 7.035 14.008 14.094 1 93.19 136 LEU B N 1
ATOM 4751 C CA . LEU B 1 136 ? 6.992 12.773 14.867 1 93.19 136 LEU B CA 1
ATOM 4752 C C . LEU B 1 136 ? 7.898 12.867 16.094 1 93.19 136 LEU B C 1
ATOM 4754 O O . LEU B 1 136 ? 7.473 12.555 17.203 1 93.19 136 LEU B O 1
ATOM 4758 N N . VAL B 1 137 ? 9.086 13.352 15.906 1 94.75 137 VAL B N 1
ATOM 4759 C CA . VAL B 1 137 ? 10.07 13.438 16.984 1 94.75 137 VAL B CA 1
ATOM 4760 C C . VAL B 1 137 ? 9.656 14.516 17.984 1 94.75 137 VAL B C 1
ATOM 4762 O O . VAL B 1 137 ? 9.641 14.273 19.188 1 94.75 137 VAL B O 1
ATOM 4765 N N . ALA B 1 138 ? 9.32 15.68 17.484 1 96 138 ALA B N 1
ATOM 4766 C CA . ALA B 1 138 ? 8.93 16.797 18.344 1 96 138 ALA B CA 1
ATOM 4767 C C . ALA B 1 138 ? 7.652 16.469 19.109 1 96 138 ALA B C 1
ATOM 4769 O O . ALA B 1 138 ? 7.559 16.75 20.312 1 96 138 ALA B O 1
ATOM 4770 N N . GLY B 1 139 ? 6.676 15.914 18.438 1 96.44 139 GLY B N 1
ATOM 4771 C CA . GLY B 1 139 ? 5.43 15.539 19.078 1 96.44 139 GLY B CA 1
ATOM 4772 C C . GLY B 1 139 ? 5.609 14.516 20.188 1 96.44 139 GLY B C 1
ATOM 4773 O O . GLY B 1 139 ? 4.996 14.625 21.25 1 96.44 139 GLY B O 1
ATOM 4774 N N . ALA B 1 140 ? 6.441 13.539 19.875 1 96.88 140 ALA B N 1
ATOM 4775 C CA . ALA B 1 140 ? 6.672 12.5 20.859 1 96.88 140 ALA B CA 1
ATOM 4776 C C . ALA B 1 140 ? 7.414 13.055 22.078 1 96.88 140 ALA B C 1
ATOM 4778 O O . ALA B 1 140 ? 7.094 12.711 23.219 1 96.88 140 ALA B O 1
ATOM 4779 N N . ALA B 1 141 ? 8.391 13.852 21.859 1 96.5 141 ALA B N 1
ATOM 4780 C CA . ALA B 1 141 ? 9.188 14.43 22.953 1 96.5 141 ALA B CA 1
ATOM 4781 C C . ALA B 1 141 ? 8.32 15.289 23.859 1 96.5 141 ALA B C 1
ATOM 4783 O O . ALA B 1 141 ? 8.531 15.312 25.078 1 96.5 141 ALA B O 1
ATOM 4784 N N . MET B 1 142 ? 7.348 15.961 23.328 1 97.31 142 MET B N 1
ATOM 4785 C CA . MET B 1 142 ? 6.551 16.922 24.094 1 97.31 142 MET B CA 1
ATOM 4786 C C . MET B 1 142 ? 5.25 16.281 24.562 1 97.31 142 MET B C 1
ATOM 4788 O O . MET B 1 142 ? 4.434 16.938 25.219 1 97.31 142 MET B O 1
ATOM 4792 N N . ALA B 1 143 ? 5.043 14.984 24.297 1 97.38 143 ALA B N 1
ATOM 4793 C CA . ALA B 1 143 ? 3.775 14.312 24.562 1 97.38 143 ALA B CA 1
ATOM 4794 C C . ALA B 1 143 ? 3.389 14.438 26.031 1 97.38 143 ALA B C 1
ATOM 4796 O O . ALA B 1 143 ? 2.254 14.805 26.359 1 97.38 143 ALA B O 1
ATOM 4797 N N . PRO B 1 144 ? 4.316 14.258 26.984 1 96.81 144 PRO B N 1
ATOM 4798 C CA . PRO B 1 144 ? 3.918 14.375 28.391 1 96.81 144 PRO B CA 1
ATOM 4799 C C . PRO B 1 144 ? 3.494 15.797 28.766 1 96.81 144 PRO B C 1
ATOM 4801 O O . PRO B 1 144 ? 2.547 15.977 29.531 1 96.81 144 PRO B O 1
ATOM 4804 N N . ALA B 1 145 ? 4.184 16.734 28.25 1 97.69 145 ALA B N 1
ATOM 4805 C CA . ALA B 1 145 ? 3.828 18.141 28.516 1 97.69 145 ALA B CA 1
ATOM 4806 C C . ALA B 1 145 ? 2.453 18.469 27.938 1 97.69 145 ALA B C 1
ATOM 4808 O O . ALA B 1 145 ? 1.672 19.188 28.562 1 97.69 145 ALA B O 1
ATOM 4809 N N . VAL B 1 146 ? 2.199 17.922 26.75 1 97.88 146 VAL B N 1
ATOM 4810 C CA . VAL B 1 146 ? 0.917 18.172 26.094 1 97.88 146 VAL B CA 1
ATOM 4811 C C . VAL B 1 146 ? -0.206 17.516 26.891 1 97.88 146 VAL B C 1
ATOM 4813 O O . VAL B 1 146 ? -1.294 18.078 27.031 1 97.88 146 VAL B O 1
ATOM 4816 N N . HIS B 1 147 ? 0.037 16.344 27.484 1 97.5 147 HIS B N 1
ATOM 4817 C CA . HIS B 1 147 ? -0.958 15.711 28.344 1 97.5 147 HIS B CA 1
ATOM 4818 C C . HIS B 1 147 ? -1.294 16.594 29.547 1 97.5 147 HIS B C 1
ATOM 4820 O O . HIS B 1 147 ? -2.459 16.688 29.938 1 97.5 147 HIS B O 1
ATOM 4826 N N . LEU B 1 148 ? -0.303 17.156 30.047 1 97.94 148 LEU B N 1
ATOM 4827 C CA . LEU B 1 148 ? -0.507 18.062 31.172 1 97.94 148 LEU B CA 1
ATOM 4828 C C . LEU B 1 148 ? -1.336 19.281 30.75 1 97.94 148 LEU B C 1
ATOM 4830 O O . LEU B 1 148 ? -2.227 19.703 31.484 1 97.94 148 LEU B O 1
ATOM 4834 N N . LEU B 1 149 ? -1.015 19.797 29.656 1 98.06 149 LEU B N 1
ATOM 4835 C CA . LEU B 1 149 ? -1.748 20.953 29.156 1 98.06 149 LEU B CA 1
ATOM 4836 C C . LEU B 1 149 ? -3.213 20.609 28.906 1 98.06 149 LEU B C 1
ATOM 4838 O O . LEU B 1 149 ? -4.098 21.438 29.125 1 98.06 149 LEU B O 1
ATOM 4842 N N . VAL B 1 150 ? -3.445 19.391 28.375 1 97.81 150 VAL B N 1
ATOM 4843 C CA . VAL B 1 150 ? -4.812 18.938 28.141 1 97.81 150 VAL B CA 1
ATOM 4844 C C . VAL B 1 150 ? -5.574 18.906 29.469 1 97.81 150 VAL B C 1
ATOM 4846 O O . VAL B 1 150 ? -6.734 19.312 29.531 1 97.81 150 VAL B O 1
ATOM 4849 N N . TRP B 1 151 ? -4.898 18.5 30.438 1 97.31 151 TRP B N 1
ATOM 4850 C CA . TRP B 1 151 ? -5.52 18.453 31.766 1 97.31 151 TRP B CA 1
ATOM 4851 C C . TRP B 1 151 ? -5.828 19.844 32.281 1 97.31 151 TRP B C 1
ATOM 4853 O O . TRP B 1 151 ? -6.898 20.094 32.844 1 97.31 151 TRP B O 1
ATOM 4863 N N . ILE B 1 152 ? -4.984 20.797 32.062 1 97.5 152 ILE B N 1
ATOM 4864 C CA . ILE B 1 152 ? -5.129 22.156 32.562 1 97.5 152 ILE B CA 1
ATOM 4865 C C . ILE B 1 152 ? -6.23 22.875 31.781 1 97.5 152 ILE B C 1
ATOM 4867 O O . ILE B 1 152 ? -7.066 23.562 32.375 1 97.5 152 ILE B O 1
ATOM 4871 N N . CYS B 1 153 ? -6.238 22.734 30.5 1 97.25 153 CYS B N 1
ATOM 4872 C CA . CYS B 1 153 ? -7.148 23.469 29.625 1 97.25 153 CYS B CA 1
ATOM 4873 C C . CYS B 1 153 ? -8.469 22.719 29.469 1 97.25 153 CYS B C 1
ATOM 4875 O O . CYS B 1 153 ? -9.359 23.172 28.75 1 97.25 153 CYS B O 1
ATOM 4877 N N . PHE B 1 154 ? -8.695 21.641 30.156 1 97.06 154 PHE B N 1
ATOM 4878 C CA . PHE B 1 154 ? -9.805 20.719 29.938 1 97.06 154 PHE B CA 1
ATOM 4879 C C . PHE B 1 154 ? -11.141 21.438 30.094 1 97.06 154 PHE B C 1
ATOM 4881 O O . PHE B 1 154 ? -12.031 21.281 29.266 1 97.06 154 PHE B O 1
ATOM 4888 N N . PRO B 1 155 ? -11.281 22.281 31.094 1 96.62 155 PRO B N 1
ATOM 4889 C CA . PRO B 1 155 ? -12.594 22.906 31.281 1 96.62 155 PRO B CA 1
ATOM 4890 C C . PRO B 1 155 ? -12.969 23.812 30.109 1 96.62 155 PRO B C 1
ATOM 4892 O O . PRO B 1 155 ? -14.148 23.906 29.75 1 96.62 155 PRO B O 1
ATOM 4895 N N . ALA B 1 156 ? -12.047 24.469 29.484 1 95.06 156 ALA B N 1
ATOM 4896 C CA . ALA B 1 156 ? -12.336 25.375 28.375 1 95.06 156 ALA B CA 1
ATOM 4897 C C . ALA B 1 156 ? -12.32 24.625 27.047 1 95.06 156 ALA B C 1
ATOM 4899 O O . ALA B 1 156 ? -13.18 24.859 26.188 1 95.06 156 ALA B O 1
ATOM 4900 N N . ALA B 1 157 ? -11.461 23.719 26.906 1 96.94 157 ALA B N 1
ATOM 4901 C CA . ALA B 1 157 ? -11.234 23.047 25.625 1 96.94 157 ALA B CA 1
ATOM 4902 C C . ALA B 1 157 ? -12.266 21.953 25.391 1 96.94 157 ALA B C 1
ATOM 4904 O O . ALA B 1 157 ? -12.664 21.703 24.25 1 96.94 157 ALA B O 1
ATOM 4905 N N . TYR B 1 158 ? -12.766 21.25 26.359 1 96.81 158 TYR B N 1
ATOM 4906 C CA . TYR B 1 158 ? -13.625 20.078 26.219 1 96.81 158 TYR B CA 1
ATOM 4907 C C . TYR B 1 158 ? -14.969 20.469 25.609 1 96.81 158 TYR B C 1
ATOM 4909 O O . TYR B 1 158 ? -15.414 19.844 24.641 1 96.81 158 TYR B O 1
ATOM 4917 N N . PRO B 1 159 ? -15.586 21.562 26.188 1 96.56 159 PRO B N 1
ATOM 4918 C CA . PRO B 1 159 ? -16.875 21.938 25.594 1 96.56 159 PRO B CA 1
ATOM 4919 C C . PRO B 1 159 ? -16.75 22.359 24.141 1 96.56 159 PRO B C 1
ATOM 4921 O O . PRO B 1 159 ? -17.609 22.016 23.312 1 96.56 159 PRO B O 1
ATOM 4924 N N . ILE B 1 160 ? -15.719 23.094 23.812 1 95.81 160 ILE B N 1
ATOM 4925 C CA . ILE B 1 160 ? -15.516 23.531 22.438 1 95.81 160 ILE B CA 1
ATOM 4926 C C . ILE B 1 160 ? -15.258 22.312 21.531 1 95.81 160 ILE B C 1
ATOM 4928 O O . ILE B 1 160 ? -15.82 22.219 20.438 1 95.81 160 ILE B O 1
ATOM 4932 N N . SER B 1 161 ? -14.445 21.406 22.031 1 95.69 161 SER B N 1
ATOM 4933 C CA . SER B 1 161 ? -14.094 20.203 21.266 1 95.69 161 SER B CA 1
ATOM 4934 C C . SER B 1 161 ? -15.32 19.328 21.031 1 95.69 161 SER B C 1
ATOM 4936 O O . SER B 1 161 ? -15.469 18.734 19.953 1 95.69 161 SER B O 1
ATOM 4938 N N . LYS B 1 162 ? -16.172 19.219 22 1 96 162 LYS B N 1
ATOM 4939 C CA . LYS B 1 162 ? -17.391 18.422 21.844 1 96 162 LYS B CA 1
ATOM 4940 C C . LYS B 1 162 ? -18.328 19.031 20.828 1 96 162 LYS B C 1
ATOM 4942 O O . LYS B 1 162 ? -19 18.312 20.078 1 96 162 LYS B O 1
ATOM 4947 N N . LEU B 1 163 ? -18.375 20.297 20.891 1 95.56 163 LEU B N 1
ATOM 4948 C CA . LEU B 1 163 ? -19.188 21 19.906 1 95.56 163 LEU B CA 1
ATOM 4949 C C . LEU B 1 163 ? -18.656 20.734 18.5 1 95.56 163 LEU B C 1
ATOM 4951 O O . LEU B 1 163 ? -19.438 20.5 17.562 1 95.56 163 LEU B O 1
ATOM 4955 N N . LEU B 1 164 ? -17.391 20.734 18.344 1 94.75 164 LEU B N 1
ATOM 4956 C CA . LEU B 1 164 ? -16.781 20.484 17.047 1 94.75 164 LEU B CA 1
ATOM 4957 C C . LEU B 1 164 ? -17 19.031 16.625 1 94.75 164 LEU B C 1
ATOM 4959 O O . LEU B 1 164 ? -17.25 18.766 15.453 1 94.75 164 LEU B O 1
ATOM 4963 N N . ASP B 1 165 ? -16.859 18.172 17.594 1 93.94 165 ASP B N 1
ATOM 4964 C CA . ASP B 1 165 ? -17.125 16.766 17.312 1 93.94 165 ASP B CA 1
ATOM 4965 C C . ASP B 1 165 ? -18.562 16.562 16.812 1 93.94 165 ASP B C 1
ATOM 4967 O O . ASP B 1 165 ? -18.797 15.727 15.93 1 93.94 165 ASP B O 1
ATOM 4971 N N . PHE B 1 166 ? -19.516 17.266 17.312 1 93.44 166 PHE B N 1
ATOM 4972 C CA . PHE B 1 166 ? -20.922 17.172 16.953 1 93.44 166 PHE B CA 1
ATOM 4973 C C . PHE B 1 166 ? -21.156 17.75 15.562 1 93.44 166 PHE B C 1
ATOM 4975 O O . PHE B 1 166 ? -21.922 17.188 14.766 1 93.44 166 PHE B O 1
ATOM 4982 N N . LEU B 1 167 ? -20.453 18.781 15.258 1 92.75 167 LEU B N 1
ATOM 4983 C CA . LEU B 1 167 ? -20.688 19.5 14.016 1 92.75 167 LEU B CA 1
ATOM 4984 C C . LEU B 1 167 ? -19.906 18.875 12.867 1 92.75 167 LEU B C 1
ATOM 4986 O O . LEU B 1 167 ? -20.406 18.781 11.742 1 92.75 167 LEU B O 1
ATOM 4990 N N . LEU B 1 168 ? -18.641 18.516 13.062 1 91.44 168 LEU B N 1
ATOM 4991 C CA . LEU B 1 168 ? -17.75 18.094 11.984 1 91.44 168 LEU B CA 1
ATOM 4992 C C . LEU B 1 168 ? -17.516 16.578 12.039 1 91.44 168 LEU B C 1
ATOM 4994 O O . LEU B 1 168 ? -17.062 15.984 11.062 1 91.44 168 LEU B O 1
ATOM 4998 N N . GLY B 1 169 ? -17.906 15.977 13.102 1 87.69 169 GLY B N 1
ATOM 4999 C CA . GLY B 1 169 ? -17.672 14.555 13.258 1 87.69 169 GLY B CA 1
ATOM 5000 C C . GLY B 1 169 ? -16.266 14.227 13.758 1 87.69 169 GLY B C 1
ATOM 5001 O O . GLY B 1 169 ? -15.398 15.094 13.781 1 87.69 169 GLY B O 1
ATOM 5002 N N . ARG B 1 170 ? -16.188 12.922 14.094 1 76.25 170 ARG B N 1
ATOM 5003 C CA . ARG B 1 170 ? -14.891 12.453 14.586 1 76.25 170 ARG B CA 1
ATOM 5004 C C . ARG B 1 170 ? -13.969 12.102 13.43 1 76.25 170 ARG B C 1
ATOM 5006 O O . ARG B 1 170 ? -14.43 11.82 12.32 1 76.25 170 ARG B O 1
ATOM 5013 N N . GLY B 1 171 ? -12.711 12.477 13.531 1 68 171 GLY B N 1
ATOM 5014 C CA . GLY B 1 171 ? -11.695 12.234 12.523 1 68 171 GLY B CA 1
ATOM 5015 C C . GLY B 1 171 ? -11.828 10.875 11.859 1 68 171 GLY B C 1
ATOM 5016 O O . GLY B 1 171 ? -12.172 9.891 12.508 1 68 171 GLY B O 1
ATOM 5017 N N . ARG B 1 172 ? -12.141 10.844 10.43 1 65.19 172 ARG B N 1
ATOM 5018 C CA . ARG B 1 172 ? -12.289 9.578 9.719 1 65.19 172 ARG B CA 1
ATOM 5019 C C . ARG B 1 172 ? -10.938 9.062 9.227 1 65.19 172 ARG B C 1
ATOM 5021 O O . ARG B 1 172 ? -10.016 9.844 8.992 1 65.19 172 ARG B O 1
ATOM 5028 N N . ILE B 1 173 ? -10.836 7.789 9.406 1 70.44 173 ILE B N 1
ATOM 5029 C CA . ILE B 1 173 ? -9.727 7.062 8.805 1 70.44 173 ILE B CA 1
ATOM 5030 C C . ILE B 1 173 ? -9.883 7.035 7.285 1 70.44 173 ILE B C 1
ATOM 5032 O O . ILE B 1 173 ? -10.914 6.59 6.773 1 70.44 173 ILE B O 1
ATOM 5036 N N . ALA B 1 174 ? -8.984 7.77 6.582 1 77.88 174 ALA B N 1
ATOM 5037 C CA . ALA B 1 174 ? -9.039 7.754 5.125 1 77.88 174 ALA B CA 1
ATOM 5038 C C . ALA B 1 174 ? -8.141 6.66 4.555 1 77.88 174 ALA B C 1
ATOM 5040 O O . ALA B 1 174 ? -6.926 6.68 4.754 1 77.88 174 ALA B O 1
ATOM 5041 N N . LEU B 1 175 ? -8.852 5.664 4.004 1 86.88 175 LEU B N 1
ATOM 5042 C CA . LEU B 1 175 ? -8.133 4.57 3.363 1 86.88 175 LEU B CA 1
ATOM 5043 C C . LEU B 1 175 ? -8.094 4.762 1.851 1 86.88 175 LEU B C 1
ATOM 5045 O O . LEU B 1 175 ? -8.867 5.543 1.297 1 86.88 175 LEU B O 1
ATOM 5049 N N . TYR B 1 176 ? -7.125 4.121 1.235 1 89.38 176 TYR B N 1
ATOM 5050 C CA . TYR B 1 176 ? -6.965 4.191 -0.213 1 89.38 176 TYR B CA 1
ATOM 5051 C C . TYR B 1 176 ? -7.949 3.262 -0.915 1 89.38 176 TYR B C 1
ATOM 5053 O O . TYR B 1 176 ? -8.227 2.162 -0.43 1 89.38 176 TYR B O 1
ATOM 5061 N N . ARG B 1 177 ? -8.414 3.803 -1.997 1 88.25 177 ARG B N 1
ATOM 5062 C CA . ARG B 1 177 ? -9.133 2.9 -2.887 1 88.25 177 ARG B CA 1
ATOM 5063 C C . ARG B 1 177 ? -8.172 1.986 -3.639 1 88.25 177 ARG B C 1
ATOM 5065 O O . ARG B 1 177 ? -6.961 2.215 -3.635 1 88.25 177 ARG B O 1
ATOM 5072 N N . ARG B 1 178 ? -8.773 1.021 -4.32 1 88.75 178 ARG B N 1
ATOM 5073 C CA . ARG B 1 178 ? -7.977 0.025 -5.031 1 88.75 178 ARG B CA 1
ATOM 5074 C C . ARG B 1 178 ? -7.062 0.685 -6.059 1 88.75 178 ARG B C 1
ATOM 5076 O O . ARG B 1 178 ? -5.859 0.412 -6.094 1 88.75 178 ARG B O 1
ATOM 5083 N N . ALA B 1 179 ? -7.625 1.469 -6.883 1 89.44 179 ALA B N 1
ATOM 5084 C CA . ALA B 1 179 ? -6.844 2.146 -7.918 1 89.44 179 ALA B CA 1
ATOM 5085 C C . ALA B 1 179 ? -5.746 3.008 -7.301 1 89.44 179 ALA B C 1
ATOM 5087 O O . ALA B 1 179 ? -4.633 3.078 -7.828 1 89.44 179 ALA B O 1
ATOM 5088 N N . GLU B 1 180 ? -6.109 3.621 -6.203 1 92.12 180 GLU B N 1
ATOM 5089 C CA . GLU B 1 180 ? -5.145 4.461 -5.5 1 92.12 180 GLU B CA 1
ATOM 5090 C C . GLU B 1 180 ? -4.02 3.621 -4.898 1 92.12 180 GLU B C 1
ATOM 5092 O O . GLU B 1 180 ? -2.855 4.027 -4.926 1 92.12 180 GLU B O 1
ATOM 5097 N N . LEU B 1 181 ? -4.398 2.484 -4.359 1 92.69 181 LEU B N 1
ATOM 5098 C CA . LEU B 1 181 ? -3.396 1.593 -3.785 1 92.69 181 LEU B CA 1
ATOM 5099 C C . LEU B 1 181 ? -2.43 1.099 -4.855 1 92.69 181 LEU B C 1
ATOM 5101 O O . LEU B 1 181 ? -1.227 0.985 -4.609 1 92.69 181 LEU B O 1
ATOM 5105 N N . LYS B 1 182 ? -2.92 0.776 -5.996 1 92.56 182 LYS B N 1
ATOM 5106 C CA . LYS B 1 182 ? -2.09 0.356 -7.121 1 92.56 182 LYS B CA 1
ATOM 5107 C C . LYS B 1 182 ? -1.059 1.425 -7.473 1 92.56 182 LYS B C 1
ATOM 5109 O O . LYS B 1 182 ? 0.12 1.118 -7.668 1 92.56 182 LYS B O 1
ATOM 5114 N N . THR B 1 183 ? -1.498 2.625 -7.516 1 92.56 183 THR B N 1
ATOM 5115 C CA . THR B 1 183 ? -0.613 3.746 -7.816 1 92.56 183 THR B CA 1
ATOM 5116 C C . THR B 1 183 ? 0.41 3.941 -6.699 1 92.56 183 THR B C 1
ATOM 5118 O O . THR B 1 183 ? 1.577 4.238 -6.965 1 92.56 183 THR B O 1
ATOM 5121 N N . LEU B 1 184 ? -0.079 3.826 -5.48 1 93.31 184 LEU B N 1
ATOM 5122 C CA . LEU B 1 184 ? 0.82 3.951 -4.34 1 93.31 184 LEU B CA 1
ATOM 5123 C C . LEU B 1 184 ? 1.964 2.947 -4.434 1 93.31 184 LEU B C 1
ATOM 5125 O O . LEU B 1 184 ? 3.125 3.299 -4.211 1 93.31 184 LEU B O 1
ATOM 5129 N N . VAL B 1 185 ? 1.63 1.751 -4.785 1 93.19 185 VAL B N 1
ATOM 5130 C CA . VAL B 1 185 ? 2.629 0.696 -4.914 1 93.19 185 VAL B CA 1
ATOM 5131 C C . VAL B 1 185 ? 3.596 1.034 -6.043 1 93.19 185 VAL B C 1
ATOM 5133 O O . VAL B 1 185 ? 4.805 0.82 -5.922 1 93.19 185 VAL B O 1
ATOM 5136 N N . ASP B 1 186 ? 3.131 1.541 -7.117 1 92.44 186 ASP B N 1
ATOM 5137 C CA . ASP B 1 186 ? 3.973 1.969 -8.227 1 92.44 186 ASP B CA 1
ATOM 5138 C C . ASP B 1 186 ? 5.012 2.99 -7.773 1 92.44 186 ASP B C 1
ATOM 5140 O O . ASP B 1 186 ? 6.168 2.939 -8.195 1 92.44 186 ASP B O 1
ATOM 5144 N N . LEU B 1 187 ? 4.543 3.811 -6.957 1 92.19 187 LEU B N 1
ATOM 5145 C CA . LEU B 1 187 ? 5.422 4.879 -6.488 1 92.19 187 LEU B CA 1
ATOM 5146 C C . LEU B 1 187 ? 6.496 4.332 -5.559 1 92.19 187 LEU B C 1
ATOM 5148 O O . LEU B 1 187 ? 7.535 4.961 -5.363 1 92.19 187 LEU B O 1
ATOM 5152 N N . HIS B 1 188 ? 6.246 3.191 -4.961 1 93 188 HIS B N 1
ATOM 5153 C CA . HIS B 1 188 ? 7.195 2.576 -4.039 1 93 188 HIS B CA 1
ATOM 5154 C C . HIS B 1 188 ? 8.211 1.719 -4.785 1 93 188 HIS B C 1
ATOM 5156 O O . HIS B 1 188 ? 9.156 1.198 -4.18 1 93 188 HIS B O 1
ATOM 5162 N N . GLY B 1 189 ? 7.992 1.566 -6.066 1 92.12 189 GLY B N 1
ATOM 5163 C CA . GLY B 1 189 ? 8.938 0.821 -6.883 1 92.12 189 GLY B CA 1
ATOM 5164 C C . GLY B 1 189 ? 10.273 1.527 -7.047 1 92.12 189 GLY B C 1
ATOM 5165 O O . GLY B 1 189 ? 10.32 2.754 -7.156 1 92.12 189 GLY B O 1
ATOM 5166 N N . ASN B 1 190 ? 11.328 0.781 -7.137 1 88.62 190 ASN B N 1
ATOM 5167 C CA . ASN B 1 190 ? 12.664 1.339 -7.312 1 88.62 190 ASN B CA 1
ATOM 5168 C C . ASN B 1 190 ? 12.789 2.082 -8.641 1 88.62 190 ASN B C 1
ATOM 5170 O O . ASN B 1 190 ? 13.562 3.039 -8.75 1 88.62 190 ASN B O 1
ATOM 5174 N N . GLN B 1 191 ? 12.047 1.717 -9.578 1 85.38 191 GLN B N 1
ATOM 5175 C CA . GLN B 1 191 ? 12.117 2.32 -10.906 1 85.38 191 GLN B CA 1
ATOM 5176 C C . GLN B 1 191 ? 11.375 3.65 -10.945 1 85.38 191 GLN B C 1
ATOM 5178 O O . GLN B 1 191 ? 11.531 4.43 -11.883 1 85.38 191 GLN B O 1
ATOM 5183 N N . ALA B 1 192 ? 10.562 3.932 -10 1 85.69 192 ALA B N 1
ATOM 5184 C CA . ALA B 1 192 ? 9.789 5.168 -9.977 1 85.69 192 ALA B CA 1
ATOM 5185 C C . ALA B 1 192 ? 10.664 6.367 -9.633 1 85.69 192 ALA B C 1
ATOM 5187 O O . ALA B 1 192 ? 10.281 7.516 -9.859 1 85.69 192 ALA B O 1
ATOM 5188 N N . GLY B 1 193 ? 11.844 6.188 -9.109 1 78.81 193 GLY B N 1
ATOM 5189 C CA . GLY B 1 193 ? 12.781 7.266 -8.828 1 78.81 193 GLY B CA 1
ATOM 5190 C C . GLY B 1 193 ? 12.414 8.07 -7.598 1 78.81 193 GLY B C 1
ATOM 5191 O O . GLY B 1 193 ? 12.82 9.227 -7.465 1 78.81 193 GLY B O 1
ATOM 5192 N N . LYS B 1 194 ? 11.617 7.613 -6.707 1 84.12 194 LYS B N 1
ATOM 5193 C CA . LYS B 1 194 ? 11.172 8.367 -5.539 1 84.12 194 LYS B CA 1
ATOM 5194 C C . LYS B 1 194 ? 11.742 7.773 -4.254 1 84.12 194 LYS B C 1
ATOM 5196 O O . LYS B 1 194 ? 11.258 8.07 -3.158 1 84.12 194 LYS B O 1
ATOM 5201 N N . GLY B 1 195 ? 12.648 6.801 -4.441 1 82.06 195 GLY B N 1
ATOM 5202 C CA . GLY B 1 195 ? 13.32 6.242 -3.281 1 82.06 195 GLY B CA 1
ATOM 5203 C C . GLY B 1 195 ? 12.641 5.004 -2.73 1 82.06 195 GLY B C 1
ATOM 5204 O O . GLY B 1 195 ? 12.883 4.613 -1.587 1 82.06 195 GLY B O 1
ATOM 5205 N N . GLY B 1 196 ? 11.812 4.457 -3.504 1 85.38 196 GLY B N 1
ATOM 5206 C CA . GLY B 1 196 ? 11.156 3.23 -3.08 1 85.38 196 GLY B CA 1
ATOM 5207 C C . GLY B 1 196 ? 12.07 2.02 -3.125 1 85.38 196 GLY B C 1
ATOM 5208 O O . GLY B 1 196 ? 13.039 1.997 -3.885 1 85.38 196 GLY B O 1
ATOM 5209 N N . ASP B 1 197 ? 11.773 1.019 -2.291 1 85.69 197 ASP B N 1
ATOM 5210 C CA . ASP B 1 197 ? 12.664 -0.13 -2.152 1 85.69 197 ASP B CA 1
ATOM 5211 C C . ASP B 1 197 ? 12.039 -1.387 -2.752 1 85.69 197 ASP B C 1
ATOM 5213 O O . ASP B 1 197 ? 12.625 -2.469 -2.695 1 85.69 197 ASP B O 1
ATOM 5217 N N . LEU B 1 198 ? 10.914 -1.28 -3.41 1 89.88 198 LEU B N 1
ATOM 5218 C CA . LEU B 1 198 ? 10.289 -2.469 -3.977 1 89.88 198 LEU B CA 1
ATOM 5219 C C . LEU B 1 198 ? 10.859 -2.781 -5.355 1 89.88 198 LEU B C 1
ATOM 5221 O O . LEU B 1 198 ? 11.094 -1.872 -6.156 1 89.88 198 LEU B O 1
ATOM 5225 N N . SER B 1 199 ? 11.141 -4.023 -5.602 1 88.19 199 SER B N 1
ATOM 5226 C CA . SER B 1 199 ? 11.617 -4.453 -6.914 1 88.19 199 SER B CA 1
ATOM 5227 C C . SER B 1 199 ? 10.492 -4.426 -7.945 1 88.19 199 SER B C 1
ATOM 5229 O O . SER B 1 199 ? 9.32 -4.383 -7.586 1 88.19 199 SER B O 1
ATOM 5231 N N . HIS B 1 200 ? 10.945 -4.461 -9.148 1 88.12 200 HIS B N 1
ATOM 5232 C CA . HIS B 1 200 ? 9.977 -4.473 -10.234 1 88.12 200 HIS B CA 1
ATOM 5233 C C . HIS B 1 200 ? 9.047 -5.68 -10.141 1 88.12 200 HIS B C 1
ATOM 5235 O O . HIS B 1 200 ? 7.848 -5.57 -10.398 1 88.12 200 HIS B O 1
ATOM 5241 N N . HIS B 1 201 ? 9.539 -6.785 -9.773 1 83.94 201 HIS B N 1
ATOM 5242 C CA . HIS B 1 201 ? 8.742 -8.008 -9.688 1 83.94 201 HIS B CA 1
ATOM 5243 C C . HIS B 1 201 ? 7.723 -7.926 -8.562 1 83.94 201 HIS B C 1
ATOM 5245 O O . HIS B 1 201 ? 6.574 -8.344 -8.727 1 83.94 201 HIS B O 1
ATOM 5251 N N . GLU B 1 202 ? 8.18 -7.363 -7.504 1 87.88 202 GLU B N 1
ATOM 5252 C CA . GLU B 1 202 ? 7.25 -7.191 -6.387 1 87.88 202 GLU B CA 1
ATOM 5253 C C . GLU B 1 202 ? 6.086 -6.285 -6.77 1 87.88 202 GLU B C 1
ATOM 5255 O O . GLU B 1 202 ? 4.926 -6.617 -6.516 1 87.88 202 GLU B O 1
ATOM 5260 N N . VAL B 1 203 ? 6.473 -5.223 -7.375 1 92.31 203 VAL B N 1
ATOM 5261 C CA . VAL B 1 203 ? 5.457 -4.254 -7.781 1 92.31 203 VAL B CA 1
ATOM 5262 C C . VAL B 1 203 ? 4.492 -4.906 -8.766 1 92.31 203 VAL B C 1
ATOM 5264 O O . VAL B 1 203 ? 3.273 -4.742 -8.656 1 92.31 203 VAL B O 1
ATOM 5267 N N . SER B 1 204 ? 4.984 -5.684 -9.656 1 91.62 204 SER B N 1
ATOM 5268 C CA . SER B 1 204 ? 4.176 -6.332 -10.688 1 91.62 204 SER B CA 1
ATOM 5269 C C . SER B 1 204 ? 3.205 -7.336 -10.07 1 91.62 204 SER B C 1
ATOM 5271 O O . SER B 1 204 ? 2.031 -7.383 -10.438 1 91.62 204 SER B O 1
ATOM 5273 N N . ILE B 1 205 ? 3.654 -8.125 -9.203 1 91.56 205 ILE B N 1
ATOM 5274 C CA . ILE B 1 205 ? 2.828 -9.148 -8.562 1 91.56 205 ILE B CA 1
ATOM 5275 C C . ILE B 1 205 ? 1.708 -8.477 -7.766 1 91.56 205 ILE B C 1
ATOM 5277 O O . ILE B 1 205 ? 0.555 -8.914 -7.828 1 91.56 205 ILE B O 1
ATOM 5281 N N . ILE B 1 206 ? 2.09 -7.461 -7.023 1 93.12 206 ILE B N 1
ATOM 5282 C CA . ILE B 1 206 ? 1.095 -6.77 -6.215 1 93.12 206 ILE B CA 1
ATOM 5283 C C . ILE B 1 206 ? 0.023 -6.164 -7.117 1 93.12 206 ILE B C 1
ATOM 5285 O O . ILE B 1 206 ? -1.173 -6.301 -6.848 1 93.12 206 ILE B O 1
ATOM 5289 N N . LYS B 1 207 ? 0.518 -5.492 -8.141 1 93.5 207 LYS B N 1
ATOM 5290 C CA . LYS B 1 207 ? -0.431 -4.934 -9.094 1 93.5 207 LYS B CA 1
ATOM 5291 C C . LYS B 1 207 ? -1.305 -6.023 -9.703 1 93.5 207 LYS B C 1
ATOM 5293 O O . LYS B 1 207 ? -2.508 -5.832 -9.891 1 93.5 207 LYS B O 1
ATOM 5298 N N . GLY B 1 208 ? -0.721 -7.137 -10.039 1 93.44 208 GLY B N 1
ATOM 5299 C CA . GLY B 1 208 ? -1.469 -8.266 -10.562 1 93.44 208 GLY B CA 1
ATOM 5300 C C . GLY B 1 208 ? -2.545 -8.766 -9.609 1 93.44 208 GLY B C 1
ATOM 5301 O O . GLY B 1 208 ? -3.662 -9.062 -10.039 1 93.44 208 GLY B O 1
ATOM 5302 N N . ALA B 1 209 ? -2.213 -8.859 -8.391 1 91.88 209 ALA B N 1
ATOM 5303 C CA . ALA B 1 209 ? -3.168 -9.297 -7.375 1 91.88 209 ALA B CA 1
ATOM 5304 C C . ALA B 1 209 ? -4.375 -8.359 -7.312 1 91.88 209 ALA B C 1
ATOM 5306 O O . ALA B 1 209 ? -5.516 -8.812 -7.199 1 91.88 209 ALA B O 1
ATOM 5307 N N . LEU B 1 210 ? -4.098 -7.117 -7.402 1 92.19 210 LEU B N 1
ATOM 5308 C CA . LEU B 1 210 ? -5.164 -6.125 -7.328 1 92.19 210 LEU B CA 1
ATOM 5309 C C . LEU B 1 210 ? -6.008 -6.141 -8.602 1 92.19 210 LEU B C 1
ATOM 5311 O O . LEU B 1 210 ? -7.211 -5.871 -8.555 1 92.19 210 LEU B O 1
ATOM 5315 N N . GLU B 1 211 ? -5.438 -6.477 -9.672 1 92.56 211 GLU B N 1
ATOM 5316 C CA . GLU B 1 211 ? -6.141 -6.512 -10.953 1 92.56 211 GLU B CA 1
ATOM 5317 C C . GLU B 1 211 ? -6.961 -7.785 -11.102 1 92.56 211 GLU B C 1
ATOM 5319 O O . GLU B 1 211 ? -7.902 -7.84 -11.898 1 92.56 211 GLU B O 1
ATOM 5324 N N . LEU B 1 212 ? -6.582 -8.836 -10.383 1 91.81 212 LEU B N 1
ATOM 5325 C CA . LEU B 1 212 ? -7.281 -10.117 -10.469 1 91.81 212 LEU B CA 1
ATOM 5326 C C . LEU B 1 212 ? -8.75 -9.961 -10.086 1 91.81 212 LEU B C 1
ATOM 5328 O O . LEU B 1 212 ? -9.594 -10.75 -10.516 1 91.81 212 LEU B O 1
ATOM 5332 N N . THR B 1 213 ? -9.07 -8.977 -9.305 1 88.06 213 THR B N 1
ATOM 5333 C CA . THR B 1 213 ? -10.438 -8.766 -8.852 1 88.06 213 THR B CA 1
ATOM 5334 C C . THR B 1 213 ? -11.266 -8.055 -9.922 1 88.06 213 THR B C 1
ATOM 5336 O O . THR B 1 213 ? -12.492 -7.996 -9.828 1 88.06 213 THR B O 1
ATOM 5339 N N . GLU B 1 214 ? -10.617 -7.555 -10.859 1 89.81 214 GLU B N 1
ATOM 5340 C CA . GLU B 1 214 ? -11.312 -6.836 -11.922 1 89.81 214 GLU B CA 1
ATOM 5341 C C . GLU B 1 214 ? -11.352 -7.648 -13.211 1 89.81 214 GLU B C 1
ATOM 5343 O O . GLU B 1 214 ? -12.281 -7.523 -14.008 1 89.81 214 GLU B O 1
ATOM 5348 N N . LYS B 1 215 ? -10.406 -8.508 -13.383 1 94.38 215 LYS B N 1
ATOM 5349 C CA . LYS B 1 215 ? -10.328 -9.328 -14.586 1 94.38 215 LYS B CA 1
ATOM 5350 C C . LYS B 1 215 ? -11.25 -10.539 -14.484 1 94.38 215 LYS B C 1
ATOM 5352 O O . LYS B 1 215 ? -11.453 -11.078 -13.391 1 94.38 215 LYS B O 1
ATOM 5357 N N . THR B 1 216 ? -11.75 -10.977 -15.602 1 96.69 216 THR B N 1
ATOM 5358 C CA . THR B 1 216 ? -12.664 -12.117 -15.656 1 96.69 216 THR B CA 1
ATOM 5359 C C . THR B 1 216 ? -12.039 -13.281 -16.422 1 96.69 216 THR B C 1
ATOM 5361 O O . THR B 1 216 ? -10.961 -13.141 -17 1 96.69 216 THR B O 1
ATOM 5364 N N . ALA B 1 217 ? -12.727 -14.43 -16.375 1 96.5 217 ALA B N 1
ATOM 5365 C CA . ALA B 1 217 ? -12.273 -15.617 -17.094 1 96.5 217 ALA B CA 1
ATOM 5366 C C . ALA B 1 217 ? -12.117 -15.328 -18.594 1 96.5 217 ALA B C 1
ATOM 5368 O O . ALA B 1 217 ? -11.188 -15.82 -19.234 1 96.5 217 ALA B O 1
ATOM 5369 N N . LYS B 1 218 ? -12.953 -14.523 -19.094 1 95.81 218 LYS B N 1
ATOM 5370 C CA . LYS B 1 218 ? -12.922 -14.164 -20.5 1 95.81 218 LYS B CA 1
ATOM 5371 C C . LYS B 1 218 ? -11.617 -13.461 -20.859 1 95.81 218 LYS B C 1
ATOM 5373 O O . LYS B 1 218 ? -11.07 -13.656 -21.953 1 95.81 218 LYS B O 1
ATOM 5378 N N . ASP B 1 219 ? -11.07 -12.68 -19.953 1 95.12 219 ASP B N 1
ATOM 5379 C CA . ASP B 1 219 ? -9.883 -11.867 -20.203 1 95.12 219 ASP B CA 1
ATOM 5380 C C . ASP B 1 219 ? -8.625 -12.734 -20.266 1 95.12 219 ASP B C 1
ATOM 5382 O O . ASP B 1 219 ? -7.629 -12.352 -20.875 1 95.12 219 ASP B O 1
ATOM 5386 N N . ALA B 1 220 ? -8.719 -13.93 -19.641 1 95.31 220 ALA B N 1
ATOM 5387 C CA . ALA B 1 220 ? -7.484 -14.695 -19.484 1 95.31 220 ALA B CA 1
ATOM 5388 C C . ALA B 1 220 ? -7.617 -16.078 -20.125 1 95.31 220 ALA B C 1
ATOM 5390 O O . ALA B 1 220 ? -6.633 -16.812 -20.234 1 95.31 220 ALA B O 1
ATOM 5391 N N . MET B 1 221 ? -8.734 -16.438 -20.594 1 95.56 221 MET B N 1
ATOM 5392 C CA . MET B 1 221 ? -9.008 -17.797 -21.078 1 95.56 221 MET B CA 1
ATOM 5393 C C . MET B 1 221 ? -8.336 -18.031 -22.438 1 95.56 221 MET B C 1
ATOM 5395 O O . MET B 1 221 ? -7.902 -17.094 -23.094 1 95.56 221 MET B O 1
ATOM 5399 N N . THR B 1 222 ? -8.148 -19.281 -22.766 1 94.38 222 THR B N 1
ATOM 5400 C CA . THR B 1 222 ? -7.828 -19.719 -24.125 1 94.38 222 THR B CA 1
ATOM 5401 C C . THR B 1 222 ? -9.102 -19.922 -24.938 1 94.38 222 THR B C 1
ATOM 5403 O O . THR B 1 222 ? -9.953 -20.75 -24.578 1 94.38 222 THR B O 1
ATOM 5406 N N . PRO B 1 223 ? -9.227 -19.219 -25.969 1 94.31 223 PRO B N 1
ATOM 5407 C CA . PRO B 1 223 ? -10.461 -19.328 -26.75 1 94.31 223 PRO B CA 1
ATOM 5408 C C . PRO B 1 223 ? -10.688 -20.734 -27.312 1 94.31 223 PRO B C 1
ATOM 5410 O O . PRO B 1 223 ? -9.727 -21.469 -27.547 1 94.31 223 PRO B O 1
ATOM 5413 N N . ALA B 1 224 ? -11.922 -21.031 -27.578 1 91.25 224 ALA B N 1
ATOM 5414 C CA . ALA B 1 224 ? -12.336 -22.359 -28.031 1 91.25 224 ALA B CA 1
ATOM 5415 C C . ALA B 1 224 ? -11.617 -22.75 -29.328 1 91.25 224 ALA B C 1
ATOM 5417 O O . ALA B 1 224 ? -11.289 -23.922 -29.531 1 91.25 224 ALA B O 1
ATOM 5418 N N . SER B 1 225 ? -11.258 -21.797 -30.094 1 89.31 225 SER B N 1
ATOM 5419 C CA . SER B 1 225 ? -10.633 -22.047 -31.391 1 89.31 225 SER B CA 1
ATOM 5420 C C . SER B 1 225 ? -9.195 -22.531 -31.234 1 89.31 225 SER B C 1
ATOM 5422 O O . SER B 1 225 ? -8.633 -23.156 -32.125 1 89.31 225 SER B O 1
ATOM 5424 N N . GLU B 1 226 ? -8.633 -22.391 -30.125 1 90.94 226 GLU B N 1
ATOM 5425 C CA . GLU B 1 226 ? -7.215 -22.688 -29.922 1 90.94 226 GLU B CA 1
ATOM 5426 C C . GLU B 1 226 ? -7.035 -23.891 -29 1 90.94 226 GLU B C 1
ATOM 5428 O O . GLU B 1 226 ? -5.906 -24.25 -28.656 1 90.94 226 GLU B O 1
ATOM 5433 N N . ILE B 1 227 ? -8.086 -24.531 -28.656 1 91.88 227 ILE B N 1
ATOM 5434 C CA . ILE B 1 227 ? -8.016 -25.625 -27.688 1 91.88 227 ILE B CA 1
ATOM 5435 C C . ILE B 1 227 ? -7.68 -26.938 -28.391 1 91.88 227 ILE B C 1
ATOM 5437 O O . ILE B 1 227 ? -8.289 -27.266 -29.422 1 91.88 227 ILE B O 1
ATOM 5441 N N . PHE B 1 228 ? -6.668 -27.625 -27.938 1 91.19 228 PHE B N 1
ATOM 5442 C CA . PHE B 1 228 ? -6.434 -29 -28.328 1 91.19 228 PHE B CA 1
ATOM 5443 C C . PHE B 1 228 ? -7.281 -29.953 -27.5 1 91.19 228 PHE B C 1
ATOM 5445 O O . PHE B 1 228 ? -7.184 -29.969 -26.266 1 91.19 228 PHE B O 1
ATOM 5452 N N . SER B 1 229 ? -8.188 -30.672 -28.125 1 94 229 SER B N 1
ATOM 5453 C CA . SER B 1 229 ? -9.07 -31.625 -27.438 1 94 229 SER B CA 1
ATOM 5454 C C . SER B 1 229 ? -9.148 -32.938 -28.203 1 94 229 SER B C 1
ATOM 5456 O O . SER B 1 229 ? -8.766 -33.031 -29.375 1 94 229 SER B O 1
ATOM 5458 N N . VAL B 1 230 ? -9.531 -33.969 -27.531 1 93.56 230 VAL B N 1
ATOM 5459 C CA . VAL B 1 230 ? -9.586 -35.312 -28.125 1 93.56 230 VAL B CA 1
ATOM 5460 C C . VAL B 1 230 ? -11.023 -35.844 -28.094 1 93.56 230 VAL B C 1
ATOM 5462 O O . VAL B 1 230 ? -11.75 -35.625 -27.125 1 93.56 230 VAL B O 1
ATOM 5465 N N . ASP B 1 231 ? -11.398 -36.531 -29.109 1 93.06 231 ASP B N 1
ATOM 5466 C CA . ASP B 1 231 ? -12.734 -37.125 -29.203 1 93.06 231 ASP B CA 1
ATOM 5467 C C . ASP B 1 231 ? -12.859 -38.344 -28.297 1 93.06 231 ASP B C 1
ATOM 5469 O O . ASP B 1 231 ? -11.938 -39.156 -28.203 1 93.06 231 ASP B O 1
ATOM 5473 N N . ILE B 1 232 ? -13.977 -38.5 -27.734 1 90.38 232 ILE B N 1
ATOM 5474 C CA . ILE B 1 232 ? -14.227 -39.594 -26.797 1 90.38 232 ILE B CA 1
ATOM 5475 C C . ILE B 1 232 ? -14.156 -40.938 -27.547 1 90.38 232 ILE B C 1
ATOM 5477 O O . ILE B 1 232 ? -13.828 -41.969 -26.969 1 90.38 232 ILE B O 1
ATOM 5481 N N . ASN B 1 233 ? -14.414 -40.906 -28.812 1 89.62 233 ASN B N 1
ATOM 5482 C CA . ASN B 1 233 ? -14.469 -42.125 -29.609 1 89.62 233 ASN B CA 1
ATOM 5483 C C . ASN B 1 233 ? -13.125 -42.406 -30.297 1 89.62 233 ASN B C 1
ATOM 5485 O O . ASN B 1 233 ? -12.969 -43.438 -30.953 1 89.62 233 ASN B O 1
ATOM 5489 N N . ALA B 1 234 ? -12.227 -41.594 -30.031 1 90.75 234 ALA B N 1
ATOM 5490 C CA . ALA B 1 234 ? -10.906 -41.812 -30.625 1 90.75 234 ALA B CA 1
ATOM 5491 C C . ALA B 1 234 ? -10.188 -42.969 -29.938 1 90.75 234 ALA B C 1
ATOM 5493 O O . ALA B 1 234 ? -10.508 -43.312 -28.797 1 90.75 234 ALA B O 1
ATOM 5494 N N . LYS B 1 235 ? -9.336 -43.625 -30.641 1 90.12 235 LYS B N 1
ATOM 5495 C CA . LYS B 1 235 ? -8.5 -44.688 -30.094 1 90.12 235 LYS B CA 1
ATOM 5496 C C . LYS B 1 235 ? -7.117 -44.156 -29.719 1 90.12 235 LYS B C 1
ATOM 5498 O O . LYS B 1 235 ? -6.523 -43.375 -30.469 1 90.12 235 LYS B O 1
ATOM 5503 N N . LEU B 1 236 ? -6.688 -44.594 -28.562 1 87.62 236 LEU B N 1
ATOM 5504 C CA . LEU B 1 236 ? -5.363 -44.188 -28.094 1 87.62 236 LEU B CA 1
ATOM 5505 C C . LEU B 1 236 ? -4.277 -45.031 -28.734 1 87.62 236 LEU B C 1
ATOM 5507 O O . LEU B 1 236 ? -3.709 -45.906 -28.078 1 87.62 236 LEU B O 1
ATOM 5511 N N . ASP B 1 237 ? -4.004 -44.688 -29.922 1 86.81 237 ASP B N 1
ATOM 5512 C CA . ASP B 1 237 ? -2.91 -45.375 -30.625 1 86.81 237 ASP B CA 1
ATOM 5513 C C . ASP B 1 237 ? -1.616 -44.562 -30.516 1 86.81 237 ASP B C 1
ATOM 5515 O O . ASP B 1 237 ? -1.563 -43.562 -29.828 1 86.81 237 ASP B O 1
ATOM 5519 N N . ARG B 1 238 ? -0.613 -45.094 -31.078 1 82.56 238 ARG B N 1
ATOM 5520 C CA . ARG B 1 238 ? 0.701 -44.469 -31.016 1 82.56 238 ARG B CA 1
ATOM 5521 C C . ARG B 1 238 ? 0.668 -43.062 -31.594 1 82.56 238 ARG B C 1
ATOM 5523 O O . ARG B 1 238 ? 1.314 -42.125 -31.078 1 82.56 238 ARG B O 1
ATOM 5530 N N . ASP B 1 239 ? -0.125 -42.875 -32.594 1 85.5 239 ASP B N 1
ATOM 5531 C CA . ASP B 1 239 ? -0.206 -41.562 -33.281 1 85.5 239 ASP B CA 1
ATOM 5532 C C . ASP B 1 239 ? -0.87 -40.531 -32.375 1 85.5 239 ASP B C 1
ATOM 5534 O O . ASP B 1 239 ? -0.372 -39.406 -32.219 1 85.5 239 ASP B O 1
ATOM 5538 N N . LEU B 1 240 ? -1.956 -40.938 -31.797 1 88.56 240 LEU B N 1
ATOM 5539 C CA . LEU B 1 240 ? -2.654 -40 -30.906 1 88.56 240 LEU B CA 1
ATOM 5540 C C . LEU B 1 240 ? -1.813 -39.688 -29.672 1 88.56 240 LEU B C 1
ATOM 5542 O O . LEU B 1 240 ? -1.773 -38.562 -29.203 1 88.56 240 LEU B O 1
ATOM 5546 N N . LEU B 1 241 ? -1.224 -40.656 -29.156 1 86.06 241 LEU B N 1
ATOM 5547 C CA . LEU B 1 241 ? -0.367 -40.469 -27.984 1 86.06 241 LEU B CA 1
ATOM 5548 C C . LEU B 1 241 ? 0.788 -39.531 -28.328 1 86.06 241 LEU B C 1
ATOM 5550 O O . LEU B 1 241 ? 1.149 -38.656 -27.516 1 86.06 241 LEU B O 1
ATOM 5554 N N . ASN B 1 242 ? 1.364 -39.688 -29.484 1 84.12 242 ASN B N 1
ATOM 5555 C CA . ASN B 1 242 ? 2.43 -38.812 -29.938 1 84.12 242 ASN B CA 1
ATOM 5556 C C . ASN B 1 242 ? 1.927 -37.375 -30.094 1 84.12 242 ASN B C 1
ATOM 5558 O O . ASN B 1 242 ? 2.635 -36.406 -29.766 1 84.12 242 ASN B O 1
ATOM 5562 N N . LEU B 1 243 ? 0.794 -37.281 -30.594 1 86.5 243 LEU B N 1
ATOM 5563 C CA . LEU B 1 243 ? 0.205 -35.938 -30.766 1 86.5 243 LEU B CA 1
ATOM 5564 C C . LEU B 1 243 ? 0.013 -35.281 -29.406 1 86.5 243 LEU B C 1
ATOM 5566 O O . LEU B 1 243 ? 0.31 -34.094 -29.25 1 86.5 243 LEU B O 1
ATOM 5570 N N . ILE B 1 244 ? -0.495 -36.031 -28.469 1 87.31 244 ILE B N 1
ATOM 5571 C CA . ILE B 1 244 ? -0.688 -35.531 -27.125 1 87.31 244 ILE B CA 1
ATOM 5572 C C . ILE B 1 244 ? 0.654 -35.094 -26.531 1 87.31 244 ILE B C 1
ATOM 5574 O O . ILE B 1 244 ? 0.745 -34.031 -25.906 1 87.31 244 ILE B O 1
ATOM 5578 N N . LEU B 1 245 ? 1.667 -35.812 -26.781 1 82.88 245 LEU B N 1
ATOM 5579 C CA . LEU B 1 245 ? 3.002 -35.531 -26.281 1 82.88 245 LEU B CA 1
ATOM 5580 C C . LEU B 1 245 ? 3.559 -34.25 -26.922 1 82.88 245 LEU B C 1
ATOM 5582 O O . LEU B 1 245 ? 4.152 -33.406 -26.234 1 82.88 245 LEU B O 1
ATOM 5586 N N . VAL B 1 246 ? 3.344 -34.094 -28.203 1 83.06 246 VAL B N 1
ATOM 5587 C CA . VAL B 1 246 ? 3.867 -32.969 -28.953 1 83.06 246 VAL B CA 1
ATOM 5588 C C . VAL B 1 246 ? 3.176 -31.688 -28.5 1 83.06 246 VAL B C 1
ATOM 5590 O O . VAL B 1 246 ? 3.816 -30.641 -28.375 1 83.06 246 VAL B O 1
ATOM 5593 N N . LYS B 1 247 ? 1.914 -31.75 -28.234 1 85.69 247 LYS B N 1
ATOM 5594 C CA . LYS B 1 247 ? 1.188 -30.562 -27.766 1 85.69 247 LYS B CA 1
ATOM 5595 C C . LYS B 1 247 ? 1.633 -30.172 -26.359 1 85.69 247 LYS B C 1
ATOM 5597 O O . LYS B 1 247 ? 1.532 -29 -25.984 1 85.69 247 LYS B O 1
ATOM 5602 N N . GLY B 1 248 ? 2.043 -31.156 -25.594 1 83.69 248 GLY B N 1
ATOM 5603 C CA . GLY B 1 248 ? 2.77 -30.891 -24.359 1 83.69 248 GLY B CA 1
ATOM 5604 C C . GLY B 1 248 ? 1.866 -30.5 -23.203 1 83.69 248 GLY B C 1
ATOM 5605 O O . GLY B 1 248 ? 2.33 -29.938 -22.203 1 83.69 248 GLY B O 1
ATOM 5606 N N . HIS B 1 249 ? 0.576 -30.703 -23.266 1 87.31 249 HIS B N 1
ATOM 5607 C CA . HIS B 1 249 ? -0.343 -30.344 -22.188 1 87.31 249 HIS B CA 1
ATOM 5608 C C . HIS B 1 249 ? -0.41 -31.453 -21.125 1 87.31 249 HIS B C 1
ATOM 5610 O O . HIS B 1 249 ? -0.254 -32.625 -21.453 1 87.31 249 HIS B O 1
ATOM 5616 N N . SER B 1 250 ? -0.617 -30.984 -19.891 1 87.5 250 SER B N 1
ATOM 5617 C CA . SER B 1 250 ? -0.794 -31.953 -18.812 1 87.5 250 SER B CA 1
ATOM 5618 C C . SER B 1 250 ? -2.24 -32.438 -18.734 1 87.5 250 SER B C 1
ATOM 5620 O O . SER B 1 250 ? -2.514 -33.531 -18.219 1 87.5 250 SER B O 1
ATOM 5622 N N . ARG B 1 251 ? -3.066 -31.625 -19.234 1 90.31 251 ARG B N 1
ATOM 5623 C CA . ARG B 1 251 ? -4.496 -31.922 -19.25 1 90.31 251 ARG B CA 1
ATOM 5624 C C . ARG B 1 251 ? -5.086 -31.719 -20.641 1 90.31 251 ARG B C 1
ATOM 5626 O O . ARG B 1 251 ? -4.805 -30.719 -21.312 1 90.31 251 ARG B O 1
ATOM 5633 N N . VAL B 1 252 ? -5.867 -32.688 -21.047 1 93.12 252 VAL B N 1
ATOM 5634 C CA . VAL B 1 252 ? -6.461 -32.625 -22.391 1 93.12 252 VAL B CA 1
ATOM 5635 C C . VAL B 1 252 ? -7.977 -32.781 -22.281 1 93.12 252 VAL B C 1
ATOM 5637 O O . VAL B 1 252 ? -8.469 -33.812 -21.797 1 93.12 252 VAL B O 1
ATOM 5640 N N . PRO B 1 253 ? -8.68 -31.797 -22.734 1 94.38 253 PRO B N 1
ATOM 5641 C CA . PRO B 1 253 ? -10.141 -31.906 -22.75 1 94.38 253 PRO B CA 1
ATOM 5642 C C . PRO B 1 253 ? -10.648 -32.969 -23.703 1 94.38 253 PRO B C 1
ATOM 5644 O O . PRO B 1 253 ? -10.023 -33.25 -24.734 1 94.38 253 PRO B O 1
ATOM 5647 N N . VAL B 1 254 ? -11.75 -33.594 -23.281 1 94.06 254 VAL B N 1
ATOM 5648 C CA . VAL B 1 254 ? -12.406 -34.625 -24.094 1 94.06 254 VAL B CA 1
ATOM 5649 C C . VAL B 1 254 ? -13.789 -34.125 -24.516 1 94.06 254 VAL B C 1
ATOM 5651 O O . VAL B 1 254 ? -14.547 -33.594 -23.703 1 94.06 254 VAL B O 1
ATOM 5654 N N . TYR B 1 255 ? -14.031 -34.219 -25.812 1 91.38 255 TYR B N 1
ATOM 5655 C CA . TYR B 1 255 ? -15.328 -33.75 -26.312 1 91.38 255 TYR B CA 1
ATOM 5656 C C . TYR B 1 255 ? -16.109 -34.906 -26.922 1 91.38 255 TYR B C 1
ATOM 5658 O O . TYR B 1 255 ? -15.555 -35.969 -27.203 1 91.38 255 TYR B O 1
ATOM 5666 N N . HIS B 1 256 ? -17.422 -34.719 -27.047 1 89.69 256 HIS B N 1
ATOM 5667 C CA . HIS B 1 256 ? -18.312 -35.656 -27.688 1 89.69 256 HIS B CA 1
ATOM 5668 C C . HIS B 1 256 ? -19 -35.031 -28.906 1 89.69 256 HIS B C 1
ATOM 5670 O O . HIS B 1 256 ? -19.609 -33.969 -28.797 1 89.69 256 HIS B O 1
ATOM 5676 N N . ASP B 1 257 ? -18.906 -35.625 -30.078 1 85.62 257 ASP B N 1
ATOM 5677 C CA . ASP B 1 257 ? -19.578 -35.281 -31.312 1 85.62 257 ASP B CA 1
ATOM 5678 C C . ASP B 1 257 ? -19 -33.969 -31.906 1 85.62 257 ASP B C 1
ATOM 5680 O O . ASP B 1 257 ? -18.516 -33.969 -33.031 1 85.62 257 ASP B O 1
ATOM 5684 N N . HIS B 1 258 ? -19.109 -32.938 -30.984 1 86.62 258 HIS B N 1
ATOM 5685 C CA . HIS B 1 258 ? -18.594 -31.656 -31.406 1 86.62 258 HIS B CA 1
ATOM 5686 C C . HIS B 1 258 ? -17.578 -31.094 -30.406 1 86.62 258 HIS B C 1
ATOM 5688 O O . HIS B 1 258 ? -17.75 -31.25 -29.203 1 86.62 258 HIS B O 1
ATOM 5694 N N . PRO B 1 259 ? -16.594 -30.438 -30.938 1 86.38 259 PRO B N 1
ATOM 5695 C CA . PRO B 1 259 ? -15.539 -29.906 -30.062 1 86.38 259 PRO B CA 1
ATOM 5696 C C . PRO B 1 259 ? -16.062 -28.922 -29.031 1 86.38 259 PRO B C 1
ATOM 5698 O O . PRO B 1 259 ? -15.398 -28.656 -28.016 1 86.38 259 PRO B O 1
ATOM 5701 N N . SER B 1 260 ? -17.172 -28.438 -29.266 1 82.56 260 SER B N 1
ATOM 5702 C CA . SER B 1 260 ? -17.75 -27.484 -28.312 1 82.56 260 SER B CA 1
ATOM 5703 C C . SER B 1 260 ? -18.406 -28.219 -27.141 1 82.56 260 SER B C 1
ATOM 5705 O O . SER B 1 260 ? -18.734 -27.609 -26.125 1 82.56 260 SER B O 1
ATOM 5707 N N . HIS B 1 261 ? -18.594 -29.469 -27.328 1 87.19 261 HIS B N 1
ATOM 5708 C CA . HIS B 1 261 ? -19.219 -30.266 -26.281 1 87.19 261 HIS B CA 1
ATOM 5709 C C . HIS B 1 261 ? -18.188 -31 -25.453 1 87.19 261 HIS B C 1
ATOM 5711 O O . HIS B 1 261 ? -18.078 -32.219 -25.516 1 87.19 261 HIS B O 1
ATOM 5717 N N . ILE B 1 262 ? -17.562 -30.219 -24.594 1 91 262 ILE B N 1
ATOM 5718 C CA . ILE B 1 262 ? -16.531 -30.797 -23.734 1 91 262 ILE B CA 1
ATOM 5719 C C . ILE B 1 262 ? -17.172 -31.531 -22.562 1 91 262 ILE B C 1
ATOM 5721 O O . ILE B 1 262 ? -17.969 -30.953 -21.812 1 91 262 ILE B O 1
ATOM 5725 N N . ILE B 1 263 ? -16.844 -32.781 -22.328 1 87.12 263 ILE B N 1
ATOM 5726 C CA . ILE B 1 263 ? -17.516 -33.594 -21.328 1 87.12 263 ILE B CA 1
ATOM 5727 C C . ILE B 1 263 ? -16.578 -33.812 -20.141 1 87.12 263 ILE B C 1
ATOM 5729 O O . ILE B 1 263 ? -17.031 -34.125 -19.031 1 87.12 263 ILE B O 1
ATOM 5733 N N . GLY B 1 264 ? -15.305 -33.719 -20.406 1 91.31 264 GLY B N 1
ATOM 5734 C CA . GLY B 1 264 ? -14.336 -33.969 -19.344 1 91.31 264 GLY B CA 1
ATOM 5735 C C . GLY B 1 264 ? -12.906 -33.75 -19.781 1 91.31 264 GLY B C 1
ATOM 5736 O O . GLY B 1 264 ? -12.656 -33 -20.734 1 91.31 264 GLY B O 1
ATOM 5737 N N . LEU B 1 265 ? -12.039 -34.219 -18.922 1 92 265 LEU B N 1
ATOM 5738 C CA . LEU B 1 265 ? -10.633 -34.094 -19.25 1 92 265 LEU B CA 1
ATOM 5739 C C . LEU B 1 265 ? -9.852 -35.344 -18.875 1 92 265 LEU B C 1
ATOM 5741 O O . LEU B 1 265 ? -10.289 -36.125 -18.031 1 92 265 LEU B O 1
ATOM 5745 N N . ILE B 1 266 ? -8.727 -35.562 -19.578 1 90.62 266 ILE B N 1
ATOM 5746 C CA . ILE B 1 266 ? -7.805 -36.656 -19.281 1 90.62 266 ILE B CA 1
ATOM 5747 C C . ILE B 1 266 ? -6.492 -36.094 -18.75 1 90.62 266 ILE B C 1
ATOM 5749 O O . ILE B 1 266 ? -5.98 -35.094 -19.25 1 90.62 266 ILE B O 1
ATOM 5753 N N . LEU B 1 267 ? -6.074 -36.719 -17.672 1 88.69 267 LEU B N 1
ATOM 5754 C CA . LEU B 1 267 ? -4.723 -36.406 -17.219 1 88.69 267 LEU B CA 1
ATOM 5755 C C . LEU B 1 267 ? -3.695 -37.219 -18 1 88.69 267 LEU B C 1
ATOM 5757 O O . LEU B 1 267 ? -3.723 -38.438 -17.984 1 88.69 267 LEU B O 1
ATOM 5761 N N . VAL B 1 268 ? -2.816 -36.562 -18.625 1 88.69 268 VAL B N 1
ATOM 5762 C CA . VAL B 1 268 ? -1.864 -37.219 -19.516 1 88.69 268 VAL B CA 1
ATOM 5763 C C . VAL B 1 268 ? -1.026 -38.219 -18.719 1 88.69 268 VAL B C 1
ATOM 5765 O O . VAL B 1 268 ? -0.699 -39.281 -19.234 1 88.69 268 VAL B O 1
ATOM 5768 N N . LYS B 1 269 ? -0.697 -37.875 -17.547 1 84.25 269 LYS B N 1
ATOM 5769 C CA . LYS B 1 269 ? 0.132 -38.781 -16.734 1 84.25 269 LYS B CA 1
ATOM 5770 C C . LYS B 1 269 ? -0.57 -40.094 -16.484 1 84.25 269 LYS B C 1
ATOM 5772 O O . LYS B 1 269 ? 0.085 -41.125 -16.312 1 84.25 269 LYS B O 1
ATOM 5777 N N . ASN B 1 270 ? -1.896 -40.156 -16.547 1 82.5 270 ASN B N 1
ATOM 5778 C CA . ASN B 1 270 ? -2.648 -41.375 -16.328 1 82.5 270 ASN B CA 1
ATOM 5779 C C . ASN B 1 270 ? -2.561 -42.312 -17.547 1 82.5 270 ASN B C 1
ATOM 5781 O O . ASN B 1 270 ? -2.904 -43.5 -17.453 1 82.5 270 ASN B O 1
ATOM 5785 N N . LEU B 1 271 ? -2.062 -41.844 -18.609 1 83.5 271 LEU B N 1
ATOM 5786 C CA . LEU B 1 271 ? -1.947 -42.625 -19.812 1 83.5 271 LEU B CA 1
ATOM 5787 C C . LEU B 1 271 ? -0.665 -43.469 -19.812 1 83.5 271 LEU B C 1
ATOM 5789 O O . LEU B 1 271 ? -0.437 -44.281 -20.703 1 83.5 271 LEU B O 1
ATOM 5793 N N . LEU B 1 272 ? 0.132 -43.281 -18.797 1 78.69 272 LEU B N 1
ATOM 5794 C CA . LEU B 1 272 ? 1.45 -43.906 -18.719 1 78.69 272 LEU B CA 1
ATOM 5795 C C . LEU B 1 272 ? 1.337 -45.406 -18.703 1 78.69 272 LEU B C 1
ATOM 5797 O O . LEU B 1 272 ? 2.199 -46.094 -19.25 1 78.69 272 LEU B O 1
ATOM 5801 N N . THR B 1 273 ? 0.337 -45.938 -18.094 1 73.12 273 THR B N 1
ATOM 5802 C CA . THR B 1 273 ? 0.251 -47.406 -17.922 1 73.12 273 THR B CA 1
ATOM 5803 C C . THR B 1 273 ? -0.441 -48.062 -19.109 1 73.12 273 THR B C 1
ATOM 5805 O O . THR B 1 273 ? -0.571 -49.281 -19.156 1 73.12 273 THR B O 1
ATOM 5808 N N . MET B 1 274 ? -0.723 -47.219 -20.078 1 75.12 274 MET B N 1
ATOM 5809 C CA . MET B 1 274 ? -1.456 -47.781 -21.219 1 75.12 274 MET B CA 1
ATOM 5810 C C . MET B 1 274 ? -0.498 -48.25 -22.297 1 75.12 274 MET B C 1
ATOM 5812 O O . MET B 1 274 ? 0.562 -47.656 -22.5 1 75.12 274 MET B O 1
ATOM 5816 N N . ASN B 1 275 ? -0.833 -49.344 -22.812 1 73 275 ASN B N 1
ATOM 5817 C CA . ASN B 1 275 ? -0.09 -49.875 -23.969 1 73 275 ASN B CA 1
ATOM 5818 C C . ASN B 1 275 ? -0.716 -49.406 -25.281 1 73 275 ASN B C 1
ATOM 5820 O O . ASN B 1 275 ? -1.828 -49.812 -25.625 1 73 275 ASN B O 1
ATOM 5824 N N . PRO B 1 276 ? -0.027 -48.625 -26.016 1 77.31 276 PRO B N 1
ATOM 5825 C CA . PRO B 1 276 ? -0.581 -48.094 -27.266 1 77.31 276 PRO B CA 1
ATOM 5826 C C . PRO B 1 276 ? -0.981 -49.219 -28.234 1 77.31 276 PRO B C 1
ATOM 5828 O O . PRO B 1 276 ? -1.843 -49 -29.094 1 77.31 276 PRO B O 1
ATOM 5831 N N . ALA B 1 277 ? -0.338 -50.281 -28.125 1 75.56 277 ALA B N 1
ATOM 5832 C CA . ALA B 1 277 ? -0.624 -51.375 -29.031 1 75.56 277 ALA B CA 1
ATOM 5833 C C . ALA B 1 277 ? -2.041 -51.906 -28.828 1 75.56 277 ALA B C 1
ATOM 5835 O O . ALA B 1 277 ? -2.633 -52.5 -29.734 1 75.56 277 ALA B O 1
ATOM 5836 N N . GLU B 1 278 ? -2.564 -51.625 -27.672 1 79.31 278 GLU B N 1
ATOM 5837 C CA . GLU B 1 278 ? -3.908 -52.125 -27.359 1 79.31 278 GLU B CA 1
ATOM 5838 C C . GLU B 1 278 ? -4.977 -51.219 -27.953 1 79.31 278 GLU B C 1
ATOM 5840 O O . GLU B 1 278 ? -6.137 -51.594 -28.094 1 79.31 278 GLU B O 1
ATOM 5845 N N . GLU B 1 279 ? -4.602 -50.031 -28.453 1 81.62 279 GLU B N 1
ATOM 5846 C CA . GLU B 1 279 ? -5.5 -49.062 -29.062 1 81.62 279 GLU B CA 1
ATOM 5847 C C . GLU B 1 279 ? -6.785 -48.906 -28.25 1 81.62 279 GLU B C 1
ATOM 5849 O O . GLU B 1 279 ? -7.883 -49 -28.812 1 81.62 279 GLU B O 1
ATOM 5854 N N . VAL B 1 280 ? -6.672 -48.688 -27.016 1 83.75 280 VAL B N 1
ATOM 5855 C CA . VAL B 1 280 ? -7.82 -48.562 -26.125 1 83.75 280 VAL B CA 1
ATOM 5856 C C . VAL B 1 280 ? -8.586 -47.281 -26.469 1 83.75 280 VAL B C 1
ATOM 5858 O O . VAL B 1 280 ? -7.984 -46.219 -26.656 1 83.75 280 VAL B O 1
ATOM 5861 N N . PRO B 1 281 ? -9.883 -47.438 -26.703 1 87.25 281 PRO B N 1
ATOM 5862 C CA . PRO B 1 281 ? -10.672 -46.219 -26.922 1 87.25 281 PRO B CA 1
ATOM 5863 C C . PRO B 1 281 ? -10.602 -45.25 -25.766 1 87.25 281 PRO B C 1
ATOM 5865 O O . PRO B 1 281 ? -10.523 -45.656 -24.609 1 87.25 281 PRO B O 1
ATOM 5868 N N . VAL B 1 282 ? -10.625 -44.031 -26.031 1 88.12 282 VAL B N 1
ATOM 5869 C CA . VAL B 1 282 ? -10.547 -42.969 -25.016 1 88.12 282 VAL B CA 1
ATOM 5870 C C . VAL B 1 282 ? -11.688 -43.125 -24.016 1 88.12 282 VAL B C 1
ATOM 5872 O O . VAL B 1 282 ? -11.516 -42.812 -22.828 1 88.12 282 VAL B O 1
ATOM 5875 N N . LYS B 1 283 ? -12.82 -43.562 -24.391 1 85.56 283 LYS B N 1
ATOM 5876 C CA . LYS B 1 283 ? -13.984 -43.75 -23.516 1 85.56 283 LYS B CA 1
ATOM 5877 C C . LYS B 1 283 ? -13.68 -44.719 -22.375 1 85.56 283 LYS B C 1
ATOM 5879 O O . LYS B 1 283 ? -14.375 -44.719 -21.359 1 85.56 283 LYS B O 1
ATOM 5884 N N . ASN B 1 284 ? -12.633 -45.562 -22.594 1 83 284 ASN B N 1
ATOM 5885 C CA . ASN B 1 284 ? -12.312 -46.562 -21.594 1 83 284 ASN B CA 1
ATOM 5886 C C . ASN B 1 284 ? -11.258 -46.062 -20.609 1 83 284 ASN B C 1
ATOM 5888 O O . ASN B 1 284 ? -10.883 -46.781 -19.672 1 83 284 ASN B O 1
ATOM 5892 N N . ILE B 1 285 ? -10.836 -44.906 -20.828 1 83.12 285 ILE B N 1
ATOM 5893 C CA . ILE B 1 285 ? -9.852 -44.344 -19.922 1 83.12 285 ILE B CA 1
ATOM 5894 C C . ILE B 1 285 ? -10.555 -43.469 -18.875 1 83.12 285 ILE B C 1
ATOM 5896 O O . ILE B 1 285 ? -11.727 -43.125 -19.047 1 83.12 285 ILE B O 1
ATOM 5900 N N . THR B 1 286 ? -9.836 -43.25 -17.781 1 83.25 286 THR B N 1
ATOM 5901 C CA . THR B 1 286 ? -10.398 -42.438 -16.703 1 83.25 286 THR B CA 1
ATOM 5902 C C . THR B 1 286 ? -10.594 -41 -17.172 1 83.25 286 THR B C 1
ATOM 5904 O O . THR B 1 286 ? -9.617 -40.281 -17.484 1 83.25 286 THR B O 1
ATOM 5907 N N . ILE B 1 287 ? -11.773 -40.594 -17.344 1 87.19 287 ILE B N 1
ATOM 5908 C CA . ILE B 1 287 ? -12.141 -39.25 -17.688 1 87.19 287 ILE B CA 1
ATOM 5909 C C . ILE B 1 287 ? -12.633 -38.5 -16.453 1 87.19 287 ILE B C 1
ATOM 5911 O O . ILE B 1 287 ? -13.531 -38.969 -15.75 1 87.19 287 ILE B O 1
ATOM 5915 N N . ARG B 1 288 ? -12.008 -37.375 -16.188 1 87.06 288 ARG B N 1
ATOM 5916 C CA . ARG B 1 288 ? -12.367 -36.594 -15.008 1 87.06 288 ARG B CA 1
ATOM 5917 C C . ARG B 1 288 ? -13.336 -35.469 -15.375 1 87.06 288 ARG B C 1
ATOM 5919 O O . ARG B 1 288 ? -13.344 -35 -16.516 1 87.06 288 ARG B O 1
ATOM 5926 N N . SER B 1 289 ? -14.055 -35.094 -14.359 1 87.5 289 SER B N 1
ATOM 5927 C CA . SER B 1 289 ? -14.992 -34 -14.57 1 87.5 289 SER B CA 1
ATOM 5928 C C . SER B 1 289 ? -14.273 -32.656 -14.664 1 87.5 289 SER B C 1
ATOM 5930 O O . SER B 1 289 ? -13.258 -32.438 -14 1 87.5 289 SER B O 1
ATOM 5932 N N . ILE B 1 290 ? -14.758 -31.859 -15.492 1 90.06 290 ILE B N 1
ATOM 5933 C CA . ILE B 1 290 ? -14.211 -30.516 -15.672 1 90.06 290 ILE B CA 1
ATOM 5934 C C . ILE B 1 290 ? -15.25 -29.469 -15.266 1 90.06 290 ILE B C 1
ATOM 5936 O O . ILE B 1 290 ? -16.375 -29.469 -15.781 1 90.06 290 ILE B O 1
ATOM 5940 N N . PRO B 1 291 ? -14.93 -28.641 -14.312 1 91.62 291 PRO B N 1
ATOM 5941 C CA . PRO B 1 291 ? -15.898 -27.625 -13.891 1 91.62 291 PRO B CA 1
ATOM 5942 C C . PRO B 1 291 ? -16.188 -26.594 -14.977 1 91.62 291 PRO B C 1
ATOM 5944 O O . PRO B 1 291 ? -15.32 -26.297 -15.797 1 91.62 291 PRO B O 1
ATOM 5947 N N . ARG B 1 292 ? -17.438 -26.156 -14.984 1 93.06 292 ARG B N 1
ATOM 5948 C CA . ARG B 1 292 ? -17.875 -25.109 -15.898 1 93.06 292 ARG B CA 1
ATOM 5949 C C . ARG B 1 292 ? -18.031 -23.766 -15.172 1 93.06 292 ARG B C 1
ATOM 5951 O O . ARG B 1 292 ? -18.656 -23.719 -14.102 1 93.06 292 ARG B O 1
ATOM 5958 N N . VAL B 1 293 ? -17.406 -22.766 -15.742 1 94.62 293 VAL B N 1
ATOM 5959 C CA . VAL B 1 293 ? -17.469 -21.453 -15.102 1 94.62 293 VAL B CA 1
ATOM 5960 C C . VAL B 1 293 ? -17.938 -20.406 -16.109 1 94.62 293 VAL B C 1
ATOM 5962 O O . VAL B 1 293 ? -17.594 -20.469 -17.297 1 94.62 293 VAL B O 1
ATOM 5965 N N . PRO B 1 294 ? -18.75 -19.453 -15.664 1 95.19 294 PRO B N 1
ATOM 5966 C CA . PRO B 1 294 ? -19.172 -18.391 -16.578 1 95.19 294 PRO B CA 1
ATOM 5967 C C . PRO B 1 294 ? -18.016 -17.484 -17 1 95.19 294 PRO B C 1
ATOM 5969 O O . PRO B 1 294 ? -17.047 -17.297 -16.25 1 95.19 294 PRO B O 1
ATOM 5972 N N . GLU B 1 295 ? -18.094 -16.922 -18.156 1 95.44 295 GLU B N 1
ATOM 5973 C CA . GLU B 1 295 ? -17.031 -16.078 -18.672 1 95.44 295 GLU B CA 1
ATOM 5974 C C . GLU B 1 295 ? -16.875 -14.812 -17.828 1 95.44 295 GLU B C 1
ATOM 5976 O O . GLU B 1 295 ? -15.805 -14.188 -17.844 1 95.44 295 GLU B O 1
ATOM 5981 N N . THR B 1 296 ? -17.859 -14.469 -16.984 1 94.69 296 THR B N 1
ATOM 5982 C CA . THR B 1 296 ? -17.844 -13.242 -16.203 1 94.69 296 THR B CA 1
ATOM 5983 C C . THR B 1 296 ? -17.25 -13.492 -14.812 1 94.69 296 THR B C 1
ATOM 5985 O O . THR B 1 296 ? -17.078 -12.555 -14.031 1 94.69 296 THR B O 1
ATOM 5988 N N . MET B 1 297 ? -16.906 -14.75 -14.586 1 94.38 297 MET B N 1
ATOM 5989 C CA . MET B 1 297 ? -16.359 -15.047 -13.266 1 94.38 297 MET B CA 1
ATOM 5990 C C . MET B 1 297 ? -15.008 -14.344 -13.078 1 94.38 297 MET B C 1
ATOM 5992 O O . MET B 1 297 ? -14.18 -14.336 -13.984 1 94.38 297 MET B O 1
ATOM 5996 N N . LEU B 1 298 ? -14.828 -13.773 -11.875 1 93.56 298 LEU B N 1
ATOM 5997 C CA . LEU B 1 298 ? -13.586 -13.07 -11.57 1 93.56 298 LEU B CA 1
ATOM 5998 C C . LEU B 1 298 ? -12.438 -14.047 -11.375 1 93.56 298 LEU B C 1
ATOM 6000 O O . LEU B 1 298 ? -12.625 -15.125 -10.805 1 93.56 298 LEU B O 1
ATOM 6004 N N . LEU B 1 299 ? -11.242 -13.648 -11.766 1 94.81 299 LEU B N 1
ATOM 6005 C CA . LEU B 1 299 ? -10.07 -14.516 -11.695 1 94.81 299 LEU B CA 1
ATOM 6006 C C . LEU B 1 299 ? -9.727 -14.844 -10.25 1 94.81 299 LEU B C 1
ATOM 6008 O O . LEU B 1 299 ? -9.234 -15.938 -9.961 1 94.81 299 LEU B O 1
ATOM 6012 N N . VAL B 1 300 ? -9.992 -13.93 -9.383 1 89.81 300 VAL B N 1
ATOM 6013 C CA . VAL B 1 300 ? -9.703 -14.188 -7.973 1 89.81 300 VAL B CA 1
ATOM 6014 C C . VAL B 1 300 ? -10.547 -15.352 -7.473 1 89.81 300 VAL B C 1
ATOM 6016 O O . VAL B 1 300 ? -10.07 -16.188 -6.699 1 89.81 300 VAL B O 1
ATOM 6019 N N . GLU B 1 301 ? -11.742 -15.438 -7.895 1 89.94 301 GLU B N 1
ATOM 6020 C CA . GLU B 1 301 ? -12.625 -16.547 -7.535 1 89.94 301 GLU B CA 1
ATOM 6021 C C . GLU B 1 301 ? -12.156 -17.844 -8.172 1 89.94 301 GLU B C 1
ATOM 6023 O O . GLU B 1 301 ? -12.211 -18.906 -7.535 1 89.94 30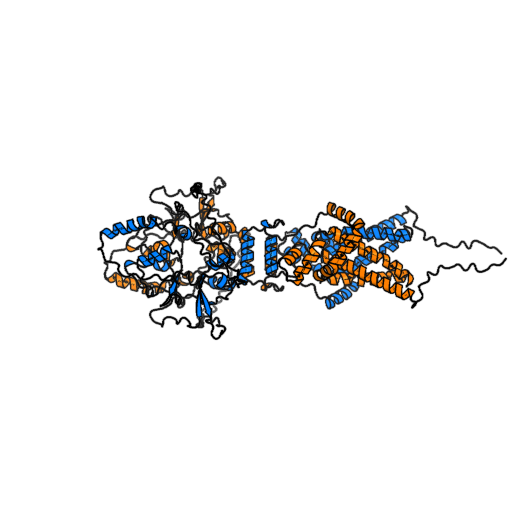1 GLU B O 1
ATOM 6028 N N . LEU B 1 302 ? -11.75 -17.719 -9.398 1 92.5 302 LEU B N 1
ATOM 6029 C CA . LEU B 1 302 ? -11.227 -18.891 -10.102 1 92.5 302 LEU B CA 1
ATOM 6030 C C . LEU B 1 302 ? -10 -19.438 -9.391 1 92.5 302 LEU B C 1
ATOM 6032 O O . LEU B 1 302 ? -9.844 -20.656 -9.266 1 92.5 302 LEU B O 1
ATOM 6036 N N . LEU B 1 303 ? -9.156 -18.516 -8.992 1 90.88 303 LEU B N 1
ATOM 6037 C CA . LEU B 1 303 ? -7.953 -18.938 -8.281 1 90.88 303 LEU B CA 1
ATOM 6038 C C . LEU B 1 303 ? -8.297 -19.703 -7.012 1 90.88 303 LEU B C 1
ATOM 6040 O O . LEU B 1 303 ? -7.695 -20.734 -6.727 1 90.88 303 LEU B O 1
ATOM 6044 N N . ASN B 1 304 ? -9.25 -19.25 -6.332 1 87.12 304 ASN B N 1
ATOM 6045 C CA . ASN B 1 304 ? -9.703 -19.922 -5.121 1 87.12 304 ASN B CA 1
ATOM 6046 C C . ASN B 1 304 ? -10.25 -21.312 -5.426 1 87.12 304 ASN B C 1
ATOM 6048 O O . ASN B 1 304 ? -10.016 -22.25 -4.668 1 87.12 304 ASN B O 1
ATOM 6052 N N . GLN B 1 305 ? -10.938 -21.422 -6.477 1 87.88 305 GLN B N 1
ATOM 6053 C CA . GLN B 1 305 ? -11.492 -22.703 -6.883 1 87.88 305 GLN B CA 1
ATOM 6054 C C . GLN B 1 305 ? -10.398 -23.688 -7.285 1 87.88 305 GLN B C 1
ATOM 6056 O O . GLN B 1 305 ? -10.445 -24.859 -6.938 1 87.88 305 GLN B O 1
ATOM 6061 N N . PHE B 1 306 ? -9.461 -23.156 -7.98 1 89.25 306 PHE B N 1
ATOM 6062 C CA . PHE B 1 306 ? -8.375 -24.016 -8.445 1 89.25 306 PHE B CA 1
ATOM 6063 C C . PHE B 1 306 ? -7.539 -24.516 -7.27 1 89.25 306 PHE B C 1
ATOM 6065 O O . PHE B 1 306 ? -7.016 -25.625 -7.301 1 89.25 306 PHE B O 1
ATOM 6072 N N . GLN B 1 307 ? -7.43 -23.703 -6.301 1 85.56 307 GLN B N 1
ATOM 6073 C CA . GLN B 1 307 ? -6.609 -24.062 -5.148 1 85.56 307 GLN B CA 1
ATOM 6074 C C . GLN B 1 307 ? -7.25 -25.188 -4.348 1 85.56 307 GLN B C 1
ATOM 6076 O O . GLN B 1 307 ? -6.559 -25.922 -3.631 1 85.56 307 GLN B O 1
ATOM 6081 N N . ARG B 1 308 ? -8.453 -25.406 -4.469 1 81.06 308 ARG B N 1
ATOM 6082 C CA . ARG B 1 308 ? -9.156 -26.438 -3.719 1 81.06 308 ARG B CA 1
ATOM 6083 C C . ARG B 1 308 ? -8.867 -27.828 -4.289 1 81.06 308 ARG B C 1
ATOM 6085 O O . ARG B 1 308 ? -9.125 -28.844 -3.635 1 81.06 308 ARG B O 1
ATOM 6092 N N . GLY B 1 309 ? -8.258 -27.953 -5.461 1 73.44 309 GLY B N 1
ATOM 6093 C CA . GLY B 1 309 ? -7.656 -29.188 -5.93 1 73.44 309 GLY B CA 1
ATOM 6094 C C . GLY B 1 309 ? -8.594 -30.031 -6.773 1 73.44 309 GLY B C 1
ATOM 6095 O O . GLY B 1 309 ? -8.242 -31.141 -7.184 1 73.44 309 GLY B O 1
ATOM 6096 N N . LEU B 1 310 ? -9.789 -29.625 -7.066 1 72.38 310 LEU B N 1
ATOM 6097 C CA . LEU B 1 310 ? -10.68 -30.453 -7.879 1 72.38 310 LEU B CA 1
ATOM 6098 C C . LEU B 1 310 ? -10.195 -30.516 -9.32 1 72.38 310 LEU B C 1
ATOM 6100 O O . LEU B 1 310 ? -10.102 -31.609 -9.891 1 72.38 310 LEU B O 1
ATOM 6104 N N . SER B 1 311 ? -9.938 -29.422 -9.883 1 85.06 311 SER B N 1
ATOM 6105 C CA . SER B 1 311 ? -9.398 -29.328 -11.234 1 85.06 311 SER B CA 1
ATOM 6106 C C . SER B 1 311 ? -8.617 -28.031 -11.438 1 85.06 311 SER B C 1
ATOM 6108 O O . SER B 1 311 ? -9.07 -26.969 -11.031 1 85.06 311 SER B O 1
ATOM 6110 N N . HIS B 1 312 ? -7.457 -28.203 -12.039 1 89.5 312 HIS B N 1
ATOM 6111 C CA . HIS B 1 312 ? -6.66 -27.031 -12.344 1 89.5 312 HIS B CA 1
ATOM 6112 C C . HIS B 1 312 ? -7.039 -26.453 -13.703 1 89.5 312 HIS B C 1
ATOM 6114 O O . HIS B 1 312 ? -6.297 -25.641 -14.266 1 89.5 312 HIS B O 1
ATOM 6120 N N . MET B 1 313 ? -8.141 -26.969 -14.266 1 93.25 313 MET B N 1
ATOM 6121 C CA . MET B 1 313 ? -8.68 -26.5 -15.531 1 93.25 313 MET B CA 1
ATOM 6122 C C . MET B 1 313 ? -10.203 -26.359 -15.453 1 93.25 313 MET B C 1
ATOM 6124 O O . MET B 1 313 ? -10.867 -27.141 -14.773 1 93.25 313 MET B O 1
ATOM 6128 N N . ALA B 1 314 ? -10.766 -25.359 -16.109 1 94.81 314 ALA B N 1
ATOM 6129 C CA . ALA B 1 314 ? -12.211 -25.156 -16.172 1 94.81 314 ALA B CA 1
ATOM 6130 C C . ALA B 1 314 ? -12.648 -24.734 -17.578 1 94.81 314 ALA B C 1
ATOM 6132 O O . ALA B 1 314 ? -11.867 -24.125 -18.312 1 94.81 314 ALA B O 1
ATOM 6133 N N . VAL B 1 315 ? -13.852 -25.141 -17.891 1 95.25 315 VAL B N 1
ATOM 6134 C CA . VAL B 1 315 ? -14.453 -24.734 -19.156 1 95.25 315 VAL B CA 1
ATOM 6135 C C . VAL B 1 315 ? -15.211 -23.422 -18.969 1 95.25 315 VAL B C 1
ATOM 6137 O O . VAL B 1 315 ? -15.977 -23.281 -18.016 1 95.25 315 VAL B O 1
ATOM 6140 N N . VAL B 1 316 ? -14.883 -22.453 -19.828 1 96.38 316 VAL B N 1
ATOM 6141 C CA . VAL B 1 316 ? -15.547 -21.156 -19.766 1 96.38 316 VAL B CA 1
ATOM 6142 C C . VAL B 1 316 ? -16.781 -21.156 -20.656 1 96.38 316 VAL B C 1
ATOM 6144 O O . VAL B 1 316 ? -16.688 -21.5 -21.844 1 96.38 316 VAL B O 1
ATOM 6147 N N . THR B 1 317 ? -17.953 -20.766 -20.125 1 94.94 317 THR B N 1
ATOM 6148 C CA . THR B 1 317 ? -19.203 -20.828 -20.875 1 94.94 317 THR B CA 1
ATOM 6149 C C . THR B 1 317 ? -19.891 -19.469 -20.906 1 94.94 317 THR B C 1
ATOM 6151 O O . THR B 1 317 ? -19.547 -18.578 -20.125 1 94.94 317 THR B O 1
ATOM 6154 N N . ARG B 1 318 ? -20.672 -19.203 -21.891 1 92.25 318 ARG B N 1
ATOM 6155 C CA . ARG B 1 318 ? -21.547 -18.047 -22.031 1 92.25 318 ARG B CA 1
ATOM 6156 C C . ARG B 1 318 ? -22.984 -18.469 -22.312 1 92.25 318 ARG B C 1
ATOM 6158 O O . ARG B 1 318 ? -23.219 -19.453 -23.031 1 92.25 318 ARG B O 1
ATOM 6165 N N . PRO B 1 319 ? -23.922 -17.766 -21.609 1 85.44 319 PRO B N 1
ATOM 6166 C CA . PRO B 1 319 ? -25.312 -18.109 -21.891 1 85.44 319 PRO B CA 1
ATOM 6167 C C . PRO B 1 319 ? -25.703 -17.844 -23.344 1 85.44 319 PRO B C 1
ATOM 6169 O O . PRO B 1 319 ? -25.25 -16.859 -23.938 1 85.44 319 PRO B O 1
ATOM 6172 N N . ARG B 1 320 ? -26.359 -18.828 -23.875 1 76.12 320 ARG B N 1
ATOM 6173 C CA . ARG B 1 320 ? -26.875 -18.609 -25.234 1 76.12 320 ARG B CA 1
ATOM 6174 C C . ARG B 1 320 ? -28 -17.578 -25.219 1 76.12 320 ARG B C 1
ATOM 6176 O O . ARG B 1 320 ? -28.703 -17.422 -24.219 1 76.12 320 ARG B O 1
ATOM 6183 N N . THR B 1 321 ? -28.141 -16.578 -25.766 1 62.16 321 THR B N 1
ATOM 6184 C CA . THR B 1 321 ? -29.125 -15.5 -25.844 1 62.16 321 THR B CA 1
ATOM 6185 C C . THR B 1 321 ? -30.484 -15.961 -25.297 1 62.16 321 THR B C 1
ATOM 6187 O O . THR B 1 321 ? -31.438 -15.188 -25.266 1 62.16 321 THR B O 1
ATOM 6190 N N . GLY B 1 322 ? -31.188 -17.016 -25.297 1 46.88 322 GLY B N 1
ATOM 6191 C CA . GLY B 1 322 ? -32.5 -16.688 -24.766 1 46.88 322 GLY B CA 1
ATOM 6192 C C . GLY B 1 322 ? -32.469 -16.141 -23.359 1 46.88 322 GLY B C 1
ATOM 6193 O O . GLY B 1 322 ? -31.391 -15.867 -22.812 1 46.88 322 GLY B O 1
ATOM 6194 N N . LYS B 1 323 ? -33.562 -16.625 -22.281 1 41.84 323 LYS B N 1
ATOM 6195 C CA . LYS B 1 323 ? -33.812 -16.062 -20.953 1 41.84 323 LYS B CA 1
ATOM 6196 C C . LYS B 1 323 ? -32.656 -16.312 -20.016 1 41.84 323 LYS B C 1
ATOM 6198 O O . LYS B 1 323 ? -32.219 -17.453 -19.844 1 41.84 323 LYS B O 1
ATOM 6203 N N . PHE B 1 324 ? -31.906 -15.32 -19.766 1 38.34 324 PHE B N 1
ATOM 6204 C CA . PHE B 1 324 ? -30.797 -15.234 -18.828 1 38.34 324 PHE B CA 1
ATOM 6205 C C . PHE B 1 324 ? -31.172 -15.836 -17.484 1 38.34 324 PHE B C 1
ATOM 6207 O O . PHE B 1 324 ? -31.891 -15.203 -16.688 1 38.34 324 PHE B O 1
ATOM 6214 N N . GLU B 1 325 ? -31.672 -16.984 -17.391 1 36.31 325 GLU B N 1
ATOM 6215 C CA . GLU B 1 325 ? -31.859 -17.25 -15.961 1 36.31 325 GLU B CA 1
ATOM 6216 C C . GLU B 1 325 ? -30.516 -17.406 -15.25 1 36.31 325 GLU B C 1
ATOM 6218 O O . GLU B 1 325 ? -29.578 -17.953 -15.82 1 36.31 325 GLU B O 1
ATOM 6223 N N . LYS B 1 326 ? -30.328 -16.672 -14.312 1 37.5 326 LYS B N 1
ATOM 6224 C CA . LYS B 1 326 ? -29.188 -16.672 -13.406 1 37.5 326 LYS B CA 1
ATOM 6225 C C . LYS B 1 326 ? -28.797 -18.094 -13.031 1 37.5 326 LYS B C 1
ATOM 6227 O O . LYS B 1 326 ? -29.594 -18.844 -12.469 1 37.5 326 LYS B O 1
ATOM 6232 N N . PRO B 1 327 ? -28.062 -18.719 -13.789 1 32.5 327 PRO B N 1
ATOM 6233 C CA . PRO B 1 327 ? -27.781 -20.078 -13.289 1 32.5 327 PRO B CA 1
ATOM 6234 C C . PRO B 1 327 ? -27.266 -20.078 -11.852 1 32.5 327 PRO B C 1
ATOM 6236 O O . PRO B 1 327 ? -26.391 -19.266 -11.5 1 32.5 327 PRO B O 1
ATOM 6239 N N . ALA B 1 328 ? -27.984 -20.438 -10.906 1 30.09 328 ALA B N 1
ATOM 6240 C CA . ALA B 1 328 ? -27.562 -20.672 -9.531 1 30.09 328 ALA B CA 1
ATOM 6241 C C . ALA B 1 328 ? -26.344 -21.594 -9.484 1 30.09 328 ALA B C 1
ATOM 6243 O O . ALA B 1 328 ? -26.281 -22.578 -10.211 1 30.09 328 ALA B O 1
ATOM 6244 N N . PHE B 1 329 ? -25.219 -21.078 -9.227 1 30.78 329 PHE B N 1
ATOM 6245 C CA . PHE B 1 329 ? -24.109 -21.938 -8.812 1 30.78 329 PHE B CA 1
ATOM 6246 C C . PHE B 1 329 ? -24.625 -23.109 -7.973 1 30.78 329 PHE B C 1
ATOM 6248 O O . PHE B 1 329 ? -25.125 -22.922 -6.867 1 30.78 329 PHE B O 1
ATOM 6255 N N . ARG B 1 330 ? -25.25 -24.078 -8.461 1 30.98 330 ARG B N 1
ATOM 6256 C CA . ARG B 1 330 ? -25.594 -25.219 -7.621 1 30.98 330 ARG B CA 1
ATOM 6257 C C . ARG B 1 330 ? -24.344 -26.016 -7.234 1 30.98 330 ARG B C 1
ATOM 6259 O O . ARG B 1 330 ? -23.625 -26.5 -8.102 1 30.98 330 ARG B O 1
ATOM 6266 N N . PRO B 1 331 ? -23.797 -25.734 -6.168 1 32.47 331 PRO B N 1
ATOM 6267 C CA . PRO B 1 331 ? -22.828 -26.734 -5.707 1 32.47 331 PRO B CA 1
ATOM 6268 C C . PRO B 1 331 ? -23.266 -28.156 -5.984 1 32.47 331 PRO B C 1
ATOM 6270 O O . PRO B 1 331 ? -24.453 -28.438 -6.117 1 32.47 331 PRO B O 1
ATOM 6273 N N . PRO B 1 332 ? -22.609 -28.969 -6.637 1 31.89 332 PRO B N 1
ATOM 6274 C CA . PRO B 1 332 ? -23.203 -30.312 -6.699 1 31.89 332 PRO B CA 1
ATOM 6275 C C . PRO B 1 332 ? -24.016 -30.656 -5.453 1 31.89 332 PRO B C 1
ATOM 6277 O O . PRO B 1 332 ? -23.672 -30.219 -4.352 1 31.89 332 PRO B O 1
ATOM 6280 N N . ASP B 1 333 ? -25.328 -30.734 -5.504 1 30.75 333 ASP B N 1
ATOM 6281 C CA . ASP B 1 333 ? -26.297 -31.062 -4.465 1 30.75 333 ASP B CA 1
ATOM 6282 C C . ASP B 1 333 ? -25.766 -32.188 -3.561 1 30.75 333 ASP B C 1
ATOM 6284 O O . ASP B 1 333 ? -26.203 -32.312 -2.416 1 30.75 333 ASP B O 1
ATOM 6288 N N . ASN B 1 334 ? -25.297 -33.281 -4.184 1 27.89 334 ASN B N 1
ATOM 6289 C CA . ASN B 1 334 ? -25.203 -34.406 -3.246 1 27.89 334 ASN B CA 1
ATOM 6290 C C . ASN B 1 334 ? -24.172 -34.125 -2.156 1 27.89 334 ASN B C 1
ATOM 6292 O O . ASN B 1 334 ? -22.984 -34.375 -2.35 1 27.89 334 ASN B O 1
ATOM 6296 N N . GLU B 1 335 ? -24.312 -33.094 -1.505 1 27.45 335 GLU B N 1
ATOM 6297 C CA . GLU B 1 335 ? -23.688 -32.969 -0.195 1 27.45 335 GLU B CA 1
ATOM 6298 C C . GLU B 1 335 ? -24.125 -34.062 0.744 1 27.45 335 GLU B C 1
ATOM 6300 O O . GLU B 1 335 ? -25.125 -33.938 1.449 1 27.45 335 GLU B O 1
ATOM 6305 N N . ARG B 1 336 ? -24.141 -35.375 0.224 1 26.8 336 ARG B N 1
ATOM 6306 C CA . ARG B 1 336 ? -24.359 -36.25 1.357 1 26.8 336 ARG B CA 1
ATOM 6307 C C . ARG B 1 336 ? -23.5 -35.844 2.551 1 26.8 336 ARG B C 1
ATOM 6309 O O . ARG B 1 336 ? -22.344 -35.469 2.387 1 26.8 336 ARG B O 1
ATOM 6316 N N . GLU B 1 337 ? -24.188 -35.375 3.525 1 25.78 337 GLU B N 1
ATOM 6317 C CA . GLU B 1 337 ? -23.75 -35.188 4.91 1 25.78 337 GLU B CA 1
ATOM 6318 C C . GLU B 1 337 ? -22.844 -36.312 5.348 1 25.78 337 GLU B C 1
ATOM 6320 O O . GLU B 1 337 ? -23.266 -37.469 5.449 1 25.78 337 GLU B O 1
ATOM 6325 N N . ILE B 1 338 ? -21.672 -36.406 4.758 1 24.11 338 ILE B N 1
ATOM 6326 C CA . ILE B 1 338 ? -20.812 -37.344 5.457 1 24.11 338 ILE B CA 1
ATOM 6327 C C . ILE B 1 338 ? -20.922 -37.125 6.965 1 24.11 338 ILE B C 1
ATOM 6329 O O . ILE B 1 338 ? -20.5 -36.094 7.48 1 24.11 338 ILE B O 1
ATOM 6333 N N . ARG B 1 339 ? -22.141 -37.406 7.449 1 22.47 339 ARG B N 1
ATOM 6334 C CA . ARG B 1 339 ? -22.266 -37.656 8.883 1 22.47 339 ARG B CA 1
ATOM 6335 C C . ARG B 1 339 ? -21.156 -38.531 9.398 1 22.47 339 ARG B C 1
ATOM 6337 O O . ARG B 1 339 ? -21.062 -39.719 9.016 1 22.47 339 ARG B O 1
ATOM 6344 N N . LEU B 1 340 ? -19.938 -37.969 9.461 1 22.22 340 LEU B N 1
ATOM 6345 C CA . LEU B 1 340 ? -19.016 -38.625 10.367 1 22.22 340 LEU B CA 1
ATOM 6346 C C . LEU B 1 340 ? -19.734 -39.156 11.602 1 22.22 340 LEU B C 1
ATOM 6348 O O . LEU B 1 340 ? -20.25 -38.375 12.406 1 22.22 340 LEU B O 1
ATOM 6352 N N . GLU B 1 341 ? -20.625 -40.062 11.281 1 22.36 341 GLU B N 1
ATOM 6353 C CA . GLU B 1 341 ? -21 -40.812 12.492 1 22.36 341 GLU B CA 1
ATOM 6354 C C . GLU B 1 341 ? -19.781 -41.125 13.344 1 22.36 341 GLU B C 1
ATOM 6356 O O . GLU B 1 341 ? -18.922 -41.906 12.93 1 22.36 341 GLU B O 1
ATOM 6361 N N . VAL B 1 342 ? -19.281 -40 13.977 1 23.02 342 VAL B N 1
ATOM 6362 C CA . VAL B 1 342 ? -18.484 -40.25 15.172 1 23.02 342 VAL B CA 1
ATOM 6363 C C . VAL B 1 342 ? -19.047 -41.406 15.969 1 23.02 342 VAL B C 1
ATOM 6365 O O . VAL B 1 342 ? -20.188 -41.344 16.453 1 23.02 342 VAL B O 1
ATOM 6368 N N . LEU B 1 343 ? -18.844 -42.562 15.344 1 21.62 343 LEU B N 1
ATOM 6369 C CA . LEU B 1 343 ? -19.031 -43.688 16.266 1 21.62 343 LEU B CA 1
ATOM 6370 C C . LEU B 1 343 ? -18.562 -43.312 17.656 1 21.62 343 LEU B C 1
ATOM 6372 O O . LEU B 1 343 ? -17.391 -42.969 17.844 1 21.62 343 LEU B O 1
ATOM 6376 N N . GLY B 1 344 ? -19.469 -42.688 18.438 1 23.19 344 GLY B N 1
ATOM 6377 C CA . GLY B 1 344 ? -19.422 -42.562 19.891 1 23.19 344 GLY B CA 1
ATOM 6378 C C . GLY B 1 344 ? -18.797 -43.75 20.578 1 23.19 344 GLY B C 1
ATOM 6379 O O . GLY B 1 344 ? -19.359 -44.844 20.547 1 23.19 344 GLY B O 1
ATOM 6380 N N . GLN B 1 345 ? -17.391 -43.969 20.281 1 22.14 345 GLN B N 1
ATOM 6381 C CA . GLN B 1 345 ? -16.797 -44.875 21.25 1 22.14 345 GLN B CA 1
ATOM 6382 C C . GLN B 1 345 ? -17.266 -44.562 22.672 1 22.14 345 GLN B C 1
ATOM 6384 O O . GLN B 1 345 ? -17.016 -43.469 23.188 1 22.14 345 GLN B O 1
ATOM 6389 N N . SER B 1 346 ? -18.484 -44.906 23.078 1 23.59 346 SER B N 1
ATOM 6390 C CA . SER B 1 346 ? -18.844 -45.094 24.469 1 23.59 346 SER B CA 1
ATOM 6391 C C . SER B 1 346 ? -17.719 -45.75 25.266 1 23.59 346 SER B C 1
ATOM 6393 O O . SER B 1 346 ? -17.781 -45.812 26.5 1 23.59 346 SER B O 1
ATOM 6395 N N . LEU B 1 347 ? -16.797 -46.5 24.672 1 20.45 347 LEU B N 1
ATOM 6396 C CA . LEU B 1 347 ? -16.312 -47.469 25.641 1 20.45 347 LEU B CA 1
ATOM 6397 C C . LEU B 1 347 ? -15.383 -46.812 26.656 1 20.45 347 LEU B C 1
ATOM 6399 O O . LEU B 1 347 ? -14.812 -47.5 27.516 1 20.45 347 LEU B O 1
ATOM 6403 N N . LEU B 1 348 ? -14.633 -45.719 26.281 1 21.22 348 LEU B N 1
ATOM 6404 C CA . LEU B 1 348 ? -13.57 -45.625 27.281 1 21.22 348 LEU B CA 1
ATOM 6405 C C . LEU B 1 348 ? -14.156 -45.406 28.656 1 21.22 348 LEU B C 1
ATOM 6407 O O . LEU B 1 348 ? -14.898 -44.438 28.875 1 21.22 348 LEU B O 1
ATOM 6411 N N . GLY B 1 349 ? -14.516 -46.438 29.375 1 20.47 349 GLY B N 1
ATOM 6412 C CA . GLY B 1 349 ? -14.562 -46.625 30.812 1 20.47 349 GLY B CA 1
ATOM 6413 C C . GLY B 1 349 ? -13.43 -45.906 31.547 1 20.47 349 GLY B C 1
ATOM 6414 O O . GLY B 1 349 ? -12.398 -45.594 30.938 1 20.47 349 GLY B O 1
ATOM 6415 N N . GLY B 1 350 ? -13.719 -45.094 32.594 1 21.5 350 GLY B N 1
ATOM 6416 C CA . GLY B 1 350 ? -13.062 -44.25 33.562 1 21.5 350 GLY B CA 1
ATOM 6417 C C . GLY B 1 350 ? -11.883 -44.938 34.25 1 21.5 350 GLY B C 1
ATOM 6418 O O . GLY B 1 350 ? -11.453 -44.5 35.312 1 21.5 350 GLY B O 1
ATOM 6419 N N . ARG B 1 351 ? -11.242 -46 33.719 1 20.64 351 ARG B N 1
ATOM 6420 C CA . ARG B 1 351 ? -10.32 -46.469 34.75 1 20.64 351 ARG B CA 1
ATOM 6421 C C . ARG B 1 351 ? -9.281 -45.406 35.094 1 20.64 351 ARG B C 1
ATOM 6423 O O . ARG B 1 351 ? -8.812 -44.688 34.219 1 20.64 351 ARG B O 1
ATOM 6430 N N . SER B 1 352 ? -9.203 -44.938 36.469 1 21.36 352 SER B N 1
ATOM 6431 C CA . SER B 1 352 ? -8.539 -44.062 37.406 1 21.36 352 SER B CA 1
ATOM 6432 C C . SER B 1 352 ? -7.02 -44.219 37.344 1 21.36 352 SER B C 1
ATOM 6434 O O . SER B 1 352 ? -6.441 -45.125 37.938 1 21.36 352 SER B O 1
ATOM 6436 N N . PHE B 1 353 ? -6.309 -44.469 36.188 1 17.75 353 PHE B N 1
ATOM 6437 C CA . PHE B 1 353 ? -4.93 -44.75 36.531 1 17.75 353 PHE B CA 1
ATOM 6438 C C . PHE B 1 353 ? -4.266 -43.531 37.188 1 17.75 353 PHE B C 1
ATOM 6440 O O . PHE B 1 353 ? -4.125 -42.5 36.531 1 17.75 353 PHE B O 1
ATOM 6447 N N . LYS B 1 354 ? -4.254 -43.438 38.562 1 22.66 354 LYS B N 1
ATOM 6448 C CA . LYS B 1 354 ? -3.502 -42.625 39.531 1 22.66 354 LYS B CA 1
ATOM 6449 C C . LYS B 1 354 ? -2.002 -42.688 39.25 1 22.66 354 LYS B C 1
ATOM 6451 O O . LYS B 1 354 ? -1.263 -43.375 40 1 22.66 354 LYS B O 1
ATOM 6456 N N . ARG B 1 355 ? -1.415 -42.969 38.031 1 18.5 355 ARG B N 1
ATOM 6457 C CA . ARG B 1 355 ? 0.005 -43.25 38.219 1 18.5 355 ARG B CA 1
ATOM 6458 C C . ARG B 1 355 ? 0.717 -42.031 38.812 1 18.5 355 ARG B C 1
ATOM 6460 O O . ARG B 1 355 ? 0.436 -40.906 38.438 1 18.5 355 ARG B O 1
ATOM 6467 N N . SER B 1 356 ? 1.428 -42.219 39.938 1 20.42 356 SER B N 1
ATOM 6468 C CA . SER B 1 356 ? 2.314 -41.562 40.906 1 20.42 356 SER B CA 1
ATOM 6469 C C . SER B 1 356 ? 3.518 -40.938 40.219 1 20.42 356 SER B C 1
ATOM 6471 O O . SER B 1 356 ? 4.402 -41.656 39.719 1 20.42 356 SER B O 1
ATOM 6473 N N . LEU B 1 357 ? 3.312 -39.938 39.25 1 20.38 357 LEU B N 1
ATOM 6474 C CA . LEU B 1 357 ? 4.488 -39.25 38.719 1 20.38 357 LEU B CA 1
ATOM 6475 C C . LEU B 1 357 ? 5.312 -38.656 39.844 1 20.38 357 LEU B C 1
ATOM 6477 O O . LEU B 1 357 ? 4.879 -37.688 40.5 1 20.38 357 LEU B O 1
ATOM 6481 N N . ARG B 1 358 ? 6.016 -39.438 40.656 1 20.28 358 ARG B N 1
ATOM 6482 C CA . ARG B 1 358 ? 7.027 -39 41.594 1 20.28 358 ARG B CA 1
ATOM 6483 C C . ARG B 1 358 ? 7.914 -37.906 41 1 20.28 358 ARG B C 1
ATOM 6485 O O . ARG B 1 358 ? 7.906 -37.688 39.781 1 20.28 358 ARG B O 1
ATOM 6492 N N . MET B 1 359 ? 9.297 -37.875 41.406 1 20.77 359 MET B N 1
ATOM 6493 C CA . MET B 1 359 ? 10.312 -37 42 1 20.77 359 MET B CA 1
ATOM 6494 C C . MET B 1 359 ? 11.125 -36.312 40.906 1 20.77 359 MET B C 1
ATOM 6496 O O . MET B 1 359 ? 12.039 -35.531 41.188 1 20.77 359 MET B O 1
ATOM 6500 N N . LEU B 1 360 ? 11.289 -36.844 39.562 1 20.22 360 LEU B N 1
ATOM 6501 C CA . LEU B 1 360 ? 12.641 -36.562 39.125 1 20.22 360 LEU B CA 1
ATOM 6502 C C . LEU B 1 360 ? 12.812 -35.062 38.875 1 20.22 360 LEU B C 1
ATOM 6504 O O . LEU B 1 360 ? 11.914 -34.406 38.344 1 20.22 360 LEU B O 1
ATOM 6508 N N . LYS B 1 361 ? 13.812 -34.406 39.531 1 25.3 361 LYS B N 1
ATOM 6509 C CA . LYS B 1 361 ? 14.531 -33.156 39.688 1 25.3 361 LYS B CA 1
ATOM 6510 C C . LYS B 1 361 ? 14.93 -32.594 38.312 1 25.3 361 LYS B C 1
ATOM 6512 O O . LYS B 1 361 ? 15.641 -33.25 37.562 1 25.3 361 LYS B O 1
ATOM 6517 N N . THR B 1 362 ? 14.117 -31.609 37.75 1 22.92 362 THR B N 1
ATOM 6518 C CA . THR B 1 362 ? 13.742 -30.859 36.531 1 22.92 362 THR B CA 1
ATOM 6519 C C . THR B 1 362 ? 14.93 -30.062 36.031 1 22.92 362 THR B C 1
ATOM 6521 O O . THR B 1 362 ? 15.305 -29.031 36.594 1 22.92 362 THR B O 1
ATOM 6524 N N . LEU B 1 363 ? 16 -30.859 35.5 1 22.64 363 LEU B N 1
ATOM 6525 C CA . LEU B 1 363 ? 17.203 -30.156 35.031 1 22.64 363 LEU B CA 1
ATOM 6526 C C . LEU B 1 363 ? 16.859 -29.156 33.938 1 22.64 363 LEU B C 1
ATOM 6528 O O . LEU B 1 363 ? 15.93 -29.375 33.156 1 22.64 363 LEU B O 1
ATOM 6532 N N . PRO B 1 364 ? 17.328 -27.828 33.875 1 26.33 364 PRO B N 1
ATOM 6533 C CA . PRO B 1 364 ? 17.031 -26.547 33.219 1 26.33 364 PRO B CA 1
ATOM 6534 C C . PRO B 1 364 ? 17.266 -26.594 31.719 1 26.33 364 PRO B C 1
ATOM 6536 O O . PRO B 1 364 ? 17.219 -25.547 31.047 1 26.33 364 PRO B O 1
ATOM 6539 N N . GLY B 1 365 ? 17.375 -27.828 31.016 1 22.12 365 GLY B N 1
ATOM 6540 C CA . GLY B 1 365 ? 18.109 -27.75 29.766 1 22.12 365 GLY B CA 1
ATOM 6541 C C . GLY B 1 365 ? 17.391 -26.969 28.688 1 22.12 365 GLY B C 1
ATOM 6542 O O . GLY B 1 365 ? 16.188 -26.703 28.812 1 22.12 365 GLY B O 1
ATOM 6543 N N . ASN B 1 366 ? 18.125 -26.609 27.406 1 24.7 366 ASN B N 1
ATOM 6544 C CA . ASN B 1 366 ? 18.25 -25.766 26.219 1 24.7 366 ASN B CA 1
ATOM 6545 C C . ASN B 1 366 ? 17.219 -26.156 25.156 1 24.7 366 ASN B C 1
ATOM 6547 O O . ASN B 1 366 ? 17.469 -27.047 24.344 1 24.7 366 ASN B O 1
ATOM 6551 N N . ASP B 1 367 ? 15.859 -26.312 25.312 1 22.62 367 ASP B N 1
ATOM 6552 C CA . ASP B 1 367 ? 14.875 -27.125 24.609 1 22.62 367 ASP B CA 1
ATOM 6553 C C . ASP B 1 367 ? 14.406 -26.453 23.328 1 22.62 367 ASP B C 1
ATOM 6555 O O . ASP B 1 367 ? 13.359 -26.812 22.781 1 22.62 367 ASP B O 1
ATOM 6559 N N . ASN B 1 368 ? 14.984 -25.359 22.828 1 23.22 368 ASN B N 1
ATOM 6560 C CA . ASN B 1 368 ? 14.102 -24.609 21.953 1 23.22 368 ASN B CA 1
ATOM 6561 C C . ASN B 1 368 ? 13.922 -25.297 20.609 1 23.22 368 ASN B C 1
ATOM 6563 O O . ASN B 1 368 ? 13.602 -24.656 19.609 1 23.22 368 ASN B O 1
ATOM 6567 N N . VAL B 1 369 ? 14.109 -26.625 20.422 1 24.77 369 VAL B N 1
ATOM 6568 C CA . VAL B 1 369 ? 14.172 -27.062 19.031 1 24.77 369 VAL B CA 1
ATOM 6569 C C . VAL B 1 369 ? 12.812 -26.891 18.359 1 24.77 369 VAL B C 1
ATOM 6571 O O . VAL B 1 369 ? 11.773 -27.109 18.984 1 24.77 369 VAL B O 1
ATOM 6574 N N . SER B 1 370 ? 12.812 -26.281 17.109 1 24.94 370 SER B N 1
ATOM 6575 C CA . SER B 1 370 ? 11.883 -25.844 16.078 1 24.94 370 SER B CA 1
ATOM 6576 C C . SER B 1 370 ? 10.977 -26.969 15.617 1 24.94 370 SER B C 1
ATOM 6578 O O . SER B 1 370 ? 11.445 -28.094 15.383 1 24.94 370 SER B O 1
ATOM 6580 N N . ARG B 1 371 ? 9.617 -26.922 15.898 1 24.64 371 ARG B N 1
ATOM 6581 C CA . ARG B 1 371 ? 8.398 -27.688 15.664 1 24.64 371 ARG B CA 1
ATOM 6582 C C . ARG B 1 371 ? 8.172 -27.891 14.164 1 24.64 371 ARG B C 1
ATOM 6584 O O . ARG B 1 371 ? 7.398 -27.156 13.547 1 24.64 371 ARG B O 1
ATOM 6591 N N . ARG B 1 372 ? 9.219 -28.047 13.25 1 23.91 372 ARG B N 1
ATOM 6592 C CA . ARG B 1 372 ? 9.008 -28.031 11.805 1 23.91 372 ARG B CA 1
ATOM 6593 C C . ARG B 1 372 ? 8.078 -29.156 11.375 1 23.91 372 ARG B C 1
ATOM 6595 O O . ARG B 1 372 ? 7.633 -29.188 10.227 1 23.91 372 ARG B O 1
ATOM 6602 N N . ARG B 1 373 ? 7.98 -30.375 12.047 1 23.02 373 ARG B N 1
ATOM 6603 C CA . ARG B 1 373 ? 8.031 -31.594 11.25 1 23.02 373 ARG B CA 1
ATOM 6604 C C . ARG B 1 373 ? 6.637 -32.031 10.82 1 23.02 373 ARG B C 1
ATOM 6606 O O . ARG B 1 373 ? 6.418 -33.188 10.484 1 23.02 373 ARG B O 1
ATOM 6613 N N . ASN B 1 374 ? 5.484 -31.375 11.188 1 25.92 374 ASN B N 1
ATOM 6614 C CA . ASN B 1 374 ? 4.336 -32.25 11.031 1 25.92 374 ASN B CA 1
ATOM 6615 C C . ASN B 1 374 ? 4.156 -32.688 9.578 1 25.92 374 ASN B C 1
ATOM 6617 O O . ASN B 1 374 ? 4.105 -31.859 8.672 1 25.92 374 ASN B O 1
ATOM 6621 N N . SER B 1 375 ? 4.652 -33.781 9.227 1 27.28 375 SER B N 1
ATOM 6622 C CA . SER B 1 375 ? 4.34 -34.531 8.016 1 27.28 375 SER B CA 1
ATOM 6623 C C . SER B 1 375 ? 2.834 -34.656 7.816 1 27.28 375 SER B C 1
ATOM 6625 O O . SER B 1 375 ? 2.154 -35.344 8.602 1 27.28 375 SER B O 1
ATOM 6627 N N . ARG B 1 376 ? 2.039 -33.719 7.457 1 31.75 376 ARG B N 1
ATOM 6628 C CA . ARG B 1 376 ? 0.586 -33.688 7.316 1 31.75 376 ARG B CA 1
ATOM 6629 C C . ARG B 1 376 ? 0.102 -34.875 6.469 1 31.75 376 ARG B C 1
ATOM 6631 O O . ARG B 1 376 ? 0.267 -34.875 5.246 1 31.75 376 ARG B O 1
ATOM 6638 N N . SER B 1 377 ? 0.244 -36.125 7.008 1 25.86 377 SER B N 1
ATOM 6639 C CA . SER B 1 377 ? -0.56 -37.219 6.477 1 25.86 377 SER B CA 1
ATOM 6640 C C . SER B 1 377 ? -2.045 -36.875 6.488 1 25.86 377 SER B C 1
ATOM 6642 O O . SER B 1 377 ? -2.672 -36.844 7.551 1 25.86 377 SER B O 1
ATOM 6644 N N . ARG B 1 378 ? -2.525 -35.969 5.738 1 32.22 378 ARG B N 1
ATOM 6645 C CA . ARG B 1 378 ? -3.951 -35.656 5.672 1 32.22 378 ARG B CA 1
ATOM 6646 C C . ARG B 1 378 ? -4.754 -36.906 5.258 1 32.22 378 ARG B C 1
ATOM 6648 O O . ARG B 1 378 ? -4.562 -37.438 4.164 1 32.22 378 ARG B O 1
ATOM 6655 N N . ARG B 1 379 ? -5.293 -37.656 6.316 1 28.33 379 ARG B N 1
ATOM 6656 C CA . ARG B 1 379 ? -6.211 -38.812 6.324 1 28.33 379 ARG B CA 1
ATOM 6657 C C . ARG B 1 379 ? -7.492 -38.469 5.566 1 28.33 379 ARG B C 1
ATOM 6659 O O . ARG B 1 379 ? -8.383 -37.812 6.098 1 28.33 379 ARG B O 1
ATOM 6666 N N . TRP B 1 380 ? -7.543 -38.281 4.344 1 32.22 380 TRP B N 1
ATOM 6667 C CA . TRP B 1 380 ? -8.766 -38.031 3.59 1 32.22 380 TRP B CA 1
ATOM 6668 C C . TRP B 1 380 ? -9.641 -39.281 3.553 1 32.22 380 TRP B C 1
ATOM 6670 O O . TRP B 1 380 ? -9.133 -40.406 3.418 1 32.22 380 TRP B O 1
ATOM 6680 N N . SER B 1 381 ? -10.883 -39.281 4.102 1 28.45 381 SER B N 1
ATOM 6681 C CA . SER B 1 381 ? -11.969 -40.25 4.215 1 28.45 381 SER B CA 1
ATOM 6682 C C . SER B 1 381 ? -12.289 -40.875 2.865 1 28.45 381 SER B C 1
ATOM 6684 O O . SER B 1 381 ? -12.07 -40.25 1.819 1 28.45 381 SER B O 1
ATOM 6686 N N . GLY B 1 382 ? -12.531 -42.188 2.553 1 30.39 382 GLY B N 1
ATOM 6687 C CA . GLY B 1 382 ? -12.805 -43.25 1.583 1 30.39 382 GLY B CA 1
ATOM 6688 C C . GLY B 1 382 ? -13.867 -42.875 0.571 1 30.39 382 GLY B C 1
ATOM 6689 O O . GLY B 1 382 ? -14.422 -43.719 -0.109 1 30.39 382 GLY B O 1
ATOM 6690 N N . GLU B 1 383 ? -14.648 -41.812 0.606 1 35.19 383 GLU B N 1
ATOM 6691 C CA . GLU B 1 383 ? -15.883 -41.781 -0.169 1 35.19 383 GLU B CA 1
ATOM 6692 C C . GLU B 1 383 ? -15.594 -41.75 -1.667 1 35.19 383 GLU B C 1
ATOM 6694 O O . GLU B 1 383 ? -14.477 -41.438 -2.08 1 35.19 383 GLU B O 1
ATOM 6699 N N . SER B 1 384 ? -16.641 -42 -2.641 1 36.38 384 SER B N 1
ATOM 6700 C CA . SER B 1 384 ? -16.875 -42 -4.078 1 36.38 384 SER B CA 1
ATOM 6701 C C . SER B 1 384 ? -16.266 -40.781 -4.758 1 36.38 384 SER B C 1
ATOM 6703 O O . SER B 1 384 ? -16.391 -39.688 -4.254 1 36.38 384 SER B O 1
ATOM 6705 N N . HIS B 1 385 ? -15.258 -40.875 -5.383 1 43.78 385 HIS B N 1
ATOM 6706 C CA . HIS B 1 385 ? -14.531 -39.812 -6.066 1 43.78 385 HIS B CA 1
ATOM 6707 C C . HIS B 1 385 ? -15.383 -39.188 -7.16 1 43.78 385 HIS B C 1
ATOM 6709 O O . HIS B 1 385 ? -15.438 -39.688 -8.281 1 43.78 385 HIS B O 1
ATOM 6715 N N . PRO B 1 386 ? -16.344 -38.5 -6.879 1 44.69 386 PRO B N 1
ATOM 6716 C CA . PRO B 1 386 ? -17.266 -37.875 -7.824 1 44.69 386 PRO B CA 1
ATOM 6717 C C . PRO B 1 386 ? -16.547 -37.25 -9.023 1 44.69 386 PRO B C 1
ATOM 6719 O O . PRO B 1 386 ? -17.188 -36.906 -10.023 1 44.69 386 PRO B O 1
ATOM 6722 N N . GLU B 1 387 ? -15.25 -37.219 -8.992 1 58.88 387 GLU B N 1
ATOM 6723 C CA . GLU B 1 387 ? -14.586 -36.438 -10.039 1 58.88 387 GLU B CA 1
ATOM 6724 C C . GLU B 1 387 ? -14.281 -37.312 -11.258 1 58.88 387 GLU B C 1
ATOM 6726 O O . GLU B 1 387 ? -13.961 -36.781 -12.328 1 58.88 387 GLU B O 1
ATOM 6731 N N . ILE B 1 388 ? -14.422 -38.656 -11.18 1 55.97 388 ILE B N 1
ATOM 6732 C CA . ILE B 1 388 ? -14.172 -39.531 -12.312 1 55.97 388 ILE B CA 1
ATOM 6733 C C . ILE B 1 388 ? -15.492 -39.844 -13.016 1 55.97 388 ILE B C 1
ATOM 6735 O O . ILE B 1 388 ? -16.453 -40.312 -12.375 1 55.97 388 ILE B O 1
ATOM 6739 N N . LEU B 1 389 ? -15.641 -39.438 -14.234 1 57.81 389 LEU B N 1
ATOM 6740 C CA . LEU B 1 389 ? -16.844 -39.625 -15.023 1 57.81 389 LEU B CA 1
ATOM 6741 C C . LEU B 1 389 ? -17.031 -41.125 -15.359 1 57.81 389 LEU B C 1
ATOM 6743 O O . LEU B 1 389 ? -16.094 -41.781 -15.805 1 57.81 389 LEU B O 1
ATOM 6747 N N . ASN B 1 390 ? -18.016 -41.812 -14.711 1 50.59 390 ASN B N 1
ATOM 6748 C CA . ASN B 1 390 ? -18.359 -43.156 -15.133 1 50.59 390 ASN B CA 1
ATOM 6749 C C . ASN B 1 390 ? -19.109 -43.156 -16.453 1 50.59 390 ASN B C 1
ATOM 6751 O O . ASN B 1 390 ? -20.312 -42.875 -16.5 1 50.59 390 ASN B O 1
ATOM 6755 N N . ILE B 1 391 ? -18.484 -43.156 -17.594 1 51.03 391 ILE B N 1
ATOM 6756 C CA . ILE B 1 391 ? -19.125 -43.062 -18.906 1 51.03 391 ILE B CA 1
ATOM 6757 C C . ILE B 1 391 ? -19.922 -44.344 -19.172 1 51.03 391 ILE B C 1
ATOM 6759 O O . ILE B 1 391 ? -20.906 -44.312 -19.906 1 51.03 391 ILE B O 1
ATOM 6763 N N . SER B 1 392 ? -19.484 -45.625 -18.781 1 45.78 392 SER B N 1
ATOM 6764 C CA . SER B 1 392 ? -20.219 -46.812 -19.172 1 45.78 392 SER B CA 1
ATOM 6765 C C . SER B 1 392 ? -21.688 -46.719 -18.734 1 45.78 392 SER B C 1
ATOM 6767 O O . SER B 1 392 ? -22.562 -47.344 -19.344 1 45.78 392 SER B O 1
ATOM 6769 N N . ASP B 1 393 ? -21.969 -46.531 -17.516 1 40.62 393 ASP B N 1
ATOM 6770 C CA . ASP B 1 393 ? -23.344 -46.75 -17.062 1 40.62 393 ASP B CA 1
ATOM 6771 C C . ASP B 1 393 ? -24.234 -45.562 -17.438 1 40.62 393 ASP B C 1
ATOM 6773 O O . ASP B 1 393 ? -25.453 -45.719 -17.5 1 40.62 393 ASP B O 1
ATOM 6777 N N . ASN B 1 394 ? -24.078 -44.344 -16.906 1 41.66 394 ASN B N 1
ATOM 6778 C CA . ASN B 1 394 ? -25.062 -43.25 -16.984 1 41.66 394 ASN B CA 1
ATOM 6779 C C . ASN B 1 394 ? -24.875 -42.438 -18.25 1 41.66 394 ASN B C 1
ATOM 6781 O O . ASN B 1 394 ? -23.766 -42.281 -18.766 1 41.66 394 ASN B O 1
ATOM 6785 N N . PRO B 1 395 ? -26.047 -42.031 -18.984 1 41.34 395 PRO B N 1
ATOM 6786 C CA . PRO B 1 395 ? -26.156 -41.156 -20.125 1 41.34 395 PRO B CA 1
ATOM 6787 C C . PRO B 1 395 ? -25.141 -40 -20.094 1 41.34 395 PRO B C 1
ATOM 6789 O O . PRO B 1 395 ? -24.75 -39.562 -19 1 41.34 395 PRO B O 1
ATOM 6792 N N . LEU B 1 396 ? -24.188 -39.844 -21.062 1 45.97 396 LEU B N 1
ATOM 6793 C CA . LEU B 1 396 ? -23.297 -38.75 -21.375 1 45.97 396 LEU B CA 1
ATOM 6794 C C . LEU B 1 396 ? -23.797 -37.438 -20.734 1 45.97 396 LEU B C 1
ATOM 6796 O O . LEU B 1 396 ? -24.969 -37.125 -20.844 1 45.97 396 LEU B O 1
ATOM 6800 N N . LEU B 1 397 ? -23.453 -37.031 -19.625 1 48.22 397 LEU B N 1
ATOM 6801 C CA . LEU B 1 397 ? -23.766 -35.781 -18.938 1 48.22 397 LEU B CA 1
ATOM 6802 C C . LEU B 1 397 ? -24.141 -34.719 -19.953 1 48.22 397 LEU B C 1
ATOM 6804 O O . LEU B 1 397 ? -23.406 -34.469 -20.922 1 48.22 397 LEU B O 1
ATOM 6808 N N . THR B 1 398 ? -25.422 -34.562 -20.25 1 47.34 398 THR B N 1
ATOM 6809 C CA . THR B 1 398 ? -26.125 -33.531 -21.031 1 47.34 398 THR B CA 1
ATOM 6810 C C . THR B 1 398 ? -25.469 -32.188 -20.844 1 47.34 398 THR B C 1
ATOM 6812 O O . THR B 1 398 ? -25.344 -31.688 -19.719 1 47.34 398 THR B O 1
ATOM 6815 N N . VAL B 1 399 ? -24.484 -31.922 -21.609 1 55.25 399 VAL B N 1
ATOM 6816 C CA . VAL B 1 399 ? -24.109 -30.516 -21.703 1 55.25 399 VAL B CA 1
ATOM 6817 C C . VAL B 1 399 ? -25.359 -29.641 -21.734 1 55.25 399 VAL B C 1
ATOM 6819 O O . VAL B 1 399 ? -26.266 -29.875 -22.531 1 55.25 399 VAL B O 1
ATOM 6822 N N . PRO B 1 400 ? -25.562 -28.922 -20.641 1 58.34 400 PRO B N 1
ATOM 6823 C CA . PRO B 1 400 ? -26.734 -28.047 -20.719 1 58.34 400 PRO B CA 1
ATOM 6824 C C . PRO B 1 400 ? -26.859 -27.312 -22.047 1 58.34 400 PRO B C 1
ATOM 6826 O O . PRO B 1 400 ? -25.891 -26.703 -22.5 1 58.34 400 PRO B O 1
ATOM 6829 N N . GLU B 1 401 ? -27.766 -27.672 -22.922 1 61.72 401 GLU B N 1
ATOM 6830 C CA . GLU B 1 401 ? -28.062 -27.062 -24.219 1 61.72 401 GLU B CA 1
ATOM 6831 C C . GLU B 1 401 ? -28.109 -25.531 -24.109 1 61.72 401 GLU B C 1
ATOM 6833 O O . GLU B 1 401 ? -27.922 -24.828 -25.109 1 61.72 401 GLU B O 1
ATOM 6838 N N . GLU B 1 402 ? -28.047 -25 -22.891 1 72.25 402 GLU B N 1
ATOM 6839 C CA . GLU B 1 402 ? -28.281 -23.562 -22.766 1 72.25 402 GLU B CA 1
ATOM 6840 C C . GLU B 1 402 ? -26.953 -22.812 -22.641 1 72.25 402 GLU B C 1
ATOM 6842 O O . GLU B 1 402 ? -26.953 -21.578 -22.625 1 72.25 402 GLU B O 1
ATOM 6847 N N . GLU B 1 403 ? -25.891 -23.5 -22.734 1 84.62 403 GLU B N 1
ATOM 6848 C CA . GLU B 1 403 ? -24.625 -22.781 -22.609 1 84.62 403 GLU B CA 1
ATOM 6849 C C . GLU B 1 403 ? -23.672 -23.141 -23.75 1 84.62 403 GLU B C 1
ATOM 6851 O O . GLU B 1 403 ? -23.656 -24.266 -24.234 1 84.62 403 GLU B O 1
ATOM 6856 N N . GLU B 1 404 ? -23.016 -22.109 -24.219 1 88.12 404 GLU B N 1
ATOM 6857 C CA . GLU B 1 404 ? -21.984 -22.281 -25.234 1 88.12 404 GLU B CA 1
ATOM 6858 C C . GLU B 1 404 ? -20.594 -22.203 -24.641 1 88.12 404 GLU B C 1
ATOM 6860 O O . GLU B 1 404 ? -20.312 -21.359 -23.781 1 88.12 404 GLU B O 1
ATOM 6865 N N . VAL B 1 405 ? -19.781 -23.172 -25.047 1 91.88 405 VAL B N 1
ATOM 6866 C CA . VAL B 1 405 ? -18.391 -23.172 -24.578 1 91.88 405 VAL B CA 1
ATOM 6867 C C . VAL B 1 405 ? -17.578 -22.141 -25.359 1 91.88 405 VAL B C 1
ATOM 6869 O O . VAL B 1 405 ? -17.531 -22.188 -26.594 1 91.88 405 VAL B O 1
ATOM 6872 N N . VAL B 1 406 ? -16.953 -21.203 -24.641 1 93.44 406 VAL B N 1
ATOM 6873 C CA . VAL B 1 406 ? -16.219 -20.125 -25.312 1 93.44 406 VAL B CA 1
ATOM 6874 C C . VAL B 1 406 ? -14.719 -20.328 -25.141 1 93.44 406 VAL B C 1
ATOM 6876 O O . VAL B 1 406 ? -13.922 -19.75 -25.891 1 93.44 406 VAL B O 1
ATOM 6879 N N . GLY B 1 407 ? -14.312 -21.125 -24.219 1 95.12 407 GLY B N 1
ATOM 6880 C CA . GLY B 1 407 ? -12.891 -21.375 -24.016 1 95.12 407 GLY B CA 1
ATOM 6881 C C . GLY B 1 407 ? -12.609 -22.219 -22.781 1 95.12 407 GLY B C 1
ATOM 6882 O O . GLY B 1 407 ? -13.516 -22.844 -22.219 1 95.12 407 GLY B O 1
ATOM 6883 N N . ILE B 1 408 ? -11.281 -22.375 -22.469 1 95.94 408 ILE B N 1
ATOM 6884 C CA . ILE B 1 408 ? -10.836 -23.062 -21.25 1 95.94 408 ILE B CA 1
ATOM 6885 C C . ILE B 1 408 ? -9.875 -22.156 -20.484 1 95.94 408 ILE B C 1
ATOM 6887 O O . ILE B 1 408 ? -9.242 -21.266 -21.062 1 95.94 408 ILE B O 1
ATOM 6891 N N . ILE B 1 409 ? -9.82 -22.328 -19.219 1 95.81 409 ILE B N 1
ATOM 6892 C CA . ILE B 1 409 ? -8.906 -21.562 -18.375 1 95.81 409 ILE B CA 1
ATOM 6893 C C . ILE B 1 409 ? -8.234 -22.5 -17.375 1 95.81 409 ILE B C 1
ATOM 6895 O O . ILE B 1 409 ? -8.883 -23.375 -16.797 1 95.81 409 ILE B O 1
ATOM 6899 N N . THR B 1 410 ? -6.914 -22.312 -17.234 1 93.5 410 THR B N 1
ATOM 6900 C CA . THR B 1 410 ? -6.148 -23.156 -16.312 1 93.5 410 THR B CA 1
ATOM 6901 C C . THR B 1 410 ? -5.605 -22.312 -15.156 1 93.5 410 THR B C 1
ATOM 6903 O O . THR B 1 410 ? -5.645 -21.094 -15.195 1 93.5 410 THR B O 1
ATOM 6906 N N . MET B 1 411 ? -5.199 -22.984 -14.148 1 91.38 411 MET B N 1
ATOM 6907 C CA . MET B 1 411 ? -4.555 -22.312 -13.016 1 91.38 411 MET B CA 1
ATOM 6908 C C . MET B 1 411 ? -3.334 -21.531 -13.477 1 91.38 411 MET B C 1
ATOM 6910 O O . MET B 1 411 ? -3.082 -20.422 -12.992 1 91.38 411 MET B O 1
ATOM 6914 N N . GLU B 1 412 ? -2.562 -22.047 -14.43 1 89.5 412 GLU B N 1
ATOM 6915 C CA . GLU B 1 412 ? -1.387 -21.375 -14.977 1 89.5 412 GLU B CA 1
ATOM 6916 C C . GLU B 1 412 ? -1.759 -20.031 -15.609 1 89.5 412 GLU B C 1
ATOM 6918 O O . GLU B 1 412 ? -1.031 -19.047 -15.461 1 89.5 412 GLU B O 1
ATOM 6923 N N . ASP B 1 413 ? -2.881 -20.031 -16.312 1 93.06 413 ASP B N 1
ATOM 6924 C CA . ASP B 1 413 ? -3.357 -18.781 -16.922 1 93.06 413 ASP B CA 1
ATOM 6925 C C . ASP B 1 413 ? -3.59 -17.719 -15.852 1 93.06 413 ASP B C 1
ATOM 6927 O O . ASP B 1 413 ? -3.223 -16.562 -16.031 1 93.06 413 ASP B O 1
ATOM 6931 N N . VAL B 1 414 ? -4.223 -18.156 -14.805 1 93.81 414 VAL B N 1
ATOM 6932 C CA . VAL B 1 414 ? -4.566 -17.234 -13.734 1 93.81 414 VAL B CA 1
ATOM 6933 C C . VAL B 1 414 ? -3.293 -16.75 -13.047 1 93.81 414 VAL B C 1
ATOM 6935 O O . VAL B 1 414 ? -3.166 -15.562 -12.727 1 93.81 414 VAL B O 1
ATOM 6938 N N . ILE B 1 415 ? -2.334 -17.625 -12.836 1 91.31 415 ILE B N 1
ATOM 6939 C CA . ILE B 1 415 ? -1.074 -17.266 -12.188 1 91.31 415 ILE B CA 1
ATOM 6940 C C . ILE B 1 415 ? -0.28 -16.328 -13.078 1 91.31 415 ILE B C 1
ATOM 6942 O O . ILE B 1 415 ? 0.389 -15.406 -12.586 1 91.31 415 ILE B O 1
ATOM 6946 N N . GLU B 1 416 ? -0.347 -16.516 -14.359 1 93.25 416 GLU B N 1
ATOM 6947 C CA . GLU B 1 416 ? 0.304 -15.602 -15.297 1 93.25 416 GLU B CA 1
ATOM 6948 C C . GLU B 1 416 ? -0.239 -14.188 -15.148 1 93.25 416 GLU B C 1
ATOM 6950 O O . GLU B 1 416 ? 0.521 -13.219 -15.195 1 93.25 416 GLU B O 1
ATOM 6955 N N . GLU B 1 417 ? -1.533 -14.125 -15.047 1 93.25 417 GLU B N 1
ATOM 6956 C CA . GLU B 1 417 ? -2.145 -12.82 -14.82 1 93.25 417 GLU B CA 1
ATOM 6957 C C . GLU B 1 417 ? -1.701 -12.219 -13.492 1 93.25 417 GLU B C 1
ATOM 6959 O O . GLU B 1 417 ? -1.484 -11.016 -13.391 1 93.25 417 GLU B O 1
ATOM 6964 N N . LEU B 1 418 ? -1.602 -13.055 -12.508 1 91.75 418 LEU B N 1
ATOM 6965 C CA . LEU B 1 418 ? -1.166 -12.625 -11.18 1 91.75 418 LEU B CA 1
ATOM 6966 C C . LEU B 1 418 ? 0.262 -12.086 -11.227 1 91.75 418 LEU B C 1
ATOM 6968 O O . LEU B 1 418 ? 0.558 -11.047 -10.641 1 91.75 418 LEU B O 1
ATOM 6972 N N . LEU B 1 419 ? 1.137 -12.789 -11.938 1 90.38 419 LEU B N 1
ATOM 6973 C CA . LEU B 1 419 ? 2.549 -12.43 -12 1 90.38 419 LEU B CA 1
ATOM 6974 C C . LEU B 1 419 ? 2.785 -11.336 -13.039 1 90.38 419 LEU B C 1
ATOM 6976 O O . LEU B 1 419 ? 3.836 -10.695 -13.047 1 90.38 419 LEU B O 1
ATOM 6980 N N . LYS B 1 420 ? 1.831 -11.164 -13.938 1 88.5 420 LYS B N 1
ATOM 6981 C CA . LYS B 1 420 ? 1.909 -10.234 -15.055 1 88.5 420 LYS B CA 1
ATOM 6982 C C . LYS B 1 420 ? 3.068 -10.586 -15.984 1 88.5 420 LYS B C 1
ATOM 6984 O O . LYS B 1 420 ? 3.705 -9.695 -16.547 1 88.5 420 LYS B O 1
ATOM 6989 N N . GLU B 1 421 ? 3.436 -11.758 -15.836 1 83.06 421 GLU B N 1
ATOM 6990 C CA . GLU B 1 421 ? 4.48 -12.328 -16.688 1 83.06 421 GLU B CA 1
ATOM 6991 C C . GLU B 1 421 ? 4.102 -13.727 -17.172 1 83.06 421 GLU B C 1
ATOM 6993 O O . GLU B 1 421 ? 3.369 -14.445 -16.484 1 83.06 421 GLU B O 1
ATOM 6998 N N . ASP B 1 422 ? 4.617 -14.023 -18.312 1 79.94 422 ASP B N 1
ATOM 6999 C CA . ASP B 1 422 ? 4.344 -15.352 -18.844 1 79.94 422 ASP B CA 1
ATOM 7000 C C . ASP B 1 422 ? 5.152 -16.422 -18.109 1 79.94 422 ASP B C 1
ATOM 7002 O O . ASP B 1 422 ? 6.223 -16.141 -17.578 1 79.94 422 ASP B O 1
ATOM 7006 N N . ILE B 1 423 ? 4.512 -17.594 -18.016 1 78.38 423 ILE B N 1
ATOM 7007 C CA . ILE B 1 423 ? 5.211 -18.766 -17.5 1 78.38 423 ILE B CA 1
ATOM 7008 C C . ILE B 1 423 ? 5.523 -19.719 -18.656 1 78.38 423 ILE B C 1
ATOM 7010 O O . ILE B 1 423 ? 4.609 -20.219 -19.328 1 78.38 423 ILE B O 1
ATOM 7014 N N . TYR B 1 424 ? 6.738 -20 -18.828 1 76.25 424 TYR B N 1
ATOM 7015 C CA . TYR B 1 424 ? 7.145 -20.922 -19.891 1 76.25 424 TYR B CA 1
ATOM 7016 C C . TYR B 1 424 ? 7.379 -22.328 -19.359 1 76.25 424 TYR B C 1
ATOM 7018 O O . TYR B 1 424 ? 7.832 -22.484 -18.219 1 76.25 424 TYR B O 1
ATOM 7026 N N . ASP B 1 425 ? 6.871 -23.234 -20.188 1 75.5 425 ASP B N 1
ATOM 7027 C CA . ASP B 1 425 ? 7.059 -24.641 -19.812 1 75.5 425 ASP B CA 1
ATOM 7028 C C . ASP B 1 425 ? 8.344 -25.203 -20.406 1 75.5 425 ASP B C 1
ATOM 7030 O O . ASP B 1 425 ? 8.883 -24.641 -21.359 1 75.5 425 ASP B O 1
ATOM 7034 N N . GLU B 1 426 ? 8.703 -26.297 -19.859 1 73.88 426 GLU B N 1
ATOM 7035 C CA . GLU B 1 426 ? 9.922 -26.969 -20.297 1 73.88 426 GLU B CA 1
ATOM 7036 C C . GLU B 1 426 ? 9.797 -27.453 -21.734 1 73.88 426 GLU B C 1
ATOM 7038 O O . GLU B 1 426 ? 10.805 -27.578 -22.438 1 73.88 426 GLU B O 1
ATOM 7043 N N . MET B 1 427 ? 8.547 -27.734 -22.156 1 67.38 427 MET B N 1
ATOM 7044 C CA . MET B 1 427 ? 8.32 -28.266 -23.5 1 67.38 427 MET B CA 1
ATOM 7045 C C . MET B 1 427 ? 8.172 -27.141 -24.516 1 67.38 427 MET B C 1
ATOM 7047 O O . MET B 1 427 ? 8.211 -27.391 -25.734 1 67.38 427 MET B O 1
ATOM 7051 N N . ASP B 1 428 ? 7.828 -26.016 -24.062 1 62.53 428 ASP B N 1
ATOM 7052 C CA . ASP B 1 428 ? 7.652 -24.875 -24.969 1 62.53 428 ASP B CA 1
ATOM 7053 C C . ASP B 1 428 ? 8.938 -24.594 -25.75 1 62.53 428 ASP B C 1
ATOM 7055 O O . ASP B 1 428 ? 8.883 -24.062 -26.875 1 62.53 428 ASP B O 1
ATOM 7059 N N . HIS B 1 429 ? 9.93 -25.016 -25.219 1 53.28 429 HIS B N 1
ATOM 7060 C CA . HIS B 1 429 ? 11.203 -24.766 -25.891 1 53.28 429 HIS B CA 1
ATOM 7061 C C . HIS B 1 429 ? 11.484 -25.844 -26.922 1 53.28 429 HIS B C 1
ATOM 7063 O O . HIS B 1 429 ? 12.344 -25.672 -27.797 1 53.28 429 HIS B O 1
ATOM 7069 N N . LEU B 1 430 ? 10.758 -27.078 -26.891 1 49.12 430 LEU B N 1
ATOM 7070 C CA . LEU B 1 430 ? 11.016 -28.203 -27.781 1 49.12 430 LEU B CA 1
ATOM 7071 C C . LEU B 1 430 ? 10.328 -28 -29.125 1 49.12 430 LEU B C 1
ATOM 7073 O O . LEU B 1 430 ? 10.734 -28.578 -30.125 1 49.12 430 LEU B O 1
ATOM 7077 N N . GLY B 1 431 ? 9.18 -27.438 -29.422 1 39.72 431 GLY B N 1
ATOM 7078 C CA . GLY B 1 431 ? 8.43 -27.453 -30.672 1 39.72 431 GLY B CA 1
ATOM 7079 C C . GLY B 1 431 ? 9.242 -26.969 -31.859 1 39.72 431 GLY B C 1
ATOM 7080 O O . GLY B 1 431 ? 8.82 -27.109 -33 1 39.72 431 GLY B O 1
ATOM 7081 N N . SER B 1 432 ? 10.203 -26.281 -31.891 1 34.59 432 SER B N 1
ATOM 7082 C CA . SER B 1 432 ? 10.844 -25.938 -33.156 1 34.59 432 SER B CA 1
ATOM 7083 C C . SER B 1 432 ? 11.695 -27.078 -33.688 1 34.59 432 SER B C 1
ATOM 7085 O O . SER B 1 432 ? 12.258 -27 -34.781 1 34.59 432 SER B O 1
ATOM 7087 N N . SER B 1 433 ? 12.227 -28.016 -32.938 1 31.98 433 SER B N 1
ATOM 7088 C CA . SER B 1 433 ? 13.055 -29.078 -33.5 1 31.98 433 SER B CA 1
ATOM 7089 C C . SER B 1 433 ? 12.203 -30.219 -34.031 1 31.98 433 SER B C 1
ATOM 7091 O O . SER B 1 433 ? 12.156 -31.297 -33.438 1 31.98 433 SER B O 1
ATOM 7093 N N . ARG B 1 434 ? 10.992 -30.109 -34.375 1 34.56 434 ARG B N 1
ATOM 7094 C CA . ARG B 1 434 ? 10.188 -31.125 -35.031 1 34.56 434 ARG B CA 1
ATOM 7095 C C . ARG B 1 434 ? 11 -31.875 -36.094 1 34.56 434 ARG B C 1
ATOM 7097 O O . ARG B 1 434 ? 10.523 -32.844 -36.688 1 34.56 434 ARG B O 1
ATOM 7104 N N . SER B 1 435 ? 11.969 -31.172 -36.75 1 27.98 435 SER B N 1
ATOM 7105 C CA . SER B 1 435 ? 12.43 -31.969 -37.906 1 27.98 435 SER B CA 1
ATOM 7106 C C . SER B 1 435 ? 13.141 -33.25 -37.438 1 27.98 435 SER B C 1
ATOM 7108 O O . SER B 1 435 ? 13.055 -34.281 -38.094 1 27.98 435 SER B O 1
ATOM 7110 N N . SER B 1 436 ? 14.094 -33.156 -36.406 1 29.53 436 SER B N 1
ATOM 7111 C CA . SER B 1 436 ? 15.023 -34.25 -36.219 1 29.53 436 SER B CA 1
ATOM 7112 C C . SER B 1 436 ? 14.445 -35.312 -35.281 1 29.53 436 SER B C 1
ATOM 7114 O O . SER B 1 436 ? 15.086 -36.344 -35.031 1 29.53 436 SER B O 1
ATOM 7116 N N . PHE B 1 437 ? 13.406 -35.094 -34.562 1 30.56 437 PHE B N 1
ATOM 7117 C CA . PHE B 1 437 ? 12.867 -36.219 -33.781 1 30.56 437 PHE B CA 1
ATOM 7118 C C . PHE B 1 437 ? 12.297 -37.281 -34.719 1 30.56 437 PHE B C 1
ATOM 7120 O O . PHE B 1 437 ? 11.781 -38.312 -34.219 1 30.56 437 PHE B O 1
ATOM 7127 N N . ARG B 1 438 ? 12.094 -36.969 -35.938 1 28.84 438 ARG B N 1
ATOM 7128 C CA . ARG B 1 438 ? 11.812 -38.031 -36.906 1 28.84 438 ARG B CA 1
ATOM 7129 C C . ARG B 1 438 ? 12.828 -39.156 -36.781 1 28.84 438 ARG B C 1
ATOM 7131 O O . ARG B 1 438 ? 12.5 -40.344 -37 1 28.84 438 ARG B O 1
ATOM 7138 N N . GLY B 1 439 ? 14.164 -38.812 -36.656 1 27.67 439 GLY B N 1
ATOM 7139 C CA . GLY B 1 439 ? 15.172 -39.812 -36.844 1 27.67 439 GLY B CA 1
ATOM 7140 C C . GLY B 1 439 ? 15.336 -40.75 -35.688 1 27.67 439 GLY B C 1
ATOM 7141 O O . GLY B 1 439 ? 15.523 -41.969 -35.844 1 27.67 439 GLY B O 1
ATOM 7142 N N . SER B 1 440 ? 15.508 -40.156 -34.438 1 28.83 440 SER B N 1
ATOM 7143 C CA . SER B 1 440 ? 15.898 -41.125 -33.406 1 28.83 440 SER B CA 1
ATOM 7144 C C . SER B 1 440 ? 14.695 -41.906 -32.875 1 28.83 440 SER B C 1
ATOM 7146 O O . SER B 1 440 ? 14.836 -43.031 -32.406 1 28.83 440 SER B O 1
ATOM 7148 N N . SER B 1 441 ? 13.539 -41.375 -32.812 1 29.22 441 SER B N 1
ATOM 7149 C CA . SER B 1 441 ? 12.391 -42.219 -32.531 1 29.22 441 SER B CA 1
ATOM 7150 C C . SER B 1 441 ? 12.07 -43.156 -33.688 1 29.22 441 SER B C 1
ATOM 7152 O O . SER B 1 441 ? 11.422 -44.188 -33.5 1 29.22 441 SER B O 1
ATOM 7154 N N . GLN B 1 442 ? 12.289 -42.688 -34.906 1 28.47 442 GLN B N 1
ATOM 7155 C CA . GLN B 1 442 ? 12.25 -43.656 -36 1 28.47 442 GLN B CA 1
ATOM 7156 C C . GLN B 1 442 ? 13.312 -44.719 -35.812 1 28.47 442 GLN B C 1
ATOM 7158 O O . GLN B 1 442 ? 13.156 -45.844 -36.344 1 28.47 442 GLN B O 1
ATOM 7163 N N . ARG B 1 443 ? 14.492 -44.344 -35.281 1 30.17 443 ARG B N 1
ATOM 7164 C CA . ARG B 1 443 ? 15.461 -45.406 -35.125 1 30.17 443 ARG B CA 1
ATOM 7165 C C . ARG B 1 443 ? 14.992 -46.438 -34.094 1 30.17 443 ARG B C 1
ATOM 7167 O O . ARG B 1 443 ? 15.242 -47.625 -34.25 1 30.17 443 ARG B O 1
ATOM 7174 N N . ILE B 1 444 ? 14.367 -45.969 -33.031 1 30.73 444 ILE B N 1
ATOM 7175 C CA . ILE B 1 444 ? 13.852 -47 -32.125 1 30.73 444 ILE B CA 1
ATOM 7176 C C . ILE B 1 444 ? 12.656 -47.688 -32.75 1 30.73 444 ILE B C 1
ATOM 7178 O O . ILE B 1 444 ? 12.508 -48.906 -32.656 1 30.73 444 ILE B O 1
ATOM 7182 N N . LEU B 1 445 ? 11.812 -46.906 -33.5 1 28.67 445 LEU B N 1
ATOM 7183 C CA . LEU B 1 445 ? 10.727 -47.594 -34.188 1 28.67 445 LEU B CA 1
ATOM 7184 C C . LEU B 1 445 ? 11.258 -48.438 -35.375 1 28.67 445 LEU B C 1
ATOM 7186 O O . LEU B 1 445 ? 10.75 -49.531 -35.625 1 28.67 445 LEU B O 1
ATOM 7190 N N . ASN B 1 446 ? 12.211 -47.906 -36.156 1 28.89 446 ASN B N 1
ATOM 7191 C CA . ASN B 1 446 ? 12.656 -48.719 -37.281 1 28.89 446 ASN B CA 1
ATOM 7192 C C . ASN B 1 446 ? 13.266 -50.031 -36.812 1 28.89 446 ASN B C 1
ATOM 7194 O O . ASN B 1 446 ? 13.195 -51.031 -37.531 1 28.89 446 ASN B O 1
ATOM 7198 N N . ASP B 1 447 ? 14.047 -49.969 -35.719 1 29.7 447 ASP B N 1
ATOM 7199 C CA . ASP B 1 447 ? 14.602 -51.312 -35.5 1 29.7 447 ASP B CA 1
ATOM 7200 C C . ASP B 1 447 ? 13.5 -52.312 -35.156 1 29.7 447 ASP B C 1
ATOM 7202 O O . ASP B 1 447 ? 13.703 -53.531 -35.25 1 29.7 447 ASP B O 1
ATOM 7206 N N . GLN B 1 448 ? 12.398 -51.781 -34.5 1 27.77 448 GLN B N 1
ATOM 7207 C CA . GLN B 1 448 ? 11.406 -52.812 -34.25 1 27.77 448 GLN B CA 1
ATOM 7208 C C . GLN B 1 448 ? 10.586 -53.094 -35.5 1 27.77 448 GLN B C 1
ATOM 7210 O O . GLN B 1 448 ? 9.758 -54.031 -35.5 1 27.77 448 GLN B O 1
ATOM 7215 N N . GLU B 1 449 ? 10.422 -52.156 -36.375 1 29.34 449 GLU B N 1
ATOM 7216 C CA . GLU B 1 449 ? 9.672 -52.531 -37.594 1 29.34 449 GLU B CA 1
ATOM 7217 C C . GLU B 1 449 ? 10.273 -53.75 -38.25 1 29.34 449 GLU B C 1
ATOM 7219 O O . GLU B 1 449 ? 9.695 -54.312 -39.188 1 29.34 449 GLU B O 1
ATOM 7224 N N . ALA B 1 450 ? 11.609 -53.938 -38.062 1 29.89 450 ALA B N 1
ATOM 7225 C CA . ALA B 1 450 ? 11.984 -55.062 -38.938 1 29.89 450 ALA B CA 1
ATOM 7226 C C . ALA B 1 450 ? 11.07 -56.25 -38.688 1 29.89 450 ALA B C 1
ATOM 7228 O O . ALA B 1 450 ? 10.891 -57.094 -39.594 1 29.89 450 ALA B O 1
ATOM 7229 N N . ARG B 1 451 ? 10.82 -56.625 -37.438 1 27.53 451 ARG B N 1
ATOM 7230 C CA . ARG B 1 451 ? 10.164 -57.906 -37.438 1 27.53 451 ARG B CA 1
ATOM 7231 C C . ARG B 1 451 ? 8.695 -57.781 -37.844 1 27.53 451 ARG B C 1
ATOM 7233 O O . ARG B 1 451 ? 8.102 -58.75 -38.344 1 27.53 451 ARG B O 1
ATOM 7240 N N . TYR B 1 452 ? 7.918 -56.781 -37.219 1 25.72 452 TYR B N 1
ATOM 7241 C CA . TYR B 1 452 ? 6.496 -57.062 -37.406 1 25.72 452 TYR B CA 1
ATOM 7242 C C . TYR B 1 452 ? 6.023 -56.531 -38.75 1 25.72 452 TYR B C 1
ATOM 7244 O O . TYR B 1 452 ? 6.621 -55.625 -39.312 1 25.72 452 TYR B O 1
ATOM 7252 N N . GLY B 1 453 ? 5.199 -57.281 -39.562 1 22.48 453 GLY B N 1
ATOM 7253 C CA . GLY B 1 453 ? 4.59 -57.25 -40.875 1 22.48 453 GLY B CA 1
ATOM 7254 C C . GLY B 1 453 ? 3.898 -55.938 -41.156 1 22.48 453 GLY B C 1
ATOM 7255 O O . GLY B 1 453 ? 3.635 -55.156 -40.25 1 22.48 453 GLY B O 1
ATOM 7256 N N . SER B 1 454 ? 3.77 -55.344 -42.406 1 24 454 SER B N 1
ATOM 7257 C CA . SER B 1 454 ? 3.324 -54.219 -43.219 1 24 454 SER B CA 1
ATOM 7258 C C . SER B 1 454 ? 1.881 -53.844 -42.906 1 24 454 SER B C 1
ATOM 7260 O O . SER B 1 454 ? 0.966 -54.188 -43.656 1 24 454 SER B O 1
ATOM 7262 N N . THR B 1 455 ? 1.224 -54 -41.719 1 24.86 455 THR B N 1
ATOM 7263 C CA . THR B 1 455 ? -0.21 -53.75 -41.875 1 24.86 455 THR B CA 1
ATOM 7264 C C . THR B 1 455 ? -0.492 -52.312 -42.188 1 24.86 455 THR B C 1
ATOM 7266 O O . THR B 1 455 ? 0.138 -51.406 -41.625 1 24.86 455 THR B O 1
ATOM 7269 N N . GLU B 1 456 ? -1.137 -51.938 -43.375 1 23.91 456 GLU B N 1
ATOM 7270 C CA . GLU B 1 456 ? -1.646 -50.75 -44.062 1 23.91 456 GLU B CA 1
ATOM 7271 C C . GLU B 1 456 ? -2.484 -49.875 -43.125 1 23.91 456 GLU B C 1
ATOM 7273 O O . GLU B 1 456 ? -3.453 -50.344 -42.531 1 23.91 456 GLU B O 1
ATOM 7278 N N . PHE B 1 457 ? -1.926 -49 -42.312 1 24.39 457 PHE B N 1
ATOM 7279 C CA . PHE B 1 457 ? -2.523 -48.031 -41.406 1 24.39 457 PHE B CA 1
ATOM 7280 C C . PHE B 1 457 ? -3.461 -47.094 -42.188 1 24.39 457 PHE B C 1
ATOM 7282 O O . PHE B 1 457 ? -3.012 -46.25 -42.938 1 24.39 457 PHE B O 1
ATOM 7289 N N . SER B 1 458 ? -4.641 -47.594 -42.719 1 21.78 458 SER B N 1
ATOM 7290 C CA . SER B 1 458 ? -5.582 -46.781 -43.5 1 21.78 458 SER B CA 1
ATOM 7291 C C . SER B 1 458 ? -6.07 -45.594 -42.719 1 21.78 458 SER B C 1
ATOM 7293 O O . SER B 1 458 ? -6.184 -44.5 -43.25 1 21.78 458 SER B O 1
ATOM 7295 N N . ASP B 1 459 ? -6.848 -45.781 -41.562 1 23.77 459 ASP B N 1
ATOM 7296 C CA . ASP B 1 459 ? -8.008 -44.938 -41.344 1 23.77 459 ASP B CA 1
ATOM 7297 C C . ASP B 1 459 ? -7.59 -43.594 -40.75 1 23.77 459 ASP B C 1
ATOM 7299 O O . ASP B 1 459 ? -6.863 -43.562 -39.75 1 23.77 459 ASP B O 1
ATOM 7303 N N . ARG B 1 460 ? -7.617 -42.406 -41.406 1 26.09 460 ARG B N 1
ATOM 7304 C CA . ARG B 1 460 ? -7.324 -41 -41.25 1 26.09 460 ARG B CA 1
ATOM 7305 C C . ARG B 1 460 ? -8.172 -40.375 -40.156 1 26.09 460 ARG B C 1
ATOM 7307 O O . ARG B 1 460 ? -9.359 -40.094 -40.375 1 26.09 460 ARG B O 1
ATOM 7314 N N . SER B 1 461 ? -8.164 -40.781 -38.938 1 26.84 461 SER B N 1
ATOM 7315 C CA . SER B 1 461 ? -8.922 -40.062 -37.906 1 26.84 461 SER B CA 1
ATOM 7316 C C . SER B 1 461 ? -8.562 -38.562 -37.906 1 26.84 461 SER B C 1
ATOM 7318 O O . SER B 1 461 ? -7.383 -38.219 -37.844 1 26.84 461 SER B O 1
ATOM 7320 N N . THR B 1 462 ? -9.383 -37.656 -38.406 1 25.06 462 THR B N 1
ATOM 7321 C CA . THR B 1 462 ? -9.391 -36.219 -38.656 1 25.06 462 THR B CA 1
ATOM 7322 C C . THR B 1 462 ? -9.227 -35.438 -37.344 1 25.06 462 THR B C 1
ATOM 7324 O O . THR B 1 462 ? -10.008 -35.625 -36.406 1 25.06 462 THR B O 1
ATOM 7327 N N . ILE B 1 463 ? -8.148 -35.125 -36.844 1 30.12 463 ILE B N 1
ATOM 7328 C CA . ILE B 1 463 ? -7.824 -34.156 -35.812 1 30.12 463 ILE B CA 1
ATOM 7329 C C . ILE B 1 463 ? -8.367 -32.781 -36.219 1 30.12 463 ILE B C 1
ATOM 7331 O O . ILE B 1 463 ? -7.953 -32.219 -37.219 1 30.12 463 ILE B O 1
ATOM 7335 N N . LYS B 1 464 ? -9.703 -32.469 -36.094 1 29.3 464 LYS B N 1
ATOM 7336 C CA . LYS B 1 464 ? -10.203 -31.203 -36.562 1 29.3 464 LYS B CA 1
ATOM 7337 C C . LYS B 1 464 ? -9.883 -30.078 -35.594 1 29.3 464 LYS B C 1
ATOM 7339 O O . LYS B 1 464 ? -10.109 -30.219 -34.375 1 29.3 464 LYS B O 1
ATOM 7344 N N . LEU B 1 465 ? -9.008 -29.234 -35.906 1 27.72 465 LEU B N 1
ATOM 7345 C CA . LEU B 1 465 ? -8.781 -27.969 -35.25 1 27.72 465 LEU B CA 1
ATOM 7346 C C . LEU B 1 465 ? -10.031 -27.094 -35.312 1 27.72 465 LEU B C 1
ATOM 7348 O O . LEU B 1 465 ? -10.781 -27.141 -36.281 1 27.72 465 LEU B O 1
ATOM 7352 N N . LEU B 1 466 ? -10.648 -26.766 -34.281 1 24.3 466 LEU B N 1
ATOM 7353 C CA . LEU B 1 466 ? -11.805 -25.875 -34.312 1 24.3 466 LEU B CA 1
ATOM 7354 C C . LEU B 1 466 ? -11.547 -24.688 -35.219 1 24.3 466 LEU B C 1
ATOM 7356 O O . LEU B 1 466 ? -10.453 -24.125 -35.219 1 24.3 466 LEU B O 1
ATOM 7360 N N . PRO B 1 467 ? -12.43 -24.531 -36.406 1 26.05 467 PRO B N 1
ATOM 7361 C CA . PRO B 1 467 ? -12.266 -23.328 -37.219 1 26.05 467 PRO B CA 1
ATOM 7362 C C . PRO B 1 467 ? -12.297 -22.047 -36.375 1 26.05 467 PRO B C 1
ATOM 7364 O O . PRO B 1 467 ? -12.914 -22.031 -35.312 1 26.05 467 PRO B O 1
#

Foldseek 3Di:
DPPDDPPVPPVPLQQPPPPDPLQVVLVVLLVVLLQQLQLLQLLLLLLVVDALVVLVCCCVDNDPVLNLLSVLSNVLCQLVQLLNLLSVVSSVVSLVVNLVSQVSHDPDVVSVVVSVVSSCVRRHDVSNVVCNVVSSVSCSVCSVVSVVSSVVCVVVRVVVSVVCCVVVNGDDRDDDDLVRVLVVLVCLEPVVVNPHDDHPQRSLLVNLVSCLQVAFQLNQFAFLLFAQAAEQQFWQAPVVLVVVVLVPDQKHFYAYPDSFRTQFIDGNVQCVPPDRVVRHGNNPGWTFGAAEDERGHGLVVVLVVCVVPLFQKHWYKDFDPDPPDPPPPPDPPPPVPPPPPPVPPVPPDPDPPPPPPDDDDDDPDDPPDDPPDPPCPPPDDDDDSNGTDPSPPDDRPPPPPGITGTGMDGSQSSVCSSSVHHDDDPSNVVNVVVPPVCPPVCVVVVVVVVPDDDDDPPDCPDSDRRD/DPPDDPPPPPVPLQQPDPPDPLQVVLVVLLVVLLQQLQLLQLLLLLLVVDALVVLVCCCVDNDPVLNLLSVLSNVLCQLVQLLNLLSVVSSVVSLVVNLVSQVSHDPDVVSVVVSVVSSCVRRHDVSNVVCNVVSSVSCSVCSVVSVVSSVVCVVVRVVVSVVCCVVVNGDDRDDDDLVRVLVVLVCLEPVVVNPHDDHPQRSLLVNLVSCLQVAFQLNQFDFLLFAQAAEQQFWQAPVVLVVVVLVPDQKHFYAYPDSFRTQFIDGNVQCVPPDRVVRHGNNPGWTFGAAEDERGHGLVVVLVVCVVPLFQKHWYKDFDPDPPDPPPPPDPPPPVPPPPPPPPPVPPDPPPPPPDPDDDDDPPDDPPDDPPDPPCPPPDDDDDSNGTDPPPPDDRPPPPPGITGTGMDGSQSSVCSSSVHHDDDPSNVVNVVVPPVCPPVVVVVVVVVVPDDDPDPPDPPDSDRRD

Organism: Coffea canephora (NCBI:txid49390)